Protein 2ZUX (pdb70)

Secondary structure (DSSP, 8-state):
-EE--------EEEEETTEEEEE--B-TTS-TT-EEEEEETTEE--SS-BSSSEEEETT--TT-EEEEEEEETTEEPPP---EEEESSSEEEEE--PPPPEE-TTS-EE-EEEEEEEEE-SSSSSSPEEEEEEEETT---TT--S--PPPEEEEE-TTS-EEEEEE--TTS--STTS---EEE-SSSSSS-EEEEEE-TT-B-TTSPBPSSTT---B-TTS-B-SS--EEEEEETTT--EEEEEE-SS----GGGGT-SSSSGGG-EEEEEE-TTSSS-EEEEEE--SSS-EEEEEEEETTEEEEEEEEETTSTT-GGGSS---S--EEE--SSSSS-EEEETTEEE-TTS-EEEE-S----S-EEEE---TTSSS-EEEEE---TTSS-SEEEEETTT--EEEEE--SS----EEEE---TTSSS-EEEETTEEE-TTS-B-SS---S--SEEE--SSSSS-EEEETTEEEEEETTTTEEEEEEE-TTEE-BSGGG-B-SEEE--SSSSSPEEEEEETTSSEEEEE------S---B-GGGSTTHHHHHHHTTSSS------SS--STTPPPPPPP-EE--/-EE--------EEEE-SSSEEEE--B-TT--TT-EEEEEETTEE--SS-B-SSEEEETT--TT-EEEEEEEETTEEPPPPPPEEEESSSEEEEE--PPP-EE-TT--EE-EEEEEEEEE-SSSSSSPEEEEEEEETT---TTS----PPPEEEEE-TTS-EEEEEE--TTS--STTS---EEE-SSSSS--EEEEEE-TT-B-TTSPBPSSTT---B-TTS-B-SS--EEEEEETTT--EEEEEE-SS----GGGGT-SSSSGGG-EEEEEE-TTSSS-EEEEEE--SSS-EEEEEEEETTEEEEEEEEETTSTT-GGGSS---SS-EEE--SSSSS-EEEETTEEE-TTS-EEEE-S----S-EEEE---TTSSS-EEEEE---TTSS-SEEEEETTT--EEEEE--SS-----EEE---TTSSS-EEEETTEEE-TTSPBPSS---S--SEEE--SSSSS-EEEETTEEEEEETTTTEEEEEEE-TTEE-BSGGG-B-SEEE--SSSSSPEEEEEETTSSEEEEE------S---B-GGGSHHHHHHHHHTTSSS------SS--STTPPPPPPP-EE--

Radius of gyration: 36.27 Å; Cα contacts (8 Å, |Δi|>4): 3424; chains: 2; bounding box: 68×103×77 Å

GO terms:
  GO:0102210 rhamnogalacturonan endolyase activity (F, EXP)
  GO:0005576 extracellular region (C, EXP)

Nearest PDB structures (foldseek):
  2z8r-assembly1_A  TM=1.000E+00  e=0.000E+00  Bacillus subtilis
  4cag-assembly1_A  TM=9.971E-01  e=3.880E-99  Bacillus licheniformis
  2zuy-assembly1_A  TM=9.937E-01  e=2.565E-96  Bacillus subtilis
  3pe9-assembly4_D  TM=5.987E-01  e=4.359E-01  Acetivibrio thermocellus
  3pe9-assembly3_C  TM=5.800E-01  e=3.541E+00  Acetivibrio thermocellus

Structure (mmCIF, N/CA/C/O backbone):
data_2ZUX
#
_entry.id   2ZUX
#
_cell.length_a   57.282
_cell.length_b   105.858
_cell.length_c   100.967
_cell.angle_alpha   90.00
_cell.angle_beta   94.82
_cell.angle_gamma   90.00
#
_symmetry.space_group_name_H-M   'P 1 21 1'
#
loop_
_entity.id
_entity.type
_entity.pdbx_description
1 polymer 'YesW protein'
2 non-polymer 'CALCIUM ION'
3 non-polymer alpha-L-rhamnopyranose
4 non-polymer (4S)-2-METHYL-2,4-PENTANEDIOL
5 water water
#
loop_
_atom_site.group_PDB
_atom_site.id
_atom_site.type_symbol
_atom_site.label_atom_id
_atom_site.label_alt_id
_atom_site.label_comp_id
_atom_site.label_asym_id
_atom_site.label_entity_id
_atom_site.label_seq_id
_atom_site.pdbx_PDB_ins_code
_atom_site.Cartn_x
_atom_site.Cartn_y
_atom_site.Cartn_z
_atom_site.occupancy
_atom_site.B_iso_or_equiv
_atom_site.auth_seq_id
_atom_site.auth_comp_id
_atom_site.auth_asym_id
_atom_site.auth_atom_id
_atom_site.pdbx_PDB_model_num
ATOM 1 N N . ALA A 1 2 ? 39.507 -17.133 98.560 1.00 17.36 39 ALA A N 1
ATOM 2 C CA . ALA A 1 2 ? 38.661 -17.232 97.334 1.00 16.26 39 ALA A CA 1
ATOM 3 C C . ALA A 1 2 ? 39.279 -18.189 96.322 1.00 15.97 39 ALA A C 1
ATOM 4 O O . ALA A 1 2 ? 40.500 -18.222 96.162 1.00 16.39 39 ALA A O 1
ATOM 6 N N . ARG A 1 3 ? 38.424 -18.961 95.649 1.00 15.07 40 ARG A N 1
ATOM 7 C CA . ARG A 1 3 ? 38.856 -19.937 94.645 1.00 14.45 40 ARG A CA 1
ATOM 8 C C . ARG A 1 3 ? 38.756 -19.396 93.234 1.00 13.29 40 ARG A C 1
ATOM 9 O O . ARG A 1 3 ? 37.798 -18.704 92.894 1.00 13.54 40 ARG A O 1
ATOM 17 N N . GLN A 1 4 ? 39.725 -19.763 92.401 1.00 12.72 41 GLN A N 1
ATOM 18 C CA . GLN A 1 4 ? 39.622 -19.532 90.973 1.00 12.40 41 GLN A CA 1
ATOM 19 C C . GLN A 1 4 ? 38.396 -20.262 90.418 1.00 11.96 41 GLN A C 1
ATOM 20 O O . GLN A 1 4 ? 38.252 -21.471 90.618 1.00 12.30 41 GLN A O 1
ATOM 26 N N . MET A 1 5 ? 37.506 -19.531 89.759 1.00 12.00 42 MET A N 1
ATOM 27 C CA . MET A 1 5 ? 36.376 -20.134 89.035 1.00 12.04 42 MET A CA 1
ATOM 28 C C . MET A 1 5 ? 36.235 -19.437 87.681 1.00 12.56 42 MET A C 1
ATOM 29 O O . MET A 1 5 ? 36.925 -18.452 87.414 1.00 12.88 42 MET A O 1
ATOM 34 N N . GLU A 1 6 ? 35.356 -19.941 86.823 1.00 11.69 43 GLU A N 1
ATOM 35 C CA . GLU A 1 6 ? 35.287 -19.468 85.442 1.00 12.24 43 GLU A CA 1
ATOM 36 C C . GLU A 1 6 ? 34.551 -18.152 85.314 1.00 12.29 43 GLU A C 1
ATOM 37 O O . GLU A 1 6 ? 33.516 -17.944 85.933 1.00 12.47 43 GLU A O 1
ATOM 43 N N . ALA A 1 7 ? 35.095 -17.269 84.485 1.00 12.36 44 ALA A N 1
ATOM 44 C CA . ALA A 1 7 ? 34.355 -16.089 84.050 1.00 13.14 44 ALA A CA 1
ATOM 45 C C . ALA A 1 7 ? 33.310 -16.541 83.039 1.00 13.53 44 ALA A C 1
ATOM 46 O O . ALA A 1 7 ? 33.646 -16.956 81.925 1.00 14.82 44 ALA A O 1
ATOM 48 N N . LEU A 1 8 ? 32.047 -16.503 83.447 1.00 13.29 45 LEU A N 1
ATOM 49 C CA . LEU A 1 8 ? 30.949 -16.980 82.619 1.00 12.96 45 LEU A CA 1
ATOM 50 C C . LEU A 1 8 ? 30.137 -15.818 82.090 1.00 13.19 45 LEU A C 1
ATOM 51 O O . LEU A 1 8 ? 29.990 -14.788 82.764 1.00 13.45 45 LEU A O 1
ATOM 56 N N . ASN A 1 9 ? 29.618 -15.975 80.876 1.00 12.76 46 ASN A N 1
ATOM 57 C CA . ASN A 1 9 ? 28.697 -14.982 80.339 1.00 13.02 46 ASN A CA 1
ATOM 58 C C . ASN A 1 9 ? 27.310 -15.187 80.962 1.00 12.74 46 ASN A C 1
ATOM 59 O O . ASN A 1 9 ? 27.157 -15.978 81.894 1.00 12.97 46 ASN A O 1
ATOM 64 N N . ARG A 1 10 ? 26.298 -14.488 80.469 1.00 12.43 47 ARG A N 1
ATOM 65 C CA . ARG A 1 10 ? 24.990 -14.529 81.109 1.00 12.74 47 ARG A CA 1
ATOM 66 C C . ARG A 1 10 ? 24.301 -15.890 80.961 1.00 12.51 47 ARG A C 1
ATOM 67 O O . ARG A 1 10 ? 23.369 -16.204 81.708 1.00 12.36 47 ARG A O 1
ATOM 75 N N . GLY A 1 11 ? 24.766 -16.700 80.012 1.00 12.45 48 GLY A N 1
ATOM 76 C CA . GLY A 1 11 ? 24.161 -18.006 79.752 1.00 12.82 48 GLY A CA 1
ATOM 77 C C . GLY A 1 11 ? 22.716 -17.891 79.301 1.00 12.73 48 GLY A C 1
ATOM 78 O O . GLY A 1 11 ? 21.918 -18.803 79.497 1.00 13.02 48 GLY A O 1
ATOM 79 N N . LEU A 1 12 ? 22.371 -16.757 78.694 1.00 12.47 49 LEU A N 1
ATOM 80 C CA . LEU A 1 12 ? 20.999 -16.493 78.282 1.00 12.67 49 LEU A CA 1
ATOM 81 C C . LEU A 1 12 ? 20.526 -17.511 77.244 1.00 12.81 49 LEU A C 1
ATOM 82 O O . LEU A 1 12 ? 21.238 -17.792 76.279 1.00 13.64 49 LEU A O 1
ATOM 87 N N . VAL A 1 13 ? 19.338 -18.064 77.467 1.00 12.89 50 VAL A N 1
ATOM 88 C CA . VAL A 1 13 ? 18.721 -19.014 76.545 1.00 13.52 50 VAL A CA 1
ATOM 89 C C . VAL A 1 13 ? 17.237 -18.671 76.394 1.00 13.67 50 VAL A C 1
ATOM 90 O O . VAL A 1 13 ? 16.602 -18.210 77.347 1.00 13.75 50 VAL A O 1
ATOM 94 N N . ALA A 1 14 ? 16.705 -18.863 75.188 1.00 13.74 51 ALA A N 1
ATOM 95 C CA . ALA A 1 14 ? 15.304 -18.601 74.889 1.00 14.00 51 ALA A CA 1
ATOM 96 C C . ALA A 1 14 ? 14.763 -19.769 74.091 1.00 13.71 51 ALA A C 1
ATOM 97 O O . ALA A 1 14 ? 15.373 -20.189 73.103 1.00 14.33 51 ALA A O 1
ATOM 99 N N . VAL A 1 15 ? 13.638 -20.310 74.542 1.00 13.81 52 VAL A N 1
ATOM 100 C CA . VAL A 1 15 ? 13.104 -21.542 73.982 1.00 14.31 52 VAL A CA 1
ATOM 101 C C . VAL A 1 15 ? 11.623 -21.366 73.694 1.00 15.24 52 VAL A C 1
ATOM 102 O O . VAL A 1 15 ? 10.859 -20.932 74.560 1.00 15.02 52 VAL A O 1
ATOM 106 N N . LYS A 1 16 ? 11.227 -21.698 72.471 1.00 16.94 53 LYS A N 1
ATOM 107 C CA . LYS A 1 16 ? 9.831 -21.635 72.071 1.00 18.70 53 LYS A CA 1
ATOM 108 C C . LYS A 1 16 ? 9.016 -22.710 72.788 1.00 18.92 53 LYS A C 1
ATOM 109 O O . LYS A 1 16 ? 9.417 -23.878 72.842 1.00 18.85 53 LYS A O 1
ATOM 115 N N . THR A 1 17 ? 7.884 -22.295 73.354 1.00 19.93 54 THR A N 1
ATOM 116 C CA . THR A 1 17 ? 6.907 -23.205 73.951 1.00 21.34 54 THR A CA 1
ATOM 117 C C . THR A 1 17 ? 5.522 -22.773 73.481 1.00 22.15 54 THR A C 1
ATOM 118 O O . THR A 1 17 ? 5.366 -21.682 72.929 1.00 22.34 54 THR A O 1
ATOM 122 N N . ASP A 1 18 ? 4.522 -23.616 73.720 1.00 23.44 55 ASP A N 1
ATOM 123 C CA . ASP A 1 18 ? 3.130 -23.291 73.396 1.00 24.58 55 ASP A CA 1
ATOM 124 C C . ASP A 1 18 ? 2.615 -22.044 74.120 1.00 24.71 55 ASP A C 1
ATOM 125 O O . ASP A 1 18 ? 1.731 -21.348 73.612 1.00 25.25 55 ASP A O 1
ATOM 130 N N . GLY A 1 19 ? 3.165 -21.768 75.301 1.00 24.57 56 GLY A N 1
ATOM 131 C CA . GLY A 1 19 ? 2.720 -20.638 76.121 1.00 24.19 56 GLY A CA 1
ATOM 132 C C . GLY A 1 19 ? 3.540 -19.372 75.949 1.00 23.72 56 GLY A C 1
ATOM 133 O O . GLY A 1 19 ? 3.391 -18.417 76.719 1.00 24.94 56 GLY A O 1
ATOM 134 N N . GLY A 1 20 ? 4.396 -19.356 74.934 1.00 22.96 57 GLY A N 1
ATOM 135 C CA . GLY A 1 20 ? 5.281 -18.227 74.680 1.00 21.71 57 GLY A CA 1
ATOM 136 C C . GLY A 1 20 ? 6.742 -18.632 74.731 1.00 20.58 57 GLY A C 1
ATOM 137 O O . GLY A 1 20 ? 7.071 -19.822 74.720 1.00 21.16 57 GLY A O 1
ATOM 138 N N . ILE A 1 21 ? 7.622 -17.641 74.774 1.00 19.21 58 ILE A N 1
ATOM 139 C CA . ILE A 1 21 ? 9.056 -17.897 74.776 1.00 18.03 58 ILE A CA 1
ATOM 140 C C . ILE A 1 21 ? 9.567 -17.989 76.211 1.00 17.03 58 ILE A C 1
ATOM 141 O O . ILE A 1 21 ? 9.465 -17.031 76.977 1.00 17.38 58 ILE A O 1
ATOM 146 N N . PHE A 1 22 ? 10.080 -19.160 76.578 1.00 15.59 59 PHE A N 1
ATOM 147 C CA . PHE A 1 22 ? 10.706 -19.339 77.882 1.00 14.47 59 PHE A CA 1
ATOM 148 C C . PHE A 1 22 ? 12.146 -18.855 77.830 1.00 14.21 59 PHE A C 1
ATOM 149 O O . PHE A 1 22 ? 12.930 -19.311 77.004 1.00 13.85 59 PHE A O 1
ATOM 157 N N . VAL A 1 23 ? 12.481 -17.934 78.729 1.00 13.73 60 VAL A N 1
ATOM 158 C CA . VAL A 1 23 ? 13.812 -17.336 78.788 1.00 13.46 60 VAL A CA 1
ATOM 159 C C . VAL A 1 23 ? 14.418 -17.630 80.161 1.00 13.41 60 VAL A C 1
ATOM 160 O O . VAL A 1 23 ? 13.758 -17.453 81.179 1.00 13.08 60 VAL A O 1
ATOM 164 N N . SER A 1 24 ? 15.661 -18.100 80.198 1.00 12.62 61 SER A N 1
ATOM 165 C CA . SER A 1 24 ? 16.359 -18.246 81.480 1.00 12.38 61 SER A CA 1
ATOM 166 C C . SER A 1 24 ? 17.827 -17.888 81.343 1.00 11.86 61 SER A C 1
ATOM 167 O O . SER A 1 24 ? 18.385 -17.855 80.240 1.00 12.00 61 SER A O 1
ATOM 170 N N . TRP A 1 25 ? 18.438 -17.561 82.477 1.00 11.45 62 TRP A N 1
ATOM 171 C CA . TRP A 1 25 ? 19.805 -17.063 82.485 1.00 11.47 62 TRP A CA 1
ATOM 172 C C . TRP A 1 25 ? 20.454 -17.297 83.845 1.00 10.97 62 TRP A C 1
ATOM 173 O O . TRP A 1 25 ? 19.787 -17.714 84.801 1.00 11.35 62 TRP A O 1
ATOM 184 N N . ARG A 1 26 ? 21.751 -17.037 83.913 1.00 11.12 63 ARG A N 1
ATOM 185 C CA . ARG A 1 26 ? 22.529 -17.301 85.117 1.00 11.49 63 ARG A CA 1
ATOM 186 C C . ARG A 1 26 ? 22.444 -16.188 86.133 1.00 11.77 63 ARG A C 1
ATOM 187 O O . ARG A 1 26 ? 22.424 -15.005 85.779 1.00 12.33 63 ARG A O 1
ATOM 195 N N . PHE A 1 27 ? 22.422 -16.594 87.398 1.00 11.65 64 PHE A N 1
ATOM 196 C CA . PHE A 1 27 ? 22.768 -15.732 88.518 1.00 12.12 64 PHE A CA 1
ATOM 197 C C . PHE A 1 27 ? 24.232 -16.068 88.798 1.00 12.33 64 PHE A C 1
ATOM 198 O O . PHE A 1 27 ? 24.549 -17.187 89.210 1.00 12.30 64 PHE A O 1
ATOM 206 N N . LEU A 1 28 ? 25.125 -15.123 88.519 1.00 12.45 65 LEU A N 1
ATOM 207 C CA . LEU A 1 28 ? 26.568 -15.377 88.559 1.00 12.96 65 LEU A CA 1
ATOM 208 C C . LEU A 1 28 ? 27.129 -15.257 89.964 1.00 13.70 65 LEU A C 1
ATOM 209 O O . LEU A 1 28 ? 26.665 -14.429 90.752 1.00 13.51 65 LEU A O 1
ATOM 214 N N . GLY A 1 29 ? 28.130 -16.082 90.272 1.00 13.97 66 GLY A N 1
ATOM 215 C CA . GLY A 1 29 ? 28.744 -16.134 91.604 1.00 15.27 66 GLY A CA 1
ATOM 216 C C . GLY A 1 29 ? 29.371 -14.831 92.055 1.00 16.45 66 GLY A C 1
ATOM 217 O O . GLY A 1 29 ? 29.674 -14.659 93.238 1.00 17.38 66 GLY A O 1
ATOM 218 N N . THR A 1 30 ? 29.576 -13.925 91.106 1.00 16.88 67 THR A N 1
ATOM 219 C CA . THR A 1 30 ? 30.143 -12.607 91.382 1.00 18.07 67 THR A CA 1
ATOM 220 C C . THR A 1 30 ? 29.062 -11.579 91.730 1.00 18.18 67 THR A C 1
ATOM 221 O O . THR A 1 30 ? 29.379 -10.424 92.050 1.00 19.00 67 THR A O 1
ATOM 225 N N . GLU A 1 31 ? 27.797 -11.995 91.688 1.00 17.69 68 GLU A N 1
ATOM 226 C CA . GLU A 1 31 ? 26.678 -11.080 91.910 1.00 17.69 68 GLU A CA 1
ATOM 227 C C . GLU A 1 31 ? 26.088 -11.217 93.307 1.00 17.99 68 GLU A C 1
ATOM 228 O O . GLU A 1 31 ? 26.007 -12.317 93.857 1.00 18.10 68 GLU A O 1
ATOM 234 N N . ASN A 1 32 ? 25.698 -10.077 93.874 1.00 18.29 69 ASN A N 1
ATOM 235 C CA . ASN A 1 32 ? 25.073 -10.007 95.195 1.00 18.85 69 ASN A CA 1
ATOM 236 C C . ASN A 1 32 ? 23.583 -10.333 95.147 1.00 18.05 69 ASN A C 1
ATOM 237 O O . ASN A 1 32 ? 22.964 -10.284 94.082 1.00 17.73 69 ASN A O 1
ATOM 242 N N . ALA A 1 33 ? 23.009 -10.639 96.311 1.00 17.98 70 ALA A N 1
ATOM 243 C CA . ALA A 1 33 ? 21.585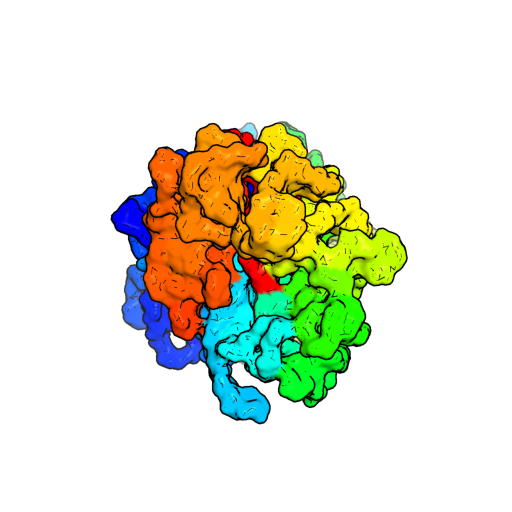 -10.936 96.433 1.00 17.74 70 ALA A CA 1
ATOM 244 C C . ALA A 1 33 ? 20.697 -9.776 95.987 1.00 17.68 70 ALA A C 1
ATOM 245 O O . ALA A 1 33 ? 19.545 -9.980 95.625 1.00 17.60 70 ALA A O 1
ATOM 247 N N . SER A 1 34 ? 21.238 -8.562 96.014 1.00 17.42 71 SER A N 1
ATOM 248 C CA . SER A 1 34 ? 20.468 -7.371 95.667 1.00 17.63 71 SER A CA 1
ATOM 249 C C . SER A 1 34 ? 20.352 -7.117 94.162 1.00 16.97 71 SER A C 1
ATOM 250 O O . SER A 1 34 ? 19.654 -6.194 93.739 1.00 17.08 71 SER A O 1
ATOM 253 N N . VAL A 1 35 ? 21.033 -7.927 93.353 1.00 16.62 72 VAL A N 1
ATOM 254 C CA . VAL A 1 35 ? 20.990 -7.760 91.898 1.00 16.65 72 VAL A CA 1
ATOM 255 C C . VAL A 1 35 ? 19.636 -8.201 91.344 1.00 16.65 72 VAL A C 1
ATOM 256 O O . VAL A 1 35 ? 19.100 -9.236 91.742 1.00 17.66 72 VAL A O 1
ATOM 260 N N . LEU A 1 36 ? 19.070 -7.382 90.464 1.00 16.20 73 LEU A N 1
ATOM 261 C CA . LEU A 1 36 ? 17.838 -7.709 89.764 1.00 16.29 73 LEU A CA 1
ATOM 262 C C . LEU A 1 36 ? 18.095 -7.647 88.266 1.00 15.72 73 LEU A C 1
ATOM 263 O O . LEU A 1 36 ? 19.203 -7.309 87.843 1.00 15.26 73 LEU A O 1
ATOM 268 N N . PHE A 1 37 ? 17.079 -7.978 87.470 1.00 16.04 74 PHE A N 1
ATOM 269 C CA . PHE A 1 37 ? 17.243 -8.065 86.019 1.00 16.08 74 PHE A CA 1
ATOM 270 C C . PHE A 1 37 ? 16.101 -7.451 85.223 1.00 16.68 74 PHE A C 1
ATOM 271 O O . PHE A 1 37 ? 14.932 -7.549 85.605 1.00 16.93 74 PHE A O 1
ATOM 279 N N . ASN A 1 38 ? 16.459 -6.835 84.100 1.00 17.39 75 ASN A N 1
ATOM 280 C CA . ASN A 1 38 ? 15.483 -6.448 83.090 1.00 18.20 75 ASN A CA 1
ATOM 281 C C . ASN A 1 38 ? 15.625 -7.322 81.850 1.00 18.51 75 ASN A C 1
ATOM 282 O O . ASN A 1 38 ? 16.742 -7.627 81.423 1.00 18.61 75 ASN A O 1
ATOM 287 N N . VAL A 1 39 ? 14.485 -7.724 81.293 1.00 18.89 76 VAL A N 1
ATOM 288 C CA . VAL A 1 39 ? 14.448 -8.590 80.116 1.00 19.77 76 VAL A CA 1
ATOM 289 C C . VAL A 1 39 ? 14.025 -7.781 78.886 1.00 20.42 76 VAL A C 1
ATOM 290 O O . VAL A 1 39 ? 13.008 -7.077 78.915 1.00 20.77 76 VAL A O 1
ATOM 294 N N . TYR A 1 40 ? 14.808 -7.892 77.816 1.00 21.23 77 TYR A N 1
ATOM 295 C CA . TYR A 1 40 ? 14.550 -7.156 76.577 1.00 22.05 77 TYR A CA 1
ATOM 296 C C . TYR A 1 40 ? 14.340 -8.087 75.397 1.00 22.78 77 TYR A C 1
ATOM 297 O O . TYR A 1 40 ? 15.139 -8.998 75.161 1.00 22.42 77 TYR A O 1
ATOM 306 N N . ARG A 1 41 ? 13.259 -7.853 74.659 1.00 23.50 78 ARG A N 1
ATOM 307 C CA . ARG A 1 41 ? 13.048 -8.519 73.379 1.00 24.59 78 ARG A CA 1
ATOM 308 C C . ARG A 1 41 ? 13.320 -7.526 72.252 1.00 25.08 78 ARG A C 1
ATOM 309 O O . ARG A 1 41 ? 12.564 -6.563 72.069 1.00 25.17 78 ARG A O 1
ATOM 317 N N . ASP A 1 42 ? 14.411 -7.764 71.523 1.00 25.91 79 ASP A N 1
ATOM 318 C CA . ASP A 1 42 ? 14.846 -6.915 70.409 1.00 26.64 79 ASP A CA 1
ATOM 319 C C . ASP A 1 42 ? 14.940 -5.434 70.794 1.00 27.27 79 ASP A C 1
ATOM 320 O O . ASP A 1 42 ? 14.485 -4.551 70.056 1.00 27.66 79 ASP A O 1
ATOM 325 N N . GLY A 1 43 ? 15.534 -5.181 71.959 1.00 27.69 80 GLY A N 1
ATOM 326 C CA . GLY A 1 43 ? 15.802 -3.822 72.429 1.00 28.21 80 GLY A CA 1
ATOM 327 C C . GLY A 1 43 ? 14.697 -3.191 73.256 1.00 28.53 80 GLY A C 1
ATOM 328 O O . GLY A 1 43 ? 14.869 -2.088 73.783 1.00 28.83 80 GLY A O 1
ATOM 329 N N . GLN A 1 44 ? 13.568 -3.884 73.376 1.00 28.63 81 GLN A N 1
ATOM 330 C CA . GLN A 1 44 ? 12.416 -3.364 74.105 1.00 29.05 81 GLN A CA 1
ATOM 331 C C . GLN A 1 44 ? 12.175 -4.123 75.407 1.00 28.42 81 GLN A C 1
ATOM 332 O O . GLN A 1 44 ? 12.078 -5.351 75.409 1.00 28.18 81 GLN A O 1
ATOM 338 N N . LYS A 1 45 ? 12.081 -3.379 76.508 1.00 27.92 82 LYS A N 1
ATOM 339 C CA . LYS A 1 45 ? 11.910 -3.963 77.841 1.00 27.60 82 LYS A CA 1
ATOM 340 C C . LYS A 1 45 ? 10.530 -4.593 78.014 1.00 27.21 82 LYS A C 1
ATOM 341 O O . LYS A 1 45 ? 9.514 -3.996 77.648 1.00 27.46 82 LYS A O 1
ATOM 347 N N . LEU A 1 46 ? 10.505 -5.797 78.582 1.00 26.55 83 LEU A N 1
ATOM 348 C CA . LEU A 1 46 ? 9.273 -6.569 78.737 1.00 25.90 83 LEU A CA 1
ATOM 349 C C . LEU A 1 46 ? 8.642 -6.425 80.115 1.00 25.73 83 LEU A C 1
ATOM 350 O O . LEU A 1 46 ? 7.417 -6.439 80.249 1.00 25.70 83 LEU A O 1
ATOM 355 N N . ASN A 1 47 ? 9.490 -6.312 81.136 1.00 25.16 84 ASN A N 1
ATOM 356 C CA . ASN A 1 47 ? 9.054 -6.245 82.524 1.00 24.91 84 ASN A CA 1
ATOM 357 C C . ASN A 1 47 ? 9.019 -4.801 83.022 1.00 25.13 84 ASN A C 1
ATOM 358 O O . ASN A 1 47 ? 9.985 -4.057 82.852 1.00 25.44 84 ASN A O 1
ATOM 363 N N . ALA A 1 48 ? 7.895 -4.419 83.627 1.00 25.51 85 ALA A N 1
ATOM 364 C CA . ALA A 1 48 ? 7.692 -3.062 84.152 1.00 25.60 85 ALA A CA 1
ATOM 365 C C . ALA A 1 48 ? 8.629 -2.733 85.318 1.00 25.45 85 ALA A C 1
ATOM 366 O O . ALA A 1 48 ? 9.107 -1.600 85.441 1.00 25.98 85 ALA A O 1
ATOM 368 N N . ALA A 1 49 ? 8.875 -3.729 86.167 1.00 24.98 86 ALA A N 1
ATOM 369 C CA . ALA A 1 49 ? 9.823 -3.621 87.274 1.00 24.36 86 ALA A CA 1
ATOM 370 C C . ALA A 1 49 ? 10.870 -4.733 87.165 1.00 23.92 86 ALA A C 1
ATOM 371 O O . ALA A 1 49 ? 10.542 -5.844 86.738 1.00 23.86 86 ALA A O 1
ATOM 373 N N . PRO A 1 50 ? 12.129 -4.443 87.552 1.00 23.26 87 PRO A N 1
ATOM 374 C CA . PRO A 1 50 ? 13.184 -5.460 87.524 1.00 22.78 87 PRO A CA 1
ATOM 375 C C . PRO A 1 50 ? 12.759 -6.746 88.226 1.00 22.19 87 PRO A C 1
ATOM 376 O O . PRO A 1 50 ? 12.133 -6.701 89.291 1.00 22.55 87 PRO A O 1
ATOM 380 N N . VAL A 1 51 ? 13.076 -7.885 87.615 1.00 21.41 88 VAL A N 1
ATOM 381 C CA . VAL A 1 51 ? 12.709 -9.176 88.179 1.00 20.94 88 VAL A CA 1
ATOM 382 C C . VAL A 1 51 ? 13.867 -9.752 88.981 1.00 20.73 88 VAL A C 1
ATOM 383 O O . VAL A 1 51 ? 15.028 -9.415 88.741 1.00 20.52 88 VAL A O 1
ATOM 387 N N . LYS A 1 52 ? 13.537 -10.609 89.936 1.00 20.54 89 LYS A N 1
ATOM 388 C CA . LYS A 1 52 ? 14.539 -11.253 90.764 1.00 21.25 89 LYS A CA 1
ATOM 389 C C . LYS A 1 52 ? 14.905 -12.613 90.179 1.00 20.69 89 LYS A C 1
ATOM 390 O O . LYS A 1 52 ? 16.077 -12.870 89.895 1.00 21.08 89 LYS A O 1
ATOM 396 N N . THR A 1 53 ? 13.909 -13.478 89.986 1.00 20.05 90 THR A N 1
ATOM 397 C CA . THR A 1 53 ? 14.165 -14.824 89.482 1.00 20.06 90 THR A CA 1
ATOM 398 C C . THR A 1 53 ? 14.736 -14.795 88.065 1.00 19.10 90 THR A C 1
ATOM 399 O O . THR A 1 53 ? 14.399 -13.909 87.264 1.00 19.77 90 THR A O 1
ATOM 403 N N . THR A 1 54 ? 15.597 -15.763 87.761 1.00 17.45 91 THR A N 1
ATOM 404 C CA . THR A 1 54 ? 16.301 -15.767 86.477 1.00 16.30 91 THR A CA 1
ATOM 405 C C . THR A 1 54 ? 15.631 -16.621 85.399 1.00 15.23 91 THR A C 1
ATOM 406 O O . THR A 1 54 ? 16.298 -17.262 84.582 1.00 14.31 91 THR A O 1
ATOM 410 N N . ASN A 1 55 ? 14.303 -16.633 85.414 1.00 14.83 92 ASN A N 1
ATOM 411 C CA . ASN A 1 55 ? 13.529 -17.131 84.284 1.00 15.39 92 ASN A CA 1
ATOM 412 C C . ASN A 1 55 ? 12.309 -16.242 84.045 1.00 15.97 92 ASN A C 1
ATOM 413 O O . ASN A 1 55 ? 11.820 -15.576 84.964 1.00 16.32 92 ASN A O 1
ATOM 418 N N . TYR A 1 56 ? 11.847 -16.217 82.803 1.00 16.82 93 TYR A N 1
ATOM 419 C CA . TYR A 1 56 ? 10.798 -15.301 82.386 1.00 17.83 93 TYR A CA 1
ATOM 420 C C . TYR A 1 56 ? 10.072 -15.906 81.201 1.00 18.44 93 TYR A C 1
ATOM 421 O O . TYR A 1 56 ? 10.706 -16.451 80.302 1.00 18.12 93 TYR A O 1
ATOM 430 N N . VAL A 1 57 ? 8.747 -15.817 81.199 1.00 19.38 94 VAL A N 1
ATOM 431 C CA . VAL A 1 57 ? 7.971 -16.287 80.052 1.00 20.76 94 VAL A CA 1
ATOM 432 C C . VAL A 1 57 ? 7.425 -15.086 79.278 1.00 21.41 94 VAL A C 1
ATOM 433 O O . VAL A 1 57 ? 6.637 -14.298 79.815 1.00 21.84 94 VAL A O 1
ATOM 437 N N . ASP A 1 58 ? 7.881 -14.937 78.037 1.00 22.31 95 ASP A N 1
ATOM 438 C CA . ASP A 1 58 ? 7.407 -13.879 77.142 1.00 23.23 95 ASP A CA 1
ATOM 439 C C . ASP A 1 58 ? 6.297 -14.425 76.249 1.00 24.26 95 ASP A C 1
ATOM 440 O O . ASP A 1 58 ? 6.553 -15.130 75.270 1.00 24.06 95 ASP A O 1
ATOM 445 N N . LYS A 1 59 ? 5.061 -14.083 76.599 1.00 25.58 96 LYS A N 1
ATOM 446 C CA . LYS A 1 59 ? 3.881 -14.544 75.869 1.00 26.94 96 LYS A CA 1
ATOM 447 C C . LYS A 1 59 ? 3.781 -13.960 74.459 1.00 27.38 96 LYS A C 1
ATOM 448 O O . LYS A 1 59 ? 3.130 -14.542 73.589 1.00 27.96 96 LYS A O 1
ATOM 454 N N . ASN A 1 60 ? 4.435 -12.822 74.236 1.00 27.99 97 ASN A N 1
ATOM 455 C CA . ASN A 1 60 ? 4.346 -12.105 72.963 1.00 28.43 97 ASN A CA 1
ATOM 456 C C . ASN A 1 60 ? 5.494 -12.377 71.989 1.00 28.28 97 ASN A C 1
ATOM 457 O O . ASN A 1 60 ? 5.477 -11.894 70.855 1.00 28.42 97 ASN A O 1
ATOM 462 N N . GLY A 1 61 ? 6.488 -13.147 72.431 1.00 27.95 98 GLY A N 1
ATOM 463 C CA . GLY A 1 61 ? 7.661 -13.428 71.609 1.00 27.45 98 GLY A CA 1
ATOM 464 C C . GLY A 1 61 ? 7.387 -14.393 70.471 1.00 27.21 98 GLY A C 1
ATOM 465 O O . GLY A 1 61 ? 6.415 -15.150 70.505 1.00 26.82 98 GLY A O 1
ATOM 466 N N . SER A 1 62 ? 8.252 -14.363 69.463 1.00 27.33 99 SER A N 1
ATOM 467 C CA . SER A 1 62 ? 8.132 -15.259 68.316 1.00 27.50 99 SER A CA 1
ATOM 468 C C . SER A 1 62 ? 9.443 -15.993 68.036 1.00 27.32 99 SER A C 1
ATOM 469 O O . SER A 1 62 ? 10.471 -15.711 68.656 1.00 27.30 99 SER A O 1
ATOM 472 N N . ALA A 1 63 ? 9.401 -16.925 67.085 1.00 27.23 100 ALA A N 1
ATOM 473 C CA . ALA A 1 63 ? 10.579 -17.702 66.692 1.00 26.86 100 ALA A CA 1
ATOM 474 C C . ALA A 1 63 ? 11.717 -16.838 66.139 1.00 26.47 100 ALA A C 1
ATOM 475 O O . ALA A 1 63 ? 12.883 -17.236 66.181 1.00 26.62 100 ALA A O 1
ATOM 477 N N . GLY A 1 64 ? 11.373 -15.657 65.624 1.00 25.98 101 GLY A N 1
ATOM 478 C CA . GLY A 1 64 ? 12.362 -14.725 65.084 1.00 25.33 101 GLY A CA 1
ATOM 479 C C . GLY A 1 64 ? 12.895 -13.708 66.083 1.00 24.91 101 GLY A C 1
ATOM 480 O O . GLY A 1 64 ? 13.775 -12.916 65.750 1.00 25.03 101 GLY A O 1
ATOM 481 N N . SER A 1 65 ? 12.371 -13.729 67.308 1.00 24.60 102 SER A N 1
ATOM 482 C CA . SER A 1 65 ? 12.782 -12.772 68.343 1.00 24.13 102 SER A CA 1
ATOM 483 C C . SER A 1 65 ? 14.203 -13.016 68.856 1.00 23.63 102 SER A C 1
ATOM 484 O O . SER A 1 65 ? 14.703 -14.142 68.816 1.00 23.25 102 SER A O 1
ATOM 487 N N . THR A 1 66 ? 14.859 -11.954 69.316 1.00 23.04 103 THR A N 1
ATOM 488 C CA . THR A 1 66 ? 16.135 -12.086 70.019 1.00 22.64 103 THR A CA 1
ATOM 489 C C . THR A 1 66 ? 16.028 -11.408 71.378 1.00 21.93 103 THR A C 1
ATOM 490 O O . THR A 1 66 ? 15.284 -10.433 71.546 1.00 22.23 103 THR A O 1
ATOM 494 N N . TYR A 1 67 ? 16.771 -11.933 72.345 1.00 20.59 104 TYR A N 1
ATOM 495 C CA . TYR A 1 67 ? 16.678 -11.467 73.722 1.00 19.70 104 TYR A CA 1
ATOM 496 C C . TYR A 1 67 ? 18.017 -11.042 74.287 1.00 19.19 104 TYR A C 1
ATOM 497 O O . TYR A 1 67 ? 19.064 -11.565 73.905 1.00 18.96 104 TYR A O 1
ATOM 506 N N . THR A 1 68 ? 17.963 -10.063 75.189 1.00 18.76 105 THR A N 1
ATOM 507 C CA . THR A 1 68 ? 19.087 -9.691 76.030 1.00 18.68 105 THR A CA 1
ATOM 508 C C . THR A 1 68 ? 18.545 -9.493 77.436 1.00 18.13 105 THR A C 1
ATOM 509 O O . THR A 1 68 ? 17.341 -9.305 77.630 1.00 17.72 105 THR A O 1
ATOM 513 N N . VAL A 1 69 ? 19.444 -9.566 78.408 1.00 18.08 106 VAL A N 1
ATOM 514 C CA . VAL A 1 69 ? 19.126 -9.247 79.787 1.00 18.30 106 VAL A CA 1
ATOM 515 C C . VAL A 1 69 ? 20.116 -8.197 80.280 1.00 18.27 106 VAL A C 1
ATOM 516 O O . VAL A 1 69 ? 21.275 -8.186 79.864 1.00 18.36 106 VAL A O 1
ATOM 520 N N . ARG A 1 70 ? 19.643 -7.297 81.138 1.00 18.28 107 ARG A N 1
ATOM 521 C CA . ARG A 1 70 ? 20.505 -6.310 81.772 1.00 18.75 107 ARG A CA 1
ATOM 522 C C . ARG A 1 70 ? 20.359 -6.439 83.278 1.00 17.92 107 ARG A C 1
ATOM 523 O O . ARG A 1 70 ? 19.239 -6.402 83.798 1.00 18.05 107 ARG A O 1
ATOM 531 N N . ALA A 1 71 ? 21.484 -6.611 83.968 1.00 17.76 108 ALA A N 1
ATOM 532 C CA . ALA A 1 71 ? 21.494 -6.606 85.426 1.00 17.65 108 ALA A CA 1
ATOM 533 C C . ALA A 1 71 ? 21.235 -5.193 85.937 1.00 17.78 108 ALA A C 1
ATOM 534 O O . ALA A 1 71 ? 21.594 -4.207 85.284 1.00 18.09 108 ALA A O 1
ATOM 536 N N . VAL A 1 72 ? 20.592 -5.105 87.096 1.00 18.16 109 VAL A N 1
ATOM 537 C CA . VAL A 1 72 ? 20.394 -3.832 87.782 1.00 18.70 109 VAL A CA 1
ATOM 538 C C . VAL A 1 72 ? 21.131 -3.921 89.106 1.00 19.77 109 VAL A C 1
ATOM 539 O O . VAL A 1 72 ? 20.766 -4.708 89.981 1.00 19.01 109 VAL A O 1
ATOM 543 N N . VAL A 1 73 ? 22.189 -3.122 89.224 1.00 21.37 110 VAL A N 1
ATOM 544 C CA . VAL A 1 73 ? 23.093 -3.169 90.368 1.00 23.59 110 VAL A CA 1
ATOM 545 C C . VAL A 1 73 ? 23.113 -1.795 91.028 1.00 24.68 110 VAL A C 1
ATOM 546 O O . VAL A 1 73 ? 23.354 -0.787 90.359 1.00 25.23 110 VAL A O 1
ATOM 550 N N . ASN A 1 74 ? 22.844 -1.765 92.335 1.00 26.24 111 ASN A N 1
ATOM 551 C CA . ASN A 1 74 ? 22.784 -0.517 93.114 1.00 27.28 111 ASN A CA 1
ATOM 552 C C . ASN A 1 74 ? 21.939 0.562 92.424 1.00 27.48 111 ASN A C 1
ATOM 553 O O . ASN A 1 74 ? 22.297 1.741 92.402 1.00 27.97 111 ASN A O 1
ATOM 558 N N . GLY A 1 75 ? 20.818 0.133 91.849 1.00 27.52 112 GLY A N 1
ATOM 559 C CA . GLY A 1 75 ? 19.891 1.024 91.160 1.00 27.35 112 GLY A CA 1
ATOM 560 C C . GLY A 1 75 ? 20.229 1.364 89.716 1.00 27.27 112 GLY A C 1
ATOM 561 O O . GLY A 1 75 ? 19.448 2.038 89.043 1.00 27.71 112 GLY A O 1
ATOM 562 N N . THR A 1 76 ? 21.379 0.889 89.241 1.00 26.87 113 THR A N 1
ATOM 563 C CA . THR A 1 76 ? 21.894 1.244 87.917 1.00 26.47 113 THR A CA 1
ATOM 564 C C . THR A 1 76 ? 21.916 0.049 86.967 1.00 25.72 113 THR A C 1
ATOM 565 O O . THR A 1 76 ? 22.490 -0.999 87.276 1.00 25.48 113 THR A O 1
ATOM 569 N N . GLU A 1 77 ? 21.300 0.229 85.803 1.00 24.87 114 GLU A N 1
ATOM 570 C CA . GLU A 1 77 ? 21.259 -0.810 84.782 1.00 24.46 114 GLU A CA 1
ATOM 571 C C . GLU A 1 77 ? 22.632 -1.008 84.135 1.00 24.18 114 GLU A C 1
ATOM 572 O O . GLU A 1 77 ? 23.302 -0.041 83.761 1.00 23.84 114 GLU A O 1
ATOM 578 N N . GLN A 1 78 ? 23.040 -2.269 84.015 1.00 23.59 115 GLN A N 1
ATOM 579 C CA . GLN A 1 78 ? 24.347 -2.631 83.471 1.00 23.59 115 GLN A CA 1
ATOM 580 C C . GLN A 1 78 ? 24.248 -2.908 81.968 1.00 23.04 115 GLN A C 1
ATOM 581 O O . GLN A 1 78 ? 23.139 -2.991 81.430 1.00 23.12 115 GLN A O 1
ATOM 587 N N . PRO A 1 79 ? 25.403 -3.031 81.279 1.00 23.08 116 PRO A N 1
ATOM 588 C CA . PRO A 1 79 ? 25.368 -3.343 79.847 1.00 22.84 116 PRO A CA 1
ATOM 589 C C . PRO A 1 79 ? 24.623 -4.639 79.542 1.00 22.47 116 PRO A C 1
ATOM 590 O O . PRO A 1 79 ? 24.601 -5.553 80.374 1.00 22.19 116 PRO A O 1
ATOM 594 N N . ALA A 1 80 ? 24.019 -4.707 78.359 1.00 22.16 117 ALA A N 1
ATOM 595 C CA . ALA A 1 80 ? 23.272 -5.884 77.930 1.00 21.70 117 ALA A CA 1
ATOM 596 C C . ALA A 1 80 ? 24.149 -7.128 77.844 1.00 21.32 117 ALA A C 1
ATOM 597 O O . ALA A 1 80 ? 25.336 -7.053 77.528 1.00 21.17 117 ALA A O 1
ATOM 599 N N . SER A 1 81 ? 23.541 -8.270 78.144 1.00 20.58 118 SER A N 1
ATOM 600 C CA . SER A 1 81 ? 24.159 -9.569 77.940 1.00 20.27 118 SER A CA 1
ATOM 601 C C . SER A 1 81 ? 24.402 -9.807 76.457 1.00 20.71 118 SER A C 1
ATOM 602 O O . SER A 1 81 ? 23.989 -9.010 75.611 1.00 20.88 118 SER A O 1
ATOM 605 N N . GLU A 1 82 ? 25.061 -10.921 76.152 1.00 20.98 119 GLU A N 1
ATOM 606 C CA . GLU A 1 82 ? 25.073 -11.454 74.802 1.00 21.20 119 GLU A CA 1
ATOM 607 C C . GLU A 1 82 ? 23.633 -11.658 74.315 1.00 21.33 119 GLU A C 1
ATOM 608 O O . GLU A 1 82 ? 22.720 -11.889 75.114 1.00 20.91 119 GLU A O 1
ATOM 614 N N . LYS A 1 83 ? 23.430 -11.551 73.007 1.00 21.63 120 LYS A N 1
ATOM 615 C CA . LYS A 1 83 ? 22.120 -11.779 72.403 1.00 21.80 120 LYS A CA 1
ATOM 616 C C . LYS A 1 83 ? 21.798 -13.266 72.311 1.00 21.49 120 LYS A C 1
ATOM 617 O O . LYS A 1 83 ? 22.668 -14.072 71.983 1.00 21.62 120 LYS A O 1
ATOM 623 N N . ALA A 1 84 ? 20.548 -13.615 72.603 1.00 20.82 121 ALA A N 1
ATOM 624 C CA . ALA A 1 84 ? 20.075 -14.989 72.459 1.00 20.38 121 ALA A CA 1
ATOM 625 C C . ALA A 1 84 ? 18.949 -15.084 71.442 1.00 20.42 121 ALA A C 1
ATOM 626 O O . ALA A 1 84 ? 17.974 -14.338 71.509 1.00 20.64 121 ALA A O 1
ATOM 628 N N . SER A 1 85 ? 19.084 -16.008 70.497 1.00 20.19 122 SER A N 1
ATOM 629 C CA . SER A 1 85 ? 17.993 -16.300 69.577 1.00 20.32 122 SER A CA 1
ATOM 630 C C . SER A 1 85 ? 17.113 -17.403 70.166 1.00 19.73 122 SER A C 1
ATOM 631 O O . SER A 1 85 ? 17.485 -18.036 71.159 1.00 20.14 122 SER A O 1
ATOM 634 N N . VAL A 1 86 ? 15.948 -17.622 69.566 1.00 18.58 123 VAL A N 1
ATOM 635 C CA . VAL A 1 86 ? 14.962 -18.565 70.095 1.00 17.76 123 VAL A CA 1
ATOM 636 C C . VAL A 1 86 ? 15.174 -19.967 69.536 1.00 17.06 123 VAL A C 1
ATOM 637 O O . VAL A 1 86 ? 15.223 -20.159 68.312 1.00 17.03 123 VAL A O 1
ATOM 641 N N . TRP A 1 87 ? 15.291 -20.947 70.430 1.00 16.08 124 TRP A N 1
ATOM 642 C CA . TRP A 1 87 ? 15.354 -22.346 70.023 1.00 15.52 124 TRP A CA 1
ATOM 643 C C . TRP A 1 87 ? 14.005 -22.777 69.479 1.00 15.92 124 TRP A C 1
ATOM 644 O O . TRP A 1 87 ? 12.996 -22.732 70.186 1.00 16.22 124 TRP A O 1
ATOM 655 N N . ALA A 1 88 ? 14.002 -23.232 68.233 1.00 16.25 125 ALA A N 1
ATOM 656 C CA . ALA A 1 88 ? 12.771 -23.664 67.588 1.00 16.28 125 ALA A CA 1
ATOM 657 C C . ALA A 1 88 ? 12.339 -25.070 68.008 1.00 16.11 125 ALA A C 1
ATOM 658 O O . ALA A 1 88 ? 11.216 -25.489 67.717 1.00 17.23 125 ALA A O 1
ATOM 660 N N . GLN A 1 89 ? 13.233 -25.786 68.691 1.00 14.94 126 GLN A N 1
ATOM 661 C CA . GLN A 1 89 ? 12.939 -27.101 69.264 1.00 14.37 126 GLN A CA 1
ATOM 662 C C . GLN A 1 89 ? 13.261 -27.060 70.766 1.00 13.59 126 GLN A C 1
ATOM 663 O O . GLN A 1 89 ? 13.980 -26.162 71.211 1.00 13.68 126 GLN A O 1
ATOM 669 N N . PRO A 1 90 ? 12.702 -28.001 71.562 1.00 13.84 127 PRO A N 1
ATOM 670 C CA . PRO A 1 90 ? 12.988 -28.016 73.016 1.00 13.50 127 PRO A CA 1
ATOM 671 C C . PRO A 1 90 ? 14.451 -28.333 73.373 1.00 13.13 127 PRO A C 1
ATOM 672 O O . PRO A 1 90 ? 14.852 -28.223 74.538 1.00 13.21 127 PRO A O 1
ATOM 676 N N . TYR A 1 91 ? 15.224 -28.726 72.372 1.00 12.73 128 TYR A N 1
ATOM 677 C CA . TYR A 1 91 ? 16.645 -28.991 72.518 1.00 12.60 128 TYR A CA 1
ATOM 678 C C . TYR A 1 91 ? 17.414 -28.237 71.448 1.00 12.47 128 TYR A C 1
ATOM 679 O O . TYR A 1 91 ? 16.859 -27.886 70.398 1.00 12.65 128 TYR A O 1
ATOM 688 N N . HIS A 1 92 ? 18.697 -28.021 71.704 1.00 12.40 129 HIS A N 1
ATOM 689 C CA . HIS A 1 92 ? 19.595 -27.445 70.731 1.00 12.76 129 HIS A CA 1
ATOM 690 C C . HIS A 1 92 ? 20.504 -28.550 70.200 1.00 12.85 129 HIS A C 1
ATOM 691 O O . HIS A 1 92 ? 21.124 -29.275 70.981 1.00 12.62 129 HIS A O 1
ATOM 698 N N . SER A 1 93 ? 20.596 -28.676 68.878 1.00 13.01 130 SER A N 1
ATOM 699 C CA . SER A 1 93 ? 21.428 -29.700 68.252 1.00 13.28 130 SER A CA 1
ATOM 700 C C . SER A 1 93 ? 22.816 -29.197 67.907 1.00 13.38 130 SER A C 1
ATOM 701 O O . SER A 1 93 ? 22.974 -28.150 67.284 1.00 13.61 130 SER A O 1
ATOM 704 N N . VAL A 1 94 ? 23.822 -29.959 68.327 1.00 12.81 131 VAL A N 1
ATOM 705 C CA . VAL A 1 94 ? 25.200 -29.726 67.930 1.00 13.17 131 VAL A CA 1
ATOM 706 C C . VAL A 1 94 ? 25.560 -30.833 66.945 1.00 13.00 131 VAL A C 1
ATOM 707 O O . VAL A 1 94 ? 25.722 -31.982 67.346 1.00 13.24 131 VAL A O 1
ATOM 711 N N . PRO A 1 95 ? 25.648 -30.506 65.637 1.00 13.32 132 PRO A N 1
ATOM 712 C CA . PRO A 1 95 ? 26.004 -31.545 64.672 1.00 13.24 132 PRO A CA 1
ATOM 713 C C . PRO A 1 95 ? 27.415 -32.058 64.938 1.00 13.00 132 PRO A C 1
ATOM 714 O O . PRO A 1 95 ? 28.298 -31.283 65.309 1.00 13.18 132 PRO A O 1
ATOM 718 N N . LEU A 1 96 ? 27.603 -33.358 64.740 1.00 12.94 133 LEU A N 1
ATOM 719 C CA . LEU A 1 96 ? 28.893 -33.999 64.985 1.00 13.32 133 LEU A CA 1
ATOM 720 C C . LEU A 1 96 ? 29.548 -34.434 63.687 1.00 14.12 133 LEU A C 1
ATOM 721 O O . LEU A 1 96 ? 28.871 -34.678 62.684 1.00 14.38 133 LEU A O 1
ATOM 726 N N . ASP A 1 97 ? 30.869 -34.527 63.717 1.00 14.07 134 ASP A N 1
ATOM 727 C CA . ASP A 1 97 ? 31.622 -35.141 62.628 1.00 15.15 134 ASP A CA 1
ATOM 728 C C . ASP A 1 97 ? 31.874 -36.587 63.033 1.00 14.99 134 ASP A C 1
ATOM 729 O O . ASP A 1 97 ? 32.860 -36.899 63.703 1.00 14.95 134 ASP A O 1
ATOM 734 N N . LYS A 1 98 ? 30.960 -37.467 62.656 1.00 15.10 135 LYS A N 1
ATOM 735 C CA . LYS A 1 98 ? 31.037 -38.852 63.086 1.00 15.59 135 LYS A CA 1
ATOM 736 C C . LYS A 1 98 ? 32.228 -39.533 62.420 1.00 15.45 135 LYS A C 1
ATOM 737 O O . LYS A 1 98 ? 32.343 -39.527 61.188 1.00 15.78 135 LYS A O 1
ATOM 743 N N . PRO A 1 99 ? 33.134 -40.107 63.231 1.00 15.33 136 PRO A N 1
ATOM 744 C CA . PRO A 1 99 ? 34.317 -40.753 62.671 1.00 15.74 136 PRO A CA 1
ATOM 745 C C . PRO A 1 99 ? 33.938 -42.011 61.928 1.00 15.90 136 PRO A C 1
ATOM 746 O O . PRO A 1 99 ? 33.014 -42.717 62.334 1.00 15.96 136 PRO A O 1
ATOM 750 N N . ALA A 1 100 ? 34.647 -42.274 60.834 1.00 16.35 137 ALA A N 1
ATOM 751 C CA . ALA A 1 100 ? 34.467 -43.496 60.063 1.00 16.62 137 ALA A CA 1
ATOM 752 C C . ALA A 1 100 ? 34.889 -44.707 60.879 1.00 16.62 137 ALA A C 1
ATOM 753 O O . ALA A 1 100 ? 35.811 -44.626 61.696 1.00 17.00 137 ALA A O 1
ATOM 755 N N . GLY A 1 101 ? 34.217 -45.827 60.632 1.00 17.05 138 GLY A N 1
ATOM 756 C CA . GLY A 1 101 ? 34.566 -47.097 61.254 1.00 17.51 138 GLY A CA 1
ATOM 757 C C . GLY A 1 101 ? 35.891 -47.634 60.753 1.00 17.68 138 GLY A C 1
ATOM 758 O O . GLY A 1 101 ? 36.503 -47.073 59.842 1.00 18.28 138 GLY A O 1
ATOM 759 N N . GLY A 1 102 ? 36.342 -48.720 61.367 1.00 17.72 139 GLY A N 1
ATOM 760 C CA . GLY A 1 102 ? 37.609 -49.325 61.002 1.00 18.07 139 GLY A CA 1
ATOM 761 C C . GLY A 1 102 ? 37.611 -50.815 61.221 1.00 17.95 139 GLY A C 1
ATOM 762 O O . GLY A 1 102 ? 36.569 -51.427 61.476 1.00 17.37 139 GLY A O 1
ATOM 763 N N . THR A 1 103 ? 38.803 -51.388 61.120 1.00 18.39 140 THR A N 1
ATOM 764 C CA . THR A 1 103 ? 39.007 -52.813 61.288 1.00 19.00 140 THR A CA 1
ATOM 765 C C . THR A 1 103 ? 40.227 -53.019 62.180 1.00 18.75 140 THR A C 1
ATOM 766 O O . THR A 1 103 ? 41.222 -52.309 62.049 1.00 19.09 140 THR A O 1
ATOM 770 N N . THR A 1 104 ? 40.137 -53.981 63.094 1.00 18.54 141 THR A N 1
ATOM 771 C CA . THR A 1 104 ? 41.251 -54.306 63.983 1.00 18.35 141 THR A CA 1
ATOM 772 C C . THR A 1 104 ? 42.237 -55.225 63.257 1.00 18.88 141 THR A C 1
ATOM 773 O O . THR A 1 104 ? 41.922 -55.721 62.170 1.00 18.84 141 THR A O 1
ATOM 777 N N . PRO A 1 105 ? 43.431 -55.460 63.845 1.00 19.20 142 PRO A N 1
ATOM 778 C CA . PRO A 1 105 ? 44.366 -56.423 63.244 1.00 19.73 142 PRO A CA 1
ATOM 779 C C . PRO A 1 105 ? 43.803 -57.840 63.083 1.00 20.12 142 PRO A C 1
ATOM 780 O O . PRO A 1 105 ? 44.359 -58.628 62.320 1.00 20.56 142 PRO A O 1
ATOM 784 N N . LYS A 1 106 ? 42.711 -58.150 63.779 1.00 20.47 143 LYS A N 1
ATOM 785 C CA . LYS A 1 106 ? 42.080 -59.468 63.696 1.00 21.14 143 LYS A CA 1
ATOM 786 C C . LYS A 1 106 ? 40.953 -59.524 62.664 1.00 20.84 143 LYS A C 1
ATOM 787 O O . LYS A 1 106 ? 40.301 -60.557 62.504 1.00 21.42 143 LYS A O 1
ATOM 793 N N . GLY A 1 107 ? 40.728 -58.413 61.969 1.00 20.29 144 GLY A N 1
ATOM 794 C CA . GLY A 1 107 ? 39.716 -58.357 60.919 1.00 19.71 144 GLY A CA 1
ATOM 795 C C . GLY A 1 107 ? 38.330 -57.989 61.418 1.00 19.15 144 GLY A C 1
ATOM 796 O O . GLY A 1 107 ? 37.354 -58.077 60.674 1.00 19.85 144 GLY A O 1
ATOM 797 N N . GLU A 1 108 ? 38.240 -57.567 62.679 1.00 18.70 145 GLU A N 1
ATOM 798 C CA . GLU A 1 108 ? 36.961 -57.181 63.261 1.00 18.11 145 GLU A CA 1
ATOM 799 C C . GLU A 1 108 ? 36.606 -55.742 62.900 1.00 17.68 145 GLU A C 1
ATOM 800 O O . GLU A 1 108 ? 37.389 -54.826 63.142 1.00 17.74 145 GLU A O 1
ATOM 806 N N . SER A 1 109 ? 35.424 -55.556 62.322 1.00 17.22 146 SER A N 1
ATOM 807 C CA . SER A 1 109 ? 34.915 -54.221 62.025 1.00 17.28 146 SER A CA 1
ATOM 808 C C . SER A 1 109 ? 34.352 -53.562 63.282 1.00 16.55 146 SER A C 1
ATOM 809 O O . SER A 1 109 ? 33.852 -54.234 64.184 1.00 16.67 146 SER A O 1
ATOM 812 N N . TYR A 1 110 ? 34.439 -52.239 63.324 1.00 15.98 147 TYR A N 1
ATOM 813 C CA . TYR A 1 110 ? 33.825 -51.469 64.399 1.00 15.31 147 TYR A CA 1
ATOM 814 C C . TYR A 1 110 ? 33.373 -50.119 63.879 1.00 15.05 147 TYR A C 1
ATOM 815 O O . TYR A 1 110 ? 33.915 -49.600 62.899 1.00 15.25 147 TYR A O 1
ATOM 824 N N . THR A 1 111 ? 32.397 -49.546 64.573 1.00 14.30 148 THR A N 1
ATOM 825 C CA . THR A 1 111 ? 31.894 -48.217 64.261 1.00 14.40 148 THR A CA 1
ATOM 826 C C . THR A 1 111 ? 31.945 -47.376 65.528 1.00 13.95 148 THR A C 1
ATOM 827 O O . THR A 1 111 ? 32.226 -47.896 66.617 1.00 14.04 148 THR A O 1
ATOM 831 N N . TYR A 1 112 ? 31.675 -46.086 65.386 1.00 13.23 149 TYR A N 1
ATOM 832 C CA . TYR A 1 112 ? 31.752 -45.163 66.521 1.00 12.56 149 TYR A CA 1
ATOM 833 C C . TYR A 1 112 ? 30.404 -44.643 66.974 1.00 12.93 149 TYR A C 1
ATOM 834 O O . TYR A 1 112 ? 29.506 -44.420 66.162 1.00 13.53 149 TYR A O 1
ATOM 843 N N . SER A 1 113 ? 30.280 -44.433 68.282 1.00 12.32 150 SER A N 1
ATOM 844 C CA . SER A 1 113 ? 29.140 -43.728 68.840 1.00 11.93 150 SER A CA 1
ATOM 845 C C . SER A 1 113 ? 29.640 -42.655 69.800 1.00 11.57 150 SER A C 1
ATOM 846 O O . SER A 1 113 ? 30.705 -42.800 70.437 1.00 11.20 150 SER A O 1
ATOM 849 N N . ALA A 1 114 ? 28.894 -41.559 69.868 1.00 11.17 151 ALA A N 1
ATOM 850 C CA . ALA A 1 114 ? 29.204 -40.471 70.786 1.00 10.77 151 ALA A CA 1
ATOM 851 C C . ALA A 1 114 ? 29.027 -40.997 72.209 1.00 10.32 151 ALA A C 1
ATOM 852 O O . ALA A 1 114 ? 28.070 -41.709 72.494 1.00 11.16 151 ALA A O 1
ATOM 854 N N . ASN A 1 115 ? 29.962 -40.677 73.098 1.00 9.43 152 ASN A N 1
ATOM 855 C CA . ASN A 1 115 ? 29.959 -41.268 74.431 1.00 9.36 152 ASN A CA 1
ATOM 856 C C . ASN A 1 115 ? 30.068 -40.144 75.475 1.00 9.28 152 ASN A C 1
ATOM 857 O O . ASN A 1 115 ? 29.404 -39.112 75.325 1.00 9.50 152 ASN A O 1
ATOM 862 N N . ASP A 1 116 ? 30.892 -40.316 76.511 1.00 8.57 153 ASP A N 1
ATOM 863 C CA . ASP A 1 116 ? 30.995 -39.349 77.606 1.00 8.63 153 ASP A CA 1
ATOM 864 C C . ASP A 1 116 ? 31.519 -38.014 77.120 1.00 8.36 153 ASP A C 1
ATOM 865 O O . ASP A 1 116 ? 32.418 -37.960 76.276 1.00 9.01 153 ASP A O 1
ATOM 870 N N . ALA A 1 117 ? 31.007 -36.943 77.714 1.00 8.89 154 ALA A N 1
ATOM 871 C CA . ALA A 1 117 ? 31.530 -35.610 77.458 1.00 8.52 154 ALA A CA 1
ATOM 872 C C . ALA A 1 117 ? 31.940 -34.895 78.738 1.00 8.88 154 ALA A C 1
ATOM 873 O O . ALA A 1 117 ? 31.616 -35.317 79.855 1.00 9.05 154 ALA A O 1
ATOM 875 N N . SER A 1 118 ? 32.661 -33.798 78.541 1.00 8.88 155 SER A N 1
ATOM 876 C CA . SER A 1 118 ? 32.903 -32.820 79.583 1.00 9.18 155 SER A CA 1
ATOM 877 C C . SER A 1 118 ? 32.722 -31.442 78.967 1.00 9.32 155 SER A C 1
ATOM 878 O O . SER A 1 118 ? 32.417 -31.330 77.769 1.00 9.51 155 SER A O 1
ATOM 881 N N . VAL A 1 119 ? 32.865 -30.402 79.784 1.00 9.37 156 VAL A N 1
ATOM 882 C CA . VAL A 1 119 ? 32.829 -29.028 79.280 1.00 10.47 156 VAL A CA 1
ATOM 883 C C . VAL A 1 119 ? 34.003 -28.211 79.785 1.00 10.33 156 VAL A C 1
ATOM 884 O O . VAL A 1 119 ? 34.534 -28.444 80.876 1.00 10.73 156 VAL A O 1
ATOM 888 N N . GLY A 1 120 ? 34.395 -27.240 78.970 1.00 10.35 157 GLY A N 1
ATOM 889 C CA . GLY A 1 120 ? 35.354 -26.218 79.361 1.00 10.53 157 GLY A CA 1
ATOM 890 C C . GLY A 1 120 ? 35.185 -25.076 78.392 1.00 10.73 157 GLY A C 1
ATOM 891 O O . GLY A 1 120 ? 34.683 -25.273 77.284 1.00 11.00 157 GLY A O 1
ATOM 892 N N . ASP A 1 121 ? 35.551 -23.881 78.831 1.00 10.88 158 ASP A N 1
ATOM 893 C CA . ASP A 1 121 ? 35.535 -22.714 77.973 1.00 10.77 158 ASP A CA 1
ATOM 894 C C . ASP A 1 121 ? 36.945 -22.572 77.415 1.00 11.11 158 ASP A C 1
ATOM 895 O O . ASP A 1 121 ? 37.838 -22.074 78.098 1.00 11.16 158 ASP A O 1
ATOM 900 N N . VAL A 1 122 ? 37.146 -23.064 76.196 1.00 12.06 159 VAL A N 1
ATOM 901 C CA . VAL A 1 122 ? 38.494 -23.146 75.637 1.00 12.74 159 VAL A CA 1
ATOM 902 C C . VAL A 1 122 ? 39.007 -21.826 75.063 1.00 13.27 159 VAL A C 1
ATOM 903 O O . VAL A 1 122 ? 40.218 -21.666 74.871 1.00 13.32 159 VAL A O 1
ATOM 907 N N . ASP A 1 123 ? 38.099 -20.894 74.791 1.00 13.63 160 ASP A N 1
ATOM 908 C CA . ASP A 1 123 ? 38.481 -19.614 74.185 1.00 14.53 160 ASP A CA 1
ATOM 909 C C . ASP A 1 123 ? 38.208 -18.409 75.083 1.00 15.08 160 ASP A C 1
ATOM 910 O O . ASP A 1 123 ? 38.547 -17.277 74.727 1.00 15.92 160 ASP A O 1
ATOM 915 N N . GLY A 1 124 ? 37.611 -18.649 76.247 1.00 15.10 161 GLY A N 1
ATOM 916 C CA . GLY A 1 124 ? 37.498 -17.623 77.283 1.00 15.74 161 GLY A CA 1
ATOM 917 C C . GLY A 1 124 ? 36.385 -16.603 77.116 1.00 15.91 161 GLY A C 1
ATOM 918 O O . GLY A 1 124 ? 36.455 -15.516 77.699 1.00 17.51 161 GLY A O 1
ATOM 919 N N . ASP A 1 125 ? 35.350 -16.947 76.354 1.00 15.19 162 ASP A N 1
ATOM 920 C CA . ASP A 1 125 ? 34.238 -16.014 76.135 1.00 14.78 162 ASP A CA 1
ATOM 921 C C . ASP A 1 125 ? 33.077 -16.217 77.113 1.00 14.66 162 ASP A C 1
ATOM 922 O O . ASP A 1 125 ? 32.059 -15.526 77.038 1.00 15.06 162 ASP A O 1
ATOM 927 N N . GLY A 1 126 ? 33.226 -17.171 78.026 1.00 13.50 163 GLY A N 1
ATOM 928 C CA . GLY A 1 126 ? 32.190 -17.416 79.017 1.00 13.32 163 GLY A CA 1
ATOM 929 C C . GLY A 1 126 ? 31.072 -18.356 78.593 1.00 12.60 163 GLY A C 1
ATOM 930 O O . GLY A 1 126 ? 30.095 -18.512 79.336 1.00 13.02 163 GLY A O 1
ATOM 931 N N . GLN A 1 127 ? 31.212 -18.980 77.419 1.00 12.68 164 GLN A N 1
ATOM 932 C CA . GLN A 1 127 ? 30.296 -20.029 76.955 1.00 12.65 164 GLN A CA 1
ATOM 933 C C . GLN A 1 127 ? 31.070 -21.338 76.843 1.00 11.88 164 GLN A C 1
ATOM 934 O O . GLN A 1 127 ? 32.156 -21.373 76.267 1.00 11.73 164 GLN A O 1
ATOM 940 N N . TYR A 1 128 ? 30.513 -22.414 77.384 1.00 11.14 165 TYR A N 1
ATOM 941 C CA . TYR A 1 128 ? 31.186 -23.707 77.348 1.00 10.99 165 TYR A CA 1
ATOM 942 C C . TYR A 1 128 ? 31.250 -24.327 75.964 1.00 10.67 165 TYR A C 1
ATOM 943 O O . TYR A 1 128 ? 30.299 -24.234 75.183 1.00 10.70 165 TYR A O 1
ATOM 952 N N . GLU A 1 129 ? 32.382 -24.973 75.696 1.00 10.42 166 GLU A N 1
ATOM 953 C CA . GLU A 1 129 ? 32.539 -25.921 74.608 1.00 10.60 166 GLU A CA 1
ATOM 954 C C . GLU A 1 129 ? 32.307 -27.327 75.163 1.00 10.19 166 GLU A C 1
ATOM 955 O O . GLU A 1 129 ? 32.490 -27.574 76.361 1.00 10.71 166 GLU A O 1
ATOM 961 N N . LEU A 1 130 ? 31.906 -28.240 74.286 1.00 9.81 167 LEU A N 1
ATOM 962 C CA . LEU A 1 130 ? 31.763 -29.649 74.626 1.00 9.87 167 LEU A CA 1
ATOM 963 C C . LEU A 1 130 ? 32.995 -30.424 74.183 1.00 10.03 167 LEU A C 1
ATOM 964 O O . LEU A 1 130 ? 33.421 -30.313 73.032 1.00 10.84 167 LEU A O 1
ATOM 969 N N . ILE A 1 131 ? 33.563 -31.196 75.109 1.00 9.78 168 ILE A N 1
ATOM 970 C CA . ILE A 1 131 ? 34.675 -32.090 74.810 1.00 10.06 168 ILE A CA 1
ATOM 971 C C . ILE A 1 131 ? 34.091 -33.500 74.834 1.00 10.09 168 ILE A C 1
ATOM 972 O O . ILE A 1 131 ? 33.638 -33.967 75.889 1.00 10.20 168 ILE A O 1
ATOM 977 N N . LEU A 1 132 ? 34.082 -34.160 73.677 1.00 9.57 169 LEU A N 1
ATOM 978 C CA . LEU A 1 132 ? 33.384 -35.422 73.497 1.00 9.84 169 LEU A CA 1
ATOM 979 C C . LEU A 1 132 ? 34.306 -36.595 73.236 1.00 9.43 169 LEU A C 1
ATOM 980 O O . LEU A 1 132 ? 35.196 -36.516 72.383 1.00 9.55 169 LEU A O 1
ATOM 985 N N . LYS A 1 133 ? 34.073 -37.686 73.963 1.00 9.34 170 LYS A N 1
ATOM 986 C CA . LYS A 1 133 ? 34.778 -38.938 73.716 1.00 9.66 170 LYS A CA 1
ATOM 987 C C . LYS A 1 133 ? 33.925 -39.808 72.806 1.00 9.71 170 LYS A C 1
ATOM 988 O O . LYS A 1 133 ? 32.738 -40.016 73.071 1.00 9.58 170 LYS A O 1
ATOM 994 N N . TRP A 1 134 ? 34.543 -40.304 71.733 1.00 10.01 171 TRP A N 1
ATOM 995 C CA . TRP A 1 134 ? 33.921 -41.290 70.854 1.00 10.00 171 TRP A CA 1
ATOM 996 C C . TRP A 1 134 ? 34.300 -42.692 71.322 1.00 9.97 171 TRP A C 1
ATOM 997 O O . TRP A 1 134 ? 35.439 -42.929 71.764 1.00 9.92 171 TRP A O 1
ATOM 1008 N N . ASP A 1 135 ? 33.363 -43.631 71.219 1.00 10.29 172 ASP A N 1
ATOM 1009 C CA . ASP A 1 135 ? 33.617 -45.004 71.646 1.00 10.59 172 ASP A CA 1
ATOM 1010 C C . 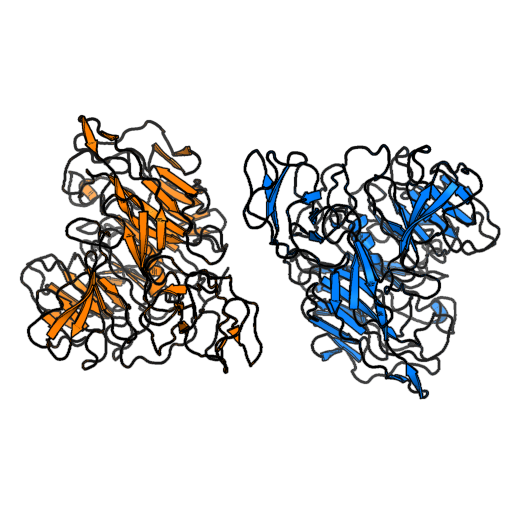ASP A 1 135 ? 33.464 -45.951 70.469 1.00 10.75 172 ASP A C 1
ATOM 1011 O O . ASP A 1 135 ? 32.415 -45.965 69.813 1.00 10.85 172 ASP A O 1
ATOM 1016 N N . PRO A 1 136 ? 34.499 -46.764 70.200 1.00 10.62 173 PRO A N 1
ATOM 1017 C CA . PRO A 1 136 ? 34.349 -47.777 69.158 1.00 10.96 173 PRO A CA 1
ATOM 1018 C C . PRO A 1 136 ? 33.462 -48.902 69.679 1.00 11.96 173 PRO A C 1
ATOM 1019 O O . PRO A 1 136 ? 33.442 -49.184 70.888 1.00 11.44 173 PRO A O 1
ATOM 1023 N N . SER A 1 137 ? 32.739 -49.550 68.769 1.00 12.05 174 SER A N 1
ATOM 1024 C CA . SER A 1 137 ? 31.754 -50.563 69.146 1.00 13.03 174 SER A CA 1
ATOM 1025 C C . SER A 1 137 ? 32.365 -51.838 69.727 1.00 13.26 174 SER A C 1
ATOM 1026 O O . SER A 1 137 ? 31.639 -52.709 70.208 1.00 14.71 174 SER A O 1
ATOM 1029 N N . ASN A 1 138 ? 33.689 -51.943 69.681 1.00 12.59 175 ASN A N 1
ATOM 1030 C CA . ASN A 1 138 ? 34.399 -53.059 70.302 1.00 12.14 175 ASN A CA 1
ATOM 1031 C C . ASN A 1 138 ? 35.179 -52.663 71.556 1.00 12.03 175 ASN A C 1
ATOM 1032 O O . ASN A 1 138 ? 36.098 -53.362 71.956 1.00 11.91 175 ASN A O 1
ATOM 1037 N N . SER A 1 139 ? 34.815 -51.543 72.175 1.00 11.14 176 SER A N 1
ATOM 1038 C CA . SER A 1 139 ? 35.459 -51.144 73.431 1.00 11.34 176 SER A CA 1
ATOM 1039 C C . SER A 1 139 ? 35.273 -52.241 74.480 1.00 11.48 176 SER A C 1
ATOM 1040 O O . SER A 1 139 ? 34.325 -53.032 74.411 1.00 11.93 176 SER A O 1
ATOM 1043 N N . LYS A 1 140 ? 36.189 -52.293 75.443 1.00 11.23 177 LYS A N 1
ATOM 1044 C CA . LYS A 1 140 ? 36.310 -53.457 76.318 1.00 11.37 177 LYS A CA 1
ATOM 1045 C C . LYS A 1 140 ? 36.327 -53.111 77.793 1.00 11.37 177 LYS A C 1
ATOM 1046 O O . LYS A 1 140 ? 36.976 -52.138 78.208 1.00 11.31 177 LYS A O 1
ATOM 1052 N N . ASP A 1 141 ? 35.633 -53.928 78.583 1.00 11.10 178 ASP A N 1
ATOM 1053 C CA . ASP A 1 141 ? 35.875 -53.963 80.013 1.00 11.28 178 ASP A CA 1
ATOM 1054 C C . ASP A 1 141 ? 37.249 -54.580 80.270 1.00 11.03 178 ASP A C 1
ATOM 1055 O O . ASP A 1 141 ? 37.747 -55.367 79.465 1.00 10.97 178 ASP A O 1
ATOM 1060 N N . ASN A 1 142 ? 37.854 -54.229 81.399 1.00 11.27 179 ASN A N 1
ATOM 1061 C CA . ASN A 1 142 ? 39.167 -54.759 81.769 1.00 11.30 179 ASN A CA 1
ATOM 1062 C C . ASN A 1 142 ? 39.199 -56.281 81.902 1.00 11.70 179 ASN A C 1
ATOM 1063 O O . ASN A 1 142 ? 40.267 -56.890 81.787 1.00 12.38 179 ASN A O 1
ATOM 1068 N N . SER A 1 143 ? 38.037 -56.885 82.158 1.00 11.77 180 SER A N 1
ATOM 1069 C CA . SER A 1 143 ? 37.955 -58.342 82.268 1.00 12.14 180 SER A CA 1
ATOM 1070 C C . SER A 1 143 ? 37.974 -59.056 80.920 1.00 12.37 180 SER A C 1
ATOM 1071 O O . SER A 1 143 ? 38.122 -60.278 80.882 1.00 12.91 180 SER A O 1
ATOM 1074 N N . GLN A 1 144 ? 37.815 -58.308 79.829 1.00 12.49 181 GLN A N 1
ATOM 1075 C CA . GLN A 1 144 ? 37.674 -58.895 78.492 1.00 12.72 181 GLN A CA 1
ATOM 1076 C C . GLN A 1 144 ? 38.928 -58.749 77.651 1.00 13.32 181 GLN A C 1
ATOM 1077 O O . GLN A 1 144 ? 39.532 -57.680 77.611 1.00 13.74 181 GLN A O 1
ATOM 1083 N N . ASP A 1 145 ? 39.302 -59.822 76.960 1.00 13.45 182 ASP A N 1
ATOM 1084 C CA . ASP A 1 145 ? 40.391 -59.766 75.989 1.00 13.83 182 ASP A CA 1
ATOM 1085 C C . ASP A 1 145 ? 39.842 -59.342 74.624 1.00 13.84 182 ASP A C 1
ATOM 1086 O O . ASP A 1 145 ? 38.664 -59.567 74.308 1.00 15.26 182 ASP A O 1
ATOM 1091 N N . GLY A 1 146 ? 40.699 -58.708 73.830 1.00 13.35 183 GLY A N 1
ATOM 1092 C CA . GLY A 1 146 ? 40.354 -58.349 72.457 1.00 13.35 183 GLY A CA 1
ATOM 1093 C C . GLY A 1 146 ? 40.841 -56.964 72.086 1.00 13.33 183 GLY A C 1
ATOM 1094 O O . GLY A 1 146 ? 40.963 -56.085 72.940 1.00 13.02 183 GLY A O 1
ATOM 1095 N N . TYR A 1 147 ? 41.113 -56.773 70.800 1.00 12.88 184 TYR A N 1
ATOM 1096 C CA . TYR A 1 147 ? 41.568 -55.497 70.266 1.00 13.36 184 TYR A CA 1
ATOM 1097 C C . TYR A 1 147 ? 40.447 -54.472 70.229 1.00 13.10 184 TYR A C 1
ATOM 1098 O O . TYR A 1 147 ? 39.281 -54.827 70.051 1.00 13.43 184 TYR A O 1
ATOM 1107 N N . THR A 1 148 ? 40.804 -53.197 70.379 1.00 12.26 185 THR A N 1
ATOM 1108 C CA . THR A 1 148 ? 39.814 -52.119 70.323 1.00 12.56 185 THR A CA 1
ATOM 1109 C C . THR A 1 148 ? 40.179 -51.088 69.265 1.00 12.10 185 THR A C 1
ATOM 1110 O O . THR A 1 148 ? 41.353 -50.910 68.945 1.00 12.84 185 THR A O 1
ATOM 1114 N N . GLY A 1 149 ? 39.174 -50.413 68.715 1.00 12.05 186 GLY A N 1
ATOM 1115 C CA . GLY A 1 149 ? 39.423 -49.267 67.854 1.00 11.79 186 GLY A CA 1
ATOM 1116 C C . GLY A 1 149 ? 39.990 -48.082 68.623 1.00 11.73 186 GLY A C 1
ATOM 1117 O O . GLY A 1 149 ? 39.929 -48.043 69.864 1.00 11.59 186 GLY A O 1
ATOM 1118 N N . ASP A 1 150 ? 40.537 -47.115 67.890 1.00 11.66 187 ASP A N 1
ATOM 1119 C CA . ASP A 1 150 ? 41.089 -45.895 68.474 1.00 11.53 187 ASP A CA 1
ATOM 1120 C C . ASP A 1 150 ? 40.043 -45.126 69.267 1.00 11.42 187 ASP A C 1
ATOM 1121 O O . ASP A 1 150 ? 38.877 -45.067 68.876 1.00 11.34 187 ASP A O 1
ATOM 1126 N N . VAL A 1 151 ? 40.489 -44.518 70.361 1.00 11.14 188 VAL A N 1
ATOM 1127 C CA . VAL A 1 151 ? 39.666 -43.580 71.119 1.00 11.36 188 VAL A CA 1
ATOM 1128 C C . VAL A 1 151 ? 39.911 -42.186 70.551 1.00 11.17 188 VAL A C 1
ATOM 1129 O O . VAL A 1 151 ? 41.060 -41.764 70.389 1.00 11.13 188 VAL A O 1
ATOM 1133 N N . LEU A 1 152 ? 38.829 -41.495 70.211 1.00 11.00 189 LEU A N 1
ATOM 1134 C CA . LEU A 1 152 ? 38.908 -40.151 69.650 1.00 11.39 189 LEU A CA 1
ATOM 1135 C C . LEU A 1 152 ? 38.249 -39.177 70.604 1.00 11.25 189 LEU A C 1
ATOM 1136 O O . LEU A 1 152 ? 37.212 -39.494 71.188 1.00 11.35 189 LEU A O 1
ATOM 1141 N N . ILE A 1 153 ? 38.857 -38.003 70.754 1.00 11.01 190 ILE A N 1
ATOM 1142 C CA . ILE A 1 153 ? 38.328 -36.933 71.598 1.00 11.32 190 ILE A CA 1
ATOM 1143 C C . ILE A 1 153 ? 38.202 -35.702 70.721 1.00 10.78 190 ILE A C 1
ATOM 1144 O O . ILE A 1 153 ? 39.186 -35.275 70.103 1.00 10.89 190 ILE A O 1
ATOM 1149 N N . ASP A 1 154 ? 36.995 -35.137 70.669 1.00 10.64 191 ASP A N 1
ATOM 1150 C CA . ASP A 1 154 ? 36.733 -33.933 69.872 1.00 10.49 191 ASP A CA 1
ATOM 1151 C C . ASP A 1 154 ? 36.362 -32.756 70.757 1.00 10.47 191 ASP A C 1
ATOM 1152 O O . ASP A 1 154 ? 35.852 -32.940 71.860 1.00 10.67 191 ASP A O 1
ATOM 1157 N N . ALA A 1 155 ? 36.562 -31.546 70.239 1.00 10.56 192 ALA A N 1
ATOM 1158 C CA . ALA A 1 155 ? 35.987 -30.343 70.844 1.00 10.74 192 ALA A CA 1
ATOM 1159 C C . ALA A 1 155 ? 35.019 -29.695 69.876 1.00 10.91 192 ALA A C 1
ATOM 1160 O O . ALA A 1 155 ? 35.363 -29.486 68.708 1.00 11.07 192 ALA A O 1
ATOM 1162 N N . TYR A 1 156 ? 33.828 -29.366 70.375 1.00 10.49 193 TYR A N 1
ATOM 1163 C CA . TYR A 1 156 ? 32.812 -28.646 69.595 1.00 11.02 193 TYR A CA 1
ATOM 1164 C C . TYR A 1 156 ? 32.371 -27.375 70.298 1.00 11.51 193 TYR A C 1
ATOM 1165 O O . TYR A 1 156 ? 32.154 -27.362 71.514 1.00 11.44 193 TYR A O 1
ATOM 1174 N N . LYS A 1 157 ? 32.222 -26.305 69.524 1.00 12.05 194 LYS A N 1
ATOM 1175 C CA . LYS A 1 157 ? 31.464 -25.155 69.985 1.00 12.33 194 LYS A CA 1
ATOM 1176 C C . LYS A 1 157 ? 29.986 -25.497 69.892 1.00 12.77 194 LYS A C 1
ATOM 1177 O O . LYS A 1 157 ? 29.596 -26.384 69.129 1.00 12.70 194 LYS A O 1
ATOM 1183 N N . LEU A 1 158 ? 29.156 -24.794 70.657 1.00 13.49 195 LEU A N 1
ATOM 1184 C CA . LEU A 1 158 ? 27.720 -25.067 70.639 1.00 14.60 195 LEU A CA 1
ATOM 1185 C C . LEU A 1 158 ? 27.093 -24.789 69.268 1.00 15.33 195 LEU A C 1
ATOM 1186 O O . LEU A 1 158 ? 26.057 -25.362 68.932 1.00 15.75 195 LEU A O 1
ATOM 1191 N N . ASP A 1 159 ? 27.756 -23.969 68.450 1.00 16.39 196 ASP A N 1
ATOM 1192 C CA 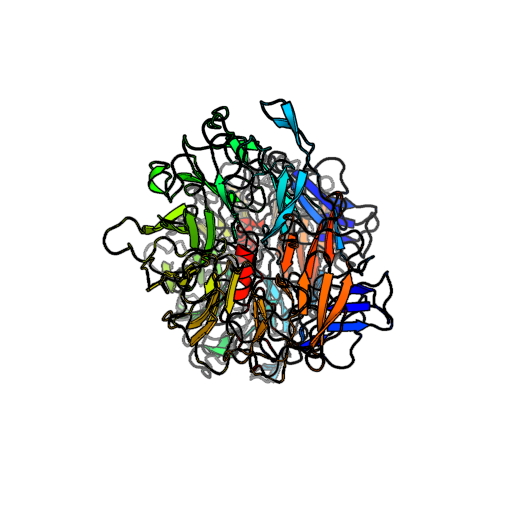. ASP A 1 159 ? 27.248 -23.684 67.103 1.00 17.49 196 ASP A CA 1
ATOM 1193 C C . ASP A 1 159 ? 27.570 -24.798 66.098 1.00 17.76 196 ASP A C 1
ATOM 1194 O O . ASP A 1 159 ? 27.208 -24.709 64.920 1.00 18.85 196 ASP A O 1
ATOM 1199 N N . GLY A 1 160 ? 28.239 -25.847 66.569 1.00 17.37 197 GLY A N 1
ATOM 1200 C CA . GLY A 1 160 ? 28.575 -26.990 65.729 1.00 17.19 197 GLY A CA 1
ATOM 1201 C C . GLY A 1 160 ? 29.980 -26.980 65.157 1.00 16.77 197 GLY A C 1
ATOM 1202 O O . GLY A 1 160 ? 30.383 -27.949 64.521 1.00 17.57 197 GLY A O 1
ATOM 1203 N N . THR A 1 161 ? 30.728 -25.905 65.386 1.00 16.18 198 THR A N 1
ATOM 1204 C CA . THR A 1 161 ? 32.106 -25.820 64.904 1.00 16.01 198 THR A CA 1
ATOM 1205 C C . THR A 1 161 ? 32.950 -26.886 65.594 1.00 15.65 198 THR A C 1
ATOM 1206 O O . THR A 1 161 ? 33.053 -26.906 66.827 1.00 15.27 198 THR A O 1
ATOM 1210 N N . LYS A 1 162 ? 33.537 -27.776 64.799 1.00 15.06 199 LYS A N 1
ATOM 1211 C CA . LYS A 1 162 ? 34.488 -28.754 65.317 1.00 15.25 199 LYS A CA 1
ATOM 1212 C C . LYS A 1 162 ? 35.869 -28.111 65.401 1.00 15.09 199 LYS A C 1
ATOM 1213 O O . LYS A 1 162 ? 36.468 -27.754 64.380 1.00 15.98 199 LYS A O 1
ATOM 1219 N N . LEU A 1 163 ? 36.374 -27.953 66.618 1.00 14.05 200 LEU A N 1
ATOM 1220 C CA . LEU A 1 163 ? 37.657 -27.286 66.815 1.00 13.90 200 LEU A CA 1
ATOM 1221 C C . LEU A 1 163 ? 38.847 -28.183 66.534 1.00 13.43 200 LEU A C 1
ATOM 1222 O O . LEU A 1 163 ? 39.852 -27.720 65.994 1.00 14.06 200 LEU A O 1
ATOM 1227 N N . TRP A 1 164 ? 38.732 -29.456 66.913 1.00 12.74 201 TRP A N 1
ATOM 1228 C CA . TRP A 1 164 ? 39.802 -30.427 66.734 1.00 11.86 201 TRP A CA 1
ATOM 1229 C C . TRP A 1 164 ? 39.368 -31.827 67.099 1.00 11.71 201 TRP A C 1
ATOM 1230 O O . TRP A 1 164 ? 38.316 -32.025 67.717 1.00 11.39 201 TRP A O 1
ATOM 1241 N N . ARG A 1 165 ? 40.205 -32.777 66.696 1.00 11.34 202 ARG A N 1
ATOM 1242 C CA . ARG A 1 165 ? 40.122 -34.167 67.113 1.00 11.53 202 ARG A CA 1
ATOM 1243 C C . ARG A 1 165 ? 41.503 -34.633 67.540 1.00 11.56 202 ARG A C 1
ATOM 1244 O O . ARG A 1 165 ? 42.491 -34.415 66.825 1.00 11.76 202 ARG A O 1
ATOM 1252 N N . ILE A 1 166 ? 41.556 -35.275 68.704 1.00 11.25 203 ILE A N 1
ATOM 1253 C CA . ILE A 1 166 ? 42.737 -35.993 69.170 1.00 11.26 203 ILE A CA 1
ATOM 1254 C C . ILE A 1 166 ? 42.466 -37.480 68.987 1.00 11.12 203 ILE A C 1
ATOM 1255 O O . ILE A 1 166 ? 41.394 -37.969 69.354 1.00 11.66 203 ILE A O 1
ATOM 1260 N N . ASN A 1 167 ? 43.425 -38.191 68.402 1.00 10.70 204 ASN A N 1
ATOM 1261 C CA . ASN A 1 167 ? 43.327 -39.633 68.268 1.00 10.98 204 ASN A CA 1
ATOM 1262 C C . ASN A 1 167 ? 44.326 -40.270 69.226 1.00 10.73 204 ASN A C 1
ATOM 1263 O O . ASN A 1 167 ? 45.536 -40.139 69.039 1.00 10.87 204 ASN A O 1
ATOM 1268 N N . LEU A 1 168 ? 43.833 -40.947 70.261 1.00 10.43 205 LEU A N 1
ATOM 1269 C CA . LEU A 1 168 ? 44.745 -41.459 71.286 1.00 10.46 205 LEU A CA 1
ATOM 1270 C C . LEU A 1 168 ? 45.633 -42.596 70.776 1.00 10.30 205 LEU A C 1
ATOM 1271 O O . LEU A 1 168 ? 46.694 -42.851 71.343 1.00 10.65 205 LEU A O 1
ATOM 1276 N N . GLY A 1 169 ? 45.200 -43.252 69.703 1.00 10.70 206 GLY A N 1
ATOM 1277 C CA . GLY A 1 169 ? 46.045 -44.179 68.957 1.00 10.69 206 GLY A CA 1
ATOM 1278 C C . GLY A 1 169 ? 46.038 -45.593 69.505 1.00 11.22 206 GLY A C 1
ATOM 1279 O O . GLY A 1 169 ? 45.370 -45.905 70.498 1.00 10.82 206 GLY A O 1
ATOM 1280 N N . LYS A 1 170 ? 46.799 -46.463 68.845 1.00 10.99 207 LYS A N 1
ATOM 1281 C CA . LYS A 1 170 ? 46.755 -47.901 69.110 1.00 11.57 207 LYS A CA 1
ATOM 1282 C C . LYS A 1 170 ? 47.236 -48.310 70.500 1.00 11.09 207 LYS A C 1
ATOM 1283 O O . LYS A 1 170 ? 46.942 -49.424 70.942 1.00 11.28 207 LYS A O 1
ATOM 1289 N N . ASN A 1 171 ? 47.976 -47.436 71.180 1.00 10.82 208 ASN A N 1
ATOM 1290 C CA . ASN A 1 171 ? 48.532 -47.784 72.486 1.00 10.73 208 ASN A CA 1
ATOM 1291 C C . ASN A 1 171 ? 47.679 -47.327 73.667 1.00 10.42 208 ASN A C 1
ATOM 1292 O O . ASN A 1 171 ? 48.106 -47.431 74.812 1.00 10.72 208 ASN A O 1
ATOM 1297 N N . ILE A 1 172 ? 46.466 -46.865 73.377 1.00 9.94 209 ILE A N 1
ATOM 1298 C CA . ILE A 1 172 ? 45.491 -46.556 74.413 1.00 10.30 209 ILE A CA 1
ATOM 1299 C C . ILE A 1 172 ? 44.242 -47.382 74.129 1.00 10.14 209 ILE A C 1
ATOM 1300 O O . ILE A 1 172 ? 43.513 -47.115 73.162 1.00 10.91 209 ILE A O 1
ATOM 1305 N N . ARG A 1 173 ? 43.996 -48.385 74.969 1.00 10.24 210 ARG A N 1
ATOM 1306 C CA . ARG A 1 173 ? 42.845 -49.265 74.784 1.00 10.12 210 ARG A CA 1
ATOM 1307 C C . ARG A 1 173 ? 41.533 -48.522 75.055 1.00 9.98 210 ARG A C 1
ATOM 1308 O O . ARG A 1 173 ? 41.481 -47.643 75.913 1.00 10.24 210 ARG A O 1
ATOM 1316 N N . ALA A 1 174 ? 40.487 -48.854 74.299 1.00 10.12 211 ALA A N 1
ATOM 1317 C CA . ALA A 1 174 ? 39.154 -48.283 74.510 1.00 10.02 211 ALA A CA 1
ATOM 1318 C C . ALA A 1 174 ? 38.346 -49.055 75.539 1.00 10.06 211 ALA A C 1
ATOM 1319 O O . ALA A 1 174 ? 38.295 -50.286 75.504 1.00 10.01 211 ALA A O 1
ATOM 1321 N N . GLY A 1 175 ? 37.683 -48.329 76.434 1.00 9.50 212 GLY A N 1
ATOM 1322 C CA . GLY A 1 175 ? 36.801 -48.934 77.432 1.00 9.38 212 GLY A CA 1
ATOM 1323 C C . GLY A 1 175 ? 36.601 -47.952 78.572 1.00 9.52 212 GLY A C 1
ATOM 1324 O O . GLY A 1 175 ? 37.358 -46.987 78.710 1.00 9.32 212 GLY A O 1
ATOM 1325 N N . ALA A 1 176 ? 35.587 -48.196 79.389 1.00 9.17 213 ALA A N 1
ATOM 1326 C CA . ALA A 1 176 ? 35.189 -47.252 80.437 1.00 9.09 213 ALA A CA 1
ATOM 1327 C C . ALA A 1 176 ? 36.316 -46.892 81.400 1.00 8.92 213 ALA A C 1
ATOM 1328 O O . ALA A 1 176 ? 36.371 -45.762 81.899 1.00 8.84 213 ALA A O 1
ATOM 1330 N N . HIS A 1 177 ? 37.196 -47.850 81.678 1.00 8.91 214 HIS A N 1
ATOM 1331 C CA . HIS A 1 177 ? 38.159 -47.700 82.762 1.00 8.85 214 HIS A CA 1
ATOM 1332 C C . HIS A 1 177 ? 39.518 -47.229 82.311 1.00 9.06 214 HIS A C 1
ATOM 1333 O O . HIS A 1 177 ? 40.412 -47.065 83.145 1.00 8.78 214 HIS A O 1
ATOM 1340 N N . TYR A 1 178 ? 39.658 -46.981 81.008 1.00 8.42 215 TYR A N 1
ATOM 1341 C CA . TYR A 1 178 ? 40.941 -46.569 80.442 1.00 8.99 215 TYR A CA 1
ATOM 1342 C C . TYR A 1 178 ? 41.077 -45.032 80.430 1.00 9.18 215 TYR A C 1
ATOM 1343 O O . TYR A 1 178 ? 41.452 -44.455 81.444 1.00 9.47 215 TYR A O 1
ATOM 1352 N N . THR A 1 179 ? 40.735 -44.361 79.330 1.00 9.63 216 THR A N 1
ATOM 1353 C CA . THR A 1 179 ? 40.891 -42.904 79.251 1.00 9.77 216 THR A CA 1
ATOM 1354 C C . THR A 1 179 ? 39.923 -42.194 80.184 1.00 9.11 216 THR A C 1
ATOM 1355 O O . THR A 1 179 ? 38.706 -42.411 80.120 1.00 9.31 216 THR A O 1
ATOM 1359 N N . GLN A 1 180 ? 40.495 -41.336 81.033 1.00 9.07 217 GLN A N 1
ATOM 1360 C CA . GLN A 1 180 ? 39.766 -40.473 81.960 1.00 8.93 217 GLN A CA 1
ATOM 1361 C C . GLN A 1 180 ? 40.236 -39.052 81.667 1.00 9.16 217 GLN A C 1
ATOM 1362 O O . GLN A 1 180 ? 41.387 -38.716 81.932 1.00 9.89 217 GLN A O 1
ATOM 1368 N N . PHE A 1 181 ? 39.371 -38.233 81.078 1.00 9.07 218 PHE A N 1
ATOM 1369 C CA . PHE A 1 181 ? 39.815 -36.938 80.556 1.00 9.23 218 PHE A CA 1
ATOM 1370 C C . PHE A 1 181 ? 39.337 -35.757 81.377 1.00 9.47 218 PHE A C 1
ATOM 1371 O O . PHE A 1 181 ? 38.156 -35.630 81.693 1.00 9.48 218 PHE A O 1
ATOM 1379 N N . MET A 1 182 ? 40.291 -34.905 81.742 1.00 9.10 219 MET A N 1
ATOM 1380 C CA . MET A 1 182 ? 40.026 -33.741 82.571 1.00 9.34 219 MET A CA 1
ATOM 1381 C C . MET A 1 182 ? 40.046 -32.487 81.729 1.00 9.55 219 MET A C 1
ATOM 1382 O O . MET A 1 182 ? 41.004 -32.232 80.998 1.00 10.73 219 MET A O 1
ATOM 1387 N N . VAL A 1 183 ? 38.981 -31.709 81.845 1.00 9.59 220 VAL A N 1
ATOM 1388 C CA . VAL A 1 183 ? 38.874 -30.446 81.123 1.00 9.38 220 VAL A CA 1
ATOM 1389 C C . VAL A 1 183 ? 38.765 -29.339 82.154 1.00 9.69 220 VAL A C 1
ATOM 1390 O O . VAL A 1 183 ? 37.832 -29.322 82.957 1.00 9.60 220 VAL A O 1
ATOM 1394 N N . TYR A 1 184 ? 39.723 -28.418 82.150 1.00 9.66 221 TYR A N 1
ATOM 1395 C CA . TYR A 1 184 ? 39.752 -27.402 83.193 1.00 9.64 221 TYR A CA 1
ATOM 1396 C C . TYR A 1 184 ? 40.786 -26.360 82.855 1.00 9.81 221 TYR A C 1
ATOM 1397 O O . TYR A 1 184 ? 41.768 -26.650 82.176 1.00 10.00 221 TYR A O 1
ATOM 1406 N N . ASP A 1 185 ? 40.559 -25.143 83.345 1.00 9.86 222 ASP A N 1
ATOM 1407 C CA . ASP A 1 185 ? 41.577 -24.101 83.269 1.00 10.71 222 ASP A CA 1
ATOM 1408 C C . ASP A 1 185 ? 42.573 -24.329 84.406 1.00 10.84 222 ASP A C 1
ATOM 1409 O O . ASP A 1 185 ? 42.444 -23.748 85.485 1.00 11.39 222 ASP A O 1
ATOM 1414 N N . LEU A 1 186 ? 43.559 -25.189 84.157 1.00 11.40 223 LEU A N 1
ATOM 1415 C CA . LEU A 1 186 ? 44.536 -25.570 85.170 1.00 12.04 223 LEU A CA 1
ATOM 1416 C C . LEU A 1 186 ? 45.492 -24.448 85.538 1.00 12.60 223 LEU A C 1
ATOM 1417 O O . LEU A 1 186 ? 45.907 -24.357 86.693 1.00 12.11 223 LEU A O 1
ATOM 1422 N N . ASP A 1 187 ? 45.859 -23.614 84.566 1.00 13.24 224 ASP A N 1
ATOM 1423 C CA . ASP A 1 187 ? 46.880 -22.579 84.813 1.00 14.23 224 ASP A CA 1
ATOM 1424 C C . ASP A 1 187 ? 46.315 -21.193 85.147 1.00 14.68 224 ASP A C 1
ATOM 1425 O O . ASP A 1 187 ? 47.073 -20.300 85.549 1.00 15.15 224 ASP A O 1
ATOM 1430 N N . GLY A 1 188 ? 45.002 -21.023 85.005 1.00 14.45 225 GLY A N 1
ATOM 1431 C CA . GLY A 1 188 ? 44.329 -19.796 85.431 1.00 14.89 225 GLY A CA 1
ATOM 1432 C C . GLY A 1 188 ? 44.427 -18.615 84.489 1.00 15.46 225 GLY A C 1
ATOM 1433 O O . GLY A 1 188 ? 44.378 -17.466 84.937 1.00 15.96 225 GLY A O 1
ATOM 1434 N N . ASP A 1 189 ? 44.527 -18.879 83.190 1.00 14.90 226 ASP A N 1
ATOM 1435 C CA . ASP A 1 189 ? 44.559 -17.800 82.199 1.00 15.27 226 ASP A CA 1
ATOM 1436 C C . ASP A 1 189 ? 43.180 -17.496 81.605 1.00 15.15 226 ASP A C 1
ATOM 1437 O O . ASP A 1 189 ? 43.048 -16.604 80.761 1.00 16.35 226 ASP A O 1
ATOM 1442 N N . GLY A 1 190 ? 42.158 -18.236 82.043 1.00 14.40 227 GLY A N 1
ATOM 1443 C CA . GLY A 1 190 ? 40.783 -18.045 81.575 1.00 13.74 227 GLY A CA 1
ATOM 1444 C C . GLY A 1 190 ? 40.327 -19.002 80.487 1.00 13.07 227 GLY A C 1
ATOM 1445 O O . GLY A 1 190 ? 39.175 -18.945 80.050 1.00 13.43 227 GLY A O 1
ATOM 1446 N N . LYS A 1 191 ? 41.229 -19.881 80.047 1.00 12.84 228 LYS A N 1
ATOM 1447 C CA . LYS A 1 191 ? 40.925 -20.842 78.989 1.00 12.79 228 LYS A CA 1
ATOM 1448 C C . LYS A 1 191 ? 41.192 -22.267 79.458 1.00 12.25 228 LYS A C 1
ATOM 1449 O O . LYS A 1 191 ? 42.227 -22.541 80.049 1.00 12.33 228 LYS A O 1
ATOM 1455 N N . ALA A 1 192 ? 40.256 -23.166 79.178 1.00 11.54 229 ALA A N 1
ATOM 1456 C CA . ALA A 1 192 ? 40.398 -24.571 79.560 1.00 11.58 229 ALA A CA 1
ATOM 1457 C C . ALA A 1 192 ? 41.432 -25.299 78.723 1.00 11.45 229 ALA A C 1
ATOM 1458 O O . ALA A 1 192 ? 41.592 -25.029 77.525 1.00 11.88 229 ALA A O 1
ATOM 1460 N N . GLU A 1 193 ? 42.148 -26.209 79.379 1.00 11.35 230 GLU A N 1
ATOM 1461 C CA . GLU A 1 193 ? 42.935 -27.211 78.672 1.00 11.40 230 GLU A CA 1
ATOM 1462 C C . GLU A 1 193 ? 42.352 -28.600 78.922 1.00 10.99 230 GLU A C 1
ATOM 1463 O O . GLU A 1 193 ? 41.393 -28.764 79.693 1.00 10.81 230 GLU A O 1
ATOM 1469 N N . VAL A 1 194 ? 42.907 -29.588 78.231 1.00 10.60 231 VAL A N 1
ATOM 1470 C CA . VAL A 1 194 ? 42.428 -30.963 78.320 1.00 10.85 231 VAL A CA 1
ATOM 1471 C C . VAL A 1 194 ? 43.611 -31.856 78.670 1.00 10.96 231 VAL A C 1
ATOM 1472 O O . VAL A 1 194 ? 44.630 -31.825 77.981 1.00 11.30 231 VAL A O 1
ATOM 1476 N N . ALA A 1 195 ? 43.486 -32.635 79.742 1.00 10.53 232 ALA A N 1
ATOM 1477 C CA . ALA A 1 195 ? 44.584 -33.487 80.190 1.00 10.30 232 ALA A CA 1
ATOM 1478 C C . ALA A 1 195 ? 44.132 -34.927 80.282 1.00 10.07 232 ALA A C 1
ATOM 1479 O O . ALA A 1 195 ? 43.030 -35.209 80.761 1.00 10.21 232 ALA A O 1
ATOM 1481 N N . MET A 1 196 ? 44.993 -35.843 79.850 1.00 9.50 233 MET A N 1
ATOM 1482 C CA . MET A 1 196 ? 44.677 -37.269 79.922 1.00 10.49 233 MET A CA 1
ATOM 1483 C C . MET A 1 196 ? 45.934 -38.082 79.693 1.00 10.11 233 MET A C 1
ATOM 1484 O O . MET A 1 196 ? 46.956 -37.562 79.242 1.00 10.53 233 MET A O 1
ATOM 1489 N N . LYS A 1 197 ? 45.832 -39.372 79.991 1.00 9.69 234 LYS A N 1
ATOM 1490 C CA . LYS A 1 197 ? 46.893 -40.329 79.723 1.00 10.08 234 LYS A CA 1
ATOM 1491 C C . LYS A 1 197 ? 46.991 -40.583 78.221 1.00 9.71 234 LYS A C 1
ATOM 1492 O O . LYS A 1 197 ? 45.984 -40.756 77.541 1.00 9.99 234 LYS A O 1
ATOM 1498 N N . THR A 1 198 ? 48.220 -40.559 77.715 1.00 10.09 235 THR A N 1
ATOM 1499 C CA . THR A 1 198 ? 48.503 -40.710 76.287 1.00 10.12 235 THR A CA 1
ATOM 1500 C C . THR A 1 198 ? 49.628 -41.726 76.129 1.00 10.34 235 THR A C 1
ATOM 1501 O O . THR A 1 198 ? 50.151 -42.251 77.114 1.00 9.91 235 THR A O 1
ATOM 1505 N N . ALA A 1 199 ? 50.007 -42.000 74.888 1.00 10.48 236 ALA A N 1
ATOM 1506 C CA . ALA A 1 199 ? 51.029 -42.993 74.618 1.00 10.85 236 ALA A CA 1
ATOM 1507 C C . ALA A 1 199 ? 51.759 -42.656 73.332 1.00 10.98 236 ALA A C 1
ATOM 1508 O O . ALA A 1 199 ? 51.382 -41.731 72.606 1.00 10.72 236 ALA A O 1
ATOM 1510 N N . ASP A 1 200 ? 52.804 -43.420 73.037 1.00 11.12 237 ASP A N 1
ATOM 1511 C CA . ASP A 1 200 ? 53.419 -43.350 71.717 1.00 11.24 237 ASP A CA 1
ATOM 1512 C C . ASP A 1 200 ? 52.311 -43.540 70.696 1.00 11.23 237 ASP A C 1
ATOM 1513 O O . ASP A 1 200 ? 51.472 -44.436 70.825 1.00 11.45 237 ASP A O 1
ATOM 1518 N N . GLY A 1 201 ? 52.279 -42.681 69.689 1.00 11.16 238 GLY A N 1
ATOM 1519 C CA . GLY A 1 201 ? 51.273 -42.816 68.656 1.00 11.22 238 GLY A CA 1
ATOM 1520 C C . GLY A 1 201 ? 50.031 -41.974 68.862 1.00 11.31 238 GLY A C 1
ATOM 1521 O O . GLY A 1 201 ? 49.221 -41.864 67.958 1.00 11.16 238 GLY A O 1
ATOM 1522 N N . THR A 1 202 ? 49.850 -41.401 70.049 1.00 11.13 239 THR A N 1
ATOM 1523 C CA . THR A 1 202 ? 48.769 -40.442 70.250 1.00 11.10 239 THR A CA 1
ATOM 1524 C C . THR A 1 202 ? 49.010 -39.263 69.308 1.00 11.19 239 THR A C 1
ATOM 1525 O O . THR A 1 202 ? 50.132 -38.765 69.221 1.00 11.85 239 THR A O 1
ATOM 1529 N N . LYS A 1 203 ? 47.962 -38.842 68.602 1.00 11.16 240 LYS A N 1
ATOM 1530 C CA . LYS A 1 203 ? 48.061 -37.746 67.644 1.00 11.98 240 LYS A CA 1
ATOM 1531 C C . LYS A 1 203 ? 47.256 -36.556 68.158 1.00 11.38 240 LYS A C 1
ATOM 1532 O O . LYS A 1 203 ? 46.051 -36.678 68.427 1.00 11.32 240 LYS A O 1
ATOM 1538 N N . ASP A 1 204 ? 47.917 -35.411 68.297 1.00 10.83 241 ASP A N 1
ATOM 1539 C CA . ASP A 1 204 ? 47.255 -34.233 68.835 1.00 10.78 241 ASP A CA 1
ATOM 1540 C C . ASP A 1 204 ? 46.336 -33.590 67.796 1.00 10.66 241 ASP A C 1
ATOM 1541 O O . ASP A 1 204 ? 46.236 -34.072 66.654 1.00 10.62 241 ASP A O 1
ATOM 1546 N N . GLY A 1 205 ? 45.647 -32.525 68.202 1.00 10.44 242 GLY A N 1
ATOM 1547 C CA . GLY A 1 205 ? 44.653 -31.898 67.345 1.00 10.90 242 GLY A CA 1
ATOM 1548 C C . GLY A 1 205 ? 45.222 -31.227 66.109 1.00 11.19 242 GLY A C 1
ATOM 1549 O O . GLY A 1 205 ? 44.470 -30.890 65.195 1.00 11.93 242 GLY A O 1
ATOM 1550 N N . THR A 1 206 ? 46.539 -31.036 66.083 1.00 11.05 243 THR A N 1
ATOM 1551 C CA . THR A 1 206 ? 47.218 -30.463 64.909 1.00 11.97 243 THR A CA 1
ATOM 1552 C C . THR A 1 206 ? 47.837 -31.541 64.026 1.00 11.96 243 THR A C 1
ATOM 1553 O O . THR A 1 206 ? 48.517 -31.230 63.050 1.00 13.02 243 THR A O 1
ATOM 1557 N N . GLY A 1 207 ? 47.618 -32.802 64.375 1.00 11.57 244 GLY A N 1
ATOM 1558 C CA . GLY A 1 207 ? 48.159 -33.910 63.602 1.00 11.10 244 GLY A CA 1
ATOM 1559 C C . GLY A 1 207 ? 49.578 -34.321 63.941 1.00 10.92 244 GLY A C 1
ATOM 1560 O O . GLY A 1 207 ? 50.203 -35.072 63.181 1.00 11.05 244 GLY A O 1
ATOM 1561 N N . LYS A 1 208 ? 50.090 -33.837 65.068 1.00 10.61 245 LYS A N 1
ATOM 1562 C CA . LYS A 1 208 ? 51.436 -34.186 65.517 1.00 11.46 245 LYS A CA 1
ATOM 1563 C C . LYS A 1 208 ? 51.371 -35.402 66.419 1.00 11.35 245 LYS A C 1
ATOM 1564 O O . LYS A 1 208 ? 50.594 -35.438 67.379 1.00 11.32 245 LYS A O 1
ATOM 1570 N N . VAL A 1 209 ? 52.178 -36.403 66.103 1.00 11.84 246 VAL A N 1
ATOM 1571 C CA . VAL A 1 209 ? 52.190 -37.647 66.858 1.00 12.35 246 VAL A CA 1
ATOM 1572 C C . VAL A 1 209 ? 53.183 -37.547 68.023 1.00 12.90 246 VAL A C 1
ATOM 1573 O O . VAL A 1 209 ? 54.310 -37.062 67.864 1.00 13.84 246 VAL A O 1
ATOM 1577 N N . ILE A 1 210 ? 52.729 -37.978 69.200 1.00 12.79 247 ILE A N 1
ATOM 1578 C CA . ILE A 1 210 ? 53.522 -37.966 70.426 1.00 13.52 247 ILE A CA 1
ATOM 1579 C C . ILE A 1 210 ? 54.437 -39.190 70.497 1.00 13.18 247 ILE A C 1
ATOM 1580 O O . ILE A 1 210 ? 54.031 -40.300 70.163 1.00 12.81 247 ILE A O 1
ATOM 1585 N N . GLY A 1 211 ? 55.677 -38.967 70.932 1.00 13.32 248 GLY A N 1
ATOM 1586 C CA . GLY A 1 211 ? 56.630 -40.047 71.199 1.00 14.21 248 GLY A CA 1
ATOM 1587 C C . GLY A 1 211 ? 57.118 -40.795 69.974 1.00 15.12 248 GLY A C 1
ATOM 1588 O O . GLY A 1 211 ? 57.366 -40.203 68.920 1.00 15.57 248 GLY A O 1
ATOM 1589 N N . ASN A 1 212 ? 57.236 -42.108 70.136 1.00 15.65 249 ASN A N 1
ATOM 1590 C CA . ASN A 1 212 ? 57.688 -43.041 69.116 1.00 17.01 249 ASN A CA 1
ATOM 1591 C C . ASN A 1 212 ? 56.505 -43.366 68.208 1.00 16.76 249 ASN A C 1
ATOM 1592 O O . ASN A 1 212 ? 55.693 -44.231 68.526 1.00 17.13 249 ASN A O 1
ATOM 1597 N N . ALA A 1 213 ? 56.400 -42.650 67.093 1.00 16.55 250 ALA A N 1
ATOM 1598 C CA . ALA A 1 213 ? 55.181 -42.620 66.287 1.00 16.39 250 ALA A CA 1
ATOM 1599 C C . ALA A 1 213 ? 54.608 -43.991 65.938 1.00 16.30 250 ALA A C 1
ATOM 1600 O O . ALA A 1 213 ? 53.391 -44.188 66.007 1.00 17.23 250 ALA A O 1
ATOM 1602 N N . ASN A 1 214 ? 55.486 -44.934 65.603 1.00 15.69 251 ASN A N 1
ATOM 1603 C CA . ASN A 1 214 ? 55.073 -46.219 65.050 1.00 15.83 251 ASN A CA 1
ATOM 1604 C C . ASN A 1 214 ? 55.120 -47.385 66.032 1.00 15.37 251 ASN A C 1
ATOM 1605 O O . ASN A 1 214 ? 54.794 -48.518 65.668 1.00 15.85 251 ASN A O 1
ATOM 1610 N N . ALA A 1 215 ? 55.533 -47.114 67.267 1.00 15.19 252 ALA A N 1
ATOM 1611 C CA . ALA A 1 215 ? 55.623 -48.158 68.291 1.00 14.90 252 ALA A CA 1
ATOM 1612 C C . ALA A 1 215 ? 54.262 -48.801 68.522 1.00 14.55 252 ALA A C 1
ATOM 1613 O O . ALA A 1 215 ? 53.245 -48.113 68.587 1.00 15.01 252 ALA A O 1
ATOM 1615 N N . ASP A 1 216 ? 54.246 -50.127 68.610 1.00 14.24 253 ASP A N 1
ATOM 1616 C CA . ASP A 1 216 ? 53.012 -50.871 68.812 1.00 13.92 253 ASP A CA 1
ATOM 1617 C C . ASP A 1 216 ? 53.188 -51.793 70.009 1.00 13.66 253 ASP A C 1
ATOM 1618 O O . ASP A 1 216 ? 53.861 -52.825 69.920 1.00 14.48 253 ASP A O 1
ATOM 1623 N N . TYR A 1 217 ? 52.594 -51.409 71.132 1.00 13.31 254 TYR A N 1
ATOM 1624 C CA . TYR A 1 217 ? 52.714 -52.177 72.366 1.00 12.95 254 TYR A CA 1
ATOM 1625 C C . TYR A 1 217 ? 51.469 -52.989 72.675 1.00 12.94 254 TYR A C 1
ATOM 1626 O O . TYR A 1 217 ? 51.316 -53.478 73.793 1.00 13.10 254 TYR A O 1
ATOM 1635 N N . ARG A 1 218 ? 50.585 -53.157 71.694 1.00 12.66 255 ARG A N 1
ATOM 1636 C CA . ARG A 1 218 ? 49.433 -54.040 71.876 1.00 12.98 255 ARG A CA 1
ATOM 1637 C C . ARG A 1 218 ? 49.910 -55.482 71.924 1.00 13.38 255 ARG A C 1
ATOM 1638 O O . ARG A 1 218 ? 50.638 -55.937 71.028 1.00 14.10 255 ARG A O 1
ATOM 1646 N N . ASN A 1 219 ? 49.522 -56.202 72.971 1.00 13.59 256 ASN A N 1
ATOM 1647 C CA . ASN A 1 219 ? 49.809 -57.630 73.017 1.00 13.89 256 ASN A CA 1
ATOM 1648 C C . ASN A 1 219 ? 48.698 -58.403 72.318 1.00 14.18 256 ASN A C 1
ATOM 1649 O O . ASN A 1 219 ? 47.763 -57.810 71.777 1.00 14.44 256 ASN A O 1
ATOM 1654 N N . GLU A 1 220 ? 48.803 -59.727 72.298 1.00 14.56 257 GLU A N 1
ATOM 1655 C CA . GLU A 1 220 ? 47.838 -60.529 71.558 1.00 14.92 257 GLU A CA 1
ATOM 1656 C C . GLU A 1 220 ? 46.451 -60.540 72.212 1.00 15.13 257 GLU A C 1
ATOM 1657 O O . GLU A 1 220 ? 45.487 -60.988 71.598 1.00 15.61 257 GLU A O 1
ATOM 1663 N N . GLN A 1 221 ? 46.360 -60.053 73.455 1.00 14.91 258 GLN A N 1
ATOM 1664 C CA . GLN A 1 221 ? 45.074 -59.868 74.136 1.00 14.66 258 GLN A CA 1
ATOM 1665 C C . GLN A 1 221 ? 44.411 -58.545 73.730 1.00 13.83 258 GLN A C 1
ATOM 1666 O O . GLN A 1 221 ? 43.328 -58.232 74.218 1.00 13.36 258 GLN A O 1
ATOM 1672 N N . GLY A 1 222 ? 45.064 -57.757 72.878 1.00 13.31 259 GLY A N 1
ATOM 1673 C CA . GLY A 1 222 ? 44.579 -56.410 72.552 1.00 13.21 259 GLY A CA 1
ATOM 1674 C C . GLY A 1 222 ? 44.708 -55.438 73.712 1.00 12.54 259 GLY A C 1
ATOM 1675 O O . GLY A 1 222 ? 44.014 -54.415 73.754 1.00 12.62 259 GLY A O 1
ATOM 1676 N N . ARG A 1 223 ? 45.588 -55.758 74.659 1.00 11.99 260 ARG A N 1
ATOM 1677 C CA . ARG A 1 223 ? 45.846 -54.899 75.807 1.00 12.00 260 ARG A CA 1
ATOM 1678 C C . ARG A 1 223 ? 47.210 -54.268 75.628 1.00 12.39 260 ARG A C 1
ATOM 1679 O O . ARG A 1 223 ? 48.055 -54.793 74.898 1.00 13.19 260 ARG A O 1
ATOM 1687 N N . VAL A 1 224 ? 47.432 -53.138 76.284 1.00 11.98 261 VAL A N 1
ATOM 1688 C CA . VAL A 1 224 ? 48.706 -52.449 76.190 1.00 12.40 261 VAL A CA 1
ATOM 1689 C C . VAL A 1 224 ? 49.339 -52.475 77.567 1.00 12.27 261 VAL A C 1
ATOM 1690 O O . VAL A 1 224 ? 49.045 -51.628 78.413 1.00 11.92 261 VAL A O 1
ATOM 1694 N N . LEU A 1 225 ? 50.186 -53.480 77.777 1.00 12.05 262 LEU A N 1
ATOM 1695 C CA . LEU A 1 225 ? 50.713 -53.815 79.092 1.00 12.46 262 LEU A CA 1
ATOM 1696 C C . LEU A 1 225 ? 52.220 -53.614 79.191 1.00 12.87 262 LEU A C 1
ATOM 1697 O O . LEU A 1 225 ? 52.855 -54.067 80.146 1.00 13.52 262 LEU A O 1
ATOM 1702 N N . SER A 1 226 ? 52.785 -52.921 78.205 1.00 13.33 263 SER A N 1
ATOM 1703 C CA . SER A 1 226 ? 54.217 -52.634 78.176 1.00 13.78 263 SER A CA 1
ATOM 1704 C C . SER A 1 226 ? 54.440 -51.332 77.415 1.00 13.32 263 SER A C 1
ATOM 1705 O O . SER A 1 226 ? 53.519 -50.802 76.780 1.00 13.28 263 SER A O 1
ATOM 1708 N N . GLY A 1 227 ? 55.667 -50.825 77.476 1.00 13.25 264 GLY A N 1
ATOM 1709 C CA . GLY A 1 227 ? 56.022 -49.590 76.789 1.00 13.18 264 GLY A CA 1
ATOM 1710 C C . GLY A 1 227 ? 55.808 -48.360 77.648 1.00 12.95 264 GLY A C 1
ATOM 1711 O O . GLY A 1 227 ? 55.193 -48.439 78.719 1.00 13.14 264 GLY A O 1
ATOM 1712 N N . PRO A 1 228 ? 56.330 -47.212 77.193 1.00 12.88 265 PRO A N 1
ATOM 1713 C CA . PRO A 1 228 ? 56.141 -45.951 77.898 1.00 12.60 265 PRO A CA 1
ATOM 1714 C C . PRO A 1 228 ? 54.668 -45.582 78.057 1.00 11.81 265 PRO A C 1
ATOM 1715 O O . PRO A 1 228 ? 53.823 -45.978 77.249 1.00 11.37 265 PRO A O 1
ATOM 1719 N N . GLU A 1 229 ? 54.382 -44.801 79.088 1.00 11.25 266 GLU A N 1
ATOM 1720 C CA . GLU A 1 229 ? 53.060 -44.230 79.291 1.00 10.78 266 GLU A CA 1
ATOM 1721 C C . GLU A 1 229 ? 53.249 -42.758 79.585 1.00 10.57 266 GLU A C 1
ATOM 1722 O O . GLU A 1 229 ? 54.165 -42.396 80.325 1.00 10.85 266 GLU A O 1
ATOM 1728 N N . TYR A 1 230 ? 52.386 -41.915 79.026 1.00 10.45 267 TYR A N 1
ATOM 1729 C CA . TYR A 1 230 ? 52.558 -40.472 79.165 1.00 10.55 267 TYR A CA 1
ATOM 1730 C C . TYR A 1 230 ? 51.331 -39.792 79.755 1.00 10.43 267 TYR A C 1
ATOM 1731 O O . TYR A 1 230 ? 50.222 -40.332 79.725 1.00 10.77 267 TYR A O 1
ATOM 1740 N N . LEU A 1 231 ? 51.563 -38.596 80.285 1.00 10.73 268 LEU A N 1
ATOM 1741 C CA . LEU A 1 231 ? 50.504 -37.678 80.690 1.00 10.83 268 LEU A CA 1
ATOM 1742 C C . LEU A 1 231 ? 50.677 -36.424 79.851 1.00 10.56 268 LEU A C 1
ATOM 1743 O O . LEU A 1 231 ? 51.765 -35.843 79.845 1.00 11.00 268 LEU A O 1
ATOM 1748 N N . THR A 1 232 ? 49.625 -36.023 79.133 1.00 10.16 269 THR A N 1
ATOM 1749 C CA . THR A 1 232 ? 49.688 -34.837 78.275 1.00 10.37 269 THR A CA 1
ATOM 1750 C C . THR A 1 232 ? 48.635 -33.818 78.665 1.00 10.31 269 THR A C 1
ATOM 1751 O O . THR A 1 232 ? 47.486 -34.165 78.969 1.00 10.74 269 THR A O 1
ATOM 1755 N N . VAL A 1 233 ? 49.051 -32.555 78.654 1.00 10.53 270 VAL A N 1
ATOM 1756 C CA . VAL A 1 233 ? 48.128 -31.431 78.713 1.00 11.12 270 VAL A CA 1
ATOM 1757 C C . VAL A 1 233 ? 48.045 -30.858 77.299 1.00 10.89 270 VAL A C 1
ATOM 1758 O O . VAL A 1 233 ? 49.073 -30.497 76.707 1.00 11.33 270 VAL A O 1
ATOM 1762 N N . PHE A 1 234 ? 46.829 -30.793 76.758 1.00 10.95 271 PHE A N 1
ATOM 1763 C CA . PHE A 1 234 ? 46.562 -30.272 75.423 1.00 11.13 271 PHE A CA 1
ATOM 1764 C C . PHE A 1 234 ? 45.897 -28.906 75.533 1.00 11.23 271 PHE A C 1
ATOM 1765 O O . PHE A 1 234 ? 45.062 -28.675 76.416 1.00 11.70 271 PHE A O 1
ATOM 1773 N N . GLN A 1 235 ? 46.233 -28.015 74.606 1.00 11.66 272 GLN A N 1
ATOM 1774 C CA . GLN A 1 235 ? 45.604 -26.707 74.516 1.00 11.98 272 GLN A CA 1
ATOM 1775 C C . GLN A 1 235 ? 44.129 -26.882 74.168 1.00 11.63 272 GLN A C 1
ATOM 1776 O O . GLN A 1 235 ? 43.792 -27.604 73.235 1.00 12.02 272 GLN A O 1
ATOM 1782 N N . GLY A 1 236 ? 43.249 -26.236 74.929 1.00 11.66 273 GLY A N 1
ATOM 1783 C CA . GLY A 1 236 ? 41.817 -26.422 74.734 1.00 11.75 273 GLY A CA 1
ATOM 1784 C C . GLY A 1 236 ? 41.281 -25.967 73.391 1.00 11.92 273 GLY A C 1
ATOM 1785 O O . GLY A 1 236 ? 40.366 -26.577 72.848 1.00 12.18 273 GLY A O 1
ATOM 1786 N N . SER A 1 237 ? 41.837 -24.876 72.863 1.00 12.20 274 SER A N 1
ATOM 1787 C CA . SER A 1 237 ? 41.311 -24.274 71.636 1.00 12.78 274 SER A CA 1
ATOM 1788 C C . SER A 1 237 ? 41.713 -25.024 70.367 1.00 12.76 274 SER A C 1
ATOM 1789 O O . SER A 1 237 ? 41.012 -24.948 69.365 1.00 12.74 274 SER A O 1
ATOM 1792 N N . THR A 1 238 ? 42.832 -25.745 70.423 1.00 12.88 275 THR A N 1
ATOM 1793 C CA . THR A 1 238 ? 43.461 -26.333 69.235 1.00 12.89 275 THR A CA 1
ATOM 1794 C C . THR A 1 238 ? 43.726 -27.830 69.355 1.00 12.85 275 THR A C 1
ATOM 1795 O O . THR A 1 238 ? 43.970 -28.496 68.348 1.00 12.68 275 THR A O 1
ATOM 1799 N N . GLY A 1 239 ? 43.734 -28.353 70.583 1.00 12.07 276 GLY A N 1
ATOM 1800 C CA . GLY A 1 239 ? 44.089 -29.752 70.803 1.00 12.10 276 GLY A CA 1
ATOM 1801 C C . GLY A 1 239 ? 45.582 -29.996 70.652 1.00 11.92 276 GLY A C 1
ATOM 1802 O O . GLY A 1 239 ? 46.018 -31.141 70.583 1.00 11.45 276 GLY A O 1
ATOM 1803 N N . LYS A 1 240 ? 46.367 -28.924 70.583 1.00 12.26 277 LYS A N 1
ATOM 1804 C CA . LYS A 1 240 ? 47.816 -29.042 70.422 1.00 12.98 277 LYS A CA 1
ATOM 1805 C C . LYS A 1 240 ? 48.457 -29.504 71.728 1.00 12.20 277 LYS A C 1
ATOM 1806 O O . LYS A 1 240 ? 48.086 -29.041 72.805 1.00 11.77 277 LYS A O 1
ATOM 1812 N N . GLU A 1 241 ? 49.425 -30.410 71.621 1.00 11.96 278 GLU A N 1
ATOM 1813 C CA . GLU A 1 241 ? 50.211 -30.832 72.776 1.00 12.70 278 GLU A CA 1
ATOM 1814 C C . GLU A 1 241 ? 50.927 -29.622 73.386 1.00 13.14 278 GLU A C 1
ATOM 1815 O O . GLU A 1 241 ? 51.648 -28.904 72.680 1.00 13.31 278 GLU A O 1
ATOM 1821 N N . LEU A 1 242 ? 50.725 -29.383 74.679 1.00 13.25 279 LEU A N 1
ATOM 1822 C CA . LEU A 1 242 ? 51.464 -28.333 75.387 1.00 13.51 279 LEU A CA 1
ATOM 1823 C C . LEU A 1 242 ? 52.666 -28.897 76.132 1.00 13.73 279 LEU A C 1
ATOM 1824 O O . LEU A 1 242 ? 53.781 -28.390 76.007 1.00 15.19 279 LEU A O 1
ATOM 1829 N N . VAL A 1 243 ? 52.435 -29.957 76.900 1.00 13.27 280 VAL A N 1
ATOM 1830 C CA . VAL A 1 243 ? 53.496 -30.639 77.643 1.00 13.79 280 VAL A CA 1
ATOM 1831 C C . VAL A 1 243 ? 53.116 -32.103 77.800 1.00 13.42 280 VAL A C 1
ATOM 1832 O O . VAL A 1 243 ? 51.939 -32.427 78.016 1.00 12.99 280 VAL A O 1
ATOM 1836 N N . THR A 1 244 ? 54.112 -32.971 77.677 1.00 12.94 281 THR A N 1
ATOM 1837 C CA . THR A 1 244 ? 53.962 -34.402 77.915 1.00 12.97 281 THR A CA 1
ATOM 1838 C C . THR A 1 244 ? 55.064 -34.866 78.854 1.00 13.46 281 THR A C 1
ATOM 1839 O O . THR A 1 244 ? 56.235 -34.537 78.654 1.00 14.45 281 THR A O 1
ATOM 1843 N N . ALA A 1 245 ? 54.675 -35.606 79.891 1.00 13.10 282 ALA A N 1
ATOM 1844 C CA . ALA A 1 245 ? 55.619 -36.187 80.853 1.00 13.22 282 ALA A CA 1
ATOM 1845 C C . ALA A 1 245 ? 55.356 -37.684 80.935 1.00 12.93 282 ALA A C 1
ATOM 1846 O O . ALA A 1 245 ? 54.338 -38.150 80.437 1.00 12.71 282 ALA A O 1
ATOM 1848 N N . ASN A 1 246 ? 56.268 -38.440 81.538 1.00 12.98 283 ASN A N 1
ATOM 1849 C CA . ASN A 1 246 ? 55.979 -39.836 81.848 1.00 12.97 283 ASN A CA 1
ATOM 1850 C C . ASN A 1 246 ? 54.804 -39.895 82.819 1.00 12.71 283 ASN A C 1
ATOM 1851 O O . ASN A 1 246 ? 54.718 -39.089 83.751 1.00 13.55 283 ASN A O 1
ATOM 1856 N N . PHE A 1 247 ? 53.887 -40.824 82.568 1.00 12.29 284 PHE A N 1
ATOM 1857 C CA . PHE A 1 247 ? 52.690 -40.963 83.384 1.00 11.86 284 PHE A CA 1
ATOM 1858 C C . PHE A 1 247 ? 53.009 -41.582 84.738 1.00 12.14 284 PHE A C 1
ATOM 1859 O O . PHE A 1 247 ? 53.693 -42.598 84.825 1.00 12.49 284 PHE A O 1
ATOM 1867 N N . GLU A 1 248 ? 52.494 -40.957 85.789 1.00 11.90 285 GLU A N 1
ATOM 1868 C CA . GLU A 1 248 ? 52.451 -41.585 87.100 1.00 12.64 285 GLU A CA 1
ATOM 1869 C C . GLU A 1 248 ? 51.015 -41.516 87.608 1.00 11.84 285 GLU A C 1
ATOM 1870 O O . GLU A 1 248 ? 50.334 -40.505 87.407 1.00 11.91 285 GLU A O 1
ATOM 1876 N N . PRO A 1 249 ? 50.545 -42.581 88.273 1.00 11.74 286 PRO A N 1
ATOM 1877 C CA . PRO A 1 249 ? 51.270 -43.805 88.671 1.00 11.58 286 PRO A CA 1
ATOM 1878 C C . PRO A 1 249 ? 51.793 -44.674 87.528 1.00 11.50 286 PRO A C 1
ATOM 1879 O O . PRO A 1 249 ? 51.035 -45.068 86.636 1.00 10.70 286 PRO A O 1
ATOM 1883 N N . ALA A 1 250 ? 53.090 -44.972 87.575 1.00 11.96 287 ALA A N 1
ATOM 1884 C CA . ALA A 1 250 ? 53.732 -45.802 86.570 1.00 12.66 287 ALA A CA 1
ATOM 1885 C C . ALA A 1 250 ? 53.258 -47.244 86.690 1.00 12.98 287 ALA A C 1
ATOM 1886 O O . ALA A 1 250 ? 52.825 -47.692 87.753 1.00 13.55 287 ALA A O 1
ATOM 1888 N N . ARG A 1 251 ? 53.340 -47.976 85.587 1.00 12.75 288 ARG A N 1
ATOM 1889 C CA . ARG A 1 251 ? 52.847 -49.352 85.550 1.00 12.78 288 ARG A CA 1
ATOM 1890 C C . ARG A 1 251 ? 53.615 -50.297 86.483 1.00 12.97 288 ARG A C 1
ATOM 1891 O O . ARG A 1 251 ? 53.015 -51.099 87.189 1.00 12.68 288 ARG A O 1
ATOM 1899 N N . GLY A 1 252 ? 54.941 -50.209 86.470 1.00 13.39 289 GLY A N 1
ATOM 1900 C CA . GLY A 1 252 ? 55.761 -51.240 87.102 1.00 14.14 289 GLY A CA 1
ATOM 1901 C C . GLY A 1 252 ? 55.428 -52.585 86.477 1.00 14.30 289 GLY A C 1
ATOM 1902 O O . GLY A 1 252 ? 55.289 -52.694 85.255 1.00 15.26 289 GLY A O 1
ATOM 1903 N N . ASN A 1 253 ? 55.286 -53.613 87.313 1.00 14.59 290 ASN A N 1
ATOM 1904 C CA . ASN A 1 253 ? 54.874 -54.931 86.842 1.00 15.25 290 ASN A CA 1
ATOM 1905 C C . ASN A 1 253 ? 53.361 -55.042 86.878 1.00 14.50 290 ASN A C 1
ATOM 1906 O O . ASN A 1 253 ? 52.735 -54.666 87.865 1.00 14.47 290 ASN A O 1
ATOM 1911 N N . VAL A 1 254 ? 52.776 -55.584 85.819 1.00 13.90 291 VAL A N 1
ATOM 1912 C CA . VAL A 1 254 ? 51.336 -55.817 85.779 1.00 13.65 291 VAL A CA 1
ATOM 1913 C C . VAL A 1 254 ? 50.876 -56.534 87.057 1.00 13.65 291 VAL A C 1
ATOM 1914 O O . VAL A 1 254 ? 49.875 -56.151 87.670 1.00 13.07 291 VAL A O 1
ATOM 1918 N N . SER A 1 255 ? 51.626 -57.558 87.471 1.00 13.54 292 SER A N 1
ATOM 1919 C CA . SER A 1 255 ? 51.256 -58.363 88.633 1.00 14.27 292 SER A CA 1
ATOM 1920 C C . SER A 1 255 ? 51.276 -57.611 89.965 1.00 13.82 292 SER A C 1
ATOM 1921 O O . SER A 1 255 ? 50.664 -58.071 90.926 1.00 14.23 292 SER A O 1
ATOM 1924 N N . ASP A 1 256 ? 51.944 -56.455 90.011 1.00 13.84 293 ASP A N 1
ATOM 1925 C CA . ASP A 1 256 ? 51.963 -55.604 91.215 1.00 13.93 293 ASP A CA 1
ATOM 1926 C C . ASP A 1 256 ? 50.546 -55.226 91.640 1.00 13.06 293 ASP A C 1
ATOM 1927 O O . ASP A 1 256 ? 50.292 -54.934 92.812 1.00 13.16 293 ASP A O 1
ATOM 1932 N N . TRP A 1 257 ? 49.633 -55.203 90.674 1.00 11.99 294 TRP A N 1
ATOM 1933 C CA . TRP A 1 257 ? 48.303 -54.646 90.881 1.00 11.68 294 TRP A CA 1
ATOM 1934 C C . TRP A 1 257 ? 47.258 -55.673 91.288 1.00 11.23 294 TRP A C 1
ATOM 1935 O O . TRP A 1 257 ? 46.138 -55.313 91.632 1.00 11.32 294 TRP A O 1
ATOM 1946 N N . GLY A 1 258 ? 47.623 -56.955 91.241 1.00 11.47 295 GLY A N 1
ATOM 1947 C CA . GLY A 1 258 ? 46.743 -57.999 91.767 1.00 12.00 295 GLY A CA 1
ATOM 1948 C C . GLY A 1 258 ? 46.295 -59.072 90.793 1.00 12.26 295 GLY A C 1
ATOM 1949 O O . GLY A 1 258 ? 45.608 -60.004 91.194 1.00 12.88 295 GLY A O 1
ATOM 1950 N N . ASP A 1 259 ? 46.661 -58.938 89.521 1.00 11.73 296 ASP A N 1
ATOM 1951 C CA . ASP A 1 259 ? 46.483 -60.030 88.548 1.00 12.00 296 ASP A CA 1
ATOM 1952 C C . ASP A 1 259 ? 47.556 -59.922 87.480 1.00 12.54 296 ASP A C 1
ATOM 1953 O O . ASP A 1 259 ? 48.239 -58.909 87.387 1.00 12.35 296 ASP A O 1
ATOM 1958 N N . SER A 1 260 ? 47.707 -60.975 86.676 1.00 13.32 297 SER A N 1
ATOM 1959 C CA . SER A 1 260 ? 48.730 -60.983 85.627 1.00 14.74 297 SER A CA 1
ATOM 1960 C C . SER A 1 260 ? 48.150 -60.876 84.217 1.00 14.75 297 SER A C 1
ATOM 1961 O O . SER A 1 260 ? 48.903 -60.767 83.245 1.00 15.68 297 SER A O 1
ATOM 1964 N N . TYR A 1 261 ? 46.825 -60.896 84.104 1.00 14.44 298 TYR A N 1
ATOM 1965 C CA . TYR A 1 261 ? 46.184 -60.845 82.790 1.00 14.42 298 TYR A CA 1
ATOM 1966 C C . TYR A 1 261 ? 45.869 -59.425 82.306 1.00 14.29 298 TYR A C 1
ATOM 1967 O O . TYR A 1 261 ? 45.470 -59.242 81.149 1.00 14.90 298 TYR A O 1
ATOM 1976 N N . GLY A 1 262 ? 46.053 -58.434 83.183 1.00 13.60 299 GLY A N 1
ATOM 1977 C CA . GLY A 1 262 ? 45.974 -57.021 82.790 1.00 13.17 299 GLY A CA 1
ATOM 1978 C C . GLY A 1 262 ? 44.692 -56.293 83.153 1.00 12.82 299 GLY A C 1
ATOM 1979 O O . GLY A 1 262 ? 44.329 -55.318 82.497 1.00 13.57 299 GLY A O 1
ATOM 1980 N N . ASN A 1 263 ? 44.007 -56.728 84.202 1.00 12.36 300 ASN A N 1
ATOM 1981 C CA . ASN A 1 263 ? 42.750 -56.095 84.602 1.00 11.83 300 ASN A CA 1
ATOM 1982 C C . ASN A 1 263 ? 43.006 -54.953 85.588 1.00 11.30 300 ASN A C 1
ATOM 1983 O O . ASN A 1 263 ? 42.819 -53.767 85.265 1.00 11.01 300 ASN A O 1
ATOM 1988 N N . ARG A 1 264 ? 43.506 -55.308 86.763 1.00 10.56 301 ARG A N 1
ATOM 1989 C CA . ARG A 1 264 ? 43.635 -54.368 87.877 1.00 10.78 301 ARG A CA 1
ATOM 1990 C C . ARG A 1 264 ? 44.606 -53.228 87.597 1.00 10.55 301 ARG A C 1
ATOM 1991 O O . ARG A 1 264 ? 44.381 -52.092 88.047 1.00 10.51 301 ARG A O 1
ATOM 1999 N N . VAL A 1 265 ? 45.662 -53.521 86.843 1.00 10.70 302 VAL A N 1
ATOM 2000 C CA . VAL A 1 265 ? 46.681 -52.541 86.490 1.00 10.89 302 VAL A CA 1
ATOM 2001 C C . VAL A 1 265 ? 46.098 -51.334 85.753 1.00 10.48 302 VAL A C 1
ATOM 2002 O O . VAL A 1 265 ? 46.619 -50.221 85.877 1.00 10.71 302 VAL A O 1
ATOM 2006 N N . ASP A 1 266 ? 45.016 -51.542 85.004 1.00 10.01 303 ASP A N 1
ATOM 2007 C CA . ASP A 1 266 ? 44.505 -50.516 84.109 1.00 10.01 303 ASP A CA 1
ATOM 2008 C C . ASP A 1 266 ? 43.176 -49.943 84.587 1.00 9.67 303 ASP A C 1
ATOM 2009 O O . ASP A 1 266 ? 42.306 -49.593 83.786 1.00 10.02 303 ASP A O 1
ATOM 2014 N N . ARG A 1 267 ? 43.042 -49.816 85.905 1.00 9.37 304 ARG A N 1
ATOM 2015 C CA . ARG A 1 267 ? 41.849 -49.232 86.509 1.00 9.35 304 ARG A CA 1
ATOM 2016 C C . ARG A 1 267 ? 42.139 -47.789 86.869 1.00 9.08 304 ARG A C 1
ATOM 2017 O O . ARG A 1 267 ? 42.733 -47.503 87.910 1.00 9.66 304 ARG A O 1
ATOM 2025 N N . PHE A 1 268 ? 41.737 -46.876 85.995 1.00 9.15 305 PHE A N 1
ATOM 2026 C CA . PHE A 1 268 ? 42.091 -45.464 86.145 1.00 8.82 305 PHE A CA 1
ATOM 2027 C C . PHE A 1 268 ? 40.920 -44.617 86.600 1.00 8.98 305 PHE A C 1
ATOM 2028 O O . PHE A 1 268 ? 39.769 -44.870 86.221 1.00 9.34 305 PHE A O 1
ATOM 2036 N N . LEU A 1 269 ? 41.241 -43.590 87.387 1.00 8.70 306 LEU A N 1
ATOM 2037 C CA . LEU A 1 269 ? 40.327 -42.483 87.682 1.00 9.21 306 LEU A CA 1
ATOM 2038 C C . LEU A 1 269 ? 41.123 -41.189 87.573 1.00 8.89 306 LEU A C 1
ATOM 2039 O O . LEU A 1 269 ? 42.348 -41.212 87.418 1.00 8.97 306 LEU A O 1
ATOM 2044 N N . ALA A 1 270 ? 40.431 -40.059 87.610 1.00 8.91 307 ALA A N 1
ATOM 2045 C CA . ALA A 1 270 ? 41.098 -38.768 87.534 1.00 9.55 307 ALA A CA 1
ATOM 2046 C C . ALA A 1 270 ? 40.176 -37.722 88.098 1.00 9.26 307 ALA A C 1
ATOM 2047 O O . ALA A 1 270 ? 38.964 -37.936 88.212 1.00 9.76 307 ALA A O 1
ATOM 2049 N N . GLY A 1 271 ? 40.743 -36.574 88.450 1.00 9.46 308 GLY A N 1
ATOM 2050 C CA . GLY A 1 271 ? 39.953 -35.487 88.978 1.00 9.70 308 GLY A CA 1
ATOM 2051 C C . GLY A 1 271 ? 40.666 -34.157 88.939 1.00 9.81 308 GLY A C 1
ATOM 2052 O O . GLY A 1 271 ? 41.872 -34.089 88.688 1.00 10.55 308 GLY A O 1
ATOM 2053 N N . ILE A 1 272 ? 39.890 -33.104 89.171 1.00 9.66 309 ILE A N 1
ATOM 2054 C CA . ILE A 1 272 ? 40.419 -31.774 89.472 1.00 9.89 309 ILE A CA 1
ATOM 2055 C C . ILE A 1 272 ? 40.130 -31.487 90.942 1.00 9.70 309 ILE A C 1
ATOM 2056 O O . ILE A 1 272 ? 39.010 -31.681 91.405 1.00 9.54 309 ILE A O 1
ATOM 2061 N N . ALA A 1 273 ? 41.153 -31.039 91.673 1.00 9.89 310 ALA A N 1
ATOM 2062 C CA . ALA A 1 273 ? 41.039 -30.759 93.106 1.00 10.22 310 ALA A CA 1
ATOM 2063 C C . ALA A 1 273 ? 41.823 -29.498 93.452 1.00 10.10 310 ALA A C 1
ATOM 2064 O O . ALA A 1 273 ? 42.951 -29.336 92.996 1.00 10.82 310 ALA A O 1
ATOM 2066 N N . TYR A 1 274 ? 41.236 -28.629 94.271 1.00 10.32 311 TYR A N 1
ATOM 2067 C CA . TYR A 1 274 ? 41.928 -27.416 94.723 1.00 10.36 311 TYR A CA 1
ATOM 2068 C C . TYR A 1 274 ? 42.715 -27.749 95.990 1.00 10.96 311 TYR A C 1
ATOM 2069 O O . TYR A 1 274 ? 42.316 -27.394 97.108 1.00 10.75 311 TYR A O 1
ATOM 2078 N N . LEU A 1 275 ? 43.837 -28.437 95.795 1.00 11.17 312 LEU A N 1
ATOM 2079 C CA . LEU A 1 275 ? 44.665 -28.919 96.905 1.00 11.93 312 LEU A CA 1
ATOM 2080 C C . LEU A 1 275 ? 45.273 -27.796 97.734 1.00 12.24 312 LEU A C 1
ATOM 2081 O O . LEU A 1 275 ? 45.502 -27.967 98.938 1.00 12.72 312 LEU A O 1
ATOM 2086 N N . ASP A 1 276 ? 45.510 -26.656 97.092 1.00 12.79 313 ASP A N 1
ATOM 2087 C CA . ASP A 1 276 ? 46.056 -25.491 97.793 1.00 13.09 313 ASP A CA 1
ATOM 2088 C C . ASP A 1 276 ? 44.974 -24.511 98.259 1.00 13.89 313 ASP A C 1
ATOM 2089 O O . ASP A 1 276 ? 45.283 -23.478 98.853 1.00 14.15 313 ASP A O 1
ATOM 2094 N N . GLY A 1 277 ? 43.708 -24.842 98.001 1.00 13.54 314 GLY A N 1
ATOM 2095 C CA . GLY A 1 277 ? 42.574 -24.038 98.450 1.00 14.22 314 GLY A CA 1
ATOM 2096 C C . GLY A 1 277 ? 42.248 -22.833 97.588 1.00 14.12 314 GLY A C 1
ATOM 2097 O O . GLY A 1 277 ? 41.298 -22.104 97.878 1.00 15.59 314 GLY A O 1
ATOM 2098 N N . GLN A 1 278 ? 43.024 -22.616 96.530 1.00 14.06 315 GLN A N 1
ATOM 2099 C CA . GLN A 1 278 ? 42.826 -21.432 95.695 1.00 14.68 315 GLN A CA 1
ATOM 2100 C C . GLN A 1 278 ? 42.760 -21.762 94.207 1.00 13.27 315 GLN A C 1
ATOM 2101 O O . GLN A 1 278 ? 41.947 -21.203 93.470 1.00 12.69 315 GLN A O 1
ATOM 2107 N N . ARG A 1 279 ? 43.637 -22.662 93.771 1.00 12.40 316 ARG A N 1
ATOM 2108 C CA . ARG A 1 279 ? 43.793 -22.980 92.356 1.00 12.09 316 ARG A CA 1
ATOM 2109 C C . ARG A 1 279 ? 43.700 -24.479 92.112 1.00 11.54 316 ARG A C 1
ATOM 2110 O O . ARG A 1 279 ? 43.982 -25.263 93.013 1.00 11.71 316 ARG A O 1
ATOM 2118 N N . PRO A 1 280 ? 43.278 -24.874 90.895 1.00 11.04 317 PRO A N 1
ATOM 2119 C CA . PRO A 1 280 ? 43.097 -26.298 90.601 1.00 11.07 317 PRO A CA 1
ATOM 2120 C C . PRO A 1 280 ? 44.403 -27.066 90.455 1.00 11.28 317 PRO A C 1
ATOM 2121 O O . PRO A 1 280 ? 45.406 -26.514 89.980 1.00 11.51 317 PRO A O 1
ATOM 2125 N N . SER A 1 281 ? 44.349 -28.338 90.846 1.00 11.05 318 SER A N 1
ATOM 2126 C CA . SER A 1 281 ? 45.383 -29.327 90.572 1.00 10.81 318 SER A CA 1
ATOM 2127 C C . SER A 1 281 ? 44.737 -30.515 89.875 1.00 10.90 318 SER A C 1
ATOM 2128 O O . SER A 1 281 ? 43.515 -30.689 89.930 1.00 10.72 318 SER A O 1
ATOM 2131 N N . LEU A 1 282 ? 45.569 -31.327 89.237 1.00 10.62 319 LEU A N 1
ATOM 2132 C CA . LEU A 1 282 ? 45.123 -32.492 88.483 1.00 10.69 319 LEU A CA 1
ATOM 2133 C C . LEU A 1 282 ? 45.461 -33.757 89.260 1.00 10.45 319 LEU A C 1
ATOM 2134 O O . LEU A 1 282 ? 46.596 -33.922 89.700 1.00 10.96 319 LEU A O 1
ATOM 2139 N N . ILE A 1 283 ? 44.486 -34.653 89.415 1.00 10.33 320 ILE A N 1
ATOM 2140 C CA . ILE A 1 283 ? 44.696 -35.929 90.097 1.00 10.88 320 ILE A CA 1
ATOM 2141 C C . ILE A 1 283 ? 44.599 -37.062 89.078 1.00 10.40 320 ILE A C 1
ATOM 2142 O O . ILE A 1 283 ? 43.625 -37.134 88.333 1.00 11.01 320 ILE A O 1
ATOM 2147 N N . MET A 1 284 ? 45.612 -37.929 89.034 1.00 10.14 321 MET A N 1
ATOM 2148 C CA . MET A 1 284 ? 45.562 -39.162 88.243 1.00 10.20 321 MET A CA 1
ATOM 2149 C C . MET A 1 284 ? 45.706 -40.321 89.215 1.00 9.40 321 MET A C 1
ATOM 2150 O O . MET A 1 284 ? 46.618 -40.320 90.056 1.00 10.32 321 MET A O 1
ATOM 2155 N N . THR A 1 285 ? 44.816 -41.306 89.107 1.00 9.31 322 THR A N 1
ATOM 2156 C CA . THR A 1 285 ? 44.879 -42.478 89.973 1.00 9.03 322 THR A CA 1
ATOM 2157 C C . THR A 1 285 ? 44.981 -43.770 89.177 1.00 9.24 322 THR A C 1
ATOM 2158 O O . THR A 1 285 ? 44.620 -43.832 87.986 1.00 9.41 322 THR A O 1
ATOM 2162 N N . ARG A 1 286 ? 45.459 -44.814 89.837 1.00 9.11 323 ARG A N 1
ATOM 2163 C CA . ARG A 1 286 ? 45.624 -46.110 89.192 1.00 9.07 323 ARG A CA 1
ATOM 2164 C C . ARG A 1 286 ? 45.417 -47.173 90.237 1.00 9.49 323 ARG A C 1
ATOM 2165 O O . ARG A 1 286 ? 46.006 -47.105 91.320 1.00 9.58 323 ARG A O 1
ATOM 2173 N N . GLY A 1 287 ? 44.585 -48.151 89.911 1.00 9.44 324 GLY A N 1
ATOM 2174 C CA . GLY A 1 287 ? 44.267 -49.236 90.824 1.00 9.64 324 GLY A CA 1
ATOM 2175 C C . GLY A 1 287 ? 43.145 -48.910 91.788 1.00 9.67 324 GLY A C 1
ATOM 2176 O O . GLY A 1 287 ? 42.936 -47.753 92.168 1.00 10.19 324 GLY A O 1
ATOM 2177 N N . TYR A 1 288 ? 42.430 -49.950 92.197 1.00 10.14 325 TYR A N 1
ATOM 2178 C CA . TYR A 1 288 ? 41.565 -49.856 93.364 1.00 10.69 325 TYR A CA 1
ATOM 2179 C C . TYR A 1 288 ? 41.211 -51.176 94.013 1.00 10.98 325 TYR A C 1
ATOM 2180 O O . TYR A 1 288 ? 40.963 -51.206 95.211 1.00 11.96 325 TYR A O 1
ATOM 2189 N N . TYR A 1 289 ? 41.215 -52.274 93.259 1.00 10.65 326 TYR A N 1
ATOM 2190 C CA . TYR A 1 289 ? 40.877 -53.566 93.863 1.00 10.89 326 TYR A CA 1
ATOM 2191 C C . TYR A 1 289 ? 41.915 -54.039 94.871 1.00 10.98 326 TYR A C 1
ATOM 2192 O O . TYR A 1 289 ? 41.564 -54.703 95.855 1.00 11.51 326 TYR A O 1
ATOM 2201 N N . ALA A 1 290 ? 43.185 -53.760 94.592 1.00 10.73 327 ALA A N 1
ATOM 2202 C CA . ALA A 1 290 ? 44.266 -54.094 95.503 1.00 10.96 327 ALA A CA 1
ATOM 2203 C C . ALA A 1 290 ? 45.188 -52.875 95.536 1.00 10.79 327 ALA A C 1
ATOM 2204 O O . ALA A 1 290 ? 44.751 -51.805 95.969 1.00 10.91 327 ALA A O 1
ATOM 2206 N N . LYS A 1 291 ? 46.426 -53.000 95.066 1.00 10.72 328 LYS A N 1
ATOM 2207 C CA . LYS A 1 291 ? 47.330 -51.849 95.039 1.00 10.85 328 LYS A CA 1
ATOM 2208 C C . LYS A 1 291 ? 46.657 -50.622 94.427 1.00 10.57 328 LYS A C 1
ATOM 2209 O O . LYS A 1 291 ? 46.004 -50.718 93.376 1.00 10.40 328 LYS A O 1
ATOM 2215 N N . THR A 1 292 ? 46.822 -49.485 95.096 1.00 10.29 329 THR A N 1
ATOM 2216 C CA . THR A 1 292 ? 46.170 -48.240 94.733 1.00 10.09 329 THR A CA 1
ATOM 2217 C C . THR A 1 292 ? 47.180 -47.110 94.818 1.00 9.90 329 THR A C 1
ATOM 2218 O O . THR A 1 292 ? 47.915 -46.997 95.804 1.00 10.01 329 THR A O 1
ATOM 2222 N N . MET A 1 293 ? 47.229 -46.280 93.776 1.00 9.94 330 MET A N 1
ATOM 2223 C CA . MET A 1 293 ? 48.097 -45.105 93.780 1.00 10.55 330 MET A CA 1
ATOM 2224 C C . MET A 1 293 ? 47.344 -43.881 93.295 1.00 10.36 330 MET A C 1
ATOM 2225 O O . MET A 1 293 ? 46.479 -43.975 92.420 1.00 10.50 330 MET A O 1
ATOM 2230 N N . LEU A 1 294 ? 47.677 -42.733 93.878 1.00 10.58 331 LEU A N 1
ATOM 2231 C CA . LEU A 1 294 ? 47.152 -41.437 93.450 1.00 10.40 331 LEU A CA 1
ATOM 2232 C C . LEU A 1 294 ? 48.310 -40.475 93.330 1.00 10.56 331 LEU A C 1
ATOM 2233 O O . LEU A 1 294 ? 49.168 -40.436 94.209 1.00 10.80 331 LEU A O 1
ATOM 2238 N N . VAL A 1 295 ? 48.345 -39.712 92.244 1.00 10.51 332 VAL A N 1
ATOM 2239 C CA . VAL A 1 295 ? 49.374 -38.694 92.050 1.00 10.64 332 VAL A CA 1
ATOM 2240 C C . VAL A 1 295 ? 48.705 -37.374 91.708 1.00 10.60 332 VAL A C 1
ATOM 2241 O O . VAL A 1 295 ? 47.735 -37.342 90.945 1.00 10.77 332 VAL A O 1
ATOM 2245 N N . ALA A 1 296 ? 49.220 -36.296 92.294 1.00 10.65 333 ALA A N 1
ATOM 2246 C CA . ALA A 1 296 ? 48.743 -34.947 92.054 1.00 10.86 333 ALA A CA 1
ATOM 2247 C C . ALA A 1 296 ? 49.762 -34.147 91.258 1.00 11.05 333 ALA A C 1
ATOM 2248 O O . ALA A 1 296 ? 50.976 -34.278 91.473 1.00 11.19 333 ALA A O 1
ATOM 2250 N N . TYR A 1 297 ? 49.250 -33.331 90.342 1.00 11.21 334 TYR A N 1
ATOM 2251 C CA . TYR A 1 297 ? 50.060 -32.468 89.490 1.00 11.25 334 TYR A CA 1
ATOM 2252 C C . TYR A 1 297 ? 49.499 -31.057 89.450 1.00 11.65 334 TYR A C 1
ATOM 2253 O O . TYR A 1 297 ? 48.296 -30.854 89.612 1.00 11.53 334 TYR A O 1
ATOM 2262 N N . ASN A 1 298 ? 50.378 -30.090 89.192 1.00 11.90 335 ASN A N 1
ATOM 2263 C CA . ASN A 1 298 ? 49.956 -28.768 88.759 1.00 12.22 335 ASN A CA 1
ATOM 2264 C C . ASN A 1 298 ? 50.368 -28.529 87.317 1.00 12.32 335 ASN A C 1
ATOM 2265 O O . ASN A 1 298 ? 51.379 -29.065 86.854 1.00 12.30 335 ASN A O 1
ATOM 2270 N N . PHE A 1 299 ? 49.561 -27.754 86.600 1.00 12.63 336 PHE A N 1
ATOM 2271 C CA . PHE A 1 299 ? 49.976 -27.199 85.322 1.00 13.52 336 PHE A CA 1
ATOM 2272 C C . PHE A 1 299 ? 49.831 -25.692 85.425 1.00 14.12 336 PHE A C 1
ATOM 2273 O O . PHE A 1 299 ? 48.726 -25.156 85.400 1.00 13.61 336 PHE A O 1
ATOM 2281 N N . ARG A 1 300 ? 50.966 -25.021 85.596 1.00 15.11 337 ARG A N 1
ATOM 2282 C CA . ARG A 1 300 ? 51.005 -23.592 85.863 1.00 16.10 337 ARG A CA 1
ATOM 2283 C C . ARG A 1 300 ? 52.287 -23.043 85.273 1.00 17.26 337 ARG A C 1
ATOM 2284 O O . ARG A 1 300 ? 53.299 -23.740 85.237 1.00 17.41 337 ARG A O 1
ATOM 2292 N N . ASP A 1 301 ? 52.235 -21.802 84.796 1.00 18.50 338 ASP A N 1
ATOM 2293 C CA . ASP A 1 301 ? 53.425 -21.122 84.253 1.00 20.29 338 ASP A CA 1
ATOM 2294 C C . ASP A 1 301 ? 54.087 -21.946 83.146 1.00 20.61 338 ASP A C 1
ATOM 2295 O O . ASP A 1 301 ? 55.319 -21.981 83.031 1.00 21.15 338 ASP A O 1
ATOM 2300 N N . GLY A 1 302 ? 53.262 -22.625 82.352 1.00 20.88 339 GLY A N 1
ATOM 2301 C CA . GLY A 1 302 ? 53.733 -23.440 81.241 1.00 21.07 339 GLY A CA 1
ATOM 2302 C C . GLY A 1 302 ? 54.404 -24.750 81.609 1.00 21.24 339 GLY A C 1
ATOM 2303 O O . GLY A 1 302 ? 54.926 -25.440 80.733 1.00 21.69 339 GLY A O 1
ATOM 2304 N N . LYS A 1 303 ? 54.390 -25.113 82.893 1.00 20.86 340 LYS A N 1
ATOM 2305 C CA . LYS A 1 303 ? 55.046 -26.350 83.319 1.00 20.74 340 LYS A CA 1
ATOM 2306 C C . LYS A 1 303 ? 54.128 -27.320 84.062 1.00 19.55 340 LYS A C 1
ATOM 2307 O O . LYS A 1 303 ? 53.245 -26.912 84.818 1.00 18.50 340 LYS A O 1
ATOM 2313 N N . LEU A 1 304 ? 54.350 -28.606 83.820 1.00 18.73 341 LEU A N 1
ATOM 2314 C CA . LEU A 1 304 ? 53.697 -29.668 84.562 1.00 18.42 341 LEU A CA 1
ATOM 2315 C C . LEU A 1 304 ? 54.619 -30.081 85.705 1.00 18.24 341 LEU A C 1
ATOM 2316 O O . LEU A 1 304 ? 55.792 -30.393 85.479 1.00 18.90 341 LEU A O 1
ATOM 2321 N N . SER A 1 305 ? 54.096 -30.060 86.928 1.00 17.25 342 SER A N 1
ATOM 2322 C CA . SER A 1 305 ? 54.873 -30.451 88.100 1.00 16.98 342 SER A CA 1
ATOM 2323 C C . SER A 1 305 ? 54.123 -31.472 88.946 1.00 16.25 342 SER A C 1
ATOM 2324 O O . SER A 1 305 ? 52.899 -31.402 89.074 1.00 15.58 342 SER A O 1
ATOM 2327 N N . LYS A 1 306 ? 54.858 -32.428 89.503 1.00 15.65 343 LYS A N 1
ATOM 2328 C CA . LYS A 1 306 ? 54.275 -33.424 90.397 1.00 15.89 343 LYS A CA 1
ATOM 2329 C C . LYS A 1 306 ? 54.303 -32.914 91.837 1.00 15.73 343 LYS A C 1
ATOM 2330 O O . LYS A 1 306 ? 55.331 -32.411 92.302 1.00 16.94 343 LYS A O 1
ATOM 2336 N N . LEU A 1 307 ? 53.182 -33.046 92.543 1.00 15.12 344 LEU A N 1
ATOM 2337 C CA . LEU A 1 307 ? 53.033 -32.496 93.889 1.00 14.82 344 LEU A CA 1
ATOM 2338 C C . LEU A 1 307 ? 53.198 -33.542 94.981 1.00 14.61 344 LEU A C 1
ATOM 2339 O O . LEU A 1 307 ? 53.858 -33.294 95.993 1.00 15.36 344 LEU A O 1
ATOM 2344 N N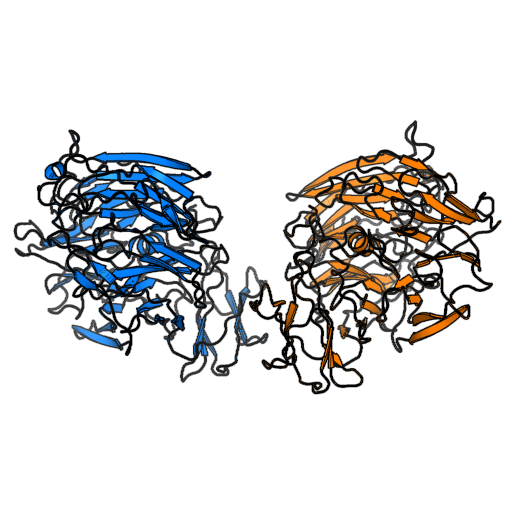 . TRP A 1 308 ? 52.572 -34.702 94.793 1.00 13.65 345 TRP A N 1
ATOM 2345 C CA . TRP A 1 308 ? 52.657 -35.794 95.757 1.00 13.23 345 TRP A CA 1
ATOM 2346 C C . TRP A 1 308 ? 52.192 -37.102 95.163 1.00 12.72 345 TRP A C 1
ATOM 2347 O O . TRP A 1 308 ? 51.576 -37.118 94.095 1.00 12.69 345 TRP A O 1
ATOM 2358 N N . THR A 1 309 ? 52.497 -38.182 95.876 1.00 12.88 346 THR A N 1
ATOM 2359 C CA . THR A 1 309 ? 52.084 -39.537 95.544 1.00 13.22 346 THR A CA 1
ATOM 2360 C C . THR A 1 309 ? 51.559 -40.215 96.806 1.00 12.95 346 THR A C 1
ATOM 2361 O O . THR A 1 309 ? 52.170 -40.097 97.867 1.00 13.35 346 THR A O 1
ATOM 2365 N N . LEU A 1 310 ? 50.417 -40.893 96.701 1.00 12.20 347 LEU A N 1
ATOM 2366 C CA . LEU A 1 310 ? 49.990 -41.858 97.712 1.00 12.27 347 LEU A CA 1
ATOM 2367 C C . LEU A 1 310 ? 50.083 -43.239 97.081 1.00 12.41 347 LEU A C 1
ATOM 2368 O O . LEU A 1 310 ? 49.529 -43.472 96.007 1.00 11.85 347 LEU A O 1
ATOM 2373 N N . ASP A 1 311 ? 50.789 -44.147 97.744 1.00 12.51 348 ASP A N 1
ATOM 2374 C CA . ASP A 1 311 ? 51.031 -45.479 97.222 1.00 12.56 348 ASP A CA 1
ATOM 2375 C C . ASP A 1 311 ? 50.716 -46.489 98.321 1.00 12.97 348 ASP A C 1
ATOM 2376 O O . ASP A 1 311 ? 51.408 -46.529 99.340 1.00 12.93 348 ASP A O 1
ATOM 2381 N N . SER A 1 312 ? 49.666 -47.287 98.138 1.00 12.96 349 SER A N 1
ATOM 2382 C CA . SER A 1 312 ? 49.252 -48.238 99.168 1.00 14.01 349 SER A CA 1
ATOM 2383 C C . SER A 1 312 ? 50.302 -49.314 99.453 1.00 15.09 349 SER A C 1
ATOM 2384 O O . SER A 1 312 ? 50.262 -49.949 100.508 1.00 15.37 349 SER A O 1
ATOM 2387 N N . SER A 1 313 ? 51.233 -49.515 98.518 1.00 15.83 350 SER A N 1
ATOM 2388 C CA . SER A 1 313 ? 52.254 -50.559 98.651 1.00 17.81 350 SER A CA 1
ATOM 2389 C C . SER A 1 313 ? 53.420 -50.129 99.538 1.00 19.07 350 SER A C 1
ATOM 2390 O O . SER A 1 313 ? 54.264 -50.953 99.889 1.00 19.76 350 SER A O 1
ATOM 2393 N N . LYS A 1 314 ? 53.461 -48.847 99.893 1.00 20.14 351 LYS A N 1
ATOM 2394 C CA . LYS A 1 314 ? 54.434 -48.314 100.846 1.00 21.95 351 LYS A CA 1
ATOM 2395 C C . LYS A 1 314 ? 54.035 -48.673 102.269 1.00 22.47 351 LYS A C 1
ATOM 2396 O O . LYS A 1 314 ? 52.854 -48.612 102.626 1.00 22.67 351 LYS A O 1
ATOM 2402 N N . SER A 1 315 ? 55.027 -49.032 103.081 1.00 23.43 352 SER A N 1
ATOM 2403 C CA . SER A 1 315 ? 54.796 -49.356 104.488 1.00 23.78 352 SER A CA 1
ATOM 2404 C C . SER A 1 315 ? 54.036 -48.246 105.207 1.00 23.23 352 SER A C 1
ATOM 2405 O O . SER A 1 315 ? 54.412 -47.074 105.142 1.00 23.56 352 SER A O 1
ATOM 2408 N N . GLY A 1 316 ? 52.948 -48.629 105.872 1.00 22.64 353 GLY A N 1
ATOM 2409 C CA . GLY A 1 316 ? 52.093 -47.683 106.572 1.00 21.68 353 GLY A CA 1
ATOM 2410 C C . GLY A 1 316 ? 50.818 -47.348 105.815 1.00 20.68 353 GLY A C 1
ATOM 2411 O O . GLY A 1 316 ? 49.875 -46.815 106.395 1.00 21.15 353 GLY A O 1
ATOM 2412 N N . ASN A 1 317 ? 50.789 -47.664 104.518 1.00 19.69 354 ASN A N 1
ATOM 2413 C CA . ASN A 1 317 ? 49.656 -47.298 103.660 1.00 18.25 354 ASN A CA 1
ATOM 2414 C C . ASN A 1 317 ? 48.763 -48.472 103.255 1.00 17.66 354 ASN A C 1
ATOM 2415 O O . ASN A 1 317 ? 47.884 -48.316 102.403 1.00 16.28 354 ASN A O 1
ATOM 2420 N N . GLU A 1 318 ? 48.973 -49.631 103.876 1.00 17.41 355 GLU A N 1
ATOM 2421 C CA . GLU A 1 318 ? 48.269 -50.868 103.528 1.00 17.77 355 GLU A CA 1
ATOM 2422 C C . GLU A 1 318 ? 46.740 -50.750 103.564 1.00 16.83 355 GLU A C 1
ATOM 2423 O O . GLU A 1 318 ? 46.047 -51.414 102.789 1.00 16.65 355 GLU A O 1
ATOM 2429 N N . ALA A 1 319 ? 46.219 -49.909 104.458 1.00 16.03 356 ALA A N 1
ATOM 2430 C CA . ALA A 1 319 ? 44.772 -49.742 104.610 1.00 15.79 356 ALA A CA 1
ATOM 2431 C C . ALA A 1 319 ? 44.127 -49.066 103.404 1.00 15.00 356 ALA A C 1
ATOM 2432 O O . ALA A 1 319 ? 42.903 -49.102 103.253 1.00 15.24 356 ALA A O 1
ATOM 2434 N N . PHE A 1 320 ? 44.953 -48.442 102.565 1.00 14.27 357 PHE A N 1
ATOM 2435 C CA . PHE A 1 320 ? 44.462 -47.665 101.422 1.00 14.08 357 PHE A CA 1
ATOM 2436 C C . PHE A 1 320 ? 44.448 -48.471 100.122 1.00 13.74 357 PHE A C 1
ATOM 2437 O O . PHE A 1 320 ? 44.276 -47.919 99.034 1.00 14.03 357 PHE A O 1
ATOM 2445 N N . ALA A 1 321 ? 44.601 -49.783 100.254 1.00 13.41 358 ALA A N 1
ATOM 2446 C CA . ALA A 1 321 ? 44.423 -50.712 99.143 1.00 12.58 358 ALA A CA 1
ATOM 2447 C C . ALA A 1 321 ? 43.016 -51.294 99.203 1.00 12.04 358 ALA A C 1
ATOM 2448 O O . ALA A 1 321 ? 42.459 -51.454 100.283 1.00 12.11 358 ALA A O 1
ATOM 2450 N N . GLY A 1 322 ? 42.442 -51.618 98.044 1.00 11.37 359 GLY A N 1
ATOM 2451 C CA . GLY A 1 322 ? 41.189 -52.373 97.997 1.00 11.45 359 GLY A CA 1
ATOM 2452 C C . GLY A 1 322 ? 39.919 -51.600 98.313 1.00 11.17 359 GLY A C 1
ATOM 2453 O O . GLY A 1 322 ? 38.866 -52.207 98.522 1.00 11.84 359 GLY A O 1
ATOM 2454 N N . GLN A 1 323 ? 39.995 -50.267 98.321 1.00 10.42 360 GLN A N 1
ATOM 2455 C CA . GLN A 1 323 ? 38.884 -49.441 98.805 1.00 10.37 360 GLN A CA 1
ATOM 2456 C C . GLN A 1 323 ? 38.175 -48.620 97.737 1.00 10.17 360 GLN A C 1
ATOM 2457 O O . GLN A 1 323 ? 37.065 -48.160 97.971 1.00 10.27 360 GLN A O 1
ATOM 2463 N N . GLY A 1 324 ? 38.820 -48.408 96.594 1.00 9.71 361 GLY A N 1
ATOM 2464 C CA . GLY A 1 324 ? 38.279 -47.488 95.599 1.00 9.66 361 GLY A CA 1
ATOM 2465 C C . GLY A 1 324 ? 37.082 -48.001 94.822 1.00 9.60 361 GLY A C 1
ATOM 2466 O O . GLY A 1 324 ? 36.871 -49.214 94.677 1.00 9.54 361 GLY A O 1
ATOM 2467 N N . ASN A 1 325 ? 36.297 -47.056 94.325 1.00 9.31 362 ASN A N 1
ATOM 2468 C CA . ASN A 1 325 ? 35.151 -47.311 93.470 1.00 9.08 362 ASN A CA 1
ATOM 2469 C C . ASN A 1 325 ? 35.543 -47.123 92.004 1.00 8.52 362 ASN A C 1
ATOM 2470 O O . ASN A 1 325 ? 36.641 -46.673 91.690 1.00 8.99 362 ASN A O 1
ATOM 2475 N N . HIS A 1 326 ? 34.618 -47.438 91.096 1.00 8.77 363 HIS A N 1
ATOM 2476 C CA . HIS A 1 326 ? 34.741 -46.995 89.694 1.00 8.60 363 HIS A CA 1
ATOM 2477 C C . HIS A 1 326 ? 34.377 -45.513 89.537 1.00 8.58 363 HIS A C 1
ATOM 2478 O O . HIS A 1 326 ? 33.814 -45.110 88.518 1.00 8.69 363 HIS A O 1
ATOM 2485 N N . ASN A 1 327 ? 34.671 -44.721 90.561 1.00 8.64 364 ASN A N 1
ATOM 2486 C CA . ASN A 1 327 ? 34.333 -43.301 90.602 1.00 8.88 364 ASN A CA 1
ATOM 2487 C C . ASN A 1 327 ? 34.956 -42.716 91.860 1.00 8.84 364 ASN A C 1
ATOM 2488 O O . ASN A 1 327 ? 35.432 -43.446 92.724 1.00 9.11 364 ASN A O 1
ATOM 2493 N N . LEU A 1 328 ? 34.982 -41.395 91.939 1.00 9.13 365 LEU A N 1
ATOM 2494 C CA . LEU A 1 328 ? 35.486 -40.690 93.114 1.00 9.72 365 LEU A CA 1
ATOM 2495 C C . LEU A 1 328 ? 34.723 -39.377 93.262 1.00 9.67 365 LEU A C 1
ATOM 2496 O O . LEU A 1 328 ? 33.964 -38.991 92.370 1.00 9.49 365 LEU A O 1
ATOM 2501 N N . SER A 1 329 ? 34.902 -38.710 94.395 1.00 9.97 366 SER A N 1
ATOM 2502 C CA . SER A 1 329 ? 34.390 -37.359 94.587 1.00 10.16 366 SER A CA 1
ATOM 2503 C C . SER A 1 329 ? 35.512 -36.480 95.110 1.00 10.12 366 SER A C 1
ATOM 2504 O O . SER A 1 329 ? 36.520 -36.979 95.618 1.00 9.91 366 SER A O 1
ATOM 2507 N N . ILE A 1 330 ? 35.328 -35.168 94.978 1.00 9.92 367 ILE A N 1
ATOM 2508 C CA . ILE A 1 330 ? 36.309 -34.187 95.443 1.00 10.56 367 ILE A CA 1
ATOM 2509 C C . ILE A 1 330 ? 35.561 -33.096 96.181 1.00 9.85 367 ILE A C 1
ATOM 2510 O O . ILE A 1 330 ? 34.621 -32.514 95.640 1.00 10.62 367 ILE A O 1
ATOM 2515 N N . ALA A 1 331 ? 35.984 -32.805 97.406 1.00 10.34 368 ALA A N 1
ATOM 2516 C CA . ALA A 1 331 ? 35.309 -31.797 98.214 1.00 10.24 368 ALA A CA 1
ATOM 2517 C C . ALA A 1 331 ? 36.188 -31.389 99.372 1.00 10.69 368 ALA A C 1
ATOM 2518 O O . ALA A 1 331 ? 37.003 -32.179 99.856 1.00 10.83 368 ALA A O 1
ATOM 2520 N N . ASP A 1 332 ? 35.987 -30.166 99.849 1.00 11.23 369 ASP A N 1
ATOM 2521 C CA . ASP A 1 332 ? 36.602 -29.750 101.101 1.00 12.20 369 ASP A CA 1
ATOM 2522 C C . ASP A 1 332 ? 35.734 -30.307 102.221 1.00 12.68 369 ASP A C 1
ATOM 2523 O O . ASP A 1 332 ? 34.664 -29.771 102.518 1.00 14.02 369 ASP A O 1
ATOM 2528 N N . VAL A 1 333 ? 36.186 -31.401 102.822 1.00 12.95 370 VAL A N 1
ATOM 2529 C CA . VAL A 1 333 ? 35.396 -32.100 103.833 1.00 13.81 370 VAL A CA 1
ATOM 2530 C C . VAL A 1 333 ? 35.759 -31.680 105.253 1.00 14.55 370 VAL A C 1
ATOM 2531 O O . VAL A 1 333 ? 34.959 -31.845 106.162 1.00 14.12 370 VAL A O 1
ATOM 2535 N N . ASP A 1 334 ? 36.965 -31.148 105.436 1.00 16.23 371 ASP A N 1
ATOM 2536 C CA . ASP A 1 334 ? 37.468 -30.848 106.784 1.00 17.30 371 ASP A CA 1
ATOM 2537 C C . ASP A 1 334 ? 37.465 -29.357 107.124 1.00 17.96 371 ASP A C 1
ATOM 2538 O O . ASP A 1 334 ? 37.885 -28.967 108.217 1.00 18.79 371 ASP A O 1
ATOM 2543 N N . GLY A 1 335 ? 37.006 -28.531 106.186 1.00 18.16 372 GLY A N 1
ATOM 2544 C CA . GLY A 1 335 ? 36.797 -27.105 106.425 1.00 18.60 372 GLY A CA 1
ATOM 2545 C C . GLY A 1 335 ? 38.012 -26.195 106.314 1.00 18.55 372 GLY A C 1
ATOM 2546 O O . GLY A 1 335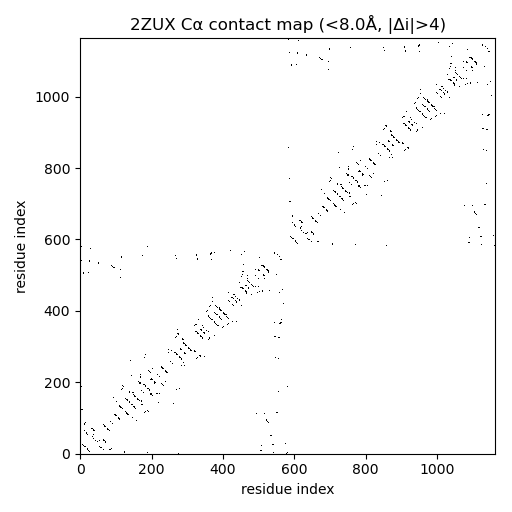 ? 37.933 -25.020 106.693 1.00 19.43 372 GLY A O 1
ATOM 2547 N N . ASP A 1 336 ? 39.126 -26.713 105.795 1.00 17.97 373 ASP A N 1
ATOM 2548 C CA . ASP A 1 336 ? 40.355 -25.912 105.666 1.00 17.38 373 ASP A CA 1
ATOM 2549 C C . ASP A 1 336 ? 40.452 -25.136 104.336 1.00 17.03 373 ASP A C 1
ATOM 2550 O O . ASP A 1 336 ? 41.468 -24.484 104.067 1.00 17.72 373 ASP A O 1
ATOM 2555 N N . GLY A 1 337 ? 39.406 -25.216 103.509 1.00 16.00 374 GLY A N 1
ATOM 2556 C CA . GLY A 1 337 ? 39.367 -24.536 102.207 1.00 15.34 374 GLY A CA 1
ATOM 2557 C C . GLY A 1 337 ? 39.984 -25.337 101.068 1.00 14.32 374 GLY A C 1
ATOM 2558 O O . GLY A 1 337 ? 39.801 -25.016 99.892 1.00 14.84 374 GLY A O 1
ATOM 2559 N N . LYS A 1 338 ? 40.714 -26.385 101.436 1.00 13.40 375 LYS A N 1
ATOM 2560 C CA . LYS A 1 338 ? 41.448 -27.222 100.497 1.00 12.98 375 LYS A CA 1
ATOM 2561 C C . LYS A 1 338 ? 40.669 -28.505 100.229 1.00 12.95 375 LYS A C 1
ATOM 2562 O O . LYS A 1 338 ? 40.019 -29.044 101.124 1.00 13.27 375 LYS A O 1
ATOM 2568 N N . ASP A 1 339 ? 40.727 -28.991 98.994 1.00 11.45 376 ASP A N 1
ATOM 2569 C CA . ASP A 1 339 ? 39.979 -30.193 98.619 1.00 11.32 376 ASP A CA 1
ATOM 2570 C C . ASP A 1 339 ? 40.649 -31.485 99.043 1.00 11.24 376 ASP A C 1
ATOM 2571 O O . ASP A 1 339 ? 41.858 -31.654 98.917 1.00 10.94 376 ASP A O 1
ATOM 2576 N N . GLU A 1 340 ? 39.814 -32.385 99.544 1.00 11.10 377 GLU A N 1
ATOM 2577 C CA . GLU A 1 340 ? 40.178 -33.758 99.793 1.00 11.30 377 GLU A CA 1
ATOM 2578 C C . GLU A 1 340 ? 39.545 -34.640 98.717 1.00 10.54 377 GLU A C 1
ATOM 2579 O O . GLU A 1 340 ? 38.676 -34.194 97.946 1.00 10.42 377 GLU A O 1
ATOM 2585 N N . ILE A 1 341 ? 39.985 -35.890 98.666 1.00 10.31 378 ILE A N 1
ATOM 2586 C CA . ILE A 1 341 ? 39.541 -36.842 97.653 1.00 10.56 378 ILE A CA 1
ATOM 2587 C C . ILE A 1 341 ? 38.793 -37.980 98.344 1.00 9.93 378 ILE A C 1
ATOM 2588 O O . ILE A 1 341 ? 39.346 -38.639 99.228 1.00 10.58 378 ILE A O 1
ATOM 2593 N N . ILE A 1 342 ? 37.538 -38.190 97.946 1.00 9.23 379 ILE A N 1
ATOM 2594 C CA . ILE A 1 342 ? 36.746 -39.311 98.435 1.00 10.14 379 ILE A CA 1
ATOM 2595 C C . ILE A 1 342 ? 36.921 -40.438 97.423 1.00 9.75 379 ILE A C 1
ATOM 2596 O O . ILE A 1 342 ? 36.376 -40.390 96.312 1.00 10.04 379 ILE A O 1
ATOM 2601 N N . PHE A 1 343 ? 37.725 -41.425 97.793 1.00 9.60 380 PHE A N 1
ATOM 2602 C CA . PHE A 1 343 ? 38.131 -42.490 96.889 1.00 9.38 380 PHE A CA 1
ATOM 2603 C C . PHE A 1 343 ? 37.420 -43.771 97.329 1.00 9.39 380 PHE A C 1
ATOM 2604 O O . PHE A 1 343 ? 38.009 -44.654 97.957 1.00 9.20 380 PHE A O 1
ATOM 2612 N N . GLY A 1 344 ? 36.127 -43.861 97.021 1.00 9.24 381 GLY A N 1
ATOM 2613 C CA . GLY A 1 344 ? 35.328 -45.001 97.454 1.00 9.31 381 GLY A CA 1
ATOM 2614 C C . GLY A 1 344 ? 35.239 -45.043 98.967 1.00 9.28 381 GLY A C 1
ATOM 2615 O O . GLY A 1 344 ? 34.711 -44.116 99.585 1.00 9.45 381 GLY A O 1
ATOM 2616 N N . SER A 1 345 ? 35.757 -46.120 99.557 1.00 9.75 382 SER A N 1
ATOM 2617 C CA . SER A 1 345 ? 35.682 -46.334 101.002 1.00 9.83 382 SER A CA 1
ATOM 2618 C C . SER A 1 345 ? 36.812 -45.664 101.773 1.00 10.52 382 SER A C 1
ATOM 2619 O O . SER A 1 345 ? 36.875 -45.760 103.002 1.00 10.77 382 SER A O 1
ATOM 2622 N N . MET A 1 346 ? 37.711 -44.996 101.062 1.00 10.24 383 MET A N 1
ATOM 2623 C CA . MET A 1 346 ? 38.797 -44.280 101.728 1.00 11.00 383 MET A CA 1
ATOM 2624 C C . MET A 1 346 ? 38.807 -42.806 101.331 1.00 10.70 383 MET A C 1
ATOM 2625 O O . MET A 1 346 ? 38.087 -42.391 100.413 1.00 10.96 383 MET A O 1
ATOM 2630 N N . ALA A 1 347 ? 39.614 -42.018 102.029 1.00 11.06 384 ALA A N 1
ATOM 2631 C CA . ALA A 1 347 ? 39.751 -40.607 101.705 1.00 10.78 384 ALA A CA 1
ATOM 2632 C C . ALA A 1 347 ? 41.209 -40.225 101.802 1.00 10.48 384 ALA A C 1
ATOM 2633 O O . ALA A 1 347 ? 41.955 -40.783 102.629 1.00 10.32 384 ALA A O 1
ATOM 2635 N N . VAL A 1 348 ? 41.606 -39.282 100.949 1.00 10.14 385 VAL A N 1
ATOM 2636 C CA . VAL A 1 348 ? 42.979 -38.811 100.849 1.00 11.00 385 VAL A CA 1
ATOM 2637 C C . VAL A 1 348 ? 42.968 -37.307 101.065 1.00 10.98 385 VAL A C 1
ATOM 2638 O O . VAL A 1 348 ? 42.149 -36.596 100.483 1.00 11.27 385 VAL A O 1
ATOM 2642 N N . ASP A 1 349 ? 43.889 -36.836 101.906 1.00 11.14 386 ASP A N 1
ATOM 2643 C CA . ASP A 1 349 ? 43.982 -35.422 102.258 1.00 11.51 386 ASP A CA 1
ATOM 2644 C C . ASP A 1 349 ? 44.584 -34.602 101.124 1.00 11.66 386 ASP A C 1
ATOM 2645 O O . ASP A 1 349 ? 45.135 -35.152 100.166 1.00 11.82 386 ASP A O 1
ATOM 2650 N N . HIS A 1 350 ? 44.499 -33.278 101.260 1.00 11.48 387 HIS A N 1
ATOM 2651 C CA . HIS A 1 350 ? 44.950 -32.360 100.221 1.00 12.09 387 HIS A CA 1
ATOM 2652 C C . HIS A 1 350 ? 46.454 -32.458 99.948 1.00 12.28 387 HIS A C 1
ATOM 2653 O O . HIS A 1 350 ? 46.925 -32.016 98.904 1.00 12.41 387 HIS A O 1
ATOM 2660 N N . ASP A 1 351 ? 47.196 -33.024 100.902 1.00 12.48 388 ASP A N 1
ATOM 2661 C CA . ASP A 1 351 ? 48.639 -33.200 100.788 1.00 13.28 388 ASP A CA 1
ATOM 2662 C C . ASP A 1 351 ? 49.041 -34.631 100.413 1.00 13.39 388 ASP A C 1
ATOM 2663 O O . ASP A 1 351 ? 50.222 -34.986 100.459 1.00 13.55 388 ASP A O 1
ATOM 2668 N N . GLY A 1 352 ? 48.053 -35.450 100.051 1.00 12.96 389 GLY A N 1
ATOM 2669 C CA . GLY A 1 352 ? 48.314 -36.814 99.610 1.00 13.22 389 GLY A CA 1
ATOM 2670 C C . GLY A 1 352 ? 48.368 -37.858 100.697 1.00 13.11 389 GLY A C 1
ATOM 2671 O O . GLY A 1 352 ? 48.604 -39.031 100.416 1.00 13.34 389 GLY A O 1
ATOM 2672 N N . LYS A 1 353 ? 48.152 -37.445 101.945 1.00 12.98 390 LYS A N 1
ATOM 2673 C CA . LYS A 1 353 ? 48.169 -38.395 103.048 1.00 13.39 390 LYS A CA 1
ATOM 2674 C C . LYS A 1 353 ? 46.833 -39.114 103.159 1.00 12.92 390 LYS A C 1
ATOM 2675 O O . LYS A 1 353 ? 45.777 -38.491 103.067 1.00 12.55 390 LYS A O 1
ATOM 2681 N N . GLY A 1 354 ? 46.877 -40.428 103.361 1.00 12.70 391 GLY A N 1
ATOM 2682 C CA . GLY A 1 354 ? 45.654 -41.177 103.606 1.00 13.17 391 GLY A CA 1
ATOM 2683 C C . GLY A 1 354 ? 44.997 -40.683 104.880 1.00 13.45 391 GLY A C 1
ATOM 2684 O O . GLY A 1 354 ? 45.673 -40.529 105.902 1.00 13.84 391 GLY A O 1
ATOM 2685 N N . MET A 1 355 ? 43.689 -40.434 104.829 1.00 13.19 392 MET A N 1
ATOM 2686 C CA . MET A 1 355 ? 42.938 -39.943 105.994 1.00 13.60 392 MET A CA 1
ATOM 2687 C C . MET A 1 355 ? 42.282 -41.065 106.795 1.00 13.56 392 MET A C 1
ATOM 2688 O O . MET A 1 355 ? 42.439 -41.144 108.018 1.00 14.27 392 MET A O 1
ATOM 2693 N N . TYR A 1 356 ? 41.524 -41.913 106.106 1.00 12.91 393 TYR A N 1
ATOM 2694 C CA . TYR A 1 356 ? 40.829 -43.022 106.734 1.00 12.28 393 TYR A CA 1
ATOM 2695 C C . TYR A 1 356 ? 40.449 -44.032 105.673 1.00 12.06 393 TYR A C 1
ATOM 2696 O O . TYR A 1 356 ? 40.431 -43.717 104.477 1.00 11.86 393 TYR A O 1
ATOM 2705 N N . SER A 1 357 ? 40.122 -45.236 106.123 1.00 11.98 394 SER A N 1
ATOM 2706 C CA . SER A 1 357 ? 39.451 -46.235 105.302 1.00 12.43 394 SER A CA 1
ATOM 2707 C C . SER A 1 357 ? 38.335 -46.844 106.132 1.00 12.52 394 SER A C 1
ATOM 2708 O O . SER A 1 357 ? 38.561 -47.199 107.296 1.00 13.20 394 SER A O 1
ATOM 2711 N N . THR A 1 358 ? 37.140 -46.971 105.562 1.00 12.05 395 THR A N 1
ATOM 2712 C CA . THR A 1 358 ? 36.055 -47.641 106.283 1.00 11.78 395 THR A CA 1
ATOM 2713 C C . THR A 1 358 ? 36.242 -49.156 106.251 1.00 11.93 395 THR A C 1
ATOM 2714 O O . THR A 1 358 ? 35.576 -49.873 106.985 1.00 12.30 395 THR A O 1
ATOM 2718 N N . GLY A 1 359 ? 37.139 -49.631 105.390 1.00 11.43 396 GLY A N 1
ATOM 2719 C CA . GLY A 1 359 ? 37.377 -51.064 105.242 1.00 11.77 396 GLY A CA 1
ATOM 2720 C C . GLY A 1 359 ? 36.290 -51.806 104.491 1.00 11.83 396 GLY A C 1
ATOM 2721 O O . GLY A 1 359 ? 36.363 -53.027 104.361 1.00 12.60 396 GLY A O 1
ATOM 2722 N N . LEU A 1 360 ? 35.289 -51.086 103.981 1.00 11.47 397 LEU A N 1
ATOM 2723 C CA . LEU A 1 360 ? 34.132 -51.723 103.343 1.00 11.51 397 LEU A CA 1
ATOM 2724 C C . LEU A 1 360 ? 34.394 -52.117 101.897 1.00 11.14 397 LEU A C 1
ATOM 2725 O O . LEU A 1 360 ? 33.589 -52.826 101.282 1.00 11.78 397 LEU A O 1
ATOM 2730 N N . GLY A 1 361 ? 35.516 -51.655 101.351 1.00 10.70 398 GLY A N 1
ATOM 2731 C CA . GLY A 1 361 ? 35.957 -52.105 100.044 1.00 11.10 398 GLY A CA 1
ATOM 2732 C C . GLY A 1 361 ? 35.249 -51.455 98.871 1.00 10.64 398 GLY A C 1
ATOM 2733 O O . GLY A 1 361 ? 34.451 -50.515 99.021 1.00 11.21 398 GLY A O 1
ATOM 2734 N N . HIS A 1 362 ? 35.544 -52.001 97.697 1.00 10.96 399 HIS A N 1
ATOM 2735 C CA . HIS A 1 362 ? 35.128 -51.468 96.408 1.00 10.32 399 HIS A CA 1
ATOM 2736 C C . HIS A 1 362 ? 33.618 -51.418 96.219 1.00 10.66 399 HIS A C 1
ATOM 2737 O O . HIS A 1 362 ? 32.901 -52.333 96.622 1.00 10.72 399 HIS A O 1
ATOM 2744 N N . GLY A 1 363 ? 33.149 -50.361 95.559 1.00 10.11 400 GLY A N 1
ATOM 2745 C CA . GLY A 1 363 ? 31.770 -50.295 95.104 1.00 10.49 400 GLY A CA 1
ATOM 2746 C C . GLY A 1 363 ? 31.601 -49.540 93.799 1.00 9.54 400 GLY A C 1
ATOM 2747 O O . GLY A 1 363 ? 32.572 -49.052 93.212 1.00 9.36 400 GLY A O 1
ATOM 2748 N N . ASP A 1 364 ? 30.353 -49.427 93.361 1.00 9.37 401 ASP A N 1
ATOM 2749 C CA . ASP A 1 364 ? 30.053 -48.959 92.009 1.00 9.60 401 ASP A CA 1
ATOM 2750 C C . ASP A 1 364 ? 29.380 -47.601 91.929 1.00 9.33 401 ASP A C 1
ATOM 2751 O O . ASP A 1 364 ? 29.276 -47.039 90.840 1.00 9.32 401 ASP A O 1
ATOM 2756 N N . ALA A 1 365 ? 28.911 -47.082 93.060 1.00 9.24 402 ALA A N 1
ATOM 2757 C CA . ALA A 1 365 ? 28.265 -45.769 93.077 1.00 9.45 402 ALA A CA 1
ATOM 2758 C C . ALA A 1 365 ? 28.656 -45.039 94.350 1.00 8.97 402 ALA A C 1
ATOM 2759 O O . ALA A 1 365 ? 28.968 -45.677 95.368 1.00 9.18 402 ALA A O 1
ATOM 2761 N N . LEU A 1 366 ? 28.611 -43.706 94.299 1.00 9.15 403 LEU A N 1
ATOM 2762 C CA . LEU A 1 366 ? 29.190 -42.863 95.338 1.00 9.86 403 LEU A CA 1
ATOM 2763 C C . LEU A 1 366 ? 28.565 -41.485 95.263 1.00 9.97 403 LEU A C 1
ATOM 2764 O O . LEU A 1 366 ? 28.439 -40.922 94.171 1.00 10.32 403 LEU A O 1
ATOM 2769 N N . HIS A 1 367 ? 28.187 -40.940 96.418 1.00 9.17 404 HIS A N 1
ATOM 2770 C CA . HIS A 1 367 ? 27.570 -39.616 96.509 1.00 9.40 404 HIS A CA 1
ATOM 2771 C C . HIS A 1 367 ? 28.150 -38.835 97.677 1.00 9.40 404 HIS A C 1
ATOM 2772 O O . HIS A 1 367 ? 28.003 -39.246 98.825 1.00 9.70 404 HIS A O 1
ATOM 2779 N N . THR A 1 368 ? 28.812 -37.722 97.371 1.00 9.28 405 THR A N 1
ATOM 2780 C CA . THR A 1 368 ? 29.404 -36.848 98.382 1.00 9.73 405 THR A CA 1
ATOM 2781 C C . THR A 1 368 ? 28.755 -35.474 98.283 1.00 9.98 405 THR A C 1
ATOM 2782 O O . THR A 1 368 ? 28.860 -34.806 97.252 1.00 9.99 405 THR A O 1
ATOM 2786 N N . GLY A 1 369 ? 28.077 -35.059 99.346 1.00 10.12 406 GLY A N 1
ATOM 2787 C CA . GLY A 1 369 ? 27.428 -33.752 99.365 1.00 10.71 406 GLY A CA 1
ATOM 2788 C C . GLY A 1 369 ? 26.927 -33.466 100.756 1.00 10.63 406 GLY A C 1
ATOM 2789 O O . GLY A 1 369 ? 27.310 -34.146 101.710 1.00 10.74 406 GLY A O 1
ATOM 2790 N N . ASP A 1 370 ? 26.084 -32.447 100.888 1.00 10.77 407 ASP A N 1
ATOM 2791 C CA . ASP A 1 370 ? 25.456 -32.213 102.175 1.00 10.79 407 ASP A CA 1
ATOM 2792 C C . ASP A 1 370 ? 24.160 -32.990 102.172 1.00 10.88 407 ASP A C 1
ATOM 2793 O O . ASP A 1 370 ? 23.112 -32.485 101.755 1.00 11.50 407 ASP A O 1
ATOM 2798 N N . LEU A 1 371 ? 24.265 -34.249 102.588 1.00 10.64 408 LEU A N 1
ATOM 2799 C CA . LEU A 1 371 ? 23.152 -35.185 102.527 1.00 11.31 408 LEU A CA 1
ATOM 2800 C C . LEU A 1 371 ? 22.261 -35.032 103.751 1.00 11.21 408 LEU A C 1
ATOM 2801 O O . LEU A 1 371 ? 21.032 -35.122 103.659 1.00 11.27 408 LEU A O 1
ATOM 2806 N N . ASP A 1 372 ? 22.904 -34.800 104.896 1.00 11.80 409 ASP A N 1
ATOM 2807 C CA . ASP A 1 372 ? 22.198 -34.529 106.140 1.00 12.12 409 ASP A CA 1
ATOM 2808 C C . ASP A 1 372 ? 22.510 -33.098 106.573 1.00 12.50 409 ASP A C 1
ATOM 2809 O O . ASP A 1 372 ? 23.549 -32.856 107.204 1.00 11.96 409 ASP A O 1
ATOM 2814 N N . PRO A 1 373 ? 21.629 -32.143 106.230 1.00 13.13 410 PRO A N 1
ATOM 2815 C CA . PRO A 1 373 ? 21.895 -30.740 106.542 1.00 13.81 410 PRO A CA 1
ATOM 2816 C C . PRO A 1 373 ? 21.789 -30.419 108.045 1.00 14.61 410 PRO A C 1
ATOM 2817 O O . PRO A 1 373 ? 22.206 -29.341 108.467 1.00 16.14 410 PRO A O 1
ATOM 2821 N N . GLY A 1 374 ? 21.262 -31.349 108.840 1.00 15.33 411 GLY A N 1
ATOM 2822 C CA . GLY A 1 374 ? 21.209 -31.178 110.300 1.00 16.07 411 GLY A CA 1
ATOM 2823 C C . GLY A 1 374 ? 22.487 -31.591 111.008 1.00 16.56 411 GLY A C 1
ATOM 2824 O O . GLY A 1 374 ? 22.658 -31.333 112.202 1.00 18.20 411 GLY A O 1
ATOM 2825 N N . ARG A 1 375 ? 23.391 -32.230 110.273 1.00 16.02 412 ARG A N 1
ATOM 2826 C CA . ARG A 1 375 ? 24.654 -32.690 110.827 1.00 15.98 412 ARG A CA 1
ATOM 2827 C C . ARG A 1 375 ? 25.781 -31.896 110.173 1.00 15.88 412 ARG A C 1
ATOM 2828 O O . ARG A 1 375 ? 25.964 -31.981 108.958 1.00 15.35 412 ARG A O 1
ATOM 2836 N N . PRO A 1 376 ? 26.539 -31.106 110.960 1.00 15.82 413 PRO A N 1
ATOM 2837 C CA . PRO A 1 376 ? 27.626 -30.327 110.364 1.00 15.91 413 PRO A CA 1
ATOM 2838 C C . PRO A 1 376 ? 28.621 -31.177 109.580 1.00 15.71 413 PRO A C 1
ATOM 2839 O O . PRO A 1 376 ? 29.017 -32.252 110.037 1.00 16.02 413 PRO A O 1
ATOM 2843 N N . GLY A 1 377 ? 29.012 -30.674 108.415 1.00 15.16 414 GLY A N 1
ATOM 2844 C CA . GLY A 1 377 ? 29.948 -31.372 107.535 1.00 14.28 414 GLY A CA 1
ATOM 2845 C C . GLY A 1 377 ? 29.252 -32.002 106.341 1.00 13.53 414 GLY A C 1
ATOM 2846 O O . GLY A 1 377 ? 28.030 -31.922 106.204 1.00 13.53 414 GLY A O 1
ATOM 2847 N N . LEU A 1 378 ? 30.039 -32.622 105.472 1.00 13.00 415 LEU A N 1
ATOM 2848 C CA . LEU A 1 378 ? 29.492 -33.370 104.351 1.00 11.88 415 LEU A CA 1
ATOM 2849 C C . LEU A 1 378 ? 29.360 -34.831 104.723 1.00 11.56 415 LEU A C 1
ATOM 2850 O O . LEU A 1 378 ? 29.924 -35.292 105.718 1.00 11.65 415 LEU A O 1
ATOM 2855 N N . GLU A 1 379 ? 28.572 -35.539 103.928 1.00 10.82 416 GLU A N 1
ATOM 2856 C CA . GLU A 1 379 ? 28.323 -36.956 104.140 1.00 10.43 416 GLU A CA 1
ATOM 2857 C C . GLU A 1 379 ? 28.578 -37.690 102.830 1.00 10.03 416 GLU A C 1
ATOM 2858 O O . GLU A 1 379 ? 28.479 -37.105 101.744 1.00 10.53 416 GLU A O 1
ATOM 2864 N N . VAL A 1 380 ? 28.928 -38.966 102.944 1.00 9.99 417 VAL A N 1
ATOM 2865 C CA . VAL A 1 380 ? 29.168 -39.812 101.776 1.00 9.75 417 VAL A CA 1
ATOM 2866 C C . VAL A 1 380 ? 28.261 -41.027 101.852 1.00 9.62 417 VAL A C 1
ATOM 2867 O O . VAL A 1 380 ? 28.292 -41.768 102.841 1.00 9.74 417 VAL A O 1
ATOM 2871 N N . PHE A 1 381 ? 27.438 -41.201 100.821 1.00 9.82 418 PHE A N 1
ATOM 2872 C CA . PHE A 1 381 ? 26.648 -42.407 100.669 1.00 10.05 418 PHE A CA 1
ATOM 2873 C C . PHE A 1 381 ? 27.294 -43.265 99.602 1.00 9.59 418 PHE A C 1
ATOM 2874 O O . PHE A 1 381 ? 27.613 -42.783 98.513 1.00 10.11 418 PHE A O 1
ATOM 2882 N N . GLN A 1 382 ? 27.474 -44.542 99.920 1.00 9.07 419 GLN A N 1
ATOM 2883 C CA . GLN A 1 382 ? 28.223 -45.450 99.064 1.00 9.18 419 GLN A CA 1
ATOM 2884 C C . GLN A 1 382 ? 27.595 -46.824 99.113 1.00 9.47 419 GLN A C 1
ATOM 2885 O O . GLN A 1 382 ? 27.029 -47.213 100.132 1.00 9.59 419 GLN A O 1
ATOM 2891 N N . VAL A 1 383 ? 27.682 -47.539 97.995 1.00 9.07 420 VAL A N 1
ATOM 2892 C CA . VAL A 1 383 ? 27.301 -48.947 97.946 1.00 9.49 420 VAL A CA 1
ATOM 2893 C C . VAL A 1 383 ? 28.536 -49.812 97.737 1.00 9.26 420 VAL A C 1
ATOM 2894 O O . VAL A 1 383 ? 29.601 -49.319 97.334 1.00 9.68 420 VAL A O 1
ATOM 2898 N N . HIS A 1 384 ? 28.385 -51.103 98.026 1.00 9.93 421 HIS A N 1
ATOM 2899 C CA . HIS A 1 384 ? 29.528 -52.002 98.135 1.00 9.99 421 HIS A CA 1
ATOM 2900 C C . HIS A 1 384 ? 29.278 -53.304 97.396 1.00 10.44 421 HIS A C 1
ATOM 2901 O O . HIS A 1 384 ? 28.160 -53.826 97.402 1.00 10.62 421 HIS A O 1
ATOM 2908 N N . GLU A 1 385 ? 30.329 -53.803 96.751 1.00 10.89 422 GLU A N 1
ATOM 2909 C CA . GLU A 1 385 ? 30.251 -54.939 95.838 1.00 11.45 422 GLU A CA 1
ATOM 2910 C C . GLU A 1 385 ? 30.488 -56.277 96.530 1.00 12.38 422 GLU A C 1
ATOM 2911 O O . GLU A 1 385 ? 29.983 -57.301 96.075 1.00 12.80 422 GLU A O 1
ATOM 2917 N N . ASP A 1 386 ? 31.287 -56.271 97.594 1.00 13.14 423 ASP A N 1
ATOM 2918 C CA . ASP A 1 386 ? 31.626 -57.496 98.321 1.00 15.06 423 ASP A CA 1
ATOM 2919 C C . ASP A 1 386 ? 30.388 -58.002 99.059 1.00 15.57 423 ASP A C 1
ATOM 2920 O O . ASP A 1 386 ? 29.870 -57.325 99.946 1.00 15.25 423 ASP A O 1
ATOM 2925 N N . LYS A 1 387 ? 29.920 -59.196 98.688 1.00 17.01 424 LYS A N 1
ATOM 2926 C CA . LYS A 1 387 ? 28.746 -59.807 99.326 1.00 18.79 424 LYS A CA 1
ATOM 2927 C C . LYS A 1 387 ? 28.948 -60.087 100.820 1.00 18.93 424 LYS A C 1
ATOM 2928 O O . LYS A 1 387 ? 27.977 -60.253 101.559 1.00 19.06 424 LYS A O 1
ATOM 2934 N N . ASN A 1 388 ? 30.206 -60.125 101.253 1.00 19.15 425 ASN A N 1
ATOM 2935 C CA . ASN A 1 388 ? 30.540 -60.359 102.657 1.00 20.06 425 ASN A CA 1
ATOM 2936 C C . ASN A 1 388 ? 30.869 -59.089 103.435 1.00 19.55 425 ASN A C 1
ATOM 2937 O O . ASN A 1 388 ? 31.247 -59.147 104.606 1.00 20.63 425 ASN A O 1
ATOM 2942 N N . ALA A 1 389 ? 30.717 -57.937 102.786 1.00 18.49 426 ALA A N 1
ATOM 2943 C CA . ALA A 1 389 ? 30.910 -56.665 103.466 1.00 17.44 426 ALA A CA 1
ATOM 2944 C C . ALA A 1 389 ? 29.906 -56.505 104.604 1.00 16.97 426 ALA A C 1
ATOM 2945 O O . ALA A 1 389 ? 28.754 -56.925 104.495 1.00 16.35 426 ALA A O 1
ATOM 2947 N N . LYS A 1 390 ? 30.367 -55.902 105.695 1.00 16.71 427 LYS A N 1
ATOM 2948 C CA . LYS A 1 390 ? 29.541 -55.572 106.852 1.00 17.04 427 LYS A CA 1
ATOM 2949 C C . LYS A 1 390 ? 28.289 -54.784 106.448 1.00 15.54 427 LYS A C 1
ATOM 2950 O O . LYS A 1 390 ? 27.200 -54.982 106.995 1.00 14.73 427 LYS A O 1
ATOM 2956 N N . TYR A 1 391 ? 28.464 -53.884 105.481 1.00 14.47 428 TYR A N 1
ATOM 2957 C CA . TYR A 1 391 ? 27.357 -53.121 104.913 1.00 13.63 428 TYR A CA 1
ATOM 2958 C C . TYR A 1 391 ? 27.385 -53.179 103.393 1.00 12.96 428 TYR A C 1
ATOM 2959 O O . TYR A 1 391 ? 28.459 -53.103 102.792 1.00 13.04 428 TYR A O 1
ATOM 2968 N N . GLY A 1 392 ? 26.211 -53.317 102.779 1.00 12.11 429 GLY A N 1
ATOM 2969 C CA . GLY A 1 392 ? 26.069 -53.151 101.329 1.00 11.76 429 GLY A CA 1
ATOM 2970 C C . GLY A 1 392 ? 25.851 -51.699 100.945 1.00 11.60 429 GLY A C 1
ATOM 2971 O O . GLY A 1 392 ? 26.027 -51.319 99.791 1.00 11.51 429 GLY A O 1
ATOM 2972 N N . LEU A 1 393 ? 25.429 -50.897 101.914 1.00 11.17 430 LEU A N 1
ATOM 2973 C CA . LEU A 1 393 ? 25.284 -49.460 101.721 1.00 12.19 430 LEU A CA 1
ATOM 2974 C C . LEU A 1 393 ? 25.719 -48.790 103.005 1.00 11.59 430 LEU A C 1
ATOM 2975 O O . LEU A 1 393 ? 25.371 -49.237 104.102 1.00 11.67 430 LEU A O 1
ATOM 2980 N N . SER A 1 394 ? 26.514 -47.737 102.863 1.00 10.72 431 SER A N 1
ATOM 2981 C CA . SER A 1 394 ? 27.080 -47.062 104.017 1.00 10.33 431 SER A CA 1
ATOM 2982 C C . SER A 1 394 ? 26.877 -45.565 103.877 1.00 10.16 431 SER A C 1
ATOM 2983 O O . SER A 1 394 ? 26.945 -45.009 102.780 1.00 10.46 431 SER A O 1
ATOM 2986 N N . PHE A 1 395 ? 26.608 -44.917 105.005 1.00 10.03 432 PHE A N 1
ATOM 2987 C CA . PHE A 1 395 ? 26.357 -43.486 105.057 1.00 9.96 432 PHE A CA 1
ATOM 2988 C C . PHE A 1 395 ? 27.274 -42.944 106.149 1.00 10.28 432 PHE A C 1
ATOM 2989 O O . PHE A 1 395 ? 27.139 -43.318 107.324 1.00 10.66 432 PHE A O 1
ATOM 2997 N N . ARG A 1 396 ? 28.240 -42.115 105.762 1.00 9.97 433 ARG A N 1
ATOM 2998 C CA . ARG A 1 396 ? 29.325 -41.770 106.672 1.00 10.19 433 ARG A CA 1
ATOM 2999 C C . ARG A 1 396 ? 29.635 -40.285 106.730 1.00 10.61 433 ARG A C 1
ATOM 3000 O O . ARG A 1 396 ? 29.281 -39.516 105.830 1.00 10.59 433 ARG A O 1
ATOM 3008 N N . ASP A 1 397 ? 30.328 -39.913 107.805 1.00 11.13 434 ASP A N 1
ATOM 3009 C CA . ASP A 1 397 ? 30.930 -38.603 107.947 1.00 11.17 434 ASP A CA 1
ATOM 3010 C C . ASP A 1 397 ? 32.048 -38.503 106.904 1.00 10.88 434 ASP A C 1
ATOM 3011 O O . ASP A 1 397 ? 32.975 -39.302 106.911 1.00 11.36 434 ASP A O 1
ATOM 3016 N N . ALA A 1 398 ? 31.955 -37.523 106.003 1.00 10.90 435 ALA A N 1
ATOM 3017 C CA . ALA A 1 398 ? 32.921 -37.421 104.904 1.00 11.42 435 ALA A CA 1
ATOM 3018 C C . ALA A 1 398 ? 34.358 -37.184 105.377 1.00 11.43 435 ALA A C 1
ATOM 3019 O O . ALA A 1 398 ? 35.313 -37.648 104.750 1.00 11.77 435 ALA A O 1
ATOM 3021 N N . ALA A 1 399 ? 34.493 -36.429 106.465 1.00 11.84 436 ALA A N 1
ATOM 3022 C CA . ALA A 1 399 ? 35.803 -36.024 106.977 1.00 12.22 436 ALA A CA 1
ATOM 3023 C C . ALA A 1 399 ? 36.487 -37.075 107.843 1.00 12.63 436 ALA A C 1
ATOM 3024 O O . ALA A 1 399 ? 37.693 -37.263 107.744 1.00 13.06 436 ALA A O 1
ATOM 3026 N N . THR A 1 400 ? 35.720 -37.749 108.696 1.00 13.19 437 THR A N 1
ATOM 3027 C CA . THR A 1 400 ? 36.308 -38.675 109.662 1.00 13.96 437 THR A CA 1
ATOM 3028 C C . THR A 1 400 ? 36.174 -40.127 109.226 1.00 13.80 437 THR A C 1
ATOM 3029 O O . THR A 1 400 ? 36.908 -40.993 109.708 1.00 14.68 437 THR A O 1
ATOM 3033 N N . GLY A 1 401 ? 35.220 -40.394 108.334 1.00 13.27 438 GLY A N 1
ATOM 3034 C CA . GLY A 1 401 ? 34.948 -41.754 107.892 1.00 13.07 438 GLY A CA 1
ATOM 3035 C C . GLY A 1 401 ? 34.045 -42.546 108.820 1.00 13.77 438 GLY A C 1
ATOM 3036 O O . GLY A 1 401 ? 33.718 -43.691 108.530 1.00 14.22 438 GLY A O 1
ATOM 3037 N N . LYS A 1 402 ? 33.647 -41.941 109.938 1.00 13.63 439 LYS A N 1
ATOM 3038 C CA . LYS A 1 402 ? 32.777 -42.610 110.900 1.00 15.04 439 LYS A CA 1
ATOM 3039 C C . LYS A 1 402 ? 31.482 -43.005 110.209 1.00 14.11 439 LYS A C 1
ATOM 3040 O O . LYS A 1 402 ? 30.820 -42.175 109.585 1.00 13.51 439 LYS A O 1
ATOM 3046 N N . ILE A 1 403 ? 31.109 -44.274 110.334 1.00 13.97 440 ILE A N 1
ATOM 3047 C CA . ILE A 1 403 ? 29.837 -44.735 109.798 1.00 14.20 440 ILE A CA 1
ATOM 3048 C C . ILE A 1 403 ? 28.702 -44.190 110.666 1.00 14.08 440 ILE A C 1
ATOM 3049 O O . ILE A 1 403 ? 28.647 -44.450 111.870 1.00 15.35 440 ILE A O 1
ATOM 3054 N N . LEU A 1 404 ? 27.817 -43.406 110.059 1.00 13.01 441 LEU A N 1
ATOM 3055 C CA . LEU A 1 404 ? 26.652 -42.878 110.764 1.00 13.51 441 LEU A CA 1
ATOM 3056 C C . LEU A 1 404 ? 25.563 -43.935 110.798 1.00 13.23 441 LEU A C 1
ATOM 3057 O O . LEU A 1 404 ? 24.918 -44.148 111.829 1.00 13.93 441 LEU A O 1
ATOM 3062 N N . TRP A 1 405 ? 25.374 -44.614 109.673 1.00 13.05 442 TRP A N 1
ATOM 3063 C CA . TRP A 1 405 ? 24.521 -45.792 109.606 1.00 12.96 442 TRP A CA 1
ATOM 3064 C C . TRP A 1 405 ? 24.875 -46.595 108.366 1.00 12.68 442 TRP A C 1
ATOM 3065 O O . TRP A 1 405 ? 25.475 -46.070 107.423 1.00 12.27 442 TRP A O 1
ATOM 3076 N N . GLY A 1 406 ? 24.544 -47.878 108.394 1.00 12.70 443 GLY A N 1
ATOM 3077 C CA . GLY A 1 406 ? 24.760 -48.756 107.260 1.00 12.99 443 GLY A CA 1
ATOM 3078 C C . GLY A 1 406 ? 23.785 -49.907 107.328 1.00 13.28 443 GLY A C 1
ATOM 3079 O O . GLY A 1 406 ? 23.196 -50.173 108.388 1.00 14.01 443 GLY A O 1
ATOM 3080 N N . VAL A 1 407 ? 23.609 -50.593 106.205 1.00 12.82 444 VAL A N 1
ATOM 3081 C CA . VAL A 1 407 ? 22.718 -51.747 106.135 1.00 13.11 444 VAL A CA 1
ATOM 3082 C C . VAL A 1 407 ? 23.438 -52.909 105.450 1.00 12.98 444 VAL A C 1
ATOM 3083 O O . VAL A 1 407 ? 23.976 -52.758 104.349 1.00 13.02 444 VAL A O 1
ATOM 3087 N N . TYR A 1 408 ? 23.461 -54.059 106.115 1.00 12.75 445 TYR A N 1
ATOM 3088 C CA . TYR A 1 408 ? 23.998 -55.282 105.543 1.00 13.23 445 TYR A CA 1
ATOM 3089 C C . TYR A 1 408 ? 23.104 -55.773 104.411 1.00 13.09 445 TYR A C 1
ATOM 3090 O O . TYR A 1 408 ? 21.877 -55.811 104.553 1.00 13.82 445 TYR A O 1
ATOM 3099 N N . ALA A 1 409 ? 23.720 -56.153 103.295 1.00 13.13 446 ALA A N 1
ATOM 3100 C CA . ALA A 1 409 ? 22.978 -56.681 102.155 1.00 13.39 446 ALA A CA 1
ATOM 3101 C C . ALA A 1 409 ? 23.214 -58.166 101.919 1.00 14.03 446 ALA A C 1
ATOM 3102 O O . ALA A 1 409 ? 22.306 -58.875 101.488 1.00 14.93 446 ALA A O 1
ATOM 3104 N N . GLY A 1 410 ? 24.440 -58.623 102.163 1.00 14.06 447 GLY A N 1
ATOM 3105 C CA . GLY A 1 410 ? 24.799 -60.014 101.889 1.00 14.75 447 GLY A CA 1
ATOM 3106 C C . GLY A 1 410 ? 24.859 -60.330 100.408 1.00 15.25 447 GLY A C 1
ATOM 3107 O O . GLY A 1 410 ? 24.794 -61.496 100.000 1.00 15.80 447 GLY A O 1
ATOM 3108 N N . LYS A 1 411 ? 24.981 -59.282 99.600 1.00 15.31 448 LYS A N 1
ATOM 3109 C CA . LYS A 1 411 ? 25.089 -59.410 98.150 1.00 15.93 448 LYS A CA 1
ATOM 3110 C C . LYS A 1 411 ? 25.730 -58.148 97.585 1.00 15.07 448 LYS A C 1
ATOM 3111 O O . LYS A 1 411 ? 25.818 -57.125 98.271 1.00 14.48 448 LYS A O 1
ATOM 3117 N N . ASP A 1 412 ? 26.169 -58.243 96.336 1.00 14.30 449 ASP A N 1
ATOM 3118 C CA . ASP A 1 412 ? 26.643 -57.105 95.559 1.00 14.25 449 ASP A CA 1
ATOM 3119 C C . ASP A 1 412 ? 25.507 -56.082 95.441 1.00 13.75 449 ASP A C 1
ATOM 3120 O O . ASP A 1 412 ? 24.425 -56.400 94.952 1.00 14.86 449 ASP A O 1
ATOM 3125 N N . VAL A 1 413 ? 25.741 -54.867 95.934 1.00 12.49 450 VAL A N 1
ATOM 3126 C CA . VAL A 1 413 ? 24.791 -53.768 95.742 1.00 12.04 450 VAL A CA 1
ATOM 3127 C C . VAL A 1 413 ? 25.407 -52.838 94.711 1.00 11.78 450 VAL A C 1
ATOM 3128 O O . VAL A 1 413 ? 26.304 -52.054 95.028 1.00 11.97 450 VAL A O 1
ATOM 3132 N N . GLY A 1 414 ? 24.935 -52.933 93.471 1.00 10.94 451 GLY A N 1
ATOM 3133 C CA . GLY A 1 414 ? 25.611 -52.282 92.350 1.00 10.73 451 GLY A CA 1
ATOM 3134 C C . GLY A 1 414 ? 25.242 -50.833 92.092 1.00 10.45 451 GLY A C 1
ATOM 3135 O O . GLY A 1 414 ? 25.937 -50.156 91.337 1.00 11.16 451 GLY A O 1
ATOM 3136 N N . ARG A 1 415 ? 24.147 -50.367 92.689 1.00 9.49 452 ARG A N 1
ATOM 3137 C CA . ARG A 1 415 ? 23.660 -49.014 92.464 1.00 9.72 452 ARG A CA 1
ATOM 3138 C C . ARG A 1 415 ? 23.212 -48.398 93.775 1.00 9.29 452 ARG A C 1
ATOM 3139 O O . ARG A 1 415 ? 22.687 -49.085 94.648 1.00 10.26 452 ARG A O 1
ATOM 3147 N N . GLY A 1 416 ? 23.407 -47.089 93.897 1.00 9.06 453 GLY A N 1
ATOM 3148 C CA . GLY A 1 416 ? 22.860 -46.323 95.009 1.00 9.55 453 GLY A CA 1
ATOM 3149 C C . GLY A 1 416 ? 22.693 -44.888 94.588 1.00 9.21 453 GLY A C 1
ATOM 3150 O O . GLY A 1 416 ? 23.492 -44.395 93.789 1.00 9.55 453 GLY A O 1
ATOM 3151 N N . MET A 1 417 ? 21.662 -44.231 95.120 1.00 9.72 454 MET A N 1
ATOM 3152 C CA . MET A 1 417 ? 21.380 -42.838 94.789 1.00 9.46 454 MET A CA 1
ATOM 3153 C C . MET A 1 417 ? 21.200 -41.986 96.032 1.00 10.21 454 MET A C 1
ATOM 3154 O O . MET A 1 417 ? 20.842 -42.492 97.092 1.00 9.94 454 MET A O 1
ATOM 3159 N N . ALA A 1 418 ? 21.448 -40.692 95.879 1.00 9.90 455 ALA A N 1
ATOM 3160 C CA . ALA A 1 418 ? 21.194 -39.721 96.926 1.00 10.24 455 ALA A CA 1
ATOM 3161 C C . ALA A 1 418 ? 20.543 -38.511 96.281 1.00 10.27 455 ALA A C 1
ATOM 3162 O O . ALA A 1 418 ? 21.079 -37.956 95.314 1.00 10.85 455 ALA A O 1
ATOM 3164 N N . ALA A 1 419 ? 19.390 -38.113 96.813 1.00 10.28 456 ALA A N 1
ATOM 3165 C CA . ALA A 1 419 ? 18.640 -36.951 96.320 1.00 10.51 456 ALA A CA 1
ATOM 3166 C C . ALA A 1 419 ? 17.513 -36.618 97.276 1.00 10.30 456 ALA A C 1
ATOM 3167 O O . ALA A 1 419 ? 16.903 -37.513 97.860 1.00 10.27 456 ALA A O 1
ATOM 3169 N N . ASP A 1 420 ? 17.232 -35.325 97.430 1.00 10.38 457 ASP A N 1
ATOM 3170 C CA . ASP A 1 420 ? 16.062 -34.910 98.192 1.00 10.03 457 ASP A CA 1
ATOM 3171 C C . ASP A 1 420 ? 14.832 -35.134 97.325 1.00 10.32 457 ASP A C 1
ATOM 3172 O O . ASP A 1 420 ? 14.537 -34.327 96.430 1.00 11.05 457 ASP A O 1
ATOM 3177 N N . ILE A 1 421 ? 14.132 -36.238 97.586 1.00 10.64 458 ILE A N 1
ATOM 3178 C CA . ILE A 1 421 ? 12.933 -36.592 96.828 1.00 10.90 458 ILE A CA 1
ATOM 3179 C C . ILE A 1 421 ? 11.667 -36.581 97.684 1.00 11.39 458 ILE A C 1
ATOM 3180 O O . ILE A 1 421 ? 10.561 -36.667 97.150 1.00 11.98 458 ILE A O 1
ATOM 3185 N N . ASP A 1 422 ? 11.832 -36.467 98.999 1.00 11.54 459 ASP A N 1
ATOM 3186 C CA . ASP A 1 422 ? 10.714 -36.556 99.928 1.00 11.95 459 ASP A CA 1
ATOM 3187 C C . ASP A 1 422 ? 10.851 -35.421 100.933 1.00 11.80 459 ASP A C 1
ATOM 3188 O O . ASP A 1 422 ? 11.770 -35.425 101.742 1.00 11.91 459 ASP A O 1
ATOM 3193 N N . PRO A 1 423 ? 9.948 -34.428 100.884 1.00 12.09 460 PRO A N 1
ATOM 3194 C CA . PRO A 1 423 ? 10.094 -33.273 101.770 1.00 12.32 460 PRO A CA 1
ATOM 3195 C C . PRO A 1 423 ? 9.665 -33.553 103.215 1.00 12.56 460 PRO A C 1
ATOM 3196 O O . PRO A 1 423 ? 9.843 -32.694 104.085 1.00 13.17 460 PRO A O 1
ATOM 3200 N N . ARG A 1 424 ? 9.121 -34.739 103.468 1.00 12.26 461 ARG A N 1
ATOM 3201 C CA . ARG A 1 424 ? 8.683 -35.092 104.820 1.00 12.43 461 ARG A CA 1
ATOM 3202 C C . ARG A 1 424 ? 9.866 -35.488 105.696 1.00 12.29 461 ARG A C 1
ATOM 3203 O O . ARG A 1 424 ? 9.751 -35.538 106.920 1.00 12.50 461 ARG A O 1
ATOM 3211 N N . TYR A 1 425 ? 11.006 -35.774 105.068 1.00 12.27 462 TYR A N 1
ATOM 3212 C CA . TYR A 1 425 ? 12.223 -36.089 105.802 1.00 12.21 462 TYR A CA 1
ATOM 3213 C C . TYR A 1 425 ? 13.278 -35.062 105.426 1.00 12.43 462 TYR A C 1
ATOM 3214 O O . TYR A 1 425 ? 13.652 -34.960 104.252 1.00 12.05 462 TYR A O 1
ATOM 3223 N N . PRO A 1 426 ? 13.748 -34.269 106.403 1.00 12.11 463 PRO A N 1
ATOM 3224 C CA . PRO A 1 426 ? 14.749 -33.255 106.070 1.00 12.43 463 PRO A CA 1
ATOM 3225 C C . PRO A 1 426 ? 15.978 -33.880 105.424 1.00 12.53 463 PRO A C 1
ATOM 3226 O O . PRO A 1 426 ? 16.376 -34.999 105.767 1.00 13.47 463 PRO A O 1
ATOM 3230 N N . GLY A 1 427 ? 16.547 -33.167 104.464 1.00 11.72 464 GLY A N 1
ATOM 3231 C CA . GLY A 1 427 ? 17.772 -33.610 103.825 1.00 11.59 464 GLY A CA 1
ATOM 3232 C C . GLY A 1 427 ? 17.544 -34.517 102.633 1.00 10.97 464 GLY A C 1
ATOM 3233 O O . GLY A 1 427 ? 16.418 -34.674 102.138 1.00 11.21 464 GLY A O 1
ATOM 3234 N N . GLN A 1 428 ? 18.639 -35.082 102.145 1.00 10.93 465 GLN A N 1
ATOM 3235 C CA . GLN A 1 428 ? 18.594 -35.960 100.993 1.00 10.67 465 GLN A CA 1
ATOM 3236 C C . GLN A 1 428 ? 18.283 -37.376 101.415 1.00 10.40 465 GLN A C 1
ATOM 3237 O O . GLN A 1 428 ? 18.905 -37.908 102.329 1.00 11.69 465 GLN A O 1
ATOM 3243 N N . GLU A 1 429 ? 17.313 -37.974 100.739 1.00 10.24 466 GLU A N 1
ATOM 3244 C CA . GLU A 1 429 ? 17.060 -39.399 100.863 1.00 10.04 466 GLU A CA 1
ATOM 3245 C C . GLU A 1 429 ? 18.133 -40.174 100.108 1.00 10.36 466 GLU A C 1
ATOM 3246 O O . GLU A 1 429 ? 18.829 -39.627 99.237 1.00 10.72 466 GLU A O 1
ATOM 3252 N N . VAL A 1 430 ? 18.285 -41.444 100.456 1.00 10.27 467 VAL A N 1
ATOM 3253 C CA . VAL A 1 430 ? 19.207 -42.316 99.746 1.00 10.40 467 VAL A CA 1
ATOM 3254 C C . VAL A 1 430 ? 18.500 -43.631 99.480 1.00 10.19 467 VAL A C 1
ATOM 3255 O O . VAL A 1 430 ? 17.605 -44.030 100.233 1.00 10.62 467 VAL A O 1
ATOM 3259 N N . TRP A 1 431 ? 18.860 -44.286 98.388 1.00 9.86 468 TRP A N 1
ATOM 3260 C CA . TRP A 1 431 ? 18.282 -45.590 98.102 1.00 9.92 468 TRP A CA 1
ATOM 3261 C C . TRP A 1 431 ? 19.244 -46.535 97.434 1.00 10.21 468 TRP A C 1
ATOM 3262 O O . TRP A 1 431 ? 20.118 -46.124 96.676 1.00 10.28 468 TRP A O 1
ATOM 3273 N N . ALA A 1 432 ? 19.069 -47.816 97.743 1.00 10.89 469 ALA A N 1
ATOM 3274 C CA . ALA A 1 432 ? 19.897 -48.887 97.212 1.00 11.40 469 ALA A CA 1
ATOM 3275 C C . ALA A 1 432 ? 19.304 -50.209 97.648 1.00 12.54 469 ALA A C 1
ATOM 3276 O O . ALA A 1 432 ? 18.639 -50.290 98.691 1.00 12.65 469 ALA A O 1
ATOM 3278 N N . ASN A 1 433 ? 19.559 -51.247 96.855 1.00 13.29 470 ASN A N 1
ATOM 3279 C CA . ASN A 1 433 ? 19.129 -52.617 97.178 1.00 14.33 470 ASN A CA 1
ATOM 3280 C C . ASN A 1 433 ? 17.630 -52.703 97.484 1.00 15.08 470 ASN A C 1
ATOM 3281 O O . ASN A 1 433 ? 17.211 -53.489 98.331 1.00 15.28 470 ASN A O 1
ATOM 3286 N N . GLY A 1 434 ? 16.836 -51.886 96.789 1.00 15.52 471 GLY A N 1
ATOM 3287 C CA . GLY A 1 434 ? 15.381 -51.991 96.859 1.00 16.01 471 GLY A CA 1
ATOM 3288 C C . GLY A 1 434 ? 14.699 -51.283 98.018 1.00 15.75 471 GLY A C 1
ATOM 3289 O O . GLY A 1 434 ? 13.488 -51.422 98.194 1.00 16.56 471 GLY A O 1
ATOM 3290 N N . SER A 1 435 ? 15.464 -50.524 98.805 1.00 14.89 472 SER A N 1
ATOM 3291 C CA . SER A 1 435 ? 14.900 -49.730 99.903 1.00 14.30 472 SER A CA 1
ATOM 3292 C C . SER A 1 435 ? 15.306 -48.262 99.828 1.00 13.20 472 SER A C 1
ATOM 3293 O O . SER A 1 435 ? 16.420 -47.935 99.404 1.00 12.15 472 SER A O 1
ATOM 3296 N N . LEU A 1 436 ? 14.383 -47.407 100.261 1.00 12.09 473 LEU A N 1
ATOM 3297 C CA . LEU A 1 436 ? 14.558 -45.964 100.335 1.00 11.95 473 LEU A CA 1
ATOM 3298 C C . LEU A 1 436 ? 14.712 -45.564 101.800 1.00 11.84 473 LEU A C 1
ATOM 3299 O O . LEU A 1 436 ? 13.961 -46.044 102.653 1.00 11.60 473 LEU A O 1
ATOM 3304 N N . TYR A 1 437 ? 15.660 -44.678 102.089 1.00 11.67 474 TYR A N 1
ATOM 3305 C CA . TYR A 1 437 ? 15.944 -44.264 103.458 1.00 11.43 474 TYR A CA 1
ATOM 3306 C C . TYR A 1 437 ? 16.053 -42.758 103.586 1.00 11.29 474 TYR A C 1
ATOM 3307 O O . TYR A 1 437 ? 16.465 -42.065 102.647 1.00 11.21 474 TYR A O 1
ATOM 3316 N N . SER A 1 438 ? 15.744 -42.250 104.772 1.00 11.32 475 SER A N 1
ATOM 3317 C CA . SER A 1 438 ? 16.052 -40.873 105.089 1.00 11.18 475 SER A CA 1
ATOM 3318 C C . SER A 1 438 ? 17.561 -40.743 105.298 1.00 11.14 475 SER A C 1
ATOM 3319 O O . SER A 1 438 ? 18.273 -41.741 105.398 1.00 11.46 475 SER A O 1
ATOM 3322 N N . ALA A 1 439 ? 18.033 -39.504 105.379 1.00 11.22 476 ALA A N 1
ATOM 3323 C CA . ALA A 1 439 ? 19.439 -39.229 105.671 1.00 11.45 476 ALA A CA 1
ATOM 3324 C C . ALA A 1 439 ? 19.891 -39.806 107.019 1.00 11.73 476 ALA A C 1
ATOM 3325 O O . ALA A 1 439 ? 21.089 -39.962 107.268 1.00 11.82 476 ALA A O 1
ATOM 3327 N N . LYS A 1 440 ? 18.920 -40.094 107.886 1.00 12.13 477 LYS A N 1
ATOM 3328 C CA . LYS A 1 440 ? 19.192 -40.682 109.202 1.00 13.21 477 LYS A CA 1
ATOM 3329 C C . LYS A 1 440 ? 19.146 -42.208 109.181 1.00 13.31 477 LYS A C 1
ATOM 3330 O O . LYS A 1 440 ? 19.353 -42.854 110.215 1.00 14.13 477 LYS A O 1
ATOM 3336 N N . GLY A 1 441 ? 18.859 -42.795 108.022 1.00 12.99 478 GLY A N 1
ATOM 3337 C CA . GLY A 1 441 ? 18.808 -44.251 107.902 1.00 13.32 478 GLY A CA 1
ATOM 3338 C C . GLY A 1 441 ? 17.475 -44.893 108.229 1.00 13.26 478 GLY A C 1
ATOM 3339 O O . GLY A 1 441 ? 17.401 -46.111 108.407 1.00 14.12 478 GLY A O 1
ATOM 3340 N N . VAL A 1 442 ? 16.421 -44.085 108.302 1.00 12.86 479 VAL A N 1
ATOM 3341 C CA . VAL A 1 442 ? 15.069 -44.591 108.540 1.00 12.95 479 VAL A CA 1
ATOM 3342 C C . VAL A 1 442 ? 14.435 -45.017 107.216 1.00 13.17 479 VAL A C 1
ATOM 3343 O O . VAL A 1 442 ? 14.336 -44.211 106.292 1.00 12.57 479 VAL A O 1
ATOM 3347 N N . LYS A 1 443 ? 14.020 -46.281 107.115 1.00 13.20 480 LYS A N 1
ATOM 3348 C CA . LYS A 1 443 ? 13.413 -46.771 105.885 1.00 13.90 480 LYS A CA 1
ATOM 3349 C C . LYS A 1 443 ? 12.072 -46.084 105.658 1.00 14.14 480 LYS A C 1
ATOM 3350 O O . LYS A 1 443 ? 11.247 -45.994 106.575 1.00 14.29 480 LYS A O 1
ATOM 3356 N N . ILE A 1 444 ? 11.875 -45.583 104.445 1.00 14.10 481 ILE A N 1
ATOM 3357 C CA . ILE A 1 444 ? 10.667 -44.862 104.068 1.00 14.87 481 ILE A CA 1
ATOM 3358 C C . ILE A 1 444 ? 9.807 -45.748 103.173 1.00 15.80 481 ILE A C 1
ATOM 3359 O O . ILE A 1 444 ? 10.219 -46.112 102.066 1.00 16.26 481 ILE A O 1
ATOM 3364 N N . GLY A 1 445 ? 8.620 -46.106 103.660 1.00 17.11 482 GLY A N 1
ATOM 3365 C CA . GLY A 1 445 ? 7.693 -46.946 102.896 1.00 18.35 482 GLY A CA 1
ATOM 3366 C C . GLY A 1 445 ? 8.304 -48.273 102.490 1.00 19.03 482 GLY A C 1
ATOM 3367 O O . GLY A 1 445 ? 9.139 -48.827 103.208 1.00 19.10 482 GLY A O 1
ATOM 3368 N N . SER A 1 446 ? 7.897 -48.778 101.327 1.00 19.97 483 SER A N 1
ATOM 3369 C CA . SER A 1 446 ? 8.363 -50.085 100.861 1.00 21.31 483 SER A CA 1
ATOM 3370 C C . SER A 1 446 ? 8.948 -50.064 99.448 1.00 21.58 483 SER A C 1
ATOM 3371 O O . SER A 1 446 ? 9.592 -51.024 99.029 1.00 22.96 483 SER A O 1
ATOM 3374 N N . GLY A 1 447 ? 8.729 -48.977 98.719 1.00 21.33 484 GLY A N 1
ATOM 3375 C CA . GLY A 1 447 ? 9.255 -48.870 97.356 1.00 20.12 484 GLY A CA 1
ATOM 3376 C C . GLY A 1 447 ? 10.574 -48.124 97.239 1.00 19.00 484 GLY A C 1
ATOM 3377 O O . GLY A 1 447 ? 11.116 -47.626 98.230 1.00 19.04 484 GLY A O 1
ATOM 3378 N N . VAL A 1 448 ? 11.103 -48.088 96.017 1.00 17.54 485 VAL A N 1
ATOM 3379 C CA . VAL A 1 448 ? 12.181 -47.174 95.638 1.00 16.26 485 VAL A CA 1
ATOM 3380 C C . VAL A 1 448 ? 11.811 -46.541 94.309 1.00 14.72 485 VAL A C 1
ATOM 3381 O O . VAL A 1 448 ? 10.990 -47.083 93.554 1.00 14.30 485 VAL A O 1
ATOM 3385 N N . PRO A 1 449 ? 12.422 -45.390 93.999 1.00 13.65 486 PRO A N 1
ATOM 3386 C CA . PRO A 1 449 ? 12.299 -44.835 92.653 1.00 13.40 486 PRO A CA 1
ATOM 3387 C C . PRO A 1 449 ? 12.667 -45.856 91.571 1.00 13.44 486 PRO A C 1
ATOM 3388 O O . PRO A 1 449 ? 13.457 -46.775 91.815 1.00 12.81 486 PRO A O 1
ATOM 3392 N N . SER A 1 450 ? 12.094 -45.688 90.386 1.00 13.01 487 SER A N 1
ATOM 3393 C CA . SER A 1 450 ? 12.263 -46.650 89.300 1.00 13.27 487 SER A CA 1
ATOM 3394 C C . SER A 1 450 ? 13.647 -46.643 88.653 1.00 13.07 487 SER A C 1
ATOM 3395 O O . SER A 1 450 ? 13.925 -47.462 87.776 1.00 13.89 487 SER A O 1
ATOM 3398 N N . SER A 1 451 ? 14.504 -45.706 89.059 1.00 12.02 488 SER A N 1
ATOM 3399 C CA . SER A 1 451 ? 15.894 -45.683 88.616 1.00 11.40 488 SER A CA 1
ATOM 3400 C C . SER A 1 451 ? 16.799 -45.453 89.810 1.00 10.75 488 SER A C 1
ATOM 3401 O O . SER A 1 451 ? 16.373 -44.889 90.823 1.00 10.64 488 SER A O 1
ATOM 3404 N N . THR A 1 452 ? 18.042 -45.900 89.675 1.00 10.16 489 THR A N 1
ATOM 3405 C CA . THR A 1 452 ? 19.083 -45.671 90.666 1.00 9.85 489 THR A CA 1
ATOM 3406 C C . THR A 1 452 ? 20.358 -45.317 89.907 1.00 9.75 489 THR A C 1
ATOM 3407 O O . THR A 1 452 ? 21.330 -46.082 89.874 1.00 10.11 489 THR A O 1
ATOM 3411 N N . ASN A 1 453 ? 20.325 -44.145 89.278 1.00 9.52 490 ASN A N 1
ATOM 3412 C CA . ASN A 1 453 ? 21.372 -43.739 88.352 1.00 8.92 490 ASN A CA 1
ATOM 3413 C C . ASN A 1 453 ? 21.784 -42.292 88.630 1.00 8.65 490 ASN A C 1
ATOM 3414 O O . ASN A 1 453 ? 22.703 -42.066 89.405 1.00 9.01 490 ASN A O 1
ATOM 3419 N N . PHE A 1 454 ? 21.095 -41.322 88.029 1.00 8.62 491 PHE A N 1
ATOM 3420 C CA . PHE A 1 454 ? 21.390 -39.907 88.251 1.00 8.95 491 PHE A CA 1
ATOM 3421 C C . PHE A 1 454 ? 20.225 -39.236 88.974 1.00 9.21 491 PHE A C 1
ATOM 3422 O O . PHE A 1 454 ? 19.069 -39.661 88.871 1.00 9.64 491 PHE A O 1
ATOM 3430 N N . GLY A 1 455 ? 20.549 -38.167 89.694 1.00 8.94 492 GLY A N 1
ATOM 3431 C CA . GLY A 1 455 ? 19.570 -37.189 90.143 1.00 9.16 492 GLY A CA 1
ATOM 3432 C C . GLY A 1 455 ? 19.814 -35.927 89.343 1.00 9.03 492 GLY A C 1
ATOM 3433 O O . GLY A 1 455 ? 20.964 -35.617 89.013 1.00 9.04 492 GLY A O 1
ATOM 3434 N N . ILE A 1 456 ? 18.724 -35.235 89.002 1.00 8.99 493 ILE A N 1
ATOM 3435 C CA . ILE A 1 456 ? 18.790 -34.011 88.209 1.00 9.27 493 ILE A CA 1
ATOM 3436 C C . ILE A 1 456 ? 17.786 -32.970 88.707 1.00 9.15 493 ILE A C 1
ATOM 3437 O O . ILE A 1 456 ? 16.629 -33.309 89.013 1.00 9.29 493 ILE A O 1
ATOM 3442 N N . TRP A 1 457 ? 18.213 -31.708 88.789 1.00 9.27 494 TRP A N 1
ATOM 3443 C CA . TRP A 1 457 ? 17.273 -30.613 89.053 1.00 9.36 494 TRP A CA 1
ATOM 3444 C C . TRP A 1 457 ? 16.677 -30.174 87.726 1.00 9.23 494 TRP A C 1
ATOM 3445 O O . TRP A 1 457 ? 17.364 -29.546 86.916 1.00 9.72 494 TRP A O 1
ATOM 3456 N N . TRP A 1 458 ? 15.411 -30.526 87.507 1.00 9.78 495 TRP A N 1
ATOM 3457 C CA . TRP A 1 458 ? 14.762 -30.311 86.211 1.00 10.52 495 TRP A CA 1
ATOM 3458 C C . TRP A 1 458 ? 13.511 -29.446 86.259 1.00 10.70 495 TRP A C 1
ATOM 3459 O O . TRP A 1 458 ? 13.335 -28.568 85.408 1.00 10.86 495 TRP A O 1
ATOM 3470 N N . ASP A 1 459 ? 12.623 -29.707 87.215 1.00 10.99 496 ASP A N 1
ATOM 3471 C CA . ASP A 1 459 ? 11.411 -28.913 87.322 1.00 11.61 496 ASP A CA 1
ATOM 3472 C C . ASP A 1 459 ? 11.636 -27.682 88.193 1.00 11.56 496 ASP A C 1
ATOM 3473 O O . ASP A 1 459 ? 12.781 -27.294 88.455 1.00 11.26 496 ASP A O 1
ATOM 3478 N N . GLY A 1 460 ? 10.550 -27.048 88.623 1.00 11.81 497 GLY A N 1
ATOM 3479 C CA . GLY A 1 460 ? 10.668 -25.791 89.341 1.00 12.35 497 GLY A CA 1
ATOM 3480 C C . GLY A 1 460 ? 10.853 -25.889 90.841 1.00 12.31 497 GLY A C 1
ATOM 3481 O O . GLY A 1 460 ? 11.149 -24.883 91.480 1.00 13.17 497 GLY A O 1
ATOM 3482 N N . ASP A 1 461 ? 10.682 -27.078 91.413 1.00 12.23 498 ASP A N 1
ATOM 3483 C CA . ASP A 1 461 ? 10.795 -27.207 92.863 1.00 12.05 498 ASP A CA 1
ATOM 3484 C C . ASP A 1 461 ? 12.208 -27.589 93.301 1.00 11.71 498 ASP A C 1
ATOM 3485 O O . ASP A 1 461 ? 13.040 -27.997 92.482 1.00 11.42 498 ASP A O 1
ATOM 3490 N N . LEU A 1 462 ? 12.478 -27.432 94.592 1.00 11.49 499 LEU A N 1
ATOM 3491 C CA . LEU A 1 462 ? 13.806 -27.660 95.144 1.00 11.49 499 LEU A CA 1
ATOM 3492 C C . LEU A 1 462 ? 14.124 -29.136 95.380 1.00 11.20 499 LEU A C 1
ATOM 3493 O O . LEU A 1 462 ? 15.270 -29.467 95.681 1.00 11.36 499 LEU A O 1
ATOM 3498 N N . LEU A 1 463 ? 13.136 -30.012 95.220 1.00 11.05 500 LEU A N 1
ATOM 3499 C CA . LEU A 1 463 ? 13.399 -31.454 95.238 1.00 10.97 500 LEU A CA 1
ATOM 3500 C C . LEU A 1 463 ? 14.182 -31.815 93.981 1.00 10.43 500 LEU A C 1
ATOM 3501 O O . LEU A 1 463 ? 14.151 -31.072 92.989 1.00 10.63 500 LEU A O 1
ATOM 3506 N N . ARG A 1 464 ? 14.887 -32.940 94.013 1.00 10.28 501 ARG A N 1
ATOM 3507 C CA . ARG A 1 464 ? 15.641 -33.372 92.852 1.00 10.35 501 ARG A CA 1
ATOM 3508 C C . ARG A 1 464 ? 14.905 -34.483 92.132 1.00 10.19 501 ARG A C 1
ATOM 3509 O O . ARG A 1 464 ? 14.362 -35.404 92.761 1.00 10.53 501 ARG A O 1
ATOM 3517 N N . GLU A 1 465 ? 14.885 -34.382 90.806 1.00 10.20 502 GLU A N 1
ATOM 3518 C CA . GLU A 1 465 ? 14.258 -35.379 89.952 1.00 10.64 502 GLU A CA 1
ATOM 3519 C C . GLU A 1 465 ? 15.276 -36.485 89.630 1.00 10.41 502 GLU A C 1
ATOM 3520 O O . GLU A 1 465 ? 16.414 -36.441 90.104 1.00 10.20 502 GLU A O 1
ATOM 3526 N N . GLN A 1 466 ? 14.860 -37.487 88.866 1.00 10.45 503 GLN A N 1
ATOM 3527 C CA . GLN A 1 466 ? 15.726 -38.624 88.555 1.00 10.72 503 GLN A CA 1
ATOM 3528 C C . GLN A 1 466 ? 15.972 -38.696 87.060 1.00 10.08 503 GLN A C 1
ATOM 3529 O O . GLN A 1 466 ? 15.090 -38.365 86.263 1.00 10.49 503 GLN A O 1
ATOM 3535 N N . LEU A 1 467 ? 17.167 -39.122 86.668 1.00 9.86 504 LEU A N 1
ATOM 3536 C CA . LEU A 1 467 ? 17.480 -39.316 85.255 1.00 10.23 504 LEU A CA 1
ATOM 3537 C C . LEU A 1 467 ? 18.059 -40.706 85.044 1.00 9.97 504 LEU A C 1
ATOM 3538 O O . LEU A 1 467 ? 18.882 -41.184 85.827 1.00 9.81 504 LEU A O 1
ATOM 3543 N N . ASP A 1 468 ? 17.610 -41.361 83.980 1.00 10.53 505 ASP A N 1
ATOM 3544 C CA . ASP A 1 468 ? 18.111 -42.680 83.598 1.00 10.81 505 ASP A CA 1
ATOM 3545 C C . ASP A 1 468 ? 17.783 -42.856 82.125 1.00 10.76 505 ASP A C 1
ATOM 3546 O O . ASP A 1 468 ? 16.712 -42.422 81.670 1.00 10.93 505 ASP A O 1
ATOM 3551 N N . SER A 1 469 ? 18.699 -43.464 81.371 1.00 11.64 506 SER A N 1
ATOM 3552 C CA . SER A 1 469 ? 18.475 -43.651 79.941 1.00 12.13 506 SER A CA 1
ATOM 3553 C C . SER A 1 469 ? 18.118 -42.295 79.310 1.00 12.28 506 SER A C 1
ATOM 3554 O O . SER A 1 469 ? 18.778 -41.296 79.603 1.00 12.30 506 SER A O 1
ATOM 3557 N N . ASN A 1 470 ? 17.085 -42.246 78.466 1.00 12.21 507 ASN A N 1
ATOM 3558 C CA . ASN A 1 470 ? 16.649 -40.983 77.869 1.00 12.57 507 ASN A CA 1
ATOM 3559 C C . ASN A 1 470 ? 15.429 -40.405 78.584 1.00 12.55 507 ASN A C 1
ATOM 3560 O O . ASN A 1 470 ? 14.575 -39.769 77.961 1.00 13.00 507 ASN A O 1
ATOM 3565 N N . ARG A 1 471 ? 15.365 -40.613 79.898 1.00 12.51 508 ARG A N 1
ATOM 3566 C CA . ARG A 1 471 ? 14.191 -40.229 80.679 1.00 12.89 508 ARG A CA 1
ATOM 3567 C C . ARG A 1 471 ? 14.535 -39.361 81.884 1.00 12.03 508 ARG A C 1
ATOM 3568 O O . ARG A 1 471 ? 15.570 -39.571 82.542 1.00 12.23 508 ARG A O 1
ATOM 3576 N N . ILE A 1 472 ? 13.659 -38.403 82.176 1.00 11.72 509 ILE A N 1
ATOM 3577 C CA . ILE A 1 472 ? 13.655 -37.708 83.459 1.00 11.77 509 ILE A CA 1
ATOM 3578 C C . ILE A 1 472 ? 12.338 -38.060 84.148 1.00 12.00 509 ILE A C 1
ATOM 3579 O O . ILE A 1 472 ? 11.262 -37.906 83.554 1.00 12.38 509 ILE A O 1
ATOM 3584 N N . ASP A 1 473 ? 12.434 -38.565 85.376 1.00 12.03 510 ASP A N 1
ATOM 3585 C CA . ASP A 1 473 ? 11.277 -38.961 86.171 1.00 12.17 510 ASP A CA 1
ATOM 3586 C C . ASP A 1 473 ? 11.179 -38.124 87.440 1.00 12.48 510 ASP A C 1
ATOM 3587 O O . ASP A 1 473 ? 12.162 -37.526 87.885 1.00 12.55 510 ASP A O 1
ATOM 3592 N N . LYS A 1 474 ? 9.994 -38.103 88.034 1.00 13.19 511 LYS A N 1
ATOM 3593 C CA . LYS A 1 474 ? 9.807 -37.482 89.334 1.00 13.81 511 LYS A CA 1
ATOM 3594 C C . LYS A 1 474 ? 9.163 -38.472 90.290 1.00 13.89 511 LYS A C 1
ATOM 3595 O O . LYS A 1 474 ? 8.246 -39.214 89.922 1.00 14.28 511 LYS A O 1
ATOM 3601 N N . TRP A 1 475 ? 9.669 -38.486 91.515 1.00 13.73 512 TRP A N 1
ATOM 3602 C CA . TRP A 1 475 ? 9.153 -39.348 92.567 1.00 13.74 512 TRP A CA 1
ATOM 3603 C C . TRP A 1 475 ? 7.919 -38.741 93.215 1.00 14.19 512 TRP A C 1
ATOM 3604 O O . TRP A 1 475 ? 7.960 -37.631 93.745 1.00 13.88 512 TRP A O 1
ATOM 3615 N N . ASP A 1 476 ? 6.817 -39.484 93.157 1.00 15.19 513 ASP A N 1
ATOM 3616 C CA . ASP A 1 476 ? 5.594 -39.118 93.858 1.00 16.58 513 ASP A CA 1
ATOM 3617 C C . ASP A 1 476 ? 5.755 -39.688 95.262 1.00 17.00 513 ASP A C 1
ATOM 3618 O O . ASP A 1 476 ? 5.541 -40.883 95.482 1.00 16.90 513 ASP A O 1
ATOM 3623 N N . TYR A 1 477 ? 6.172 -38.839 96.201 1.00 17.58 514 TYR A N 1
ATOM 3624 C CA . TYR A 1 477 ? 6.554 -39.306 97.538 1.00 18.90 514 TYR A CA 1
ATOM 3625 C C . TYR A 1 477 ? 5.362 -39.741 98.388 1.00 19.80 514 TYR A C 1
ATOM 3626 O O . TYR A 1 477 ? 5.501 -40.608 99.248 1.00 20.38 514 TYR A O 1
ATOM 3635 N N . GLN A 1 478 ? 4.201 -39.142 98.141 1.00 20.76 515 GLN A N 1
ATOM 3636 C CA . GLN A 1 478 ? 2.992 -39.492 98.890 1.00 21.80 515 GLN A CA 1
ATOM 3637 C C . GLN A 1 478 ? 2.513 -40.892 98.526 1.00 21.68 515 GLN A C 1
ATOM 3638 O O . GLN A 1 478 ? 2.116 -41.666 99.400 1.00 22.53 515 GLN A O 1
ATOM 3644 N N . ASN A 1 479 ? 2.584 -41.218 97.239 1.00 21.19 516 ASN A N 1
ATOM 3645 C CA . ASN A 1 479 ? 2.090 -42.493 96.731 1.00 20.86 516 ASN A CA 1
ATOM 3646 C C . ASN A 1 479 ? 3.189 -43.538 96.496 1.00 20.09 516 ASN A C 1
ATOM 3647 O O . ASN A 1 479 ? 2.900 -44.700 96.213 1.00 20.16 516 ASN A O 1
ATOM 3652 N N . GLY A 1 480 ? 4.447 -43.115 96.618 1.00 19.16 517 GLY A N 1
ATOM 3653 C CA . GLY A 1 480 ? 5.586 -44.031 96.559 1.00 18.34 517 GLY A CA 1
ATOM 3654 C C . GLY A 1 480 ? 5.815 -44.649 95.195 1.00 17.62 517 GLY A C 1
ATOM 3655 O O . GLY A 1 480 ? 6.107 -45.841 95.087 1.00 17.45 517 GLY A O 1
ATOM 3656 N N . VAL A 1 481 ? 5.685 -43.837 94.150 1.00 17.19 518 VAL A N 1
ATOM 3657 C CA . VAL A 1 481 ? 5.888 -44.301 92.782 1.00 17.16 518 VAL A CA 1
ATOM 3658 C C . VAL A 1 481 ? 6.548 -43.218 91.930 1.00 16.14 518 VAL A C 1
ATOM 3659 O O . VAL A 1 481 ? 6.332 -42.022 92.145 1.00 15.44 518 VAL A O 1
ATOM 3663 N N . SER A 1 482 ? 7.347 -43.653 90.961 1.00 15.70 519 SER A N 1
ATOM 3664 C CA . SER A 1 482 ? 7.970 -42.747 89.996 1.00 15.53 519 SER A CA 1
ATOM 3665 C C . SER A 1 482 ? 7.035 -42.490 88.831 1.00 15.93 519 SER A C 1
ATOM 3666 O O . SER A 1 482 ? 6.294 -43.386 88.410 1.00 16.46 519 SER A O 1
ATOM 3669 N N . LYS A 1 483 ? 7.081 -41.270 88.311 1.00 15.76 520 LYS A N 1
ATOM 3670 C CA . LYS A 1 483 ? 6.280 -40.881 87.153 1.00 16.51 520 LYS A CA 1
ATOM 3671 C C . LYS A 1 483 ? 7.174 -40.153 86.161 1.00 16.22 520 LYS A C 1
ATOM 3672 O O . LYS A 1 483 ? 8.027 -39.358 86.557 1.00 16.17 520 LYS A O 1
ATOM 3678 N N . ASN A 1 484 ? 6.983 -40.421 84.873 1.00 15.75 521 ASN A N 1
ATOM 3679 C CA . ASN A 1 484 ? 7.823 -39.808 83.854 1.00 15.94 521 ASN A CA 1
ATOM 3680 C C . ASN A 1 484 ? 7.490 -38.338 83.616 1.00 16.39 521 ASN A C 1
ATOM 3681 O O . ASN A 1 484 ? 6.312 -37.970 83.546 1.00 16.97 521 ASN A O 1
ATOM 3686 N N . MET A 1 485 ? 8.532 -37.512 83.489 1.00 16.05 522 MET A N 1
ATOM 3687 C CA . MET A 1 485 ? 8.398 -36.081 83.195 1.00 17.60 522 MET A CA 1
ATOM 3688 C C . MET A 1 485 ? 8.831 -35.766 81.770 1.00 16.85 522 MET A C 1
ATOM 3689 O O . MET A 1 485 ? 8.256 -34.901 81.111 1.00 17.72 522 MET A O 1
ATOM 3694 N N . LEU A 1 486 ? 9.879 -36.446 81.317 1.00 15.98 523 LEU A N 1
ATOM 3695 C CA . LEU A 1 486 ? 10.409 -36.255 79.976 1.00 15.84 523 LEU A CA 1
ATOM 3696 C C . LEU A 1 486 ? 10.893 -37.580 79.429 1.00 15.37 523 LEU A C 1
ATOM 3697 O O . LEU A 1 486 ? 11.590 -38.318 80.113 1.00 14.39 523 LEU A O 1
ATOM 3702 N N . THR A 1 487 ? 10.506 -37.882 78.194 1.00 15.83 524 THR A N 1
ATOM 3703 C CA . THR A 1 487 ? 11.138 -38.944 77.433 1.00 16.45 524 THR A CA 1
ATOM 3704 C C . THR A 1 487 ? 11.689 -38.294 76.170 1.00 16.45 524 THR A C 1
ATOM 3705 O O . THR A 1 487 ? 10.936 -37.735 75.365 1.00 17.16 524 THR A O 1
ATOM 3709 N N . ALA A 1 488 ? 13.009 -38.319 76.025 1.00 16.13 525 ALA A N 1
ATOM 3710 C CA . ALA A 1 488 ? 13.654 -37.635 74.911 1.00 16.41 525 ALA A CA 1
ATOM 3711 C C . ALA A 1 488 ? 13.692 -38.543 73.684 1.00 16.39 525 ALA A C 1
ATOM 3712 O O . ALA A 1 488 ? 14.684 -39.210 73.406 1.00 15.92 525 ALA A O 1
ATOM 3714 N N . SER A 1 489 ? 12.582 -38.559 72.953 1.00 17.03 526 SER A N 1
ATOM 3715 C CA . SER A 1 489 ? 12.461 -39.416 71.778 1.00 17.51 526 SER A CA 1
ATOM 3716 C C . SER A 1 489 ? 13.490 -39.045 70.708 1.00 16.93 526 SER A C 1
ATOM 3717 O O . SER A 1 489 ? 13.672 -37.871 70.387 1.00 16.75 526 SER A O 1
ATOM 3720 N N . GLY A 1 490 ? 14.177 -40.055 70.188 1.00 16.67 527 GLY A N 1
ATOM 3721 C CA . GLY A 1 490 ? 15.239 -39.833 69.212 1.00 17.01 527 GLY A CA 1
ATOM 3722 C C . GLY A 1 490 ? 16.609 -39.641 69.842 1.00 17.13 527 GLY A C 1
ATOM 3723 O O . GLY A 1 490 ? 17.617 -39.604 69.130 1.00 17.74 527 GLY A O 1
ATOM 3724 N N . ALA A 1 491 ? 16.636 -39.514 71.172 1.00 16.82 528 ALA A N 1
ATOM 3725 C CA . ALA A 1 491 ? 17.880 -39.377 71.930 1.00 16.60 528 ALA A CA 1
ATOM 3726 C C . ALA A 1 491 ? 18.195 -40.704 72.603 1.00 15.86 528 ALA A C 1
ATOM 3727 O O . ALA A 1 491 ? 17.286 -41.466 72.952 1.00 16.42 528 ALA A O 1
ATOM 3729 N N . ALA A 1 492 ? 19.484 -40.977 72.782 1.00 14.99 529 ALA A N 1
ATOM 3730 C CA . ALA A 1 492 ? 19.919 -42.223 73.384 1.00 14.25 529 ALA A CA 1
ATOM 3731 C C . ALA A 1 492 ? 20.944 -41.954 74.462 1.00 13.71 529 ALA A C 1
ATOM 3732 O O . ALA A 1 492 ? 21.731 -41.019 74.371 1.00 13.84 529 ALA A O 1
ATOM 3734 N N . ALA A 1 493 ? 20.911 -42.794 75.485 1.00 12.95 530 ALA A N 1
ATOM 3735 C CA . ALA A 1 493 ? 21.925 -42.808 76.517 1.00 12.04 530 ALA A CA 1
ATOM 3736 C C . ALA A 1 493 ? 23.074 -43.720 76.103 1.00 12.30 530 ALA A C 1
ATOM 3737 O O . ALA A 1 493 ? 23.016 -44.387 75.063 1.00 12.74 530 ALA A O 1
ATOM 3739 N N . ASN A 1 494 ? 24.113 -43.754 76.932 1.00 11.52 531 ASN A N 1
ATOM 3740 C CA . ASN A 1 494 ? 25.364 -44.439 76.603 1.00 11.14 531 ASN A CA 1
ATOM 3741 C C . ASN A 1 494 ? 25.718 -45.509 77.629 1.00 10.81 531 ASN A C 1
ATOM 3742 O O . ASN A 1 494 ? 25.113 -45.600 78.701 1.00 10.81 531 ASN A O 1
ATOM 3747 N N . ASN A 1 495 ? 26.736 -46.291 77.300 1.00 10.38 532 ASN A N 1
ATOM 3748 C CA . ASN A 1 495 ? 27.394 -47.188 78.250 1.00 10.65 532 ASN A CA 1
ATOM 3749 C C . ASN A 1 495 ? 26.533 -48.356 78.696 1.00 11.21 532 ASN A C 1
ATOM 3750 O O . ASN A 1 495 ? 26.560 -48.764 79.855 1.00 11.17 532 ASN A O 1
ATOM 3755 N N . GLY A 1 496 ? 25.776 -48.907 77.750 1.00 11.64 533 GLY A N 1
ATOM 3756 C CA . GLY A 1 496 ? 25.059 -50.154 77.987 1.00 12.26 533 GLY A CA 1
ATOM 3757 C C . GLY A 1 496 ? 24.120 -50.033 79.167 1.00 12.23 533 GLY A C 1
ATOM 3758 O O . GLY A 1 496 ? 23.309 -49.116 79.236 1.00 12.84 533 GLY A O 1
ATOM 3759 N N . THR A 1 497 ? 24.247 -50.953 80.113 1.00 12.35 534 THR A N 1
ATOM 3760 C CA . THR A 1 497 ? 23.339 -50.973 81.253 1.00 12.76 534 THR A CA 1
ATOM 3761 C C . THR A 1 497 ? 23.488 -49.741 82.151 1.00 12.12 534 THR A C 1
ATOM 3762 O O . THR A 1 497 ? 22.582 -49.421 82.915 1.00 12.07 534 THR A O 1
ATOM 3766 N N . LYS A 1 498 ? 24.622 -49.045 82.064 1.00 11.03 535 LYS A N 1
ATOM 3767 C CA . LYS A 1 498 ? 24.788 -47.818 82.846 1.00 11.21 535 LYS A CA 1
ATOM 3768 C C . LYS A 1 498 ? 23.841 -46.711 82.390 1.00 10.80 535 LYS A C 1
ATOM 3769 O O . LYS A 1 498 ? 23.414 -45.888 83.206 1.00 10.81 535 LYS A O 1
ATOM 3775 N N . ALA A 1 499 ? 23.505 -46.695 81.095 1.00 10.72 536 ALA A N 1
ATOM 3776 C CA . ALA A 1 499 ? 22.474 -45.799 80.545 1.00 10.41 536 ALA A CA 1
ATOM 3777 C C . ALA A 1 499 ? 22.659 -44.340 80.985 1.00 10.20 536 ALA A C 1
ATOM 3778 O O . ALA A 1 499 ? 21.745 -43.710 81.527 1.00 10.77 536 ALA A O 1
ATOM 3780 N N . THR A 1 500 ? 23.854 -43.815 80.722 1.00 10.23 537 THR A N 1
ATOM 3781 C CA . THR A 1 500 ? 24.219 -42.471 81.138 1.00 10.47 537 THR A CA 1
ATOM 3782 C C . THR A 1 500 ? 24.067 -41.458 80.004 1.00 10.46 537 THR A C 1
ATOM 3783 O O . THR A 1 500 ? 24.278 -41.795 78.836 1.00 10.83 537 THR A O 1
ATOM 3787 N N . PRO A 1 501 ? 23.742 -40.202 80.345 1.00 10.17 538 PRO A N 1
ATOM 3788 C CA . PRO A 1 501 ? 23.711 -39.184 79.312 1.00 9.98 538 PRO A CA 1
ATOM 3789 C C . PRO A 1 501 ? 25.140 -38.830 78.909 1.00 9.85 538 PRO A C 1
ATOM 3790 O O . PRO A 1 501 ? 26.074 -39.031 79.696 1.00 9.23 538 PRO A O 1
ATOM 3794 N N . THR A 1 502 ? 25.317 -38.295 77.712 1.00 9.89 539 THR A N 1
ATOM 3795 C CA . THR A 1 502 ? 26.618 -37.769 77.333 1.00 9.89 539 THR A CA 1
ATOM 3796 C C . THR A 1 502 ? 27.111 -36.762 78.381 1.00 9.73 539 THR A C 1
ATOM 3797 O O . THR A 1 502 ? 28.285 -36.795 78.751 1.00 9.33 539 THR A O 1
ATOM 3801 N N . LEU A 1 503 ? 26.218 -35.920 78.901 1.00 9.55 540 LEU A N 1
ATOM 3802 C CA . LEU A 1 503 ? 26.572 -35.035 80.010 1.00 9.52 540 LEU A CA 1
ATOM 3803 C C . LEU A 1 503 ? 25.316 -34.503 80.656 1.00 9.73 540 LEU A C 1
ATOM 3804 O O . LEU A 1 503 ? 24.340 -34.225 79.960 1.00 10.53 540 LEU A O 1
ATOM 3809 N N . GLN A 1 504 ? 25.333 -34.383 81.980 1.00 9.13 541 GLN A N 1
ATOM 3810 C CA . GLN A 1 504 ? 24.324 -33.613 82.705 1.00 8.70 541 GLN A CA 1
ATOM 3811 C C . GLN A 1 504 ? 25.042 -32.496 83.447 1.00 8.51 541 GLN A C 1
ATOM 3812 O O . GLN A 1 504 ? 25.969 -32.762 84.212 1.00 8.94 541 GLN A O 1
ATOM 3818 N N . ALA A 1 505 ? 24.643 -31.244 83.217 1.00 8.88 542 ALA A N 1
ATOM 3819 C CA . ALA A 1 505 ? 25.295 -30.105 83.866 1.00 9.35 542 ALA A CA 1
ATOM 3820 C C . ALA A 1 505 ? 24.453 -28.868 83.675 1.00 9.43 542 ALA A C 1
ATOM 3821 O O . ALA A 1 505 ? 23.811 -28.701 82.629 1.00 9.37 542 ALA A O 1
ATOM 3823 N N . ASP A 1 506 ? 24.485 -27.978 84.661 1.00 9.77 543 ASP A N 1
ATOM 3824 C CA . ASP A 1 506 ? 23.945 -26.629 84.453 1.00 9.64 543 ASP A CA 1
ATOM 3825 C C . ASP A 1 506 ? 24.911 -25.842 83.575 1.00 10.59 543 ASP A C 1
ATOM 3826 O O . ASP A 1 506 ? 25.824 -25.174 84.077 1.00 11.16 543 ASP A O 1
ATOM 3831 N N . LEU A 1 507 ? 24.715 -25.935 82.263 1.00 10.76 544 LEU A N 1
ATOM 3832 C CA . LEU A 1 507 ? 25.652 -25.308 81.336 1.00 12.50 544 LEU A CA 1
ATOM 3833 C C . LEU A 1 507 ? 25.127 -24.047 80.655 1.00 12.02 544 LEU A C 1
ATOM 3834 O O . LEU A 1 507 ? 25.896 -23.339 80.025 1.00 11.74 544 LEU A O 1
ATOM 3839 N N . LEU A 1 508 ? 23.830 -23.783 80.776 1.00 11.97 545 LEU A N 1
ATOM 3840 C CA . LEU A 1 508 ? 23.245 -22.526 80.291 1.00 12.42 545 LEU A CA 1
ATOM 3841 C C . LEU A 1 508 ? 21.963 -22.249 81.061 1.00 11.84 545 LEU A C 1
ATOM 3842 O O . LEU A 1 508 ? 21.476 -23.107 81.789 1.00 11.37 545 LEU A O 1
ATOM 3847 N N . GLY A 1 509 ? 21.431 -21.041 80.926 1.00 11.47 546 GLY A N 1
ATOM 3848 C CA . GLY A 1 509 ? 20.177 -20.700 81.580 1.00 11.06 546 GLY A CA 1
ATOM 3849 C C . GLY A 1 509 ? 20.306 -20.632 83.089 1.00 10.55 546 GLY A C 1
ATOM 3850 O O . GLY A 1 509 ? 21.405 -20.431 83.618 1.00 10.44 546 GLY A O 1
ATOM 3851 N N . ASP A 1 510 ? 19.174 -20.810 83.767 1.00 10.73 547 ASP A N 1
ATOM 3852 C CA . ASP A 1 510 ? 19.138 -20.746 85.226 1.00 10.86 547 ASP A CA 1
ATOM 3853 C C . ASP A 1 510 ? 19.636 -22.034 85.871 1.00 11.09 547 ASP A C 1
ATOM 3854 O O . ASP A 1 510 ? 20.181 -22.909 85.196 1.00 10.70 547 ASP A O 1
ATOM 3859 N N . TRP A 1 511 ? 19.442 -22.145 87.177 1.00 10.90 548 TRP A N 1
ATOM 3860 C CA . TRP A 1 511 ? 20.100 -23.170 87.981 1.00 10.42 548 TRP A CA 1
ATOM 3861 C C . TRP A 1 511 ? 19.737 -24.615 87.655 1.00 10.20 548 TRP A C 1
ATOM 3862 O O . TRP A 1 511 ? 20.456 -25.524 88.078 1.00 10.29 548 TRP A O 1
ATOM 3873 N N . ARG A 1 512 ? 18.651 -24.853 86.921 1.00 9.39 549 ARG A N 1
ATOM 3874 C CA . ARG A 1 512 ? 18.330 -26.234 86.578 1.00 9.69 549 ARG A CA 1
ATOM 3875 C C . ARG A 1 512 ? 19.399 -26.814 85.653 1.00 9.10 549 ARG A C 1
ATOM 3876 O O . ARG A 1 512 ? 20.100 -26.082 84.952 1.00 9.63 549 ARG A O 1
ATOM 3884 N N . GLU A 1 513 ? 19.537 -28.135 85.675 1.00 9.34 550 GLU A N 1
ATOM 3885 C CA . GLU A 1 513 ? 20.571 -28.799 84.906 1.00 9.37 550 GLU A CA 1
ATOM 3886 C C . GLU A 1 513 ? 20.104 -29.139 83.495 1.00 9.69 550 GLU A C 1
ATOM 3887 O O . GLU A 1 513 ? 18.989 -29.590 83.303 1.00 10.06 550 GLU A O 1
ATOM 3893 N N . GLU A 1 514 ? 20.980 -28.906 82.523 1.00 9.19 551 GLU A N 1
ATOM 3894 C CA . GLU A 1 514 ? 20.747 -29.333 81.144 1.00 9.63 551 GLU A CA 1
ATOM 3895 C C . GLU A 1 514 ? 21.175 -30.782 80.989 1.00 9.92 551 GLU A C 1
ATOM 3896 O O . GLU A 1 514 ? 21.973 -31.305 81.786 1.00 10.00 551 GLU A O 1
ATOM 3902 N N . VAL A 1 515 ? 20.631 -31.436 79.968 1.00 9.93 552 VAL A N 1
ATOM 3903 C CA . VAL A 1 515 ? 21.061 -32.783 79.612 1.00 10.44 552 VAL A CA 1
ATOM 3904 C C . VAL A 1 515 ? 21.542 -32.776 78.177 1.00 10.28 552 VAL A C 1
ATOM 3905 O O . VAL A 1 515 ? 20.883 -32.224 77.292 1.00 10.66 552 VAL A O 1
ATOM 3909 N N . VAL A 1 516 ? 22.699 -33.391 77.955 1.00 10.15 553 VAL A N 1
ATOM 3910 C CA . VAL A 1 516 ? 23.222 -33.598 76.620 1.00 10.42 553 VAL A CA 1
ATOM 3911 C C . VAL A 1 516 ? 23.104 -35.089 76.322 1.00 10.45 553 VAL A C 1
ATOM 3912 O O . VAL A 1 516 ? 23.757 -35.904 76.984 1.00 10.78 553 VAL A O 1
ATOM 3916 N N . TRP A 1 517 ? 22.248 -35.447 75.358 1.00 10.47 554 TRP A N 1
ATOM 3917 C CA . TRP A 1 517 ? 22.149 -36.826 74.866 1.00 11.03 554 TRP A CA 1
ATOM 3918 C C . TRP A 1 517 ? 22.530 -36.847 73.396 1.00 11.49 554 TRP A C 1
ATOM 3919 O O . TRP A 1 517 ? 22.199 -35.928 72.650 1.00 11.90 554 TRP A O 1
ATOM 3930 N N . ARG A 1 518 ? 23.196 -37.906 72.965 1.00 11.79 555 ARG A N 1
ATOM 3931 C CA . ARG A 1 518 ? 23.413 -38.122 71.538 1.00 12.25 555 ARG A CA 1
ATOM 3932 C C . ARG A 1 518 ? 22.112 -38.554 70.867 1.00 12.25 555 ARG A C 1
ATOM 3933 O O . ARG A 1 518 ? 21.209 -39.087 71.520 1.00 12.74 555 ARG A O 1
ATOM 3941 N N . THR A 1 519 ? 22.014 -38.327 69.559 1.00 12.57 556 THR A N 1
ATOM 3942 C CA . THR A 1 519 ? 20.987 -38.987 68.761 1.00 13.34 556 THR A CA 1
ATOM 3943 C C . THR A 1 519 ? 21.373 -40.456 68.607 1.00 13.86 556 THR A C 1
ATOM 3944 O O . THR A 1 519 ? 22.528 -40.830 68.828 1.00 12.98 556 THR A O 1
ATOM 3948 N N . GLU A 1 520 ? 20.414 -41.287 68.216 1.00 14.64 557 GLU A N 1
ATOM 3949 C CA . GLU A 1 520 ? 20.658 -42.726 68.083 1.00 16.05 557 GLU A CA 1
ATOM 3950 C C . GLU A 1 520 ? 21.825 -43.039 67.141 1.00 15.52 557 GLU A C 1
ATOM 3951 O O . GLU A 1 520 ? 22.628 -43.939 67.413 1.00 15.47 557 GLU A O 1
ATOM 3957 N N . ASP A 1 521 ? 21.934 -42.269 66.059 1.00 15.15 558 ASP A N 1
ATOM 3958 C CA . ASP A 1 521 ? 22.988 -42.484 65.067 1.00 14.95 558 ASP A CA 1
ATOM 3959 C C . ASP A 1 521 ? 24.263 -41.663 65.294 1.00 14.51 558 ASP A C 1
ATOM 3960 O O . ASP A 1 521 ? 25.174 -41.694 64.471 1.00 14.44 558 ASP A O 1
ATOM 3965 N N . SER A 1 522 ? 24.309 -40.928 66.407 1.00 14.42 559 SER A N 1
ATOM 3966 C CA . SER A 1 522 ? 25.463 -40.083 66.769 1.00 14.40 559 SER A CA 1
ATOM 3967 C C . SER A 1 522 ? 25.809 -39.020 65.724 1.00 14.04 559 SER A C 1
ATOM 3968 O O . SER A 1 522 ? 26.956 -38.582 65.626 1.00 13.95 559 SER A O 1
ATOM 3971 N N . SER A 1 523 ? 24.809 -38.594 64.951 1.00 14.05 560 SER A N 1
ATOM 3972 C CA . SER A 1 523 ? 25.002 -37.487 64.016 1.00 14.14 560 SER A CA 1
ATOM 3973 C C . SER A 1 523 ? 24.988 -36.129 64.717 1.00 13.62 560 SER A C 1
ATOM 3974 O O . SER A 1 523 ? 25.434 -35.130 64.155 1.00 13.71 560 SER A O 1
ATOM 3977 N N . ALA A 1 524 ? 24.465 -36.103 65.943 1.00 13.43 561 ALA A N 1
ATOM 3978 C 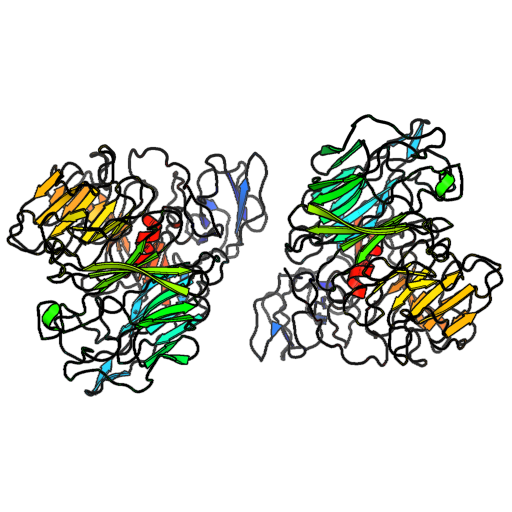CA . ALA A 1 524 ? 24.347 -34.865 66.705 1.00 12.85 561 ALA A CA 1
ATOM 3979 C C . ALA A 1 524 ? 24.301 -35.147 68.198 1.00 12.16 561 ALA A C 1
ATOM 3980 O O . ALA A 1 524 ? 23.960 -36.253 68.622 1.00 11.62 561 ALA A O 1
ATOM 3982 N N . LEU A 1 525 ? 24.656 -34.132 68.976 1.00 12.12 562 LEU A N 1
ATOM 3983 C CA . LEU A 1 525 ? 24.299 -34.077 70.394 1.00 12.13 562 LEU A CA 1
ATOM 3984 C C . LEU A 1 525 ? 23.121 -33.128 70.548 1.00 12.09 562 LEU A C 1
ATOM 3985 O O . LEU A 1 525 ? 23.064 -32.102 69.867 1.00 13.41 562 LEU A O 1
ATOM 3990 N N . ARG A 1 526 ? 22.188 -33.469 71.428 1.00 11.58 563 ARG A N 1
ATOM 3991 C CA . ARG A 1 526 ? 21.061 -32.602 71.728 1.00 11.58 563 ARG A CA 1
ATOM 3992 C C . ARG A 1 526 ? 21.188 -32.087 73.145 1.00 11.04 563 ARG A C 1
ATOM 3993 O O . ARG A 1 526 ? 21.367 -32.876 74.074 1.00 11.57 563 ARG A O 1
ATOM 4001 N N . ILE A 1 527 ? 21.098 -30.768 73.303 1.00 10.98 564 ILE A N 1
ATOM 4002 C CA . ILE A 1 527 ? 21.136 -30.158 74.624 1.00 11.26 564 ILE A CA 1
ATOM 4003 C C . ILE A 1 527 ? 19.715 -29.769 75.011 1.00 11.04 564 ILE A C 1
ATOM 4004 O O . ILE A 1 527 ? 19.125 -28.888 74.383 1.00 11.39 564 ILE A O 1
ATOM 4009 N N . TYR A 1 528 ? 19.168 -30.437 76.023 1.00 11.01 565 TYR A N 1
ATOM 4010 C CA . TYR A 1 528 ? 17.840 -30.131 76.546 1.00 10.90 565 TYR A CA 1
ATOM 4011 C C . TYR A 1 528 ? 17.983 -29.192 77.735 1.00 11.07 565 TYR A C 1
ATOM 4012 O O . TYR A 1 528 ? 18.791 -29.438 78.628 1.00 10.89 565 TYR A O 1
ATOM 4021 N N . THR A 1 529 ? 17.213 -28.109 77.733 1.00 11.21 566 THR A N 1
ATOM 4022 C CA . THR A 1 529 ? 17.136 -27.189 78.861 1.00 11.26 566 THR A CA 1
ATOM 4023 C C . THR A 1 529 ? 15.681 -27.116 79.290 1.00 11.48 566 THR A C 1
ATOM 4024 O O . THR A 1 529 ? 14.781 -27.165 78.453 1.00 11.79 566 THR A O 1
ATOM 4028 N N . THR A 1 530 ? 15.434 -27.023 80.587 1.00 11.47 567 THR A N 1
ATOM 4029 C CA . THR A 1 530 ? 14.064 -27.008 81.068 1.00 11.41 567 THR A CA 1
ATOM 4030 C C . THR A 1 530 ? 13.319 -25.726 80.682 1.00 11.71 567 THR A C 1
ATOM 4031 O O . THR A 1 530 ? 13.910 -24.643 80.609 1.00 11.63 567 THR A O 1
ATOM 4035 N N . THR A 1 531 ? 12.021 -25.878 80.429 1.00 12.40 568 THR A N 1
ATOM 4036 C CA . THR A 1 531 ? 11.134 -24.722 80.262 1.00 13.09 568 THR A CA 1
ATOM 4037 C C . THR A 1 531 ? 10.043 -24.700 81.327 1.00 13.53 568 THR A C 1
ATOM 4038 O O . THR A 1 531 ? 9.029 -24.002 81.184 1.00 14.14 568 THR A O 1
ATOM 4042 N N . ILE A 1 532 ? 10.256 -25.448 82.407 1.00 13.01 569 ILE A N 1
ATOM 4043 C CA . ILE A 1 532 ? 9.345 -25.416 83.549 1.00 13.20 569 ILE A CA 1
ATOM 4044 C C . ILE A 1 532 ? 9.705 -24.200 84.404 1.00 13.85 569 ILE A C 1
ATOM 4045 O O . ILE A 1 532 ? 10.840 -24.089 84.878 1.00 13.56 569 ILE A O 1
ATOM 4050 N N . PRO A 1 533 ? 8.754 -23.264 84.591 1.00 14.09 570 PRO A N 1
ATOM 4051 C CA . PRO A 1 533 ? 9.055 -22.087 85.403 1.00 14.34 570 PRO A CA 1
ATOM 4052 C C . PRO A 1 533 ? 9.395 -22.421 86.850 1.00 14.03 570 PRO A C 1
ATOM 4053 O O . PRO A 1 533 ? 8.895 -23.398 87.407 1.00 14.07 570 PRO A O 1
ATOM 4057 N N . THR A 1 534 ? 10.250 -21.597 87.439 1.00 14.05 571 THR A N 1
ATOM 4058 C CA . THR A 1 534 ? 10.597 -21.723 88.848 1.00 14.14 571 THR A CA 1
ATOM 4059 C C . THR A 1 534 ? 10.465 -20.385 89.565 1.00 14.53 571 THR A C 1
ATOM 4060 O O . THR A 1 534 ? 10.681 -19.328 88.970 1.00 14.82 571 THR A O 1
ATOM 4064 N N . GLU A 1 535 ? 10.100 -20.438 90.842 1.00 15.00 572 GLU A N 1
ATOM 4065 C CA . GLU A 1 535 ? 10.105 -19.249 91.688 1.00 16.63 572 GLU A CA 1
ATOM 4066 C C . GLU A 1 535 ? 11.471 -19.029 92.340 1.00 16.01 572 GLU A C 1
ATOM 4067 O O . GLU A 1 535 ? 11.676 -18.033 93.034 1.00 17.00 572 GLU A O 1
ATOM 4073 N N . HIS A 1 536 ? 12.397 -19.963 92.125 1.00 15.08 573 HIS A N 1
ATOM 4074 C CA . HIS A 1 536 ? 13.682 -19.950 92.821 1.00 14.56 573 HIS A CA 1
ATOM 4075 C C . HIS A 1 536 ? 14.831 -19.484 91.957 1.00 14.13 573 HIS A C 1
ATOM 4076 O O . HIS A 1 536 ? 14.964 -19.882 90.795 1.00 13.62 573 HIS A O 1
ATOM 4083 N N . ARG A 1 537 ? 15.667 -18.654 92.564 1.00 13.93 574 ARG A N 1
ATOM 4084 C CA . ARG A 1 537 ? 16.919 -18.230 91.986 1.00 14.19 574 ARG A CA 1
ATOM 4085 C C . ARG A 1 537 ? 18.068 -18.822 92.796 1.00 13.82 574 ARG A C 1
ATOM 4086 O O . ARG A 1 537 ? 18.105 -18.687 94.022 1.00 13.70 574 ARG A O 1
ATOM 4094 N N . LEU A 1 538 ? 19.004 -19.474 92.117 1.00 12.50 575 LEU A N 1
ATOM 4095 C CA . LEU A 1 538 ? 20.219 -19.944 92.781 1.00 12.24 575 LEU A CA 1
ATOM 4096 C C . LEU A 1 538 ? 21.402 -19.618 91.904 1.00 12.12 575 LEU A C 1
ATOM 4097 O O . LEU A 1 538 ? 21.258 -19.525 90.687 1.00 12.38 575 LEU A O 1
ATOM 4102 N N . TYR A 1 539 ? 22.567 -19.430 92.511 1.00 11.54 576 TYR A N 1
ATOM 4103 C CA . TYR A 1 539 ? 23.787 -19.210 91.745 1.00 11.52 576 TYR A CA 1
ATOM 4104 C C . TYR A 1 539 ? 24.001 -20.344 90.761 1.00 11.15 576 TYR A C 1
ATOM 4105 O O . TYR A 1 539 ? 23.726 -21.506 91.070 1.00 11.73 576 TYR A O 1
ATOM 4114 N N . THR A 1 540 ? 24.496 -20.011 89.572 1.00 10.66 577 THR A N 1
ATOM 4115 C CA . THR A 1 540 ? 24.792 -21.048 88.595 1.00 11.18 577 THR A CA 1
ATOM 4116 C C . THR A 1 540 ? 25.614 -22.150 89.265 1.00 10.54 577 THR A C 1
ATOM 4117 O O . THR A 1 540 ? 26.545 -21.884 90.032 1.00 10.18 577 THR A O 1
ATOM 4121 N N . LEU A 1 541 ? 25.241 -23.395 88.999 1.00 10.23 578 LEU A N 1
ATOM 4122 C CA . LEU A 1 541 ? 25.849 -24.509 89.723 1.00 10.34 578 LEU A CA 1
ATOM 4123 C C . LEU A 1 541 ? 27.330 -24.675 89.393 1.00 9.89 578 LEU A C 1
ATOM 4124 O O . LEU A 1 541 ? 28.091 -25.213 90.192 1.00 9.71 578 LEU A O 1
ATOM 4129 N N . MET A 1 542 ? 27.741 -24.165 88.233 1.00 9.82 579 MET A N 1
ATOM 4130 C CA . MET A 1 542 ? 29.137 -24.212 87.827 1.00 10.28 579 MET A CA 1
ATOM 4131 C C . MET A 1 542 ? 30.010 -23.264 88.648 1.00 10.21 579 MET A C 1
ATOM 4132 O O . MET A 1 542 ? 31.237 -23.292 88.524 1.00 10.08 579 MET A O 1
ATOM 4137 N N . HIS A 1 543 ? 29.384 -22.420 89.475 1.00 10.30 580 HIS A N 1
ATOM 4138 C CA . HIS A 1 543 ? 30.123 -21.587 90.428 1.00 10.78 580 HIS A CA 1
ATOM 4139 C C . HIS A 1 543 ? 30.114 -22.163 91.849 1.00 11.58 580 HIS A C 1
ATOM 4140 O O . HIS A 1 543 ? 30.593 -21.522 92.790 1.00 12.47 580 HIS A O 1
ATOM 4147 N N . ASP A 1 544 ? 29.563 -23.365 92.010 1.00 11.33 581 ASP A N 1
ATOM 4148 C CA . ASP A 1 544 ? 29.687 -24.074 93.275 1.00 11.57 581 ASP A CA 1
ATOM 4149 C C . ASP A 1 544 ? 30.956 -24.924 93.259 1.00 12.10 581 ASP A C 1
ATOM 4150 O O . ASP A 1 544 ? 31.189 -25.640 92.296 1.00 11.67 581 ASP A O 1
ATOM 4155 N N . PRO A 1 545 ? 31.780 -24.857 94.328 1.00 12.47 582 PRO A N 1
ATOM 4156 C CA . PRO A 1 545 ? 33.069 -25.558 94.344 1.00 13.38 582 PRO A CA 1
ATOM 4157 C C . PRO A 1 545 ? 33.047 -27.084 94.295 1.00 13.48 582 PRO A C 1
ATOM 4158 O O . PRO A 1 545 ? 34.071 -27.656 93.959 1.00 16.11 582 PRO A O 1
ATOM 4162 N N . VAL A 1 546 ? 31.940 -27.736 94.658 1.00 11.71 583 VAL A N 1
ATOM 4163 C CA . VAL A 1 546 ? 31.836 -29.202 94.570 1.00 10.97 583 VAL A CA 1
ATOM 4164 C C . VAL A 1 546 ? 31.122 -29.622 93.278 1.00 10.36 583 VAL A C 1
ATOM 4165 O O . VAL A 1 546 ? 31.522 -30.603 92.623 1.00 10.41 583 VAL A O 1
ATOM 4169 N N . TYR A 1 547 ? 30.074 -28.893 92.904 1.00 9.39 584 TYR A N 1
ATOM 4170 C CA . TYR A 1 547 ? 29.357 -29.201 91.675 1.00 9.38 584 TYR A CA 1
ATOM 4171 C C . TYR A 1 547 ? 30.275 -29.075 90.462 1.00 9.46 584 TYR A C 1
ATOM 4172 O O . TYR A 1 547 ? 30.298 -29.954 89.597 1.00 9.38 584 TYR A O 1
ATOM 4181 N N . ARG A 1 548 ? 31.021 -27.976 90.378 1.00 9.33 585 ARG A N 1
ATOM 4182 C CA . ARG A 1 548 ? 31.885 -27.754 89.214 1.00 9.21 585 ARG A CA 1
ATOM 4183 C C . ARG A 1 548 ? 32.888 -28.887 89.064 1.00 9.41 585 ARG A C 1
ATOM 4184 O O . ARG A 1 548 ? 33.193 -29.339 87.953 1.00 9.36 585 ARG A O 1
ATOM 4192 N N . LEU A 1 549 ? 33.426 -29.333 90.192 1.00 8.89 586 LEU A N 1
ATOM 4193 C CA . LEU A 1 549 ? 34.376 -30.439 90.178 1.00 9.49 586 LEU A CA 1
ATOM 4194 C C . LEU A 1 549 ? 33.702 -31.750 89.786 1.00 8.87 586 LEU A C 1
ATOM 4195 O O . LEU A 1 549 ? 34.319 -32.570 89.113 1.00 8.73 586 LEU A O 1
ATOM 4200 N N . GLY A 1 550 ? 32.448 -31.932 90.196 1.00 8.78 587 GLY A N 1
ATOM 4201 C CA . GLY A 1 550 ? 31.650 -33.085 89.762 1.00 8.88 587 GLY A CA 1
ATOM 4202 C C . GLY A 1 550 ? 31.456 -33.154 88.255 1.00 8.66 587 GLY A C 1
ATOM 4203 O O . GLY A 1 550 ? 31.497 -34.242 87.662 1.00 8.37 587 GLY A O 1
ATOM 4204 N N . ILE A 1 551 ? 31.287 -31.999 87.621 1.00 8.25 588 ILE A N 1
ATOM 4205 C CA . ILE A 1 551 ? 31.156 -31.985 86.165 1.00 8.68 588 ILE A CA 1
ATOM 4206 C C . ILE A 1 551 ? 32.481 -32.422 85.537 1.00 8.44 588 ILE A C 1
ATOM 4207 O O . ILE A 1 551 ? 32.489 -33.202 84.583 1.00 9.06 588 ILE A O 1
ATOM 4212 N N . ALA A 1 552 ? 33.601 -31.978 86.104 1.00 8.93 589 ALA A N 1
ATOM 4213 C CA . ALA A 1 552 ? 34.895 -32.405 85.582 1.00 8.48 589 ALA A CA 1
ATOM 4214 C C . ALA A 1 552 ? 35.101 -33.920 85.672 1.00 8.62 589 ALA A C 1
ATOM 4215 O O . ALA A 1 552 ? 35.664 -34.500 84.751 1.00 8.75 589 ALA A O 1
ATOM 4217 N N . TRP A 1 553 ? 34.651 -34.561 86.758 1.00 8.41 590 TRP A N 1
ATOM 4218 C CA . TRP A 1 553 ? 34.819 -36.015 86.858 1.00 8.26 590 TRP A CA 1
ATOM 4219 C C . TRP A 1 553 ? 33.622 -36.833 86.380 1.00 8.41 590 TRP A C 1
ATOM 4220 O O . TRP A 1 553 ? 33.662 -38.062 86.453 1.00 8.53 590 TRP A O 1
ATOM 4231 N N . GLN A 1 554 ? 32.579 -36.183 85.861 1.00 8.02 591 GLN A N 1
ATOM 4232 C CA . GLN A 1 554 ? 31.391 -36.947 85.471 1.00 8.47 591 GLN A CA 1
ATOM 4233 C C . GLN A 1 554 ? 31.715 -38.083 84.498 1.00 8.43 591 GLN A C 1
ATOM 4234 O O . GLN A 1 554 ? 31.177 -39.192 84.623 1.00 8.81 591 GLN A O 1
ATOM 4240 N N . ASN A 1 555 ? 32.608 -37.831 83.550 1.00 8.04 592 ASN A N 1
ATOM 4241 C CA . ASN A 1 555 ? 32.932 -38.855 82.556 1.00 8.28 592 ASN A CA 1
ATOM 4242 C C . ASN A 1 555 ? 33.616 -40.076 83.131 1.00 8.76 592 ASN A C 1
ATOM 4243 O O . ASN A 1 555 ? 33.562 -41.140 82.533 1.00 9.05 592 ASN A O 1
ATOM 4248 N N . ILE A 1 556 ? 34.315 -39.922 84.251 1.00 8.84 593 ILE A N 1
ATOM 4249 C CA . ILE A 1 556 ? 35.257 -40.967 84.612 1.00 9.36 593 ILE A CA 1
ATOM 4250 C C . ILE A 1 556 ? 34.580 -42.288 84.937 1.00 8.63 593 ILE A C 1
ATOM 4251 O O . ILE A 1 556 ? 33.541 -42.339 85.625 1.00 8.52 593 ILE A O 1
ATOM 4256 N N . ALA A 1 557 ? 35.183 -43.345 84.397 1.00 8.34 594 ALA A N 1
ATOM 4257 C CA . ALA A 1 557 ? 34.757 -44.721 84.638 1.00 8.05 594 ALA A CA 1
ATOM 4258 C C . ALA A 1 557 ? 33.228 -44.809 84.687 1.00 8.43 594 ALA A C 1
ATOM 4259 O O . ALA A 1 557 ? 32.572 -44.479 83.687 1.00 8.42 594 ALA A O 1
ATOM 4261 N N . TYR A 1 558 ? 32.638 -45.263 85.790 1.00 8.15 595 TYR A N 1
ATOM 4262 C CA . TYR A 1 558 ? 31.182 -45.324 85.867 1.00 8.57 595 TYR A CA 1
ATOM 4263 C C . TYR A 1 558 ? 30.592 -44.004 86.335 1.00 8.80 595 TYR A C 1
ATOM 4264 O O . TYR A 1 558 ? 30.472 -43.735 87.534 1.00 8.85 595 TYR A O 1
ATOM 4273 N N . ASN A 1 559 ? 30.215 -43.197 85.341 1.00 8.28 596 ASN A N 1
ATOM 4274 C CA . ASN A 1 559 ? 29.752 -41.820 85.532 1.00 8.04 596 ASN A CA 1
ATOM 4275 C C . ASN A 1 559 ? 28.764 -41.726 86.683 1.00 8.47 596 ASN A C 1
ATOM 4276 O O . ASN A 1 559 ? 27.783 -42.476 86.709 1.00 8.37 596 ASN A O 1
ATOM 4281 N N . GLN A 1 560 ? 29.007 -40.779 87.594 1.00 8.17 597 GLN A N 1
ATOM 4282 C CA . GLN A 1 560 ? 28.111 -40.487 88.715 1.00 8.21 597 GLN A CA 1
ATOM 4283 C C . GLN A 1 560 ? 27.573 -39.070 88.588 1.00 8.19 597 GLN A C 1
ATOM 4284 O O . GLN A 1 560 ? 28.236 -38.215 88.001 1.00 8.53 597 GLN A O 1
ATOM 4290 N N . PRO A 1 561 ? 26.369 -38.823 89.139 1.00 8.41 598 PRO A N 1
ATOM 4291 C CA . PRO A 1 561 ? 25.777 -37.494 89.065 1.00 8.85 598 PRO A CA 1
ATOM 4292 C C . PRO A 1 561 ? 26.472 -36.486 89.975 1.00 8.64 598 PRO A C 1
ATOM 4293 O O . PRO A 1 561 ? 27.094 -36.872 90.970 1.00 8.71 598 PRO A O 1
ATOM 4297 N N . PRO A 1 562 ? 26.373 -35.197 89.639 1.00 8.26 599 PRO A N 1
ATOM 4298 C CA . PRO A 1 562 ? 27.025 -34.167 90.441 1.00 8.58 599 PRO A CA 1
ATOM 4299 C C . PRO A 1 562 ? 26.203 -33.736 91.648 1.00 8.68 599 PRO A C 1
ATOM 4300 O O . PRO A 1 562 ? 24.975 -33.889 91.672 1.00 8.89 599 PRO A O 1
ATOM 4304 N N . HIS A 1 563 ? 26.903 -33.192 92.641 1.00 8.69 600 HIS A N 1
ATOM 4305 C CA . HIS A 1 563 ? 26.303 -32.673 93.864 1.00 9.51 600 HIS A CA 1
ATOM 4306 C C . HIS A 1 563 ? 26.820 -31.282 94.179 1.00 9.81 600 HIS A C 1
ATOM 4307 O O . HIS A 1 563 ? 27.899 -30.897 93.739 1.00 9.61 600 HIS A O 1
ATOM 4314 N N . THR A 1 564 ? 26.043 -30.532 94.950 1.00 10.00 601 THR A N 1
ATOM 4315 C CA . THR A 1 564 ? 26.464 -29.211 95.412 1.00 10.07 601 THR A CA 1
ATOM 4316 C C . THR A 1 564 ? 27.169 -29.307 96.774 1.00 10.26 601 THR A C 1
ATOM 4317 O O . THR A 1 564 ? 26.980 -30.270 97.532 1.00 10.57 601 THR A O 1
ATOM 4321 N N . SER A 1 565 ? 27.977 -28.295 97.082 1.00 10.60 602 SER A N 1
ATOM 4322 C CA . SER A 1 565 ? 28.686 -28.239 98.361 1.00 11.76 602 SER A CA 1
ATOM 4323 C C . SER A 1 565 ? 27.760 -27.932 99.533 1.00 11.66 602 SER A C 1
ATOM 4324 O O . SER A 1 565 ? 28.132 -28.172 100.694 1.00 13.14 602 SER A O 1
ATOM 4327 N N . PHE A 1 566 ? 26.589 -27.378 99.218 1.00 11.48 603 PHE A N 1
ATOM 4328 C CA . PHE A 1 566 ? 25.584 -26.995 100.198 1.00 11.60 603 PHE A CA 1
ATOM 4329 C C . PHE A 1 566 ? 24.344 -27.858 99.976 1.00 11.41 603 PHE A C 1
ATOM 4330 O O . PHE A 1 566 ? 24.189 -28.487 98.918 1.00 11.53 603 PHE A O 1
ATOM 4338 N N . PHE A 1 567 ? 23.459 -27.896 100.968 1.00 11.20 604 PHE A N 1
ATOM 4339 C CA . PHE A 1 567 ? 22.206 -28.605 100.820 1.00 11.40 604 PHE A CA 1
ATOM 4340 C C . PHE A 1 567 ? 21.260 -27.784 99.953 1.00 11.32 604 PHE A C 1
ATOM 4341 O O . PHE A 1 567 ? 20.816 -26.700 100.346 1.00 11.84 604 PHE A O 1
ATOM 4349 N N . LEU A 1 568 ? 20.987 -28.296 98.758 1.00 11.27 605 LEU A N 1
ATOM 4350 C CA . LEU A 1 568 ? 20.012 -27.718 97.850 1.00 11.32 605 LEU A CA 1
ATOM 4351 C C . LEU A 1 568 ? 18.807 -28.637 97.911 1.00 11.35 605 LEU A C 1
ATOM 4352 O O . LEU A 1 568 ? 18.858 -29.776 97.461 1.00 11.14 605 LEU A O 1
ATOM 4357 N N . GLY A 1 569 ? 17.727 -28.156 98.502 1.00 11.27 606 GLY A N 1
ATOM 4358 C CA . GLY A 1 569 ? 16.548 -28.992 98.638 1.00 11.64 606 GLY A CA 1
ATOM 4359 C C . GLY A 1 569 ? 15.471 -28.317 99.439 1.00 11.94 606 GLY A C 1
ATOM 4360 O O . GLY A 1 569 ? 15.597 -27.142 99.800 1.00 11.77 606 GLY A O 1
ATOM 4361 N N . ASP A 1 570 ? 14.408 -29.061 99.717 1.00 12.45 607 ASP A N 1
ATOM 4362 C CA . ASP A 1 570 ? 13.284 -28.514 100.457 1.00 13.59 607 ASP A CA 1
ATOM 4363 C C . ASP A 1 570 ? 13.720 -28.108 101.854 1.00 13.99 607 ASP A C 1
ATOM 4364 O O . ASP A 1 570 ? 14.387 -28.871 102.547 1.00 14.99 607 ASP A O 1
ATOM 4369 N N . GLY A 1 571 ? 13.335 -26.897 102.254 1.00 14.98 608 GLY A N 1
ATOM 4370 C CA . GLY A 1 571 ? 13.682 -26.373 103.569 1.00 16.10 608 GLY A CA 1
ATOM 4371 C C . GLY A 1 571 ? 15.097 -25.844 103.684 1.00 16.56 608 GLY A C 1
ATOM 4372 O O . GLY A 1 571 ? 15.551 -25.534 104.784 1.00 17.44 608 GLY A O 1
ATOM 4373 N N . MET A 1 572 ? 15.800 -25.729 102.558 1.00 16.42 609 MET A N 1
ATOM 4374 C CA . MET A 1 572 ? 17.179 -25.240 102.576 1.00 16.51 609 MET A CA 1
ATOM 4375 C C . MET A 1 572 ? 17.282 -23.814 103.097 1.00 18.21 609 MET A C 1
ATOM 4376 O O . MET A 1 572 ? 16.365 -23.014 102.940 1.00 17.76 609 MET A O 1
ATOM 4381 N N . ALA A 1 573 ? 18.421 -23.515 103.710 1.00 19.89 610 ALA A N 1
ATOM 4382 C CA . ALA A 1 573 ? 18.769 -22.147 104.070 1.00 21.84 610 ALA A CA 1
ATOM 4383 C C . ALA A 1 573 ? 19.185 -21.385 102.815 1.00 22.96 610 ALA A C 1
ATOM 4384 O O . ALA A 1 573 ? 19.570 -21.995 101.809 1.00 23.01 610 ALA A O 1
ATOM 4386 N N . GLU A 1 574 ? 19.104 -20.058 102.869 1.00 24.32 611 GLU A N 1
ATOM 4387 C CA . GLU A 1 574 ? 19.564 -19.217 101.764 1.00 25.92 611 GLU A CA 1
ATOM 4388 C C . GLU A 1 574 ? 21.075 -19.355 101.591 1.00 26.24 611 GLU A C 1
ATOM 4389 O O . GLU A 1 574 ? 21.839 -19.148 102.538 1.00 26.56 611 GLU A O 1
ATOM 4395 N N . GLN A 1 575 ? 21.492 -19.736 100.385 1.00 26.83 612 GLN A N 1
ATOM 4396 C CA . GLN A 1 575 ? 22.905 -19.971 100.087 1.00 27.28 612 GLN A CA 1
ATOM 4397 C C . GLN A 1 575 ? 23.714 -18.672 100.077 1.00 27.48 612 GLN A C 1
ATOM 4398 O O . GLN A 1 575 ? 23.266 -17.658 99.527 1.00 27.72 612 GLN A O 1
ATOM 4404 N N . PRO A 1 576 ? 24.905 -18.696 100.705 1.00 28.00 613 PRO A N 1
ATOM 4405 C CA . PRO A 1 576 ? 25.817 -17.566 100.623 1.00 27.78 613 PRO A CA 1
ATOM 4406 C C . PRO A 1 576 ? 26.438 -17.457 99.232 1.00 27.38 613 PRO A C 1
ATOM 4407 O O . PRO A 1 576 ? 26.481 -18.443 98.483 1.00 27.51 613 PRO A O 1
ATOM 4411 N N . LYS A 1 577 ? 26.890 -16.253 98.902 1.00 26.83 614 LYS A N 1
ATOM 4412 C CA . LYS A 1 577 ? 27.612 -15.983 97.670 1.00 26.20 614 LYS A CA 1
ATOM 4413 C C . LYS A 1 577 ? 28.889 -16.826 97.628 1.00 25.13 614 LYS A C 1
ATOM 4414 O O . LYS A 1 577 ? 29.599 -16.925 98.633 1.00 25.50 614 LYS A O 1
ATOM 4420 N N . PRO A 1 578 ? 29.170 -17.465 96.475 1.00 24.00 615 PRO A N 1
ATOM 4421 C CA . PRO A 1 578 ? 30.427 -18.192 96.303 1.00 23.09 615 PRO A CA 1
ATOM 4422 C C . PRO A 1 578 ? 31.641 -17.306 96.595 1.00 21.99 615 PRO A C 1
ATOM 4423 O O . PRO A 1 578 ? 31.665 -16.133 96.202 1.00 21.62 615 PRO A O 1
ATOM 4427 N N . ASN A 1 579 ? 32.620 -17.865 97.302 1.00 20.99 616 ASN A N 1
ATOM 4428 C CA . ASN A 1 579 ? 33.875 -17.179 97.572 1.00 20.21 616 ASN A CA 1
ATOM 4429 C C . ASN A 1 579 ? 34.836 -17.478 96.430 1.00 19.29 616 ASN A C 1
ATOM 4430 O O . ASN A 1 579 ? 35.565 -18.470 96.456 1.00 18.95 616 ASN A O 1
ATOM 4435 N N . MET A 1 580 ? 34.815 -16.619 95.419 1.00 18.10 617 MET A N 1
ATOM 4436 C CA . MET A 1 580 ? 35.519 -16.902 94.172 1.00 17.64 617 MET A CA 1
ATOM 4437 C C . MET A 1 580 ? 36.118 -15.662 93.530 1.00 17.28 617 MET A C 1
ATOM 4438 O O . MET A 1 580 ? 35.713 -14.536 93.821 1.00 17.51 617 MET A O 1
ATOM 4443 N N . TYR A 1 581 ? 37.095 -15.884 92.662 1.00 16.68 618 TYR A N 1
ATOM 4444 C CA . TYR A 1 581 ? 37.550 -14.872 91.723 1.00 16.26 618 TYR A CA 1
ATOM 4445 C C . TYR A 1 581 ? 37.643 -15.530 90.354 1.00 16.78 618 TYR A C 1
ATOM 4446 O O . TYR A 1 581 ? 37.682 -16.765 90.254 1.00 16.64 618 TYR A O 1
ATOM 4455 N N . THR A 1 582 ? 37.669 -14.721 89.304 1.00 17.00 619 THR A N 1
ATOM 4456 C CA . THR A 1 582 ? 37.890 -15.255 87.963 1.00 18.13 619 THR A CA 1
ATOM 4457 C C . THR A 1 582 ? 39.229 -14.752 87.418 1.00 18.91 619 THR A C 1
ATOM 4458 O O . THR A 1 582 ? 39.721 -13.710 87.860 1.00 19.28 619 THR A O 1
ATOM 4462 N N . PRO A 1 583 ? 39.846 -15.503 86.485 1.00 19.60 620 PRO A N 1
ATOM 4463 C CA . PRO A 1 583 ? 41.031 -14.984 85.799 1.00 20.31 620 PRO A CA 1
ATOM 4464 C C . PRO A 1 583 ? 40.753 -13.658 85.086 1.00 21.07 620 PRO A C 1
ATOM 4465 O O . PRO A 1 583 ? 41.649 -12.822 84.981 1.00 22.94 620 PRO A O 1
ATOM 4469 N N . ALA B 1 2 ? 54.758 -3.037 66.461 1.00 18.18 39 ALA B N 1
ATOM 4470 C CA . ALA B 1 2 ? 53.305 -2.815 66.190 1.00 17.36 39 ALA B CA 1
ATOM 4471 C C . ALA B 1 2 ? 52.717 -1.817 67.182 1.00 17.05 39 ALA B C 1
ATOM 4472 O O . ALA B 1 2 ? 53.064 -1.828 68.366 1.00 17.46 39 ALA B O 1
ATOM 4474 N N . ARG B 1 3 ? 51.816 -0.972 66.683 1.00 16.03 40 ARG B N 1
ATOM 4475 C CA . ARG B 1 3 ? 51.158 0.054 67.489 1.00 15.51 40 ARG B CA 1
ATOM 4476 C C . ARG B 1 3 ? 49.783 -0.388 67.952 1.00 14.63 40 ARG B C 1
ATOM 4477 O O . ARG B 1 3 ? 49.041 -1.009 67.200 1.00 15.01 40 ARG B O 1
ATOM 4485 N N . GLN B 1 4 ? 49.435 -0.020 69.182 1.00 14.37 41 GLN B N 1
ATOM 4486 C CA . GLN B 1 4 ? 48.071 -0.157 69.663 1.00 14.21 41 GLN B CA 1
ATOM 4487 C C . GLN B 1 4 ? 47.141 0.685 68.794 1.00 14.00 41 GLN B C 1
ATOM 4488 O O . GLN B 1 4 ? 47.363 1.892 68.622 1.00 14.83 41 GLN B O 1
ATOM 4494 N N . MET B 1 5 ? 46.113 0.058 68.235 1.00 14.04 42 MET B N 1
ATOM 4495 C CA . MET B 1 5 ? 45.069 0.777 67.510 1.00 13.76 42 MET B CA 1
ATOM 4496 C C . MET B 1 5 ? 43.710 0.192 67.898 1.00 14.19 42 MET B C 1
ATOM 4497 O O . MET B 1 5 ? 43.646 -0.808 68.609 1.00 14.60 42 MET B O 1
ATOM 4502 N N . GLU B 1 6 ? 42.625 0.818 67.460 1.00 13.89 43 GLU B N 1
ATOM 4503 C CA . GLU B 1 6 ? 41.296 0.429 67.920 1.00 14.09 43 GLU B CA 1
ATOM 4504 C C . GLU B 1 6 ? 40.749 -0.796 67.206 1.00 14.38 43 GLU B C 1
ATOM 4505 O O . GLU B 1 6 ? 40.861 -0.921 65.992 1.00 14.47 43 GLU B O 1
ATOM 4511 N N . ALA B 1 7 ? 40.153 -1.698 67.982 1.00 14.62 44 ALA B N 1
ATOM 4512 C CA . ALA B 1 7 ? 39.340 -2.771 67.419 1.00 15.12 44 ALA B CA 1
ATOM 4513 C C . ALA B 1 7 ? 38.063 -2.136 66.886 1.00 15.12 44 ALA B C 1
ATOM 4514 O O . ALA B 1 7 ? 37.282 -1.561 67.650 1.00 16.21 44 ALA B O 1
ATOM 4516 N N . LEU B 1 8 ? 37.861 -2.215 65.578 1.00 15.23 45 LEU B N 1
ATOM 4517 C CA . LEU B 1 8 ? 36.705 -1.604 64.944 1.00 15.28 45 LEU B CA 1
ATOM 4518 C C . LEU B 1 8 ? 35.792 -2.661 64.335 1.00 15.52 45 LEU B C 1
ATOM 4519 O O . LEU B 1 8 ? 36.264 -3.696 63.847 1.00 15.85 45 LEU B O 1
ATOM 4524 N N . ASN B 1 9 ? 34.486 -2.405 64.355 1.00 15.29 46 ASN B N 1
ATOM 4525 C CA . ASN B 1 9 ? 33.558 -3.301 63.673 1.00 15.60 46 ASN B CA 1
ATOM 4526 C C . ASN B 1 9 ? 33.597 -3.054 62.162 1.00 15.51 46 ASN B C 1
ATOM 4527 O O . ASN B 1 9 ? 34.402 -2.256 61.682 1.00 15.43 46 ASN B O 1
ATOM 4532 N N . ARG B 1 10 ? 32.750 -3.741 61.409 1.00 15.37 47 ARG B N 1
ATOM 4533 C CA . ARG B 1 10 ? 32.771 -3.645 59.951 1.00 15.85 47 ARG B CA 1
ATOM 4534 C C . ARG B 1 10 ? 32.427 -2.244 59.417 1.00 15.53 47 ARG B C 1
ATOM 4535 O O . ARG B 1 10 ? 32.769 -1.906 58.281 1.00 15.53 47 ARG B O 1
ATOM 4543 N N . GLY B 1 11 ? 31.750 -1.438 60.238 1.00 15.49 48 GLY B N 1
ATOM 4544 C CA . GLY B 1 11 ? 31.383 -0.074 59.862 1.00 15.25 48 GLY B CA 1
ATOM 4545 C C . GLY B 1 11 ? 30.429 -0.006 58.682 1.00 15.33 48 GLY B C 1
ATOM 4546 O O . GLY B 1 11 ? 30.414 0.973 57.939 1.00 15.53 48 GLY B O 1
ATOM 4547 N N . LEU B 1 12 ? 29.620 -1.051 58.514 1.00 15.42 49 LEU B N 1
ATOM 4548 C CA . LEU B 1 12 ? 28.699 -1.141 57.390 1.00 16.07 49 LEU B CA 1
ATOM 4549 C C . LEU B 1 12 ? 27.644 -0.048 57.430 1.00 16.12 49 LEU B C 1
ATOM 4550 O O . LEU B 1 12 ? 27.025 0.194 58.475 1.00 16.46 49 LEU B O 1
ATOM 4555 N N A VAL B 1 13 ? 27.450 0.620 56.294 0.50 16.21 50 VAL B N 1
ATOM 4556 N N B VAL B 1 13 ? 27.438 0.585 56.281 0.50 16.18 50 VAL B N 1
ATOM 4557 C CA A VAL B 1 13 ? 26.400 1.628 56.140 0.50 16.35 50 VAL B CA 1
ATOM 4558 C CA B VAL B 1 13 ? 26.432 1.620 56.117 0.50 16.30 50 VAL B CA 1
ATOM 4559 C C A VAL B 1 13 ? 25.664 1.459 54.812 0.50 16.37 50 VAL B C 1
ATOM 4560 C C B VAL B 1 13 ? 25.637 1.345 54.837 0.50 16.33 50 VAL B C 1
ATOM 4561 O O A VAL B 1 13 ? 26.262 1.085 53.798 0.50 16.21 50 VAL B O 1
ATOM 4562 O O B VAL B 1 13 ? 26.169 0.763 53.887 0.50 16.15 50 VAL B O 1
ATOM 4569 N N . ALA B 1 14 ? 24.364 1.740 54.834 1.00 16.39 51 ALA B N 1
ATOM 4570 C CA . ALA B 1 14 ? 23.506 1.616 53.657 1.00 17.05 51 ALA B CA 1
ATOM 4571 C C . ALA B 1 14 ? 22.682 2.884 53.506 1.00 17.46 51 ALA B C 1
ATOM 4572 O O . ALA B 1 14 ? 21.994 3.303 54.438 1.00 17.19 51 ALA B O 1
ATOM 4574 N N . VAL B 1 15 ? 22.769 3.497 52.328 1.00 17.78 52 VAL B N 1
ATOM 4575 C CA . VAL B 1 15 ? 22.200 4.819 52.076 1.00 18.86 52 VAL B CA 1
ATOM 4576 C C . VAL B 1 15 ? 21.477 4.811 50.732 1.00 20.18 52 VAL B C 1
ATOM 4577 O O . VAL B 1 15 ? 21.957 4.199 49.774 1.00 20.25 52 VAL B O 1
ATOM 4581 N N . LYS B 1 16 ? 20.326 5.477 50.665 1.00 21.76 53 LYS B N 1
ATOM 4582 C CA . LYS B 1 16 ? 19.609 5.643 49.396 1.00 23.95 53 LYS B CA 1
ATOM 4583 C C . LYS B 1 16 ? 20.491 6.359 48.376 1.00 24.88 53 LYS B C 1
ATOM 4584 O O . LYS B 1 16 ? 21.287 7.229 48.731 1.00 25.00 53 LYS B O 1
ATOM 4590 N N . THR B 1 17 ? 20.363 5.971 47.111 1.00 26.03 54 THR B N 1
ATOM 4591 C CA . THR B 1 17 ? 21.143 6.584 46.033 1.00 27.20 54 THR B CA 1
ATOM 4592 C C . THR B 1 17 ? 20.327 6.546 44.744 1.00 27.97 54 THR B C 1
ATOM 4593 O O . THR B 1 17 ? 19.218 6.005 44.735 1.00 28.16 54 THR B O 1
ATOM 4597 N N . ASP B 1 18 ? 20.844 7.144 43.671 1.00 28.83 55 ASP B N 1
ATOM 4598 C CA . ASP B 1 18 ? 20.246 6.923 42.358 1.00 29.55 55 ASP B CA 1
ATOM 4599 C C . ASP B 1 18 ? 20.674 5.548 41.894 1.00 29.71 55 ASP B C 1
ATOM 4600 O O . ASP B 1 18 ? 21.870 5.241 41.812 1.00 30.19 55 ASP B O 1
ATOM 4605 N N . GLY B 1 19 ? 19.678 4.745 41.558 1.00 29.48 56 GLY B N 1
ATOM 4606 C CA . GLY B 1 19 ? 19.802 3.307 41.608 1.00 29.15 56 GLY B CA 1
ATOM 4607 C C . GLY B 1 19 ? 19.134 2.967 42.922 1.00 28.81 56 GLY B C 1
ATOM 4608 O O . GLY B 1 19 ? 18.395 3.784 43.477 1.00 29.45 56 GLY B O 1
ATOM 4609 N N . GLY B 1 20 ? 19.389 1.776 43.436 1.00 27.95 57 GLY B N 1
ATOM 4610 C CA . GLY B 1 20 ? 18.788 1.385 44.694 1.00 25.95 57 GLY B CA 1
ATOM 4611 C C . GLY B 1 20 ? 19.546 1.967 45.869 1.00 24.49 57 GLY B C 1
ATOM 4612 O O . GLY B 1 20 ? 19.367 3.135 46.237 1.00 24.82 57 GLY B O 1
ATOM 4613 N N . ILE B 1 21 ? 20.406 1.139 46.444 1.00 22.78 58 ILE B N 1
ATOM 4614 C CA . ILE B 1 21 ? 21.009 1.427 47.733 1.00 21.10 58 ILE B CA 1
ATOM 4615 C C . ILE B 1 21 ? 22.521 1.365 47.614 1.00 20.34 58 ILE B C 1
ATOM 4616 O O . ILE B 1 21 ? 23.072 0.392 47.093 1.00 20.12 58 ILE B O 1
ATOM 4621 N N . PHE B 1 22 ? 23.180 2.419 48.089 1.00 19.29 59 PHE B N 1
ATOM 4622 C CA . PHE B 1 22 ? 24.632 2.432 48.211 1.00 18.66 59 PHE B CA 1
ATOM 4623 C C . PHE B 1 22 ? 25.068 1.839 49.547 1.00 18.10 59 PHE B C 1
ATOM 4624 O O . PHE B 1 22 ? 24.583 2.241 50.609 1.00 17.63 59 PHE B O 1
ATOM 4632 N N . VAL B 1 23 ? 25.986 0.884 49.482 1.00 17.66 60 VAL B N 1
ATOM 4633 C CA . VAL B 1 23 ? 26.496 0.206 50.660 1.00 17.60 60 VAL B CA 1
ATOM 4634 C C . VAL B 1 23 ? 28.014 0.359 50.698 1.00 17.06 60 VAL B C 1
ATOM 4635 O O . VAL B 1 23 ? 28.672 0.165 49.686 1.00 16.75 60 VAL B O 1
ATOM 4639 N N . SER B 1 24 ? 28.571 0.733 51.848 1.00 16.24 61 SER B N 1
ATOM 4640 C CA . SER B 1 24 ? 30.030 0.716 52.003 1.00 15.91 61 SER B CA 1
ATOM 4641 C C . SER B 1 24 ? 30.436 0.263 53.394 1.00 15.54 61 SER B C 1
ATOM 4642 O O . SER B 1 24 ? 29.641 0.309 54.337 1.00 15.56 61 SER B O 1
ATOM 4645 N N . TRP B 1 25 ? 31.667 -0.220 53.503 1.00 15.08 62 TRP B N 1
ATOM 4646 C CA . TRP B 1 25 ? 32.165 -0.808 54.740 1.00 14.80 62 TRP B CA 1
ATOM 4647 C C . TRP B 1 25 ? 33.682 -0.702 54.812 1.00 14.70 62 TRP B C 1
ATOM 4648 O O . TRP B 1 25 ? 34.326 -0.301 53.842 1.00 14.13 62 TRP B O 1
ATOM 4659 N N . ARG B 1 26 ? 34.233 -1.053 55.971 1.00 14.79 63 ARG B N 1
ATOM 4660 C CA . ARG B 1 26 ? 35.666 -0.931 56.236 1.00 15.08 63 ARG B CA 1
ATOM 4661 C C . ARG B 1 26 ? 36.492 -2.094 55.708 1.00 15.35 63 ARG B C 1
ATOM 4662 O O . ARG B 1 26 ? 36.071 -3.257 55.759 1.00 15.76 63 ARG B O 1
ATOM 4670 N N . PHE B 1 27 ? 37.677 -1.760 55.212 1.00 15.31 64 PHE B N 1
ATOM 4671 C CA . PHE B 1 27 ? 38.769 -2.710 55.059 1.00 15.94 64 PHE B CA 1
ATOM 4672 C C . PHE B 1 27 ? 39.612 -2.490 56.315 1.00 15.86 64 PHE B C 1
ATOM 4673 O O . PHE B 1 27 ? 40.200 -1.417 56.499 1.00 15.93 64 PHE B O 1
ATOM 4681 N N . LEU B 1 28 ? 39.620 -3.477 57.209 1.00 16.07 65 LEU B N 1
ATOM 4682 C CA . LEU B 1 28 ? 40.247 -3.325 58.522 1.00 16.38 65 LEU B CA 1
ATOM 4683 C C . LEU B 1 28 ? 41.751 -3.570 58.482 1.00 16.96 65 LEU B C 1
ATOM 4684 O O . LEU B 1 28 ? 42.227 -4.408 57.718 1.00 16.98 65 LEU B O 1
ATOM 4689 N N . GLY B 1 29 ? 42.490 -2.838 59.316 1.00 17.32 66 GLY B N 1
ATOM 4690 C CA . GLY B 1 29 ? 43.952 -2.939 59.381 1.00 18.54 66 GLY B CA 1
ATOM 4691 C C . GLY B 1 29 ? 44.481 -4.304 59.786 1.00 19.61 66 GLY B C 1
ATOM 4692 O O . GLY B 1 29 ? 45.667 -4.583 59.630 1.00 19.53 66 GLY B O 1
ATOM 4693 N N . THR B 1 30 ? 43.594 -5.152 60.300 1.00 20.60 67 THR B N 1
ATOM 4694 C CA . THR B 1 30 ? 43.940 -6.520 60.696 1.00 22.13 67 THR B CA 1
ATOM 4695 C C . THR B 1 30 ? 43.825 -7.501 59.527 1.00 22.42 67 THR B C 1
ATOM 4696 O O . THR B 1 30 ? 44.203 -8.675 59.650 1.00 23.07 67 THR B O 1
ATOM 4700 N N . GLU B 1 31 ? 43.323 -7.012 58.393 1.00 22.42 68 GLU B N 1
ATOM 4701 C CA . GLU B 1 31 ? 43.035 -7.849 57.223 1.00 22.73 68 GLU B CA 1
ATOM 4702 C C . GLU B 1 31 ? 44.089 -7.673 56.128 1.00 23.21 68 GLU B C 1
ATOM 4703 O O . GLU B 1 31 ? 44.545 -6.558 55.864 1.00 23.02 68 GLU B O 1
ATOM 4709 N N . ASN B 1 32 ? 44.491 -8.771 55.492 1.00 23.72 69 ASN B N 1
ATOM 4710 C CA . ASN B 1 32 ? 45.470 -8.668 54.410 1.00 24.23 69 ASN B CA 1
ATOM 4711 C C . ASN B 1 32 ? 44.801 -8.547 53.040 1.00 23.82 69 ASN B C 1
ATOM 4712 O O . ASN B 1 32 ? 43.571 -8.630 52.930 1.00 23.39 69 ASN B O 1
ATOM 4717 N N . ALA B 1 33 ? 45.616 -8.367 52.004 1.00 23.50 70 ALA B N 1
ATOM 4718 C CA . ALA B 1 33 ? 45.127 -8.083 50.659 1.00 23.15 70 ALA B CA 1
ATOM 4719 C C . ALA B 1 33 ? 44.256 -9.179 50.045 1.00 22.82 70 ALA B C 1
ATOM 4720 O O . ALA B 1 33 ? 43.526 -8.920 49.092 1.00 22.85 70 ALA B O 1
ATOM 4722 N N . SER B 1 34 ? 44.335 -10.394 50.591 1.00 22.57 71 SER B N 1
ATOM 4723 C CA . SER B 1 34 ? 43.591 -11.544 50.061 1.00 22.38 71 SER B CA 1
ATOM 4724 C C . SER B 1 34 ? 42.099 -11.558 50.417 1.00 21.98 71 SER B C 1
ATOM 4725 O O . SER B 1 34 ? 41.340 -12.366 49.878 1.00 22.30 71 SER B O 1
ATOM 4728 N N . VAL B 1 35 ? 41.677 -10.668 51.314 1.00 21.24 72 VAL B N 1
ATOM 4729 C CA . VAL B 1 35 ? 40.287 -10.659 51.782 1.00 20.79 72 VAL B CA 1
ATOM 4730 C C . VAL B 1 35 ? 39.333 -10.155 50.698 1.00 20.55 72 VAL B C 1
ATOM 4731 O O . VAL B 1 35 ? 39.617 -9.178 50.003 1.00 20.59 72 VAL B O 1
ATOM 4735 N N . LEU B 1 36 ? 38.215 -10.861 50.553 1.00 20.26 73 LEU B N 1
ATOM 4736 C CA . LEU B 1 36 ? 37.138 -10.490 49.650 1.00 20.26 73 LEU B CA 1
ATOM 4737 C C . LEU B 1 36 ? 35.840 -10.460 50.453 1.00 19.79 73 LEU B C 1
ATOM 4738 O O . LEU B 1 36 ? 35.843 -10.800 51.633 1.00 19.53 73 LEU B O 1
ATOM 4743 N N . PHE B 1 37 ? 34.743 -10.053 49.819 1.00 19.91 74 PHE B N 1
ATOM 4744 C CA . PHE B 1 37 ? 33.474 -9.867 50.523 1.00 20.10 74 PHE B CA 1
ATOM 4745 C C . PHE B 1 37 ? 32.261 -10.330 49.725 1.00 20.47 74 PHE B C 1
ATOM 4746 O O . PHE B 1 37 ? 32.224 -10.217 48.496 1.00 20.68 74 PHE B O 1
ATOM 4754 N N . ASN B 1 38 ? 31.270 -10.840 50.448 1.00 20.95 75 ASN B N 1
ATOM 4755 C CA . ASN B 1 38 ? 29.942 -11.076 49.898 1.00 21.27 75 ASN B CA 1
ATOM 4756 C C . ASN B 1 38 ? 28.939 -10.130 50.542 1.00 21.25 75 ASN B C 1
ATOM 4757 O O . ASN B 1 38 ? 28.997 -9.881 51.751 1.00 21.50 75 ASN B O 1
ATOM 4762 N N . VAL B 1 39 ? 28.041 -9.597 49.721 1.00 21.67 76 VAL B N 1
ATOM 4763 C CA . VAL B 1 39 ? 27.049 -8.627 50.167 1.00 22.08 76 VAL B CA 1
ATOM 4764 C C . VAL B 1 39 ? 25.676 -9.288 50.182 1.00 22.58 76 VAL B C 1
ATOM 4765 O O . VAL B 1 39 ? 25.272 -9.925 49.203 1.00 22.42 76 VAL B O 1
ATOM 4769 N N . TYR B 1 40 ? 24.970 -9.134 51.298 1.00 23.02 77 TYR B N 1
ATOM 4770 C CA . TYR B 1 40 ? 23.668 -9.759 51.484 1.00 23.65 77 TYR B CA 1
ATOM 4771 C C . TYR B 1 40 ? 22.586 -8.725 51.749 1.00 24.04 77 TYR B C 1
ATOM 4772 O O . TYR B 1 40 ? 22.754 -7.850 52.601 1.00 23.59 77 TYR B O 1
ATOM 4781 N N . ARG B 1 41 ? 21.483 -8.818 51.007 1.00 24.50 78 ARG B N 1
ATOM 4782 C CA . ARG B 1 41 ? 20.291 -8.040 51.312 1.00 25.48 78 ARG B CA 1
ATOM 4783 C C . ARG B 1 41 ? 19.256 -8.972 51.928 1.00 25.92 78 ARG B C 1
ATOM 4784 O O . ARG B 1 41 ? 18.734 -9.864 51.251 1.00 25.85 78 ARG B O 1
ATOM 4792 N N . ASP B 1 42 ? 18.989 -8.770 53.216 1.00 26.28 79 ASP B N 1
ATOM 4793 C CA . ASP B 1 42 ? 18.019 -9.573 53.967 1.00 26.94 79 ASP B CA 1
ATOM 4794 C C . ASP B 1 42 ? 18.232 -11.080 53.780 1.00 27.37 79 ASP B C 1
ATOM 4795 O O . ASP B 1 42 ? 17.293 -11.832 53.491 1.00 27.63 79 ASP B O 1
ATOM 4800 N N . GLY B 1 43 ? 19.482 -11.507 53.942 1.00 27.63 80 GLY B N 1
ATOM 4801 C CA . GLY B 1 43 ? 19.839 -12.924 53.878 1.00 28.00 80 GLY B CA 1
ATOM 4802 C C . GLY B 1 43 ? 20.186 -13.460 52.499 1.00 28.28 80 GLY B C 1
ATOM 4803 O O . GLY B 1 43 ? 20.712 -14.568 52.381 1.00 28.36 80 GLY B O 1
ATOM 4804 N N . GLN B 1 44 ? 19.892 -12.680 51.460 1.00 28.47 81 GLN B N 1
ATOM 4805 C CA . GLN B 1 44 ? 20.149 -13.088 50.078 1.00 28.76 81 GLN B CA 1
ATOM 4806 C C . GLN B 1 44 ? 21.397 -12.432 49.490 1.00 28.40 81 GLN B C 1
ATOM 4807 O O . GLN B 1 44 ? 21.527 -11.204 49.501 1.00 28.15 81 GLN B O 1
ATOM 4813 N N . LYS B 1 45 ? 22.297 -13.260 48.961 1.00 28.02 82 LYS B N 1
ATOM 4814 C CA . LYS B 1 45 ? 23.545 -12.782 48.368 1.00 27.92 82 LYS B CA 1
ATOM 4815 C C . LYS B 1 45 ? 23.289 -12.045 47.054 1.00 27.86 82 LYS B C 1
ATOM 4816 O O . LYS B 1 45 ? 22.506 -12.501 46.211 1.00 27.94 82 LYS B O 1
ATOM 4822 N N . LEU B 1 46 ? 23.957 -10.907 46.888 1.00 27.39 83 LEU B N 1
ATOM 4823 C CA . LEU B 1 46 ? 23.755 -10.045 45.726 1.00 27.35 83 LEU B CA 1
ATOM 4824 C C . LEU B 1 46 ? 24.795 -10.266 44.629 1.00 27.35 83 LEU B C 1
ATOM 4825 O O . LEU B 1 46 ? 24.487 -10.143 43.440 1.00 27.65 83 LEU B O 1
ATOM 4830 N N . ASN B 1 47 ? 26.021 -10.587 45.035 1.00 27.15 84 ASN B N 1
ATOM 4831 C CA . ASN B 1 47 ? 27.136 -10.751 44.106 1.00 27.04 84 ASN B CA 1
ATOM 4832 C C . ASN B 1 47 ? 27.437 -12.221 43.831 1.00 27.14 84 ASN B C 1
ATOM 4833 O O . ASN B 1 47 ? 27.600 -13.015 44.763 1.00 26.95 84 ASN B O 1
ATOM 4838 N N . ALA B 1 48 ? 27.512 -12.576 42.548 1.00 27.51 85 ALA B N 1
ATOM 4839 C CA . ALA B 1 48 ? 27.781 -13.956 42.130 1.00 27.75 85 ALA B CA 1
ATOM 4840 C C . ALA B 1 48 ? 29.183 -14.415 42.524 1.00 27.70 85 ALA B C 1
ATOM 4841 O O . ALA B 1 48 ? 29.381 -15.570 42.908 1.00 27.85 85 ALA B O 1
ATOM 4843 N N . ALA B 1 49 ? 30.148 -13.504 42.429 1.00 27.68 86 ALA B N 1
ATOM 4844 C CA . ALA B 1 49 ? 31.519 -13.771 42.857 1.00 27.40 86 ALA B CA 1
ATOM 4845 C C . ALA B 1 49 ? 31.911 -12.796 43.965 1.00 27.23 86 ALA B C 1
ATOM 4846 O O . ALA B 1 49 ? 31.486 -11.638 43.935 1.00 27.21 86 ALA B O 1
ATOM 4848 N N . PRO B 1 50 ? 32.708 -13.259 44.952 1.00 26.95 87 PRO B N 1
ATOM 4849 C CA . PRO B 1 50 ? 33.172 -12.365 46.019 1.00 26.68 87 PRO B CA 1
ATOM 4850 C C . PRO B 1 50 ? 33.856 -11.122 45.463 1.00 26.41 87 PRO B C 1
ATOM 4851 O O . PRO B 1 50 ? 34.657 -11.217 44.525 1.00 26.48 87 PRO B O 1
ATOM 4855 N N . VAL B 1 51 ? 33.524 -9.966 46.033 1.00 25.79 88 VAL B N 1
ATOM 4856 C CA . VAL B 1 51 ? 34.053 -8.688 45.557 1.00 25.29 88 VAL B CA 1
ATOM 4857 C C . VAL B 1 51 ? 35.266 -8.243 46.373 1.00 24.88 88 VAL B C 1
ATOM 4858 O O . VAL B 1 51 ? 35.427 -8.633 47.530 1.00 24.62 88 VAL B O 1
ATOM 4862 N N . LYS B 1 52 ? 36.115 -7.429 45.756 1.00 24.40 89 LYS B N 1
ATOM 4863 C CA . LYS B 1 52 ? 37.298 -6.900 46.427 1.00 24.33 89 LYS B CA 1
ATOM 4864 C C . LYS B 1 52 ? 36.985 -5.554 47.070 1.00 23.99 89 LYS B C 1
ATOM 4865 O O . LYS B 1 52 ? 37.285 -5.338 48.247 1.00 24.03 89 LYS B O 1
ATOM 4871 N N . THR B 1 53 ? 36.372 -4.668 46.289 1.00 23.46 90 THR B N 1
ATOM 4872 C CA . THR B 1 53 ? 36.124 -3.288 46.700 1.00 23.20 90 THR B CA 1
ATOM 4873 C C . THR B 1 53 ? 35.094 -3.208 47.834 1.00 22.42 90 THR B C 1
ATOM 4874 O O . THR B 1 53 ? 34.211 -4.061 47.952 1.00 22.68 90 THR B O 1
ATOM 4878 N N . THR B 1 54 ? 35.226 -2.174 48.661 1.00 21.12 91 THR B N 1
ATOM 4879 C CA . THR B 1 54 ? 34.466 -2.041 49.905 1.00 20.22 91 THR B CA 1
ATOM 4880 C C . THR B 1 54 ? 33.238 -1.137 49.761 1.00 19.53 91 THR B C 1
ATOM 4881 O O . THR B 1 54 ? 32.788 -0.513 50.730 1.00 18.65 91 THR B O 1
ATOM 4885 N N . ASN B 1 55 ? 32.702 -1.060 48.548 1.00 18.96 92 ASN B N 1
ATOM 4886 C CA . ASN B 1 55 ? 31.419 -0.413 48.306 1.00 19.37 92 ASN B CA 1
ATOM 4887 C C . ASN B 1 55 ? 30.649 -1.145 47.212 1.00 19.54 92 ASN B C 1
ATOM 4888 O O . ASN B 1 55 ? 31.247 -1.824 46.375 1.00 19.11 92 ASN B O 1
ATOM 4893 N N . TYR B 1 56 ? 29.326 -1.015 47.239 1.00 19.60 93 TYR B N 1
ATOM 4894 C CA . TYR B 1 56 ? 28.455 -1.789 46.365 1.00 20.40 93 TYR B CA 1
ATOM 4895 C C . TYR B 1 56 ? 27.141 -1.054 46.184 1.00 20.78 93 TYR B C 1
ATOM 4896 O O . TYR B 1 56 ? 26.565 -0.558 47.153 1.00 20.56 93 TYR B O 1
ATOM 4905 N N . VAL B 1 57 ? 26.666 -0.983 44.945 1.00 21.33 94 VAL B N 1
ATOM 4906 C CA . VAL B 1 57 ? 25.359 -0.400 44.670 1.00 22.21 94 VAL B CA 1
ATOM 4907 C C . VAL B 1 57 ? 24.358 -1.506 44.348 1.00 22.59 94 VAL B C 1
ATOM 4908 O O . VAL B 1 57 ? 24.530 -2.256 43.379 1.00 22.66 94 VAL B O 1
ATOM 4912 N N . ASP B 1 58 ? 23.330 -1.606 45.186 1.00 23.17 95 ASP B N 1
ATOM 4913 C CA . ASP B 1 58 ? 22.251 -2.568 44.993 1.00 23.91 95 ASP B CA 1
ATOM 4914 C C . ASP B 1 58 ? 21.099 -1.900 44.254 1.00 24.61 95 ASP B C 1
ATOM 4915 O O . ASP B 1 58 ? 20.327 -1.138 44.838 1.00 24.11 95 ASP B O 1
ATOM 4920 N N . LYS B 1 59 ? 20.990 -2.205 42.962 1.00 25.52 96 LYS B N 1
ATOM 4921 C CA . LYS B 1 59 ? 19.991 -1.598 42.086 1.00 26.68 96 LYS B CA 1
ATOM 4922 C C . LYS B 1 59 ? 18.558 -1.955 42.486 1.00 26.64 96 LYS B C 1
ATOM 4923 O O . LYS B 1 59 ? 17.618 -1.231 42.147 1.00 27.12 96 LYS B O 1
ATOM 4929 N N . ASN B 1 60 ? 18.407 -3.058 43.219 1.00 26.71 97 ASN B N 1
ATOM 4930 C CA . ASN B 1 60 ? 17.096 -3.592 43.590 1.00 26.96 97 ASN B CA 1
ATOM 4931 C C . ASN B 1 60 ? 16.718 -3.436 45.066 1.00 26.94 97 ASN B C 1
ATOM 4932 O O . ASN B 1 60 ? 15.693 -3.958 45.511 1.00 27.00 97 ASN B O 1
ATOM 4937 N N . GLY B 1 61 ? 17.543 -2.713 45.820 1.00 26.71 98 GLY B N 1
ATOM 4938 C CA . GLY B 1 61 ? 17.254 -2.446 47.225 1.00 26.46 98 GLY B CA 1
ATOM 4939 C C . GLY B 1 61 ? 16.212 -1.358 47.391 1.00 26.35 98 GLY B C 1
ATOM 4940 O O . GLY B 1 61 ? 15.986 -0.556 46.480 1.00 26.57 98 GLY B O 1
ATOM 4941 N N . SER B 1 62 ? 15.570 -1.340 48.556 1.00 26.19 99 SER B N 1
ATOM 4942 C CA . SER B 1 62 ? 14.576 -0.323 48.879 1.00 26.23 99 SER B CA 1
ATOM 4943 C C . SER B 1 62 ? 14.778 0.206 50.299 1.00 25.88 99 SER B C 1
ATOM 4944 O O . SER B 1 62 ? 15.659 -0.265 51.028 1.00 25.65 99 SER B O 1
ATOM 4947 N N . ALA B 1 63 ? 13.952 1.177 50.680 1.00 25.59 100 ALA B N 1
ATOM 4948 C CA . ALA B 1 63 ? 14.044 1.835 51.984 1.00 25.19 100 ALA B CA 1
ATOM 4949 C C . ALA B 1 63 ? 13.919 0.876 53.170 1.00 24.91 100 ALA B C 1
ATOM 4950 O O . ALA B 1 63 ? 14.456 1.143 54.246 1.00 24.50 100 ALA B O 1
ATOM 4952 N N . GLY B 1 64 ? 13.212 -0.234 52.969 1.00 24.71 101 GLY B N 1
ATOM 4953 C CA . GLY B 1 64 ? 12.994 -1.213 54.031 1.00 24.29 101 GLY B CA 1
ATOM 4954 C C . GLY B 1 64 ? 13.998 -2.351 54.086 1.00 23.98 101 GLY B C 1
ATOM 4955 O O . GLY B 1 64 ? 13.911 -3.211 54.967 1.00 24.11 101 GLY B O 1
ATOM 4956 N N . SER B 1 65 ? 14.951 -2.360 53.153 1.00 23.45 102 SER B N 1
ATOM 4957 C CA . SER B 1 65 ? 15.964 -3.417 53.073 1.00 23.05 102 SER B CA 1
ATOM 4958 C C . SER B 1 65 ? 16.974 -3.332 54.215 1.00 22.72 102 SER B C 1
ATOM 4959 O O . SER B 1 65 ? 17.221 -2.253 54.748 1.00 22.73 102 SER B O 1
ATOM 4962 N N . THR B 1 66 ? 17.545 -4.472 54.595 1.00 22.40 103 THR B N 1
ATOM 4963 C CA . THR B 1 66 ? 18.672 -4.486 55.538 1.00 22.16 103 THR B CA 1
ATOM 4964 C C . THR B 1 66 ? 19.838 -5.274 54.951 1.00 21.59 103 THR B C 1
ATOM 4965 O O . THR B 1 66 ? 19.637 -6.219 54.183 1.00 21.90 103 THR B O 1
ATOM 4969 N N . TYR B 1 67 ? 21.053 -4.889 55.328 1.00 20.69 104 TYR B N 1
ATOM 4970 C CA . TYR B 1 67 ? 22.253 -5.438 54.708 1.00 19.96 104 TYR B CA 1
ATOM 4971 C C . TYR B 1 67 ? 23.216 -6.012 55.720 1.00 19.71 104 TYR B C 1
ATOM 4972 O O . TYR B 1 67 ? 23.303 -5.539 56.853 1.00 19.48 104 TYR B O 1
ATOM 4981 N N . THR B 1 68 ? 23.919 -7.058 55.297 1.00 19.82 105 THR B N 1
ATOM 4982 C CA . THR B 1 68 ? 25.070 -7.569 56.019 1.00 20.06 105 THR B CA 1
ATOM 4983 C C . THR B 1 68 ? 26.187 -7.822 55.013 1.00 20.23 105 THR B C 1
ATOM 4984 O O . THR B 1 68 ? 25.944 -7.941 53.807 1.00 19.88 105 THR B O 1
ATOM 4988 N N . VAL B 1 69 ? 27.413 -7.885 55.514 1.00 20.47 106 VAL B N 1
ATOM 4989 C CA . VAL B 1 69 ? 28.548 -8.262 54.689 1.00 21.08 106 VAL B CA 1
ATOM 4990 C C . VAL B 1 69 ? 29.262 -9.419 55.379 1.00 21.17 106 VAL B C 1
ATOM 4991 O O . VAL B 1 69 ? 29.345 -9.469 56.610 1.00 20.96 106 VAL B O 1
ATOM 4995 N N A ARG B 1 70 ? 29.749 -10.362 54.578 0.50 21.47 107 ARG B N 1
ATOM 4996 N N B ARG B 1 70 ? 29.747 -10.365 54.579 0.50 21.37 107 ARG B N 1
ATOM 4997 C CA A ARG B 1 70 ? 30.560 -11.461 55.083 0.50 21.96 107 ARG B CA 1
ATOM 4998 C CA B ARG B 1 70 ? 30.560 -11.461 55.085 0.50 21.73 107 ARG B CA 1
ATOM 4999 C C A ARG B 1 70 ? 31.908 -11.459 54.372 0.50 21.95 107 ARG B C 1
ATOM 5000 C C B ARG B 1 70 ? 31.908 -11.456 54.373 0.50 21.84 107 ARG B C 1
ATOM 5001 O O A ARG B 1 70 ? 31.968 -11.466 53.139 0.50 21.90 107 ARG B O 1
ATOM 5002 O O B ARG B 1 70 ? 31.966 -11.459 53.140 0.50 21.79 107 ARG B O 1
ATOM 5017 N N . ALA B 1 71 ? 32.983 -11.424 55.156 1.00 21.97 108 ALA B N 1
ATOM 5018 C CA . ALA B 1 71 ? 34.337 -11.512 54.617 1.00 22.54 108 ALA B CA 1
ATOM 5019 C C . ALA B 1 71 ? 34.556 -12.927 54.093 1.00 23.21 108 ALA B C 1
ATOM 5020 O O . ALA B 1 71 ? 34.087 -13.898 54.695 1.00 23.26 108 ALA B O 1
ATOM 5022 N N . VAL B 1 72 ? 35.243 -13.022 52.960 1.00 23.77 109 VAL B N 1
ATOM 5023 C CA . VAL B 1 72 ? 35.613 -14.299 52.359 1.00 24.64 109 VAL B CA 1
ATOM 5024 C C . VAL B 1 72 ? 37.132 -14.414 52.446 1.00 25.21 109 VAL B C 1
ATOM 5025 O O . VAL B 1 72 ? 37.861 -13.685 51.762 1.00 25.29 109 VAL B O 1
ATOM 5029 N N . VAL B 1 73 ? 37.592 -15.317 53.311 1.00 26.07 110 VAL B N 1
ATOM 5030 C CA . VAL B 1 73 ? 39.016 -15.518 53.572 1.00 27.04 110 VAL B CA 1
ATOM 5031 C C . VAL B 1 73 ? 39.442 -16.888 53.045 1.00 27.70 110 VAL B C 1
ATOM 5032 O O . VAL B 1 73 ? 38.980 -17.915 53.543 1.00 27.57 110 VAL B O 1
ATOM 5036 N N . ASN B 1 74 ? 40.323 -16.885 52.042 1.00 28.69 111 ASN B N 1
ATOM 5037 C CA . ASN B 1 74 ? 40.718 -18.100 51.309 1.00 29.66 111 ASN B CA 1
ATOM 5038 C C . ASN B 1 74 ? 39.522 -18.943 50.842 1.00 30.02 111 ASN B C 1
ATOM 5039 O O . ASN B 1 74 ? 39.517 -20.171 50.975 1.00 30.43 111 ASN B O 1
ATOM 5044 N N . GLY B 1 75 ? 38.508 -18.272 50.303 1.00 30.25 112 GLY B N 1
ATOM 5045 C CA . GLY B 1 75 ? 37.289 -18.941 49.846 1.00 30.46 112 GLY B CA 1
ATOM 5046 C C . GLY B 1 75 ? 36.256 -19.258 50.920 1.00 30.64 112 GLY B C 1
ATOM 5047 O O . GLY B 1 75 ? 35.140 -19.679 50.597 1.00 30.88 112 GLY B O 1
ATOM 5048 N N . THR B 1 76 ? 36.611 -19.057 52.190 1.00 30.73 113 THR B N 1
ATOM 5049 C CA . THR B 1 76 ? 35.709 -19.386 53.302 1.00 30.68 113 THR B CA 1
ATOM 5050 C C . THR B 1 76 ? 35.034 -18.164 53.922 1.00 30.46 113 THR B C 1
ATOM 5051 O O . THR B 1 76 ? 35.690 -17.177 54.269 1.00 30.43 113 THR B O 1
ATOM 5055 N N . GLU B 1 77 ? 33.716 -18.256 54.070 1.00 30.10 114 GLU B N 1
ATOM 5056 C CA . GLU B 1 77 ? 32.899 -17.144 54.539 1.00 29.77 114 GLU B CA 1
ATOM 5057 C C . GLU B 1 77 ? 32.962 -16.991 56.055 1.00 29.30 114 GLU B C 1
ATOM 5058 O O . GLU B 1 77 ? 32.789 -17.961 56.798 1.00 29.58 114 GLU B O 1
ATOM 5064 N N . GLN B 1 78 ? 33.216 -15.764 56.503 1.00 28.60 115 GLN B N 1
ATOM 5065 C CA . GLN B 1 78 ? 33.295 -15.443 57.926 1.00 27.93 115 GLN B CA 1
ATOM 5066 C C . GLN B 1 78 ? 31.922 -15.006 58.451 1.00 27.22 115 GLN B C 1
ATOM 5067 O O . GLN B 1 78 ? 31.011 -14.764 57.654 1.00 27.14 115 GLN B O 1
ATOM 5073 N N . PRO B 1 79 ? 31.762 -14.914 59.789 1.00 26.77 116 PRO B N 1
ATOM 5074 C CA . PRO B 1 79 ? 30.481 -14.498 60.372 1.00 26.28 116 PRO B CA 1
ATOM 5075 C C . PRO B 1 79 ? 29.999 -13.152 59.837 1.00 25.72 116 PRO B C 1
ATOM 5076 O O . PRO B 1 79 ? 30.813 -12.275 59.524 1.00 25.74 116 PRO B O 1
ATOM 5080 N N . ALA B 1 80 ? 28.683 -13.006 59.734 1.00 24.86 117 ALA B N 1
ATOM 5081 C CA . ALA B 1 80 ? 28.073 -11.796 59.202 1.00 23.97 117 ALA B CA 1
ATOM 5082 C C . ALA B 1 80 ? 28.376 -10.581 60.070 1.00 23.44 117 ALA B C 1
ATOM 5083 O O . ALA B 1 80 ? 28.509 -10.691 61.295 1.00 23.06 117 ALA B O 1
ATOM 5085 N N . SER B 1 81 ? 28.501 -9.430 59.412 1.00 22.54 118 SER B N 1
ATOM 5086 C CA . SER B 1 81 ? 28.567 -8.139 60.085 1.00 22.17 118 SER B CA 1
ATOM 5087 C C . SER B 1 81 ? 27.251 -7.862 60.799 1.00 22.48 118 SER B C 1
ATOM 5088 O O . SER B 1 81 ? 26.257 -8.563 60.580 1.00 22.09 118 SER B O 1
ATOM 5091 N N . GLU B 1 82 ? 27.242 -6.835 61.648 1.00 22.98 119 GLU B N 1
ATOM 5092 C CA . GLU B 1 82 ? 25.987 -6.284 62.151 1.00 23.74 119 GLU B CA 1
ATOM 5093 C C . GLU B 1 82 ? 25.089 -5.925 60.964 1.00 23.56 119 GLU B C 1
ATOM 5094 O O . GLU B 1 82 ? 25.583 -5.555 59.890 1.00 23.15 119 GLU B O 1
ATOM 5100 N N . LYS B 1 83 ? 23.780 -6.051 61.155 1.00 23.45 120 LYS B N 1
ATOM 5101 C CA . LYS B 1 83 ? 22.810 -5.642 60.145 1.00 23.66 120 LYS B CA 1
ATOM 5102 C C . LYS B 1 83 ? 22.794 -4.121 60.018 1.00 23.08 120 LYS B C 1
ATOM 5103 O O . LYS B 1 83 ? 22.845 -3.405 61.022 1.00 23.20 120 LYS B O 1
ATOM 5109 N N . ALA B 1 84 ? 22.743 -3.639 58.780 1.00 22.26 121 ALA B N 1
ATOM 5110 C CA . ALA B 1 84 ? 22.603 -2.215 58.506 1.00 21.84 121 ALA B CA 1
ATOM 5111 C C . ALA B 1 84 ? 21.256 -1.947 57.846 1.00 21.51 121 ALA B C 1
ATOM 5112 O O . ALA B 1 84 ? 20.923 -2.546 56.819 1.00 21.49 121 ALA B O 1
ATOM 5114 N N . SER B 1 85 ? 20.480 -1.049 58.442 1.00 21.33 122 SER B N 1
ATOM 5115 C CA . SER B 1 85 ? 19.253 -0.580 57.820 1.00 21.55 122 SER B CA 1
ATOM 5116 C C . SER B 1 85 ? 19.597 0.573 56.887 1.00 21.26 122 SER B C 1
ATOM 5117 O O . SER B 1 85 ? 20.676 1.162 56.986 1.00 21.13 122 SER B O 1
ATOM 5120 N N . VAL B 1 86 ? 18.689 0.880 55.970 1.00 20.89 123 VAL B N 1
ATOM 5121 C CA . VAL B 1 86 ? 18.906 1.952 55.016 1.00 20.56 123 VAL B CA 1
ATOM 5122 C C . VAL B 1 86 ? 18.609 3.294 55.681 1.00 20.68 123 VAL B C 1
ATOM 5123 O O . VAL B 1 86 ? 17.548 3.478 56.284 1.00 20.75 123 VAL B O 1
ATOM 5127 N N . TRP B 1 87 ? 19.559 4.222 55.583 1.00 20.71 124 TRP B N 1
ATOM 5128 C CA . TRP B 1 87 ? 19.373 5.577 56.091 1.00 21.14 124 TRP B CA 1
ATOM 5129 C C . TRP B 1 87 ? 18.165 6.228 55.423 1.00 22.12 124 TRP B C 1
ATOM 5130 O O . TRP B 1 87 ? 17.966 6.080 54.218 1.00 22.98 124 TRP B O 1
ATOM 5141 N N . ALA B 1 88 ? 17.367 6.947 56.209 1.00 23.15 125 ALA B N 1
ATOM 5142 C CA . ALA B 1 88 ? 16.224 7.686 55.671 1.00 23.75 125 ALA B CA 1
ATOM 5143 C C . ALA B 1 88 ? 16.667 8.867 54.797 1.00 23.98 125 ALA B C 1
ATOM 5144 O O . ALA B 1 88 ? 15.982 9.234 53.838 1.00 24.55 125 ALA B O 1
ATOM 5146 N N . GLN B 1 89 ? 17.824 9.442 55.126 1.00 23.55 126 GLN B N 1
ATOM 5147 C CA . GLN B 1 89 ? 18.341 10.639 54.454 1.00 23.16 126 GLN B CA 1
ATOM 5148 C C . GLN B 1 89 ? 19.776 10.421 53.951 1.00 22.35 126 GLN B C 1
ATOM 5149 O O . GLN B 1 89 ? 20.379 9.402 54.280 1.00 21.99 126 GLN B O 1
ATOM 5155 N N . PRO B 1 90 ? 20.327 11.371 53.151 1.00 21.72 127 PRO B N 1
ATOM 5156 C CA . PRO B 1 90 ? 21.745 11.299 52.757 1.00 21.33 127 PRO B CA 1
ATOM 5157 C C . PRO B 1 90 ? 22.690 11.452 53.948 1.00 20.58 127 PRO B C 1
ATOM 5158 O O . PRO B 1 90 ? 23.885 11.168 53.841 1.00 21.03 127 PRO B O 1
ATOM 5162 N N . TYR B 1 91 ? 22.144 11.917 55.066 1.00 19.45 128 TYR B N 1
ATOM 5163 C CA . TYR B 1 91 ? 22.886 12.042 56.312 1.00 18.38 128 TYR B CA 1
ATOM 5164 C C . TYR B 1 91 ? 22.183 11.256 57.415 1.00 17.92 128 TYR B C 1
ATOM 5165 O O . TYR B 1 91 ? 20.989 10.945 57.308 1.00 17.56 128 TYR B O 1
ATOM 5174 N N . HIS B 1 92 ? 22.925 10.953 58.475 1.00 17.39 129 HIS B N 1
ATOM 5175 C CA . HIS B 1 92 ? 22.359 10.360 59.676 1.00 17.21 129 HIS B CA 1
ATOM 5176 C C . HIS B 1 92 ? 22.291 11.428 60.765 1.00 16.99 129 HIS B C 1
ATOM 5177 O O . HIS B 1 92 ? 23.305 12.058 61.095 1.00 16.49 129 HIS B O 1
ATOM 5184 N N . SER B 1 93 ? 21.098 11.641 61.317 1.00 16.97 130 SER B N 1
ATOM 5185 C CA . SER B 1 93 ? 20.920 12.645 62.361 1.00 17.50 130 SER B CA 1
ATOM 5186 C C . SER B 1 93 ? 21.142 12.060 63.747 1.00 16.84 130 SER B C 1
ATOM 5187 O O . SER B 1 93 ? 20.609 10.999 64.080 1.00 16.92 130 SER B O 1
ATOM 5190 N N . VAL B 1 94 ? 21.953 12.755 64.540 1.00 16.23 131 VAL B N 1
ATOM 5191 C CA . VAL B 1 94 ? 22.161 12.434 65.942 1.00 16.07 131 VAL B CA 1
ATOM 5192 C C . VAL B 1 94 ? 21.505 13.564 66.737 1.00 15.96 131 VAL B C 1
ATOM 5193 O O . VAL B 1 94 ? 22.022 14.682 66.769 1.00 15.85 131 VAL B O 1
ATOM 5197 N N . PRO B 1 95 ? 20.349 13.286 67.371 1.00 15.79 132 PRO B N 1
ATOM 5198 C CA . PRO B 1 95 ? 19.686 14.353 68.118 1.00 15.70 132 PRO B CA 1
ATOM 5199 C C . PRO B 1 95 ? 20.524 14.757 69.327 1.00 15.29 132 PRO B C 1
ATOM 5200 O O . PRO B 1 95 ? 21.158 13.906 69.956 1.00 15.37 132 PRO B O 1
ATOM 5204 N N . LEU B 1 96 ? 20.543 16.050 69.628 1.00 15.02 133 LEU B N 1
ATOM 5205 C CA . LEU B 1 96 ? 21.327 16.564 70.744 1.00 15.30 133 LEU B CA 1
ATOM 5206 C C . LEU B 1 96 ? 20.438 17.014 71.895 1.00 16.02 133 LEU B C 1
ATOM 5207 O O . LEU B 1 96 ? 19.269 17.359 71.694 1.00 16.34 133 LEU B O 1
ATOM 5212 N N . ASP B 1 97 ? 21.008 17.006 73.096 1.00 16.59 134 ASP B N 1
ATOM 5213 C CA . ASP B 1 97 ? 20.381 17.628 74.260 1.00 17.26 134 ASP B CA 1
ATOM 5214 C C . ASP B 1 97 ? 20.937 19.043 74.376 1.00 17.11 134 ASP B C 1
ATOM 5215 O O . ASP B 1 97 ? 21.940 19.278 75.055 1.00 17.03 134 ASP B O 1
ATOM 5220 N N . LYS B 1 98 ? 20.297 19.986 73.692 1.00 17.35 135 LYS B N 1
ATOM 5221 C CA . LYS B 1 98 ? 20.819 21.340 73.618 1.00 17.58 135 LYS B CA 1
ATOM 5222 C C . LYS B 1 98 ? 20.690 22.002 74.984 1.00 17.84 135 LYS B C 1
ATOM 5223 O O . LYS B 1 98 ? 19.586 22.073 75.532 1.00 18.41 135 LYS B O 1
ATOM 5229 N N . PRO B 1 99 ? 21.816 22.473 75.548 1.00 17.80 136 PRO B N 1
ATOM 5230 C CA . PRO B 1 99 ? 21.794 23.082 76.874 1.00 18.44 136 PRO B CA 1
ATOM 5231 C C . PRO B 1 99 ? 21.091 24.424 76.852 1.00 18.98 136 PRO B C 1
ATOM 5232 O O . PRO B 1 99 ? 21.202 25.173 75.879 1.00 19.19 136 PRO B O 1
ATOM 5236 N N . ALA B 1 100 ? 20.362 24.717 77.926 1.00 19.77 137 ALA B N 1
ATOM 5237 C CA . ALA B 1 100 ? 19.732 26.019 78.084 1.00 20.67 137 ALA B CA 1
ATOM 5238 C C . ALA B 1 100 ? 20.790 27.106 78.247 1.00 21.00 137 ALA B C 1
ATOM 5239 O O . ALA B 1 100 ? 21.888 26.849 78.753 1.00 21.33 137 ALA B O 1
ATOM 5241 N N . GLY B 1 101 ? 20.451 28.316 77.810 1.00 21.77 138 GLY B N 1
ATOM 5242 C CA . GLY B 1 101 ? 21.325 29.470 77.983 1.00 22.18 138 GLY B CA 1
ATOM 5243 C C . GLY B 1 101 ? 21.392 29.937 79.425 1.00 22.59 138 GLY B C 1
ATOM 5244 O O . GLY B 1 101 ? 20.689 29.417 80.294 1.00 22.69 138 GLY B O 1
ATOM 5245 N N . GLY B 1 102 ? 22.245 30.922 79.678 1.00 22.65 139 GLY B N 1
ATOM 5246 C CA . GLY B 1 102 ? 22.408 31.471 81.018 1.00 22.96 139 GLY B CA 1
ATOM 5247 C C . GLY B 1 102 ? 22.757 32.940 80.979 1.00 22.92 139 GLY B C 1
ATOM 5248 O O . GLY B 1 102 ? 22.623 33.594 79.941 1.00 22.67 139 GLY B O 1
ATOM 5249 N N . THR B 1 103 ? 23.205 33.451 82.123 1.00 23.30 140 THR B N 1
ATOM 5250 C CA . THR B 1 103 ? 23.630 34.840 82.261 1.00 23.84 140 THR B CA 1
ATOM 5251 C C . THR B 1 103 ? 24.940 34.909 83.040 1.00 23.31 140 THR B C 1
ATOM 5252 O O . THR B 1 103 ? 25.169 34.117 83.955 1.00 23.41 140 THR B O 1
ATOM 5256 N N . THR B 1 104 ? 25.795 35.854 82.661 1.00 22.88 141 THR B N 1
ATOM 5257 C CA . THR B 1 104 ? 27.075 36.074 83.334 1.00 22.86 141 THR B CA 1
ATOM 5258 C C . THR B 1 104 ? 26.874 36.988 84.548 1.00 23.47 141 THR B C 1
ATOM 5259 O O . THR B 1 104 ? 25.788 37.552 84.711 1.00 23.37 141 THR B O 1
ATOM 5263 N N . PRO B 1 105 ? 27.911 37.139 85.406 1.00 23.86 142 PRO B N 1
ATOM 5264 C CA . PRO B 1 105 ? 27.825 38.085 86.531 1.00 24.43 142 PRO B CA 1
ATOM 5265 C C . PRO B 1 105 ? 27.511 39.525 86.120 1.00 25.21 142 PRO B C 1
ATOM 5266 O O . PRO B 1 105 ? 27.079 40.317 86.962 1.00 25.48 142 PRO B O 1
ATOM 5270 N N . LYS B 1 106 ? 27.722 39.856 84.847 1.00 25.49 143 LYS B N 1
ATOM 5271 C CA . LYS B 1 106 ? 27.443 41.196 84.329 1.00 26.02 143 LYS B CA 1
ATOM 5272 C C . LYS B 1 106 ? 26.037 41.335 83.744 1.00 25.87 143 LYS B C 1
ATOM 5273 O O . LYS B 1 106 ? 25.650 42.414 83.288 1.00 26.45 143 LYS B O 1
ATOM 5279 N N . GLY B 1 107 ? 25.276 40.244 83.765 1.00 25.44 144 GLY B N 1
ATOM 5280 C CA . GLY B 1 107 ? 23.907 40.246 83.261 1.00 25.15 144 GLY B CA 1
ATOM 5281 C C . GLY B 1 107 ? 23.791 40.001 81.768 1.00 24.86 144 GLY B C 1
ATOM 5282 O O . GLY B 1 107 ? 22.709 40.137 81.195 1.00 24.88 144 GLY B O 1
ATOM 5283 N N . GLU B 1 108 ? 24.908 39.639 81.136 1.00 24.54 145 GLU B N 1
ATOM 5284 C CA . GLU B 1 108 ? 24.905 39.287 79.721 1.00 24.14 145 GLU B CA 1
ATOM 5285 C C . GLU B 1 108 ? 24.335 37.885 79.530 1.00 23.68 145 GLU B C 1
ATOM 5286 O O . GLU B 1 108 ? 24.802 36.927 80.147 1.00 23.95 145 GLU B O 1
ATOM 5292 N N . SER B 1 109 ? 23.321 37.780 78.676 1.00 23.29 146 SER B N 1
ATOM 5293 C CA . SER B 1 109 ? 22.734 36.496 78.328 1.00 22.80 146 SER B CA 1
ATOM 5294 C C . SER B 1 109 ? 23.569 35.818 77.247 1.00 21.79 146 SER B C 1
ATOM 5295 O O . SER B 1 109 ? 24.198 36.484 76.426 1.00 21.68 146 SER B O 1
ATOM 5298 N N . TYR B 1 110 ? 23.564 34.490 77.264 1.00 20.59 147 TYR B N 1
ATOM 5299 C CA . TYR B 1 110 ? 24.225 33.698 76.234 1.00 19.65 147 TYR B CA 1
ATOM 5300 C C . TYR B 1 110 ? 23.436 32.424 75.960 1.00 18.98 147 TYR B C 1
ATOM 5301 O O . TYR B 1 110 ? 22.701 31.941 76.820 1.00 18.79 147 TYR B O 1
ATOM 5310 N N . THR B 1 111 ? 23.594 31.898 74.750 1.00 17.75 148 THR B N 1
ATOM 5311 C CA . THR B 1 111 ? 23.006 30.627 74.354 1.00 17.14 148 THR B CA 1
ATOM 5312 C C . THR B 1 111 ? 24.130 29.712 73.872 1.00 16.28 148 THR B C 1
ATOM 5313 O O . THR B 1 111 ? 25.272 30.153 73.733 1.00 16.29 148 THR B O 1
ATOM 5317 N N . TYR B 1 112 ? 23.795 28.453 73.613 1.00 15.13 149 TYR B N 1
ATOM 5318 C CA . TYR B 1 112 ? 24.777 27.454 73.194 1.00 14.73 149 TYR B CA 1
ATOM 5319 C C . TYR B 1 112 ? 24.623 27.015 71.752 1.00 14.53 149 TYR B C 1
ATOM 5320 O O . TYR B 1 112 ? 23.515 26.924 71.228 1.00 14.93 149 TYR B O 1
ATOM 5329 N N . SER B 1 113 ? 25.758 26.738 71.118 1.00 13.76 150 SER B N 1
ATOM 5330 C CA . SER B 1 113 ? 25.773 26.066 69.826 1.00 13.45 150 SER B CA 1
ATOM 5331 C C . SER B 1 113 ? 26.742 24.888 69.874 1.00 12.83 150 SER B C 1
ATOM 5332 O O . SER B 1 113 ? 27.728 24.900 70.620 1.00 13.19 150 SER B O 1
ATOM 5335 N N . ALA B 1 114 ? 26.430 23.856 69.099 1.00 12.45 151 ALA B N 1
ATOM 5336 C CA . ALA B 1 114 ? 27.288 22.686 68.988 1.00 12.14 151 ALA B CA 1
ATOM 5337 C C . ALA B 1 114 ? 28.563 23.115 68.280 1.00 11.92 151 ALA B C 1
ATOM 5338 O O . ALA B 1 114 ? 28.521 23.847 67.302 1.00 12.81 151 ALA B O 1
ATOM 5340 N N . ASN B 1 115 ? 29.707 22.672 68.789 1.00 10.76 152 ASN B N 1
ATOM 5341 C CA . ASN B 1 115 ? 30.980 23.157 68.284 1.00 10.42 152 ASN B CA 1
ATOM 5342 C C . ASN B 1 115 ? 31.900 21.975 67.924 1.00 9.99 152 ASN B C 1
ATOM 5343 O O . ASN B 1 115 ? 31.432 21.000 67.338 1.00 10.44 152 ASN B O 1
ATOM 5348 N N . ASP B 1 116 ? 33.183 22.041 68.272 1.00 9.41 153 ASP B N 1
ATOM 5349 C CA . ASP B 1 116 ? 34.127 21.005 67.859 1.00 9.73 153 ASP B CA 1
ATOM 5350 C C . ASP B 1 116 ? 33.780 19.659 68.474 1.00 9.64 153 ASP B C 1
ATOM 5351 O O . ASP B 1 116 ? 33.356 19.582 69.634 1.00 10.26 153 ASP B O 1
ATOM 5356 N N . ALA B 1 117 ? 34.021 18.585 67.725 1.00 9.58 154 ALA B N 1
ATOM 5357 C CA . ALA B 1 117 ? 33.906 17.249 68.289 1.00 9.90 154 ALA B CA 1
ATOM 5358 C C . ALA B 1 117 ? 35.186 16.435 68.132 1.00 9.82 154 ALA B C 1
ATOM 5359 O O . ALA B 1 117 ? 36.123 16.800 67.404 1.00 9.78 154 ALA B O 1
ATOM 5361 N N . SER B 1 118 ? 35.190 15.305 68.817 1.00 9.83 155 SER B N 1
ATOM 5362 C CA . SER B 1 118 ? 36.150 14.245 68.589 1.00 10.25 155 SER B CA 1
ATOM 5363 C C . SER B 1 118 ? 35.399 12.925 68.636 1.00 10.64 155 SER B C 1
ATOM 5364 O O . SER B 1 118 ? 34.177 12.903 68.835 1.00 10.63 155 SER B O 1
ATOM 5367 N N . VAL B 1 119 ? 36.120 11.828 68.424 1.00 10.47 156 VAL B N 1
ATOM 5368 C CA . VAL B 1 119 ? 35.534 10.498 68.550 1.00 10.99 156 VAL B CA 1
ATOM 5369 C C . VAL B 1 119 ? 36.402 9.584 69.379 1.00 11.18 156 VAL B C 1
ATOM 5370 O O . VAL B 1 119 ? 37.626 9.724 69.425 1.00 10.87 156 VAL B O 1
ATOM 5374 N N . GLY B 1 120 ? 35.731 8.641 70.030 1.00 11.32 157 GLY B N 1
ATOM 5375 C CA . GLY B 1 120 ? 36.366 7.525 70.693 1.00 11.97 157 GLY B CA 1
ATOM 5376 C C . GLY B 1 120 ? 35.316 6.461 70.874 1.00 12.08 157 GLY B C 1
ATOM 5377 O O . GLY B 1 120 ? 34.122 6.746 70.891 1.00 12.38 157 GLY B O 1
ATOM 5378 N N . ASP B 1 121 ? 35.769 5.220 70.971 1.00 12.23 158 ASP B N 1
ATOM 5379 C CA . ASP B 1 121 ? 34.872 4.115 71.256 1.00 12.65 158 ASP B CA 1
ATOM 5380 C C . ASP B 1 121 ? 34.914 3.905 72.766 1.00 12.53 158 ASP B C 1
ATOM 5381 O O . ASP B 1 121 ? 35.840 3.291 73.289 1.00 12.38 158 ASP B O 1
ATOM 5386 N N . VAL B 1 122 ? 33.915 4.442 73.463 1.00 13.34 159 VAL B N 1
ATOM 5387 C CA . VAL B 1 122 ? 33.965 4.496 74.926 1.00 14.08 159 VAL B CA 1
ATOM 5388 C C . VAL B 1 122 ? 33.546 3.191 75.598 1.00 14.86 159 VAL B C 1
ATOM 5389 O O . VAL B 1 122 ? 33.869 2.957 76.768 1.00 14.86 159 VAL B O 1
ATOM 5393 N N . ASP B 1 123 ? 32.842 2.340 74.854 1.00 15.45 160 ASP B N 1
ATOM 5394 C CA . ASP B 1 123 ? 32.362 1.071 75.399 1.00 16.66 160 ASP B CA 1
ATOM 5395 C C . ASP B 1 123 ? 32.955 -0.159 74.713 1.00 17.13 160 ASP B C 1
ATOM 5396 O O . ASP B 1 123 ? 32.661 -1.286 75.113 1.00 17.96 160 ASP B O 1
ATOM 5401 N N . GLY B 1 124 ? 33.802 0.049 73.708 1.00 17.45 161 GLY B N 1
ATOM 5402 C CA . GLY B 1 124 ? 34.580 -1.044 73.118 1.00 17.83 161 GLY B CA 1
ATOM 5403 C C . GLY B 1 124 ? 33.871 -1.979 72.155 1.00 17.97 161 GLY B C 1
ATOM 5404 O O . GLY B 1 124 ? 34.309 -3.121 71.973 1.00 19.03 161 GLY B O 1
ATOM 5405 N N . ASP B 1 125 ? 32.792 -1.516 71.530 1.00 17.27 162 ASP B N 1
ATOM 5406 C CA . ASP B 1 125 ? 32.053 -2.349 70.569 1.00 17.23 162 ASP B CA 1
ATOM 5407 C C . ASP B 1 125 ? 32.486 -2.163 69.107 1.00 17.19 162 ASP B C 1
ATOM 5408 O O . ASP B 1 125 ? 31.937 -2.797 68.201 1.00 17.46 162 ASP B O 1
ATOM 5413 N N . GLY B 1 126 ? 33.462 -1.290 68.880 1.00 16.52 163 GLY B N 1
ATOM 5414 C CA . GLY B 1 126 ? 33.969 -1.039 67.526 1.00 15.88 163 GLY B CA 1
ATOM 5415 C C . GLY B 1 126 ? 33.217 0.007 66.721 1.00 15.50 163 GLY B C 1
ATOM 5416 O O . GLY B 1 126 ? 33.471 0.177 65.527 1.00 15.23 163 GLY B O 1
ATOM 5417 N N . GLN B 1 127 ? 32.297 0.712 67.378 1.00 14.81 164 GLN B N 1
ATOM 5418 C CA . GLN B 1 127 ? 31.611 1.846 66.783 1.00 15.08 164 GLN B CA 1
ATOM 5419 C C . GLN B 1 127 ? 31.931 3.095 67.595 1.00 14.26 164 GLN B C 1
ATOM 5420 O O . GLN B 1 127 ? 31.854 3.083 68.827 1.00 13.85 164 GLN B O 1
ATOM 5426 N N . TYR B 1 128 ? 32.282 4.175 66.906 1.00 13.37 165 TYR B N 1
ATOM 5427 C CA . TYR B 1 128 ? 32.636 5.420 67.586 1.00 12.93 165 TYR B CA 1
ATOM 5428 C C . TYR B 1 128 ? 31.458 6.133 68.235 1.00 12.63 165 TYR B C 1
ATOM 5429 O O . TYR B 1 128 ? 30.355 6.175 67.685 1.00 12.79 165 TYR B O 1
ATOM 5438 N N . GLU B 1 129 ? 31.739 6.700 69.407 1.00 12.21 166 GLU B N 1
ATOM 5439 C CA . GLU B 1 129 ? 30.901 7.713 70.035 1.00 12.16 166 GLU B CA 1
ATOM 5440 C C . GLU B 1 129 ? 31.426 9.092 69.632 1.00 11.94 166 GLU B C 1
ATOM 5441 O O . GLU B 1 129 ? 32.616 9.251 69.317 1.00 12.18 166 GLU B O 1
ATOM 5447 N N . LEU B 1 130 ? 30.540 10.080 69.652 1.00 11.67 167 LEU B N 1
ATOM 5448 C CA . LEU B 1 130 ? 30.909 11.464 69.430 1.00 11.73 167 LEU B CA 1
ATOM 5449 C C . LEU B 1 130 ? 31.058 12.180 70.760 1.00 11.75 167 LEU B C 1
ATOM 5450 O O . LEU B 1 130 ? 30.169 12.112 71.615 1.00 12.10 167 LEU B O 1
ATOM 5455 N N . ILE B 1 131 ? 32.190 12.857 70.928 1.00 11.28 168 ILE B N 1
ATOM 5456 C CA . ILE B 1 131 ? 32.435 13.689 72.100 1.00 11.24 168 ILE B CA 1
ATOM 5457 C C . ILE B 1 131 ? 32.347 15.126 71.604 1.00 11.00 168 ILE B C 1
ATOM 5458 O O . ILE B 1 131 ? 33.168 15.551 70.792 1.00 10.98 168 ILE B O 1
ATOM 5463 N N . LEU B 1 132 ? 31.340 15.852 72.081 1.00 11.04 169 LEU B N 1
ATOM 5464 C CA . LEU B 1 132 ? 30.983 17.161 71.542 1.00 11.08 169 LEU B CA 1
ATOM 5465 C C . LEU B 1 132 ? 31.228 18.275 72.551 1.00 10.68 169 LEU B C 1
ATOM 5466 O O . LEU B 1 132 ? 30.787 18.186 73.700 1.00 11.12 169 LEU B O 1
ATOM 5471 N N . LYS B 1 133 ? 31.910 19.329 72.108 1.00 9.95 170 LYS B N 1
ATOM 5472 C CA . LYS B 1 133 ? 32.047 20.551 72.889 1.00 10.34 170 LYS B CA 1
ATOM 5473 C C . LYS B 1 133 ? 30.944 21.545 72.516 1.00 10.47 170 LYS B C 1
ATOM 5474 O O . LYS B 1 133 ? 30.721 21.843 71.333 1.00 10.66 170 LYS B O 1
ATOM 5480 N N . TRP B 1 134 ? 30.248 22.044 73.535 1.00 10.40 171 TRP B N 1
ATOM 5481 C CA . TRP B 1 134 ? 29.288 23.134 73.358 1.00 10.93 171 TRP B CA 1
ATOM 5482 C C . TRP B 1 134 ? 29.990 24.471 73.558 1.00 10.98 171 TRP B C 1
ATOM 5483 O O . TRP B 1 134 ? 30.866 24.597 74.426 1.00 11.12 171 TRP B O 1
ATOM 5494 N N . ASP B 1 135 ? 29.613 25.462 72.750 1.00 11.30 172 ASP B N 1
ATOM 5495 C CA . ASP B 1 135 ? 30.194 26.795 72.846 1.00 11.87 172 ASP B CA 1
ATOM 5496 C C . ASP B 1 135 ? 29.139 27.830 73.216 1.00 12.20 172 ASP B C 1
ATOM 5497 O O . ASP B 1 135 ? 28.124 27.958 72.521 1.00 12.71 172 ASP B O 1
ATOM 5502 N N . PRO B 1 136 ? 29.381 28.588 74.301 1.00 12.30 173 PRO B N 1
ATOM 5503 C CA . PRO B 1 136 ? 28.462 29.678 74.616 1.00 12.81 173 PRO B CA 1
ATOM 5504 C C . PRO B 1 136 ? 28.667 30.824 73.633 1.00 13.30 173 PRO B C 1
ATOM 5505 O O . PRO B 1 136 ? 29.776 31.023 73.128 1.00 13.16 173 PRO B O 1
ATOM 5509 N N . SER B 1 137 ? 27.600 31.577 73.372 1.00 13.74 174 SER B N 1
ATOM 5510 C CA . SER B 1 137 ? 27.621 32.639 72.362 1.00 14.38 174 SER B CA 1
ATOM 5511 C C . SER B 1 137 ? 28.497 33.829 72.743 1.00 14.43 174 SER B C 1
ATOM 5512 O O . SER B 1 137 ? 28.710 34.727 71.931 1.00 15.70 174 SER B O 1
ATOM 5515 N N . ASN B 1 138 ? 29.005 33.829 73.971 1.00 13.80 175 ASN B N 1
ATOM 5516 C CA . ASN B 1 138 ? 29.935 34.861 74.412 1.00 13.60 175 ASN B CA 1
ATOM 5517 C C . ASN B 1 138 ? 31.360 34.345 74.618 1.00 13.28 175 ASN B C 1
ATOM 5518 O O . ASN B 1 138 ? 32.152 34.957 75.340 1.00 13.13 175 ASN B O 1
ATOM 5523 N N . SER B 1 139 ? 31.689 33.219 73.985 1.00 12.69 176 SER B N 1
ATOM 5524 C CA . SER B 1 139 ? 33.061 32.720 74.048 1.00 12.58 176 SER B CA 1
ATOM 5525 C C . SER B 1 139 ? 34.023 33.776 73.506 1.00 12.59 176 SER B C 1
ATOM 5526 O O . SER B 1 139 ? 33.636 34.641 72.709 1.00 12.63 176 SER B O 1
ATOM 5529 N N . LYS B 1 140 ? 35.273 33.711 73.957 1.00 11.87 177 LYS B N 1
ATOM 5530 C CA . LYS B 1 140 ? 36.222 34.795 73.736 1.00 12.30 177 LYS B CA 1
ATOM 5531 C C . LYS B 1 140 ? 37.577 34.337 73.216 1.00 12.00 177 LYS B C 1
ATOM 5532 O O . LYS B 1 140 ? 38.107 33.306 73.638 1.00 12.01 177 LYS B O 1
ATOM 5538 N N . ASP B 1 141 ? 38.147 35.139 72.327 1.00 11.84 178 ASP B N 1
ATOM 5539 C CA . ASP B 1 141 ? 39.563 35.039 72.029 1.00 11.85 178 ASP B CA 1
ATOM 5540 C C . ASP B 1 141 ? 40.343 35.546 73.235 1.00 12.06 178 ASP B C 1
ATOM 5541 O O . ASP B 1 141 ? 39.849 36.392 73.978 1.00 11.94 178 ASP B O 1
ATOM 5546 N N . ASN B 1 142 ? 41.571 35.068 73.409 1.00 11.89 179 ASN B N 1
ATOM 5547 C CA . ASN B 1 142 ? 42.408 35.496 74.523 1.00 12.14 179 ASN B CA 1
ATOM 5548 C C . ASN B 1 142 ? 42.604 37.009 74.593 1.00 12.74 179 ASN B C 1
ATOM 5549 O O . ASN B 1 142 ? 42.728 37.574 75.680 1.00 13.15 179 ASN B O 1
ATOM 5554 N N . SER B 1 143 ? 42.633 37.657 73.430 1.00 12.68 180 SER B N 1
ATOM 5555 C CA . SER B 1 143 ? 42.813 39.110 73.342 1.00 13.29 180 SER B CA 1
ATOM 5556 C C . SER B 1 143 ? 41.604 39.927 73.816 1.00 13.60 180 SER B C 1
ATOM 5557 O O . SER B 1 143 ? 41.721 41.143 74.017 1.00 14.47 180 SER B O 1
ATOM 5560 N N . GLN B 1 144 ? 40.456 39.273 73.975 1.00 13.75 181 GLN B N 1
ATOM 5561 C CA . GLN B 1 144 ? 39.200 39.956 74.298 1.00 14.27 181 GLN B CA 1
ATOM 5562 C C . GLN B 1 144 ? 38.862 39.803 75.768 1.00 13.80 181 GLN B C 1
ATOM 5563 O O . GLN B 1 144 ? 38.953 38.708 76.320 1.00 13.84 181 GLN B O 1
ATOM 5569 N N . ASP B 1 145 ? 38.468 40.901 76.406 1.00 13.62 182 ASP B N 1
ATOM 5570 C CA . ASP B 1 145 ? 37.942 40.835 77.766 1.00 13.59 182 ASP B CA 1
ATOM 5571 C C . ASP B 1 145 ? 36.497 40.364 77.754 1.00 13.28 182 ASP B C 1
ATOM 5572 O O . ASP B 1 145 ? 35.799 40.476 76.742 1.00 13.38 182 ASP B O 1
ATOM 5577 N N . GLY B 1 146 ? 36.050 39.853 78.896 1.00 13.21 183 GLY B N 1
ATOM 5578 C CA . GLY B 1 146 ? 34.646 39.550 79.107 1.00 13.38 183 GLY B CA 1
ATOM 5579 C C . GLY B 1 146 ? 34.420 38.192 79.727 1.00 13.45 183 GLY B C 1
ATOM 5580 O O . GLY B 1 146 ? 35.213 37.265 79.545 1.00 13.21 183 GLY B O 1
ATOM 5581 N N . TYR B 1 147 ? 33.328 38.079 80.469 1.00 13.53 184 TYR B N 1
ATOM 5582 C CA . TYR B 1 147 ? 32.934 36.818 81.084 1.00 13.98 184 TYR B CA 1
ATOM 5583 C C . TYR B 1 147 ? 32.337 35.881 80.048 1.00 13.83 184 TYR B C 1
ATOM 5584 O O . TYR B 1 147 ? 31.659 36.308 79.119 1.00 14.53 184 TYR B O 1
ATOM 5593 N N . THR B 1 148 ? 32.589 34.588 80.221 1.00 13.15 185 THR B N 1
ATOM 5594 C CA . THR B 1 148 ? 32.075 33.590 79.293 1.00 12.57 185 THR B CA 1
ATOM 5595 C C . THR B 1 148 ? 31.169 32.609 80.017 1.00 12.71 185 THR B C 1
ATOM 5596 O O . THR B 1 148 ? 31.330 32.351 81.213 1.00 12.92 185 THR B O 1
ATOM 5600 N N . GLY B 1 149 ? 30.214 32.058 79.281 1.00 12.34 186 GLY B N 1
ATOM 5601 C CA . GLY B 1 149 ? 29.412 30.967 79.810 1.00 12.25 186 GLY B CA 1
ATOM 5602 C C . GLY B 1 149 ? 30.218 29.684 79.969 1.00 12.38 186 GLY B C 1
ATOM 5603 O O . GLY B 1 149 ? 31.329 29.557 79.438 1.00 12.15 186 GLY B O 1
ATOM 5604 N N . ASP B 1 150 ? 29.651 28.731 80.698 1.00 12.33 187 ASP B N 1
ATOM 5605 C CA . ASP B 1 150 ? 30.293 27.445 80.955 1.00 12.69 187 ASP B CA 1
ATOM 5606 C C . ASP B 1 150 ? 30.552 26.680 79.664 1.00 12.19 187 ASP B C 1
ATOM 5607 O O . ASP B 1 150 ? 29.747 26.727 78.732 1.00 11.86 187 ASP B O 1
ATOM 5612 N N . VAL B 1 151 ? 31.675 25.972 79.625 1.00 11.93 188 VAL B N 1
ATOM 5613 C CA . VAL B 1 151 ? 31.972 25.038 78.547 1.00 11.98 188 VAL B CA 1
ATOM 5614 C C . VAL B 1 151 ? 31.429 23.673 78.966 1.00 11.76 188 VAL B C 1
ATOM 5615 O O . VAL B 1 151 ? 31.712 23.196 80.071 1.00 12.06 188 VAL B O 1
ATOM 5619 N N . LEU B 1 152 ? 30.637 23.067 78.083 1.00 11.66 189 LEU B N 1
ATOM 5620 C CA . LEU B 1 152 ? 30.043 21.760 78.338 1.00 12.01 189 LEU B CA 1
ATOM 5621 C C . LEU B 1 152 ? 30.560 20.752 77.333 1.00 11.76 189 LEU B C 1
ATOM 5622 O O . LEU B 1 152 ? 30.682 21.067 76.151 1.00 11.99 189 LEU B O 1
ATOM 5627 N N . ILE B 1 153 ? 30.851 19.545 77.808 1.00 11.63 190 ILE B N 1
ATOM 5628 C CA . ILE B 1 153 ? 31.321 18.459 76.954 1.00 11.92 190 ILE B CA 1
ATOM 5629 C C . ILE B 1 153 ? 30.347 17.300 77.131 1.00 11.47 190 ILE B C 1
ATOM 5630 O O . ILE B 1 153 ? 30.111 16.853 78.261 1.00 11.68 190 ILE B O 1
ATOM 5635 N N . ASP B 1 154 ? 29.784 16.819 76.026 1.00 11.62 191 ASP B N 1
ATOM 5636 C CA . ASP B 1 154 ? 28.848 15.684 76.035 1.00 11.84 191 ASP B CA 1
ATOM 5637 C C . ASP B 1 154 ? 29.416 14.488 75.285 1.00 11.89 191 ASP B C 1
ATOM 5638 O O . ASP B 1 154 ? 30.224 14.652 74.373 1.00 12.11 191 ASP B O 1
ATOM 5643 N N . ALA B 1 155 ? 28.954 13.293 75.642 1.00 11.71 192 ALA B N 1
ATOM 5644 C CA . ALA B 1 155 ? 29.193 12.090 74.843 1.00 11.96 192 ALA B CA 1
ATOM 5645 C C . ALA B 1 155 ? 27.868 11.581 74.291 1.00 12.40 192 ALA B C 1
ATOM 5646 O O . ALA B 1 155 ? 26.899 11.437 75.044 1.00 12.62 192 ALA B O 1
ATOM 5648 N N . TYR B 1 156 ? 27.835 11.300 72.986 1.00 12.83 193 TYR B N 1
ATOM 5649 C CA . TYR B 1 156 ? 26.657 10.735 72.319 1.00 13.37 193 TYR B CA 1
ATOM 5650 C C . TYR B 1 156 ? 26.995 9.459 71.574 1.00 13.73 193 TYR B C 1
ATOM 5651 O O . TYR B 1 156 ? 28.010 9.386 70.885 1.00 13.75 193 TYR B O 1
ATOM 5660 N N . LYS B 1 157 ? 26.127 8.462 71.698 1.00 13.90 194 LYS B N 1
ATOM 5661 C CA . LYS B 1 157 ? 26.159 7.332 70.781 1.00 14.77 194 LYS B CA 1
ATOM 5662 C C . LYS B 1 157 ? 25.503 7.756 69.482 1.00 14.97 194 LYS B C 1
ATOM 5663 O O . LYS B 1 157 ? 24.744 8.724 69.457 1.00 14.59 194 LYS B O 1
ATOM 5669 N N . LEU B 1 158 ? 25.787 7.043 68.394 1.00 15.64 195 LEU B N 1
ATOM 5670 C CA . LEU B 1 158 ? 25.242 7.431 67.095 1.00 16.47 195 LEU B CA 1
ATOM 5671 C C . LEU B 1 158 ? 23.712 7.332 67.039 1.00 17.38 195 LEU B C 1
ATOM 5672 O O . LEU B 1 158 ? 23.072 8.007 66.230 1.00 17.64 195 LEU B O 1
ATOM 5677 N N . ASP B 1 159 ? 23.135 6.516 67.920 1.00 18.57 196 ASP B N 1
ATOM 5678 C CA . ASP B 1 159 ? 21.675 6.393 68.000 1.00 19.83 196 ASP B CA 1
ATOM 5679 C C . ASP B 1 159 ? 21.006 7.530 68.784 1.00 20.08 196 ASP B C 1
ATOM 5680 O O . ASP B 1 159 ? 19.791 7.496 69.018 1.00 20.98 196 ASP B O 1
ATOM 5685 N N . GLY B 1 160 ? 21.795 8.524 69.188 1.00 19.65 197 GLY B N 1
ATOM 5686 C CA . GLY B 1 160 ? 21.280 9.680 69.913 1.00 19.29 197 GLY B CA 1
ATOM 5687 C C . GLY B 1 160 ? 21.321 9.593 71.430 1.00 18.94 197 GLY B C 1
ATOM 5688 O O . GLY B 1 160 ? 20.990 10.568 72.110 1.00 19.43 197 GLY B O 1
ATOM 5689 N N . THR B 1 161 ? 21.724 8.444 71.968 1.00 18.29 198 THR B N 1
ATOM 5690 C CA . THR B 1 161 ? 21.828 8.288 73.423 1.00 18.33 198 THR B CA 1
ATOM 5691 C C . THR B 1 161 ? 22.893 9.227 73.983 1.00 17.94 198 THR B C 1
ATOM 5692 O O . THR B 1 161 ? 24.062 9.152 73.599 1.00 17.68 198 THR B O 1
ATOM 5696 N N . LYS B 1 162 ? 22.478 10.113 74.881 1.00 17.46 199 LYS B N 1
ATOM 5697 C CA . LYS B 1 162 ? 23.416 10.968 75.598 1.00 17.14 199 LYS B CA 1
ATOM 5698 C C . LYS B 1 162 ? 23.952 10.211 76.803 1.00 16.51 199 LYS B C 1
ATOM 5699 O O . LYS B 1 162 ? 23.191 9.847 77.708 1.00 16.92 199 LYS B O 1
ATOM 5705 N N . LEU B 1 163 ? 25.256 9.958 76.811 1.00 15.37 200 LEU B N 1
ATOM 5706 C CA . LEU B 1 163 ? 25.875 9.175 77.878 1.00 15.08 200 LEU B CA 1
ATOM 5707 C C . LEU B 1 163 ? 26.187 10.008 79.115 1.00 14.63 200 LEU B C 1
ATOM 5708 O O . LEU B 1 163 ? 26.114 9.515 80.243 1.00 15.43 200 LEU B O 1
ATOM 5713 N N . TRP B 1 164 ? 26.546 11.272 78.900 1.00 13.69 201 TRP B N 1
ATOM 5714 C CA . TRP B 1 164 ? 26.931 12.161 79.997 1.00 12.80 201 TRP B CA 1
ATOM 5715 C C . TRP B 1 164 ? 27.209 13.562 79.501 1.00 12.56 201 TRP B C 1
ATOM 5716 O O . TRP B 1 164 ? 27.358 13.792 78.290 1.00 12.43 201 TRP B O 1
ATOM 5727 N N . ARG B 1 165 ? 27.265 14.484 80.462 1.00 12.20 202 ARG B N 1
ATOM 5728 C CA . ARG B 1 165 ? 27.711 15.861 80.270 1.00 12.33 202 ARG B CA 1
ATOM 5729 C C . ARG B 1 165 ? 28.699 16.213 81.377 1.00 12.29 202 ARG B C 1
ATOM 5730 O O . ARG B 1 165 ? 28.437 15.927 82.555 1.00 12.92 202 ARG B O 1
ATOM 5738 N N . ILE B 1 166 ? 29.828 16.809 80.994 1.00 11.95 203 ILE B N 1
ATOM 5739 C CA . ILE B 1 166 ? 30.774 17.412 81.928 1.00 11.89 203 ILE B CA 1
ATOM 5740 C C . ILE B 1 166 ? 30.630 18.926 81.800 1.00 11.68 203 ILE B C 1
ATOM 5741 O O . ILE B 1 166 ? 30.568 19.449 80.686 1.00 11.91 203 ILE B O 1
ATOM 5746 N N . ASN B 1 167 ? 30.529 19.621 82.930 1.00 11.37 204 ASN B N 1
ATOM 5747 C CA . ASN B 1 167 ? 30.481 21.070 82.922 1.00 11.42 204 ASN B CA 1
ATOM 5748 C C . ASN B 1 167 ? 31.806 21.559 83.467 1.00 11.06 204 ASN B C 1
ATOM 5749 O O . ASN B 1 167 ? 32.112 21.351 84.643 1.00 11.44 204 ASN B O 1
ATOM 5754 N N . LEU B 1 168 ? 32.616 22.183 82.617 1.00 10.75 205 LEU B N 1
ATOM 5755 C CA . LEU B 1 168 ? 33.954 22.582 83.041 1.00 10.93 205 LEU B CA 1
ATOM 5756 C C . LEU B 1 168 ? 33.951 23.707 84.080 1.00 10.62 205 LEU B C 1
ATOM 5757 O O . LEU B 1 168 ? 34.914 23.864 84.824 1.00 10.54 205 LEU B O 1
ATOM 5762 N N . GLY B 1 169 ? 32.864 24.470 84.132 1.00 10.55 206 GLY B N 1
ATOM 5763 C CA . GLY B 1 169 ? 32.635 25.388 85.244 1.00 11.26 206 GLY B CA 1
ATOM 5764 C C . GLY B 1 169 ? 33.241 26.762 85.048 1.00 11.40 206 GLY B C 1
ATOM 5765 O O . GLY B 1 169 ? 33.916 27.036 84.050 1.00 11.05 206 GLY B O 1
ATOM 5766 N N . LYS B 1 170 ? 33.023 27.627 86.036 1.00 11.42 207 LYS B N 1
ATOM 5767 C CA . LYS B 1 170 ? 33.325 29.052 85.910 1.00 11.61 207 LYS B CA 1
ATOM 5768 C C . LYS B 1 170 ? 34.816 29.365 85.803 1.00 11.30 207 LYS B C 1
ATOM 5769 O O . LYS B 1 170 ? 35.181 30.464 85.397 1.00 11.50 207 LYS B O 1
ATOM 5775 N N . ASN B 1 171 ? 35.677 28.420 86.172 1.00 11.19 208 ASN B N 1
ATOM 5776 C CA . ASN B 1 171 ? 37.120 28.671 86.166 1.00 11.16 208 ASN B CA 1
ATOM 5777 C C . ASN B 1 171 ? 37.833 28.183 84.904 1.00 10.81 208 ASN B C 1
ATOM 5778 O O . ASN B 1 171 ? 39.059 28.212 84.828 1.00 11.51 208 ASN B O 1
ATOM 5783 N N . ILE B 1 172 ? 37.043 27.745 83.928 1.00 10.58 209 ILE B N 1
ATOM 5784 C CA . ILE B 1 172 ? 37.558 27.396 82.608 1.00 10.70 209 ILE B CA 1
ATOM 5785 C C . ILE B 1 172 ? 36.873 28.301 81.587 1.00 10.36 209 ILE B C 1
ATOM 5786 O O . ILE B 1 172 ? 35.683 28.138 81.279 1.00 10.78 209 ILE B O 1
ATOM 5791 N N . ARG B 1 173 ? 37.636 29.262 81.078 1.00 10.64 210 ARG B N 1
ATOM 5792 C CA . ARG B 1 173 ? 37.099 30.240 80.140 1.00 10.87 210 ARG B CA 1
ATOM 5793 C C . ARG B 1 173 ? 36.740 29.577 78.815 1.00 10.93 210 ARG B C 1
ATOM 5794 O O . ARG B 1 173 ? 37.426 28.645 78.388 1.00 10.39 210 ARG B O 1
ATOM 5802 N N . ALA B 1 174 ? 35.674 30.051 78.169 1.00 10.68 211 ALA B N 1
ATOM 5803 C CA . ALA B 1 174 ? 35.241 29.530 76.872 1.00 11.07 211 ALA B CA 1
ATOM 5804 C C . ALA B 1 174 ? 35.918 30.289 75.741 1.00 10.81 211 ALA B C 1
ATOM 5805 O O . ALA B 1 174 ? 35.972 31.521 75.753 1.00 11.17 211 ALA B O 1
ATOM 5807 N N . GLY B 1 175 ? 36.431 29.545 74.760 1.00 10.28 212 GLY B N 1
ATOM 5808 C CA . GLY B 1 175 ? 37.102 30.146 73.611 1.00 10.17 212 GLY B CA 1
ATOM 5809 C C . GLY B 1 175 ? 37.962 29.111 72.921 1.00 10.12 212 GLY B C 1
ATOM 5810 O O . GLY B 1 175 ? 38.288 28.087 73.509 1.00 9.85 212 GLY B O 1
ATOM 5811 N N . ALA B 1 176 ? 38.354 29.395 71.685 1.00 9.80 213 ALA B N 1
ATOM 5812 C CA . ALA B 1 176 ? 39.058 28.415 70.858 1.00 9.66 213 ALA B CA 1
ATOM 5813 C C . ALA B 1 176 ? 40.355 27.932 71.503 1.00 9.16 213 ALA B C 1
ATOM 5814 O O . ALA B 1 176 ? 40.748 26.769 71.329 1.00 8.91 213 ALA B O 1
ATOM 5816 N N . HIS B 1 177 ? 41.037 28.819 72.226 1.00 9.38 214 HIS B N 1
ATOM 5817 C CA . HIS B 1 177 ? 42.389 28.531 72.696 1.00 9.14 214 HIS B CA 1
ATOM 5818 C C . HIS B 1 177 ? 42.469 27.962 74.100 1.00 9.01 214 HIS B C 1
ATOM 5819 O O . HIS B 1 177 ? 43.577 27.683 74.582 1.00 9.48 214 HIS B O 1
ATOM 5826 N N . TYR B 1 178 ? 41.308 27.791 74.739 1.00 9.09 215 TYR B N 1
ATOM 5827 C CA . TYR B 1 178 ? 41.253 27.313 76.115 1.00 9.40 215 TYR B CA 1
ATOM 5828 C C . TYR B 1 178 ? 41.170 25.785 76.179 1.00 9.28 215 TYR B C 1
ATOM 5829 O O . TYR B 1 178 ? 42.208 25.136 76.111 1.00 9.35 215 TYR B O 1
ATOM 5838 N N . THR B 1 179 ? 39.974 25.208 76.274 1.00 9.44 216 THR B N 1
ATOM 5839 C CA . THR B 1 179 ? 39.841 23.752 76.372 1.00 9.39 216 THR B CA 1
ATOM 5840 C C . THR B 1 179 ? 40.272 23.046 75.099 1.00 9.49 216 THR B C 1
ATOM 5841 O O . THR B 1 179 ? 39.772 23.347 74.014 1.00 9.54 216 THR B O 1
ATOM 5845 N N . GLN B 1 180 ? 41.202 22.107 75.265 1.00 9.11 217 GLN B N 1
ATOM 5846 C CA . GLN B 1 180 ? 41.702 21.246 74.196 1.00 9.52 217 GLN B CA 1
ATOM 5847 C C . GLN B 1 180 ? 41.516 19.813 74.694 1.00 9.37 217 GLN B C 1
ATOM 5848 O O . GLN B 1 180 ? 42.219 19.377 75.619 1.00 10.03 217 GLN B O 1
ATOM 5854 N N . PHE B 1 181 ? 40.548 19.097 74.129 1.00 9.43 218 PHE B N 1
ATOM 5855 C CA . PHE B 1 181 ? 40.141 17.808 74.706 1.00 9.64 218 PHE B CA 1
ATOM 5856 C C . PHE B 1 181 ? 40.611 16.618 73.897 1.00 9.86 218 PHE B C 1
ATOM 5857 O O . PHE B 1 181 ? 40.399 16.546 72.685 1.00 10.17 218 PHE B O 1
ATOM 5865 N N . MET B 1 182 ? 41.266 15.690 74.583 1.00 10.02 219 MET B N 1
ATOM 5866 C CA . MET B 1 182 ? 41.834 14.511 73.944 1.00 10.23 219 MET B CA 1
ATOM 5867 C C . MET B 1 182 ? 40.965 13.304 74.239 1.00 10.56 219 MET B C 1
ATOM 5868 O O . MET B 1 182 ? 40.673 13.001 75.398 1.00 11.19 219 MET B O 1
ATOM 5873 N N . VAL B 1 183 ? 40.536 12.629 73.181 1.00 10.12 220 VAL B N 1
ATOM 5874 C CA . VAL B 1 183 ? 39.738 11.413 73.326 1.00 10.51 220 VAL B CA 1
ATOM 5875 C C . VAL B 1 183 ? 40.540 10.241 72.760 1.00 10.76 220 VAL B C 1
ATOM 5876 O O . VAL B 1 183 ? 40.913 10.242 71.584 1.00 10.52 220 VAL B O 1
ATOM 5880 N N . TYR B 1 184 ? 40.838 9.258 73.608 1.00 10.78 221 TYR B N 1
ATOM 5881 C CA . TYR B 1 184 ? 41.719 8.166 73.201 1.00 11.04 221 TYR B CA 1
ATOM 5882 C C . TYR B 1 184 ? 41.725 7.092 74.261 1.00 11.51 221 TYR B C 1
ATOM 5883 O O . TYR B 1 184 ? 41.512 7.376 75.439 1.00 11.43 221 TYR B O 1
ATOM 5892 N N . ASP B 1 185 ? 41.961 5.857 73.825 1.00 11.64 222 ASP B N 1
ATOM 5893 C CA . ASP B 1 185 ? 42.211 4.760 74.742 1.00 11.73 222 ASP B CA 1
ATOM 5894 C C . ASP B 1 185 ? 43.670 4.852 75.188 1.00 11.79 222 ASP B C 1
ATOM 5895 O O . ASP B 1 185 ? 44.560 4.239 74.600 1.00 12.68 222 ASP B O 1
ATOM 5900 N N . LEU B 1 186 ? 43.904 5.652 76.222 1.00 11.98 223 LEU B N 1
ATOM 5901 C CA . LEU B 1 186 ? 45.248 5.906 76.713 1.00 12.91 223 LEU B CA 1
ATOM 5902 C C . LEU B 1 186 ? 45.888 4.702 77.392 1.00 13.19 223 LEU B C 1
ATOM 5903 O O . LEU B 1 186 ? 47.103 4.518 77.291 1.00 12.70 223 LEU B O 1
ATOM 5908 N N . ASP B 1 187 ? 45.079 3.902 78.091 1.00 14.19 224 ASP B N 1
ATOM 5909 C CA . ASP B 1 187 ? 45.626 2.790 78.883 1.00 15.16 224 ASP B CA 1
ATOM 5910 C C . ASP B 1 187 ? 45.581 1.430 78.189 1.00 15.90 224 ASP B C 1
ATOM 5911 O O . ASP B 1 187 ? 46.175 0.464 78.675 1.00 16.33 224 ASP B O 1
ATOM 5916 N N . GLY B 1 188 ? 44.896 1.356 77.054 1.00 15.91 225 GLY B N 1
ATOM 5917 C CA . GLY B 1 188 ? 44.930 0.165 76.209 1.00 16.16 225 GLY B CA 1
ATOM 5918 C C . GLY B 1 188 ? 44.013 -0.961 76.635 1.00 16.62 225 GLY B C 1
ATOM 5919 O O . GLY B 1 188 ? 44.348 -2.136 76.442 1.00 17.20 225 GLY B O 1
ATOM 5920 N N . ASP B 1 189 ? 42.858 -0.625 77.202 1.00 16.29 226 ASP B N 1
ATOM 5921 C CA . ASP B 1 189 ? 41.884 -1.651 77.587 1.00 16.47 226 ASP B CA 1
ATOM 5922 C C . ASP B 1 189 ? 40.764 -1.815 76.561 1.00 16.31 226 ASP B C 1
ATOM 5923 O O . ASP B 1 189 ? 39.847 -2.612 76.757 1.00 17.18 226 ASP B O 1
ATOM 5928 N N . GLY B 1 190 ? 40.833 -1.049 75.474 1.00 15.39 227 GLY B N 1
ATOM 5929 C CA . GLY B 1 190 ? 39.821 -1.115 74.422 1.00 15.06 227 GLY B CA 1
ATOM 5930 C C . GLY B 1 190 ? 38.741 -0.043 74.483 1.00 14.53 227 GLY B C 1
ATOM 5931 O O . GLY B 1 190 ? 37.878 0.010 73.616 1.00 14.83 227 GLY B O 1
ATOM 5932 N N . LYS B 1 191 ? 38.783 0.807 75.510 1.00 14.29 228 LYS B N 1
ATOM 5933 C CA . LYS B 1 191 ? 37.774 1.848 75.703 1.00 14.72 228 LYS B CA 1
ATOM 5934 C C . LYS B 1 191 ? 38.428 3.213 75.823 1.00 13.77 228 LYS B C 1
ATOM 5935 O O . LYS B 1 191 ? 39.415 3.380 76.536 1.00 13.86 228 LYS B O 1
ATOM 5941 N N . ALA B 1 192 ? 37.863 4.193 75.133 1.00 13.02 229 ALA B N 1
ATOM 5942 C CA . ALA B 1 192 ? 38.399 5.551 75.176 1.00 12.49 229 ALA B CA 1
ATOM 5943 C C . ALA B 1 192 ? 38.108 6.258 76.489 1.00 12.34 229 ALA B C 1
ATOM 5944 O O . ALA B 1 192 ? 37.068 6.033 77.116 1.00 12.40 229 ALA B O 1
ATOM 5946 N N . GLU B 1 193 ? 39.060 7.085 76.908 1.00 12.15 230 GLU B N 1
ATOM 5947 C CA . GLU B 1 193 ? 38.815 8.074 77.948 1.00 12.51 230 GLU B CA 1
ATOM 5948 C C . GLU B 1 193 ? 38.952 9.467 77.347 1.00 11.85 230 GLU B C 1
ATOM 5949 O O . GLU B 1 193 ? 39.307 9.620 76.168 1.00 11.74 230 GLU B O 1
ATOM 5955 N N . VAL B 1 194 ? 38.646 10.470 78.158 1.00 11.49 231 VAL B N 1
ATOM 5956 C CA . VAL B 1 194 ? 38.639 11.860 77.718 1.00 11.40 231 VAL B CA 1
ATOM 5957 C C . VAL B 1 194 ? 39.505 12.646 78.694 1.00 10.98 231 VAL B C 1
ATOM 5958 O O . VAL B 1 194 ? 39.257 12.607 79.901 1.00 11.72 231 VAL B O 1
ATOM 5962 N N . ALA B 1 195 ? 40.518 13.341 78.179 1.00 10.73 232 ALA B N 1
ATOM 5963 C CA . ALA B 1 195 ? 41.450 14.098 79.018 1.00 10.71 232 ALA B CA 1
ATOM 5964 C C . ALA B 1 195 ? 41.436 15.573 78.623 1.00 10.64 232 ALA B C 1
ATOM 5965 O O . ALA B 1 195 ? 41.437 15.912 77.431 1.00 10.64 232 ALA B O 1
ATOM 5967 N N . MET B 1 196 ? 41.407 16.454 79.622 1.00 10.40 233 MET B N 1
ATOM 5968 C CA . MET B 1 196 ? 41.468 17.896 79.382 1.00 11.00 233 MET B CA 1
ATOM 5969 C C . MET B 1 196 ? 41.827 18.648 80.663 1.00 10.56 233 MET B C 1
ATOM 5970 O O . MET B 1 196 ? 41.805 18.085 81.769 1.00 10.65 233 MET B O 1
ATOM 5975 N N . LYS B 1 197 ? 42.167 19.918 80.496 1.00 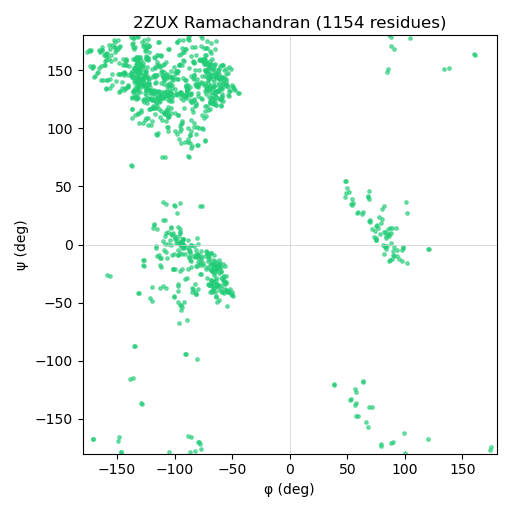10.67 234 LYS B N 1
ATOM 5976 C CA . LYS B 1 197 ? 42.421 20.812 81.615 1.00 10.14 234 LYS B CA 1
ATOM 5977 C C . LYS B 1 197 ? 41.109 21.127 82.333 1.00 10.26 234 LYS B C 1
ATOM 5978 O O . LYS B 1 197 ? 40.098 21.397 81.693 1.00 10.42 234 LYS B O 1
ATOM 5984 N N . THR B 1 198 ? 41.132 21.053 83.662 1.00 9.73 235 THR B N 1
ATOM 5985 C CA . THR B 1 198 ? 39.958 21.275 84.486 1.00 9.94 235 THR B CA 1
ATOM 5986 C C . THR B 1 198 ? 40.327 22.242 85.619 1.00 10.30 235 THR B C 1
ATOM 5987 O O . THR B 1 198 ? 41.471 22.685 85.721 1.00 10.55 235 THR B O 1
ATOM 5991 N N . ALA B 1 199 ? 39.354 22.576 86.463 1.00 10.84 236 ALA B N 1
ATOM 5992 C CA . ALA B 1 199 ? 39.596 23.549 87.525 1.00 11.11 236 ALA B CA 1
ATOM 5993 C C . ALA B 1 199 ? 38.667 23.298 88.701 1.00 11.37 236 ALA B C 1
ATOM 5994 O O . ALA B 1 199 ? 37.794 22.429 88.643 1.00 11.46 236 ALA B O 1
ATOM 5996 N N . ASP B 1 200 ? 38.853 24.068 89.773 1.00 11.64 237 ASP B N 1
ATOM 5997 C CA . ASP B 1 200 ? 37.858 24.092 90.839 1.00 11.67 237 ASP B CA 1
ATOM 5998 C C . ASP B 1 200 ? 36.511 24.367 90.208 1.00 11.75 237 ASP B C 1
ATOM 5999 O O . ASP B 1 200 ? 36.373 25.281 89.391 1.00 12.16 237 ASP B O 1
ATOM 6004 N N . GLY B 1 201 ? 35.515 23.571 90.577 1.00 11.66 238 GLY B N 1
ATOM 6005 C CA . GLY B 1 201 ? 34.181 23.781 90.063 1.00 11.90 238 GLY B CA 1
ATOM 6006 C C . GLY B 1 201 ? 33.829 22.991 88.814 1.00 11.97 238 GLY B C 1
ATOM 6007 O O . GLY B 1 201 ? 32.674 22.986 88.403 1.00 12.39 238 GLY B O 1
ATOM 6008 N N . THR B 1 202 ? 34.812 22.338 88.190 1.00 11.51 239 THR B N 1
ATOM 6009 C CA . THR B 1 202 ? 34.500 21.404 87.109 1.00 11.74 239 THR B CA 1
ATOM 6010 C C . THR B 1 202 ? 33.645 20.274 87.689 1.00 11.84 239 THR B C 1
ATOM 6011 O O . THR B 1 202 ? 33.973 19.724 88.747 1.00 12.56 239 THR B O 1
ATOM 6015 N N . LYS B 1 203 ? 32.550 19.945 87.014 1.00 11.71 240 LYS B N 1
ATOM 6016 C CA . LYS B 1 203 ? 31.646 18.905 87.479 1.00 11.83 240 LYS B CA 1
ATOM 6017 C C . LYS B 1 203 ? 31.688 17.731 86.516 1.00 11.55 240 LYS B C 1
ATOM 6018 O O . LYS B 1 203 ? 31.413 17.892 85.322 1.00 12.17 240 LYS B O 1
ATOM 6024 N N . ASP B 1 204 ? 32.013 16.548 87.031 1.00 11.08 241 ASP B N 1
ATOM 6025 C CA . ASP B 1 204 ? 32.149 15.383 86.158 1.00 11.05 241 ASP B CA 1
ATOM 6026 C C . ASP B 1 204 ? 30.786 14.824 85.737 1.00 11.08 241 ASP B C 1
ATOM 6027 O O . ASP B 1 204 ? 29.734 15.329 86.146 1.00 10.82 241 ASP B O 1
ATOM 6032 N N . GLY B 1 205 ? 30.812 13.773 84.925 1.00 11.12 242 GLY B N 1
ATOM 6033 C CA . GLY B 1 205 ? 29.595 13.210 84.356 1.00 11.68 242 GLY B CA 1
ATOM 6034 C C . GLY B 1 205 ? 28.655 12.593 85.377 1.00 12.18 242 GLY B C 1
ATOM 6035 O O . GLY B 1 205 ? 27.477 12.401 85.087 1.00 13.04 242 GLY B O 1
ATOM 6036 N N . THR B 1 206 ? 29.184 12.280 86.561 1.00 12.24 243 THR B N 1
ATOM 6037 C CA . THR B 1 206 ? 28.372 11.720 87.645 1.00 13.08 243 THR B CA 1
ATOM 6038 C C . THR B 1 206 ? 27.856 12.799 88.596 1.00 12.84 243 THR B C 1
ATOM 6039 O O . THR B 1 206 ? 27.112 12.490 89.534 1.00 13.73 243 THR B O 1
ATOM 6043 N N . GLY B 1 207 ? 28.246 14.053 88.366 1.00 12.56 244 GLY B N 1
ATOM 6044 C CA . GLY B 1 207 ? 27.784 15.164 89.192 1.00 12.37 244 GLY B CA 1
ATOM 6045 C C . GLY B 1 207 ? 28.692 15.489 90.364 1.00 12.36 244 GLY B C 1
ATOM 6046 O O . GLY B 1 207 ? 28.291 16.231 91.269 1.00 12.67 244 GLY B O 1
ATOM 6047 N N . LYS B 1 208 ? 29.913 14.959 90.354 1.00 12.17 245 LYS B N 1
ATOM 6048 C CA . LYS B 1 208 ? 30.899 15.277 91.378 1.00 13.16 245 LYS B CA 1
ATOM 6049 C C . LYS B 1 208 ? 31.705 16.492 90.951 1.00 12.72 245 LYS B C 1
ATOM 6050 O O . LYS B 1 208 ? 32.245 16.524 89.839 1.00 12.72 245 LYS B O 1
ATOM 6056 N N . VAL B 1 209 ? 31.793 17.478 91.836 1.00 12.70 246 VAL B N 1
ATOM 6057 C CA . VAL B 1 209 ? 32.542 18.697 91.566 1.00 13.10 246 VAL B CA 1
ATOM 6058 C C . VAL B 1 209 ? 33.989 18.530 92.019 1.00 13.46 246 VAL B C 1
ATOM 6059 O O . VAL B 1 209 ? 34.255 18.107 93.147 1.00 14.29 246 VAL B O 1
ATOM 6063 N N . ILE B 1 210 ? 34.919 18.860 91.126 1.00 12.96 247 ILE B N 1
ATOM 6064 C CA . ILE B 1 210 ? 36.351 18.758 91.378 1.00 13.72 247 ILE B CA 1
ATOM 6065 C C . ILE B 1 210 ? 36.849 19.957 92.190 1.00 13.34 247 ILE B C 1
ATOM 6066 O O . ILE B 1 210 ? 36.454 21.103 91.944 1.00 13.28 247 ILE B O 1
ATOM 6071 N N . GLY B 1 211 ? 37.698 19.679 93.173 1.00 13.59 248 GLY B N 1
ATOM 6072 C CA . GLY B 1 211 ? 38.371 20.722 93.935 1.00 14.53 248 GLY B CA 1
ATOM 6073 C C . GLY B 1 211 ? 37.460 21.485 94.873 1.00 15.27 248 GLY B C 1
ATOM 6074 O O . GLY B 1 211 ? 36.585 20.906 95.523 1.00 15.57 248 GLY B O 1
ATOM 6075 N N . ASN B 1 212 ? 37.681 22.795 94.922 1.00 16.16 249 ASN B N 1
ATOM 6076 C CA . ASN B 1 212 ? 36.964 23.723 95.785 1.00 17.34 249 ASN B CA 1
ATOM 6077 C C . ASN B 1 212 ? 35.721 24.198 95.042 1.00 17.30 249 ASN B C 1
ATOM 6078 O O . ASN B 1 212 ? 35.800 25.084 94.188 1.00 16.82 249 ASN B O 1
ATOM 6083 N N . ALA B 1 213 ? 34.574 23.607 95.376 1.00 17.12 250 ALA B N 1
ATOM 6084 C CA . ALA B 1 213 ? 33.376 23.677 94.534 1.00 17.65 250 ALA B CA 1
ATOM 6085 C C . ALA B 1 213 ? 32.934 25.084 94.153 1.00 18.01 250 ALA B C 1
ATOM 6086 O O . ALA B 1 213 ? 32.548 25.319 93.005 1.00 18.65 250 ALA B O 1
ATOM 6088 N N . ASN B 1 214 ? 33.005 26.011 95.105 1.00 17.91 251 ASN B N 1
ATOM 6089 C CA . ASN B 1 214 ? 32.500 27.368 94.906 1.00 18.28 251 ASN B CA 1
ATOM 6090 C C . ASN B 1 214 ? 33.568 28.438 94.669 1.00 17.63 251 ASN B C 1
ATOM 6091 O O . ASN B 1 214 ? 33.232 29.614 94.560 1.00 18.22 251 ASN B O 1
ATOM 6096 N N . ALA B 1 215 ? 34.838 28.035 94.588 1.00 16.60 252 ALA B N 1
ATOM 6097 C CA . ALA B 1 215 ? 35.932 28.972 94.306 1.00 16.15 252 ALA B CA 1
ATOM 6098 C C . ALA B 1 215 ? 35.715 29.677 92.969 1.00 15.72 252 ALA B C 1
ATOM 6099 O O . ALA B 1 215 ? 35.298 29.056 91.996 1.00 15.81 252 ALA B O 1
ATOM 6101 N N . ASP B 1 216 ? 35.979 30.978 92.934 1.00 15.13 253 ASP B N 1
ATOM 6102 C CA . ASP B 1 216 ? 35.771 31.775 91.731 1.00 14.63 253 ASP B CA 1
ATOM 6103 C C . ASP B 1 216 ? 37.022 32.605 91.454 1.00 14.41 253 ASP B C 1
ATOM 6104 O O . ASP B 1 216 ? 37.288 33.588 92.143 1.00 14.55 253 ASP B O 1
ATOM 6109 N N . TYR B 1 217 ? 37.792 32.183 90.456 1.00 13.46 254 TYR B N 1
ATOM 6110 C CA . TYR B 1 217 ? 39.044 32.837 90.096 1.00 13.12 254 TYR B CA 1
ATOM 6111 C C . TYR B 1 217 ? 38.924 33.698 88.843 1.00 12.69 254 TYR B C 1
ATOM 6112 O O . TYR B 1 217 ? 39.935 34.125 88.284 1.00 13.60 254 TYR B O 1
ATOM 6121 N N . ARG B 1 218 ? 37.699 33.979 88.416 1.00 12.93 255 ARG B N 1
ATOM 6122 C CA . ARG B 1 218 ? 37.497 34.916 87.320 1.00 13.16 255 ARG B CA 1
ATOM 6123 C C . ARG B 1 218 ? 37.910 36.320 87.743 1.00 13.06 255 ARG B C 1
ATOM 6124 O O . ARG B 1 218 ? 37.434 36.837 88.763 1.00 13.57 255 ARG B O 1
ATOM 6132 N N . ASN B 1 219 ? 38.801 36.932 86.967 1.00 13.30 256 ASN B N 1
ATOM 6133 C CA . ASN B 1 219 ? 39.239 38.289 87.275 1.00 13.69 256 ASN B CA 1
ATOM 6134 C C . ASN B 1 219 ? 38.254 39.332 86.756 1.00 13.91 256 ASN B C 1
ATOM 6135 O O . ASN B 1 219 ? 37.207 38.984 86.211 1.00 13.76 256 ASN B O 1
ATOM 6140 N N . GLU B 1 220 ? 38.583 40.611 86.936 1.00 14.24 257 GLU B N 1
ATOM 6141 C CA . GLU B 1 220 ? 37.694 41.713 86.553 1.00 14.93 257 GLU B CA 1
ATOM 6142 C C . GLU B 1 220 ? 37.385 41.760 85.067 1.00 14.60 257 GLU B C 1
ATOM 6143 O O . GLU B 1 220 ? 36.394 42.370 84.646 1.00 15.37 257 GLU B O 1
ATOM 6149 N N . GLN B 1 221 ? 38.243 41.120 84.277 1.00 13.90 258 GLN B N 1
ATOM 6150 C CA . GLN B 1 221 ? 38.069 41.064 82.832 1.00 13.64 258 GLN B CA 1
ATOM 6151 C C . GLN B 1 221 ? 37.541 39.712 82.365 1.00 13.47 258 GLN B C 1
ATOM 6152 O O . GLN B 1 221 ? 37.514 39.446 81.167 1.00 13.54 258 GLN B O 1
ATOM 6158 N N . GLY B 1 222 ? 37.135 38.860 83.305 1.00 13.13 259 GLY B N 1
ATOM 6159 C CA . GLY B 1 222 ? 36.581 37.553 82.958 1.00 12.66 259 GLY B CA 1
ATOM 6160 C C . GLY B 1 222 ? 37.608 36.536 82.497 1.00 12.35 259 GLY B C 1
ATOM 6161 O O . GLY B 1 222 ? 37.243 35.516 81.903 1.00 12.72 259 GLY B O 1
ATOM 6162 N N . ARG B 1 223 ? 38.884 36.804 82.763 1.00 12.24 260 ARG B N 1
ATOM 6163 C CA . ARG B 1 223 ? 39.946 35.839 82.495 1.00 12.71 260 ARG B CA 1
ATOM 6164 C C . ARG B 1 223 ? 40.291 35.139 83.804 1.00 12.44 260 ARG B C 1
ATOM 6165 O O . ARG B 1 223 ? 40.181 35.739 84.880 1.00 13.80 260 ARG B O 1
ATOM 6173 N N . VAL B 1 224 ? 40.687 33.874 83.719 1.00 12.50 261 VAL B N 1
ATOM 6174 C CA . VAL B 1 224 ? 41.000 33.101 84.920 1.00 12.71 261 VAL B CA 1
ATOM 6175 C C . VAL B 1 224 ? 42.509 32.958 85.003 1.00 12.58 261 VAL B C 1
ATOM 6176 O O . VAL B 1 224 ? 43.102 32.090 84.355 1.00 12.58 261 VAL B O 1
ATOM 6180 N N . LEU B 1 225 ? 43.124 33.829 85.802 1.00 12.32 262 LEU B N 1
ATOM 6181 C CA . LEU B 1 225 ? 44.577 34.011 85.801 1.00 12.31 262 LEU B CA 1
ATOM 6182 C C . LEU B 1 225 ? 45.221 33.687 87.140 1.00 12.89 262 LEU B C 1
ATOM 6183 O O . LEU B 1 225 ? 46.375 34.028 87.377 1.00 13.52 262 LEU B O 1
ATOM 6188 N N . SER B 1 226 ? 44.468 33.020 88.007 1.00 13.30 263 SER B N 1
ATOM 6189 C CA . SER B 1 226 ? 44.951 32.661 89.333 1.00 13.89 263 SER B CA 1
ATOM 6190 C C . SER B 1 226 ? 44.225 31.413 89.796 1.00 13.64 263 SER B C 1
ATOM 6191 O O . SER B 1 226 ? 43.252 30.979 89.169 1.00 13.48 263 SER B O 1
ATOM 6194 N N . GLY B 1 227 ? 44.708 30.844 90.896 1.00 13.52 264 GLY B N 1
ATOM 6195 C CA . GLY B 1 227 ? 44.112 29.656 91.479 1.00 13.64 264 GLY B CA 1
ATOM 6196 C C . GLY B 1 227 ? 44.664 28.378 90.889 1.00 13.36 264 GLY B C 1
ATOM 6197 O O . GLY B 1 227 ? 45.405 28.414 89.900 1.00 13.55 264 GLY B O 1
ATOM 6198 N N . PRO B 1 228 ? 44.317 27.234 91.499 1.00 13.40 265 PRO B N 1
ATOM 6199 C CA . PRO B 1 228 ? 44.802 25.940 91.020 1.00 13.42 265 PRO B CA 1
ATOM 6200 C C . PRO B 1 228 ? 44.356 25.645 89.584 1.00 12.99 265 PRO B C 1
ATOM 6201 O O . PRO B 1 228 ? 43.328 26.149 89.121 1.00 12.75 265 PRO B O 1
ATOM 6205 N N . GLU B 1 229 ? 45.148 24.830 88.895 1.00 11.79 266 GLU B N 1
ATOM 6206 C CA . GLU B 1 229 ? 44.802 24.342 87.572 1.00 11.61 266 GLU B CA 1
ATOM 6207 C C . GLU B 1 229 ? 45.019 22.844 87.585 1.00 11.49 266 GLU B C 1
ATOM 6208 O O . GLU B 1 229 ? 46.018 22.372 88.132 1.00 11.75 266 GLU B O 1
ATOM 6214 N N . TYR B 1 230 ? 44.096 22.099 86.982 1.00 11.11 267 TYR B N 1
ATOM 6215 C CA . TYR B 1 230 ? 44.167 20.639 87.031 1.00 11.46 267 TYR B CA 1
ATOM 6216 C C . TYR B 1 230 ? 44.152 19.994 85.650 1.00 11.76 267 TYR B C 1
ATOM 6217 O O . TYR B 1 230 ? 43.720 20.601 84.673 1.00 11.59 267 TYR B O 1
ATOM 6226 N N . LEU B 1 231 ? 44.626 18.751 85.596 1.00 11.72 268 LEU B N 1
ATOM 6227 C CA . LEU B 1 231 ? 44.491 17.901 84.420 1.00 11.67 268 LEU B CA 1
ATOM 6228 C C . LEU B 1 231 ? 43.713 16.672 84.852 1.00 11.07 268 LEU B C 1
ATOM 6229 O O . LEU B 1 231 ? 44.113 15.987 85.798 1.00 11.97 268 LEU B O 1
ATOM 6234 N N . THR B 1 232 ? 42.613 16.382 84.167 1.00 11.15 269 THR B N 1
ATOM 6235 C CA . THR B 1 232 ? 41.783 15.249 84.540 1.00 10.95 269 THR B CA 1
ATOM 6236 C C . THR B 1 232 ? 41.621 14.269 83.394 1.00 11.30 269 THR B C 1
ATOM 6237 O O . THR B 1 232 ? 41.434 14.674 82.247 1.00 11.42 269 THR B O 1
ATOM 6241 N N . VAL B 1 233 ? 41.702 12.980 83.718 1.00 11.46 270 VAL B N 1
ATOM 6242 C CA . VAL B 1 233 ? 41.307 11.920 82.803 1.00 11.90 270 VAL B CA 1
ATOM 6243 C C . VAL B 1 233 ? 39.936 11.441 83.272 1.00 11.53 270 VAL B C 1
ATOM 6244 O O . VAL B 1 233 ? 39.772 11.051 84.439 1.00 12.10 270 VAL B O 1
ATOM 6248 N N . PHE B 1 234 ? 38.959 11.494 82.366 1.00 11.73 271 PHE B N 1
ATOM 6249 C CA . PHE B 1 234 ? 37.589 11.073 82.635 1.00 12.24 271 PHE B CA 1
ATOM 6250 C C . PHE B 1 234 ? 37.307 9.745 81.935 1.00 12.65 271 PHE B C 1
ATOM 6251 O O . PHE B 1 234 ? 37.782 9.507 80.815 1.00 12.81 271 PHE B O 1
ATOM 6259 N N . GLN B 1 235 ? 36.530 8.890 82.592 1.00 12.54 272 GLN B N 1
ATOM 6260 C CA . GLN B 1 235 ? 36.080 7.639 82.002 1.00 13.16 272 GLN B CA 1
ATOM 6261 C C . GLN B 1 235 ? 35.167 7.928 80.810 1.00 12.70 272 GLN B C 1
ATOM 6262 O O . GLN B 1 235 ? 34.223 8.694 80.921 1.00 12.88 272 GLN B O 1
ATOM 6268 N N . GLY B 1 236 ? 35.453 7.311 79.668 1.00 13.06 273 GLY B N 1
ATOM 6269 C CA . GLY B 1 236 ? 34.695 7.592 78.452 1.00 13.11 273 GLY B CA 1
ATOM 6270 C C . GLY B 1 236 ? 33.217 7.245 78.491 1.00 13.23 273 GLY B C 1
ATOM 6271 O O . GLY B 1 236 ? 32.400 7.920 77.876 1.00 13.37 273 GLY B O 1
ATOM 6272 N N . SER B 1 237 ? 32.872 6.176 79.199 1.00 13.70 274 SER B N 1
ATOM 6273 C CA . SER B 1 237 ? 31.494 5.683 79.201 1.00 14.14 274 SER B CA 1
ATOM 6274 C C . SER B 1 237 ? 30.559 6.491 80.101 1.00 14.24 274 SER B C 1
ATOM 6275 O O . SER B 1 237 ? 29.356 6.524 79.863 1.00 14.31 274 SER B O 1
ATOM 6278 N N . THR B 1 238 ? 31.129 7.143 81.114 1.00 13.99 275 THR B N 1
ATOM 6279 C CA . THR B 1 238 ? 30.350 7.768 82.197 1.00 14.10 275 THR B CA 1
ATOM 6280 C C . THR B 1 238 ? 30.695 9.235 82.449 1.00 13.82 275 THR B C 1
ATOM 6281 O O . THR B 1 238 ? 29.948 9.955 83.125 1.00 14.05 275 THR B O 1
ATOM 6285 N N . GLY B 1 239 ? 31.848 9.664 81.949 1.00 13.41 276 GLY B N 1
ATOM 6286 C CA . GLY B 1 239 ? 32.347 11.001 82.247 1.00 13.20 276 GLY B CA 1
ATOM 6287 C C . GLY B 1 239 ? 32.825 11.154 83.681 1.00 13.17 276 GLY B C 1
ATOM 6288 O O . GLY B 1 239 ? 33.046 12.271 84.144 1.00 12.48 276 GLY B O 1
ATOM 6289 N N . LYS B 1 240 ? 32.994 10.034 84.382 1.00 13.10 277 LYS B N 1
ATOM 6290 C CA . LYS B 1 240 ? 33.474 10.059 85.765 1.00 14.16 277 LYS B CA 1
ATOM 6291 C C . LYS B 1 240 ? 34.954 10.414 85.828 1.00 13.76 277 LYS B C 1
ATOM 6292 O O . LYS B 1 240 ? 35.760 9.885 85.058 1.00 13.49 277 LYS B O 1
ATOM 6298 N N . GLU B 1 241 ? 35.311 11.293 86.760 1.00 13.79 278 GLU B N 1
ATOM 6299 C CA . GLU B 1 241 ? 36.706 11.589 87.038 1.00 14.27 278 GLU B CA 1
ATOM 6300 C C . GLU B 1 241 ? 37.426 10.303 87.437 1.00 14.34 278 GLU B C 1
ATOM 6301 O O . GLU B 1 241 ? 37.011 9.621 88.380 1.00 14.74 278 GLU B O 1
ATOM 6307 N N . LEU B 1 242 ? 38.488 9.962 86.710 1.00 14.05 279 LEU B N 1
ATOM 6308 C CA . LEU B 1 242 ? 39.327 8.813 87.071 1.00 14.81 279 LEU B CA 1
ATOM 6309 C C . LEU B 1 242 ? 40.536 9.255 87.886 1.00 14.74 279 LEU B C 1
ATOM 6310 O O . LEU B 1 242 ? 40.796 8.719 88.965 1.00 15.88 279 LEU B O 1
ATOM 6315 N N . VAL B 1 243 ? 41.273 10.237 87.370 1.00 14.35 280 VAL B N 1
ATOM 6316 C CA . VAL B 1 243 ? 42.422 10.811 88.075 1.00 14.64 280 VAL B CA 1
ATOM 6317 C C . VAL B 1 243 ? 42.497 12.300 87.732 1.00 14.29 280 VAL B C 1
ATOM 6318 O O . VAL B 1 243 ? 42.252 12.696 86.580 1.00 13.70 280 VAL B O 1
ATOM 6322 N N . THR B 1 244 ? 42.809 13.112 88.736 1.00 14.29 281 THR B N 1
ATOM 6323 C CA . THR B 1 244 ? 43.080 14.529 88.547 1.00 14.40 281 THR B CA 1
ATOM 6324 C C . THR B 1 244 ? 44.428 14.842 89.159 1.00 14.79 281 THR B C 1
ATOM 6325 O O . THR B 1 244 ? 44.710 14.451 90.303 1.00 16.16 281 THR B O 1
ATOM 6329 N N . ALA B 1 245 ? 45.269 15.520 88.384 1.00 14.45 282 ALA B N 1
ATOM 6330 C CA . ALA B 1 245 ? 46.582 15.959 88.823 1.00 14.14 282 ALA B CA 1
ATOM 6331 C C . ALA B 1 245 ? 46.679 17.470 88.679 1.00 13.62 282 ALA B C 1
ATOM 6332 O O . ALA B 1 245 ? 45.841 18.087 88.010 1.00 13.33 282 ALA B O 1
ATOM 6334 N N . ASN B 1 246 ? 47.692 18.070 89.298 1.00 13.67 283 ASN B N 1
ATOM 6335 C CA . ASN B 1 246 ? 48.026 19.458 88.992 1.00 14.05 283 ASN B CA 1
ATOM 6336 C C . ASN B 1 246 ? 48.399 19.589 87.521 1.00 13.35 283 ASN B C 1
ATOM 6337 O O . ASN B 1 246 ? 49.161 18.773 86.984 1.00 13.74 283 ASN B O 1
ATOM 6342 N N . PHE B 1 247 ? 47.863 20.619 86.876 1.00 12.66 284 PHE B N 1
ATOM 6343 C CA . PHE B 1 247 ? 48.125 20.838 85.463 1.00 11.90 284 PHE B CA 1
ATOM 6344 C C . PHE B 1 247 ? 49.549 21.328 85.231 1.00 11.82 284 PHE B C 1
ATOM 6345 O O . PHE B 1 247 ? 49.991 22.278 85.867 1.00 12.04 284 PHE B O 1
ATOM 6353 N N . GLU B 1 248 ? 50.255 20.672 84.310 1.00 11.96 285 GLU B N 1
ATOM 6354 C CA . GLU B 1 248 ? 51.504 21.191 83.767 1.00 12.88 285 GLU B CA 1
ATOM 6355 C C . GLU B 1 248 ? 51.393 21.178 82.243 1.00 11.92 285 GLU B C 1
ATOM 6356 O O . GLU B 1 248 ? 50.866 20.226 81.679 1.00 12.23 285 GLU B O 1
ATOM 6362 N N . PRO B 1 249 ? 51.917 22.216 81.568 1.00 11.58 286 PRO B N 1
ATOM 6363 C CA . PRO B 1 249 ? 52.704 23.346 82.090 1.00 11.79 286 PRO B CA 1
ATOM 6364 C C . PRO B 1 249 ? 51.967 24.238 83.089 1.00 11.71 286 PRO B C 1
ATOM 6365 O O . PRO B 1 249 ? 50.868 24.730 82.796 1.00 11.84 286 PRO B O 1
ATOM 6369 N N . ALA B 1 250 ? 52.581 24.433 84.257 1.00 12.27 287 ALA B N 1
ATOM 6370 C CA . ALA B 1 250 ? 52.008 25.282 85.299 1.00 12.54 287 ALA B CA 1
ATOM 6371 C C . ALA B 1 250 ? 52.003 26.749 84.872 1.00 12.34 287 ALA B C 1
ATOM 6372 O O . ALA B 1 250 ? 52.817 27.168 84.049 1.00 12.88 287 ALA B O 1
ATOM 6374 N N . ARG B 1 251 ? 51.099 27.529 85.454 1.00 12.91 288 ARG B N 1
ATOM 6375 C CA . ARG B 1 251 ? 50.960 28.933 85.094 1.00 12.92 288 ARG B CA 1
ATOM 6376 C C . ARG B 1 251 ? 52.197 29.776 85.420 1.00 12.98 288 ARG B C 1
ATOM 6377 O O . ARG B 1 251 ? 52.634 30.582 84.602 1.00 13.28 288 ARG B O 1
ATOM 6385 N N . GLY B 1 252 ? 52.764 29.585 86.609 1.00 13.48 289 GLY B N 1
ATOM 6386 C CA . GLY B 1 252 ? 53.786 30.514 87.102 1.00 13.98 289 GLY B CA 1
ATOM 6387 C C . GLY B 1 252 ? 53.214 31.917 87.133 1.00 14.55 289 GLY B C 1
ATOM 6388 O O . GLY B 1 252 ? 52.065 32.107 87.520 1.00 15.06 289 GLY B O 1
ATOM 6389 N N . ASN B 1 253 ? 54.007 32.897 86.712 1.00 14.96 290 ASN B N 1
ATOM 6390 C CA . ASN B 1 253 ? 53.519 34.264 86.594 1.00 15.57 290 ASN B CA 1
ATOM 6391 C C . ASN B 1 253 ? 52.958 34.486 85.204 1.00 14.79 290 ASN B C 1
ATOM 6392 O O . ASN B 1 253 ? 53.578 34.084 84.214 1.00 14.36 290 ASN B O 1
ATOM 6397 N N . VAL B 1 254 ? 51.808 35.146 85.119 1.00 14.70 291 VAL B N 1
ATOM 6398 C CA . VAL B 1 254 ? 51.210 35.488 83.826 1.00 14.55 291 VAL B CA 1
ATOM 6399 C C . VAL B 1 254 ? 52.248 36.161 82.917 1.00 14.54 291 VAL B C 1
ATOM 6400 O O . VAL B 1 254 ? 52.365 35.831 81.731 1.00 14.00 291 VAL B O 1
ATOM 6404 N N . SER B 1 255 ? 53.024 37.086 83.487 1.00 14.55 292 SER B N 1
ATOM 6405 C CA . SER B 1 255 ? 54.009 37.841 82.714 1.00 14.94 292 SER B CA 1
ATOM 6406 C C . SER B 1 255 ? 55.158 36.994 82.146 1.00 14.77 292 SER B C 1
ATOM 6407 O O . SER B 1 255 ? 55.831 37.430 81.210 1.00 15.12 292 SER B O 1
ATOM 6410 N N . ASP B 1 256 ? 55.372 35.796 82.700 1.00 14.34 293 ASP B N 1
ATOM 6411 C CA . ASP B 1 256 ? 56.388 34.866 82.187 1.00 14.67 293 ASP B CA 1
ATOM 6412 C C . ASP B 1 256 ? 56.183 34.573 80.704 1.00 13.85 293 ASP B C 1
ATOM 6413 O O . ASP B 1 256 ? 57.135 34.246 79.990 1.00 13.76 293 ASP B O 1
ATOM 6418 N N . TRP B 1 257 ? 54.934 34.690 80.257 1.00 13.24 294 TRP B N 1
ATOM 6419 C CA . TRP B 1 257 ? 54.527 34.199 78.948 1.00 12.89 294 TRP B CA 1
ATOM 6420 C C . TRP B 1 257 ? 54.553 35.269 77.873 1.00 12.89 294 TRP B C 1
ATOM 6421 O O . TRP B 1 257 ? 54.371 34.962 76.701 1.00 12.79 294 TRP B O 1
ATOM 6432 N N . GLY B 1 258 ? 54.787 36.521 78.264 1.00 12.93 295 GLY B N 1
ATOM 6433 C CA . GLY B 1 258 ? 54.987 37.589 77.285 1.00 13.24 295 GLY B CA 1
ATOM 6434 C C . GLY B 1 258 ? 54.012 38.750 77.322 1.00 13.05 295 GLY B C 1
ATOM 6435 O O . GLY B 1 258 ? 54.152 39.697 76.556 1.00 13.71 295 GLY B O 1
ATOM 6436 N N . ASP B 1 259 ? 53.010 38.674 78.188 1.00 12.49 296 ASP B N 1
ATOM 6437 C CA . ASP B 1 259 ? 52.175 39.832 78.483 1.00 12.77 296 ASP B CA 1
ATOM 6438 C C . ASP B 1 259 ? 51.691 39.722 79.914 1.00 13.28 296 ASP B C 1
ATOM 6439 O O . ASP B 1 259 ? 51.830 38.675 80.550 1.00 12.68 296 ASP B O 1
ATOM 6444 N N . SER B 1 260 ? 51.123 40.817 80.415 1.00 14.02 297 SER B N 1
ATOM 6445 C CA . SER B 1 260 ? 50.683 40.886 81.796 1.00 15.07 297 SER B CA 1
ATOM 6446 C C . SER B 1 260 ? 49.166 40.909 81.966 1.00 14.92 297 SER B C 1
ATOM 6447 O O . SER B 1 260 ? 48.672 41.015 83.091 1.00 16.71 297 SER B O 1
ATOM 6450 N N . TYR B 1 261 ? 48.422 40.796 80.865 1.00 13.74 298 TYR B N 1
ATOM 6451 C CA . TYR B 1 261 ? 46.961 40.885 80.936 1.00 13.45 298 TYR B CA 1
ATOM 6452 C C . TYR B 1 261 ? 46.248 39.552 80.730 1.00 12.94 298 TYR B C 1
ATOM 6453 O O . TYR B 1 261 ? 45.028 39.480 80.868 1.00 12.44 298 TYR B O 1
ATOM 6462 N N . GLY B 1 262 ? 47.006 38.512 80.389 1.00 12.36 299 GLY B N 1
ATOM 6463 C CA . GLY B 1 262 ? 46.478 37.145 80.347 1.00 12.20 299 GLY B CA 1
ATOM 6464 C C . GLY B 1 262 ? 46.119 36.600 78.980 1.00 12.36 299 GLY B C 1
ATOM 6465 O O . GLY B 1 262 ? 45.139 35.867 78.848 1.00 13.20 299 GLY B O 1
ATOM 6466 N N . ASN B 1 263 ? 46.904 36.956 77.966 1.00 11.73 300 ASN B N 1
ATOM 6467 C CA . ASN B 1 263 ? 46.680 36.450 76.611 1.00 11.55 300 ASN B CA 1
ATOM 6468 C C . ASN B 1 263 ? 47.584 35.244 76.345 1.00 11.29 300 ASN B C 1
ATOM 6469 O O . ASN B 1 263 ? 47.109 34.102 76.240 1.00 11.25 300 ASN B O 1
ATOM 6474 N N . ARG B 1 264 ? 48.888 35.491 76.290 1.00 11.08 301 ARG B N 1
ATOM 6475 C CA . ARG B 1 264 ? 49.866 34.475 75.889 1.00 10.91 301 ARG B CA 1
ATOM 6476 C C . ARG B 1 264 ? 49.901 33.272 76.819 1.00 11.11 301 ARG B C 1
ATOM 6477 O O . ARG B 1 264 ? 50.110 32.134 76.367 1.00 10.89 301 ARG B O 1
ATOM 6485 N N . VAL B 1 265 ? 49.685 33.522 78.108 1.00 10.98 302 VAL B N 1
ATOM 6486 C CA . VAL B 1 265 ? 49.685 32.476 79.134 1.00 10.96 302 VAL B CA 1
ATOM 6487 C C . VAL B 1 265 ? 48.672 31.370 78.853 1.00 10.68 302 VAL B C 1
ATOM 6488 O O . VAL B 1 265 ? 48.895 30.219 79.217 1.00 10.81 302 VAL B O 1
ATOM 6492 N N . ASP B 1 266 ? 47.561 31.714 78.215 1.00 10.11 303 ASP B N 1
ATOM 6493 C CA . ASP B 1 266 ? 46.457 30.777 78.067 1.00 10.54 303 ASP B CA 1
ATOM 6494 C C . ASP B 1 266 ? 46.318 30.254 76.632 1.00 10.12 303 ASP B C 1
ATOM 6495 O O . ASP B 1 266 ? 45.211 29.989 76.152 1.00 10.29 303 ASP B O 1
ATOM 6500 N N . ARG B 1 267 ? 47.456 30.084 75.964 1.00 10.16 304 ARG B N 1
ATOM 6501 C CA . ARG B 1 267 ? 47.478 29.561 74.603 1.00 10.17 304 ARG B CA 1
ATOM 6502 C C . ARG B 1 267 ? 47.789 28.065 74.654 1.00 9.89 304 ARG B C 1
ATOM 6503 O O . ARG B 1 267 ? 48.949 27.657 74.704 1.00 10.10 304 ARG B O 1
ATOM 6511 N N . PHE B 1 268 ? 46.736 27.255 74.641 1.00 9.28 305 PHE B N 1
ATOM 6512 C CA . PHE B 1 268 ? 46.869 25.809 74.837 1.00 9.11 305 PHE B CA 1
ATOM 6513 C C . PHE B 1 268 ? 46.742 25.010 73.546 1.00 9.18 305 PHE B C 1
ATOM 6514 O O . PHE B 1 268 ? 45.961 25.362 72.658 1.00 9.45 305 PHE B O 1
ATOM 6522 N N . LEU B 1 269 ? 47.510 23.924 73.466 1.00 8.97 306 LEU B N 1
ATOM 6523 C CA . LEU B 1 269 ? 47.328 22.874 72.464 1.00 9.02 306 LEU B CA 1
ATOM 6524 C C . LEU B 1 269 ? 47.413 21.545 73.209 1.00 8.81 306 LEU B C 1
ATOM 6525 O O . LEU B 1 269 ? 47.791 21.500 74.395 1.00 9.38 306 LEU B O 1
ATOM 6530 N N . ALA B 1 270 ? 47.070 20.458 72.527 1.00 9.26 307 ALA B N 1
ATOM 6531 C CA . ALA B 1 270 ? 47.178 19.117 73.107 1.00 9.28 307 ALA B CA 1
ATOM 6532 C C . ALA B 1 270 ? 47.240 18.094 71.996 1.00 10.04 307 ALA B C 1
ATOM 6533 O O . ALA B 1 270 ? 46.868 18.380 70.864 1.00 10.40 307 ALA B O 1
ATOM 6535 N N . GLY B 1 271 ? 47.700 16.896 72.322 1.00 10.11 308 GLY B N 1
ATOM 6536 C CA . GLY B 1 271 ? 47.760 15.832 71.343 1.00 10.01 308 GLY B CA 1
ATOM 6537 C C . GLY B 1 271 ? 47.907 14.473 71.969 1.00 9.97 308 GLY B C 1
ATOM 6538 O O . GLY B 1 271 ? 48.157 14.353 73.175 1.00 11.06 308 GLY B O 1
ATOM 6539 N N . ILE B 1 272 ? 47.747 13.457 71.126 1.00 9.90 309 ILE B N 1
ATOM 6540 C CA . ILE B 1 272 ? 48.099 12.075 71.447 1.00 10.04 309 ILE B CA 1
ATOM 6541 C C . ILE B 1 272 ? 49.310 11.711 70.587 1.00 10.49 309 ILE B C 1
ATOM 6542 O O . ILE B 1 272 ? 49.312 11.970 69.384 1.00 10.21 309 ILE B O 1
ATOM 6547 N N . ALA B 1 273 ? 50.336 11.134 71.213 1.00 10.65 310 ALA B N 1
ATOM 6548 C CA . ALA B 1 273 ? 51.579 10.790 70.522 1.00 11.00 310 ALA B CA 1
ATOM 6549 C C . ALA B 1 273 ? 52.123 9.477 71.054 1.00 11.02 310 ALA B C 1
ATOM 6550 O O . ALA B 1 273 ? 52.176 9.272 72.266 1.00 11.39 310 ALA B O 1
ATOM 6552 N N . TYR B 1 274 ? 52.543 8.599 70.147 1.00 11.50 311 TYR B N 1
ATOM 6553 C CA . TYR B 1 274 ? 53.124 7.311 70.541 1.00 11.47 311 TYR B CA 1
ATOM 6554 C C . TYR B 1 274 ? 54.622 7.507 70.752 1.00 11.67 311 TYR B C 1
ATOM 6555 O O . TYR B 1 274 ? 55.454 7.128 69.915 1.00 11.74 311 TYR B O 1
ATOM 6564 N N . LEU B 1 275 ? 54.954 8.133 71.877 1.00 12.23 312 LEU B N 1
ATOM 6565 C CA . LEU B 1 275 ? 56.329 8.487 72.191 1.00 12.85 312 LEU B CA 1
ATOM 6566 C C . LEU B 1 275 ? 57.219 7.261 72.361 1.00 13.36 312 LEU B C 1
ATOM 6567 O O . LEU B 1 275 ? 58.404 7.329 72.049 1.00 13.93 312 LEU B O 1
ATOM 6572 N N . ASP B 1 276 ? 56.642 6.155 72.828 1.00 13.73 313 ASP B N 1
ATOM 6573 C CA . ASP B 1 276 ? 57.406 4.911 73.000 1.00 14.31 313 ASP B CA 1
ATOM 6574 C C . ASP B 1 276 ? 57.322 3.983 71.793 1.00 15.07 313 ASP B C 1
ATOM 6575 O O . ASP B 1 276 ? 57.894 2.887 71.804 1.00 16.08 313 ASP B O 1
ATOM 6580 N N . GLY B 1 277 ? 56.613 4.414 70.755 1.00 14.88 314 GLY B N 1
ATOM 6581 C CA . GLY B 1 277 ? 56.507 3.657 69.510 1.00 15.41 314 GLY B CA 1
ATOM 6582 C C . GLY B 1 277 ? 55.468 2.551 69.497 1.00 15.53 314 GLY B C 1
ATOM 6583 O O . GLY B 1 277 ? 55.281 1.889 68.473 1.00 16.76 314 GLY B O 1
ATOM 6584 N N . GLN B 1 278 ? 54.779 2.352 70.619 1.00 15.53 315 GLN B N 1
ATOM 6585 C CA . GLN B 1 278 ? 53.837 1.237 70.742 1.00 16.15 315 GLN B CA 1
ATOM 6586 C C . GLN B 1 278 ? 52.484 1.662 71.307 1.00 14.61 315 GLN B C 1
ATOM 6587 O O . GLN B 1 278 ? 51.438 1.216 70.839 1.00 14.40 315 GLN B O 1
ATOM 6593 N N . ARG B 1 279 ? 52.524 2.519 72.320 1.00 14.39 316 ARG B N 1
ATOM 6594 C CA . ARG B 1 279 ? 51.319 2.917 73.039 1.00 13.63 316 ARG B CA 1
ATOM 6595 C C . ARG B 1 279 ? 51.198 4.437 73.095 1.00 13.07 316 ARG B C 1
ATOM 6596 O O . ARG B 1 279 ? 52.203 5.140 73.017 1.00 12.87 316 ARG B O 1
ATOM 6604 N N . PRO B 1 280 ? 49.959 4.946 73.209 1.00 12.09 317 PRO B N 1
ATOM 6605 C CA . PRO B 1 280 ? 49.744 6.394 73.241 1.00 11.90 317 PRO B CA 1
ATOM 6606 C C . PRO B 1 280 ? 50.206 7.076 74.526 1.00 11.86 317 PRO B C 1
ATOM 6607 O O . PRO B 1 280 ? 50.143 6.500 75.621 1.00 12.41 317 PRO B O 1
ATOM 6611 N N . SER B 1 281 ? 50.654 8.315 74.355 1.00 12.02 318 SER B N 1
ATOM 6612 C CA . SER B 1 281 ? 50.901 9.249 75.437 1.00 11.97 318 SER B CA 1
ATOM 6613 C C . SER B 1 281 ? 50.087 10.516 75.170 1.00 11.78 318 SER B C 1
ATOM 6614 O O . SER B 1 281 ? 49.647 10.769 74.035 1.00 11.67 318 SER B O 1
ATOM 6617 N N . LEU B 1 282 ? 49.898 11.296 76.229 1.00 11.32 319 LEU B N 1
ATOM 6618 C CA . LEU B 1 282 ? 49.142 12.544 76.190 1.00 11.71 319 LEU B CA 1
ATOM 6619 C C . LEU B 1 282 ? 50.093 13.732 76.244 1.00 11.25 319 LEU B C 1
ATOM 6620 O O . LEU B 1 282 ? 50.966 13.794 77.105 1.00 11.44 319 LEU B O 1
ATOM 6625 N N . ILE B 1 283 ? 49.933 14.669 75.313 1.00 11.15 320 ILE B N 1
ATOM 6626 C CA . ILE B 1 283 ? 50.749 15.878 75.268 1.00 11.66 320 ILE B CA 1
ATOM 6627 C C . ILE B 1 283 ? 49.877 17.072 75.614 1.00 11.44 320 ILE B C 1
ATOM 6628 O O . ILE B 1 283 ? 48.832 17.268 74.999 1.00 12.03 320 ILE B O 1
ATOM 6633 N N . MET B 1 284 ? 50.299 17.859 76.600 1.00 10.70 321 MET B N 1
ATOM 6634 C CA . MET B 1 284 ? 49.644 19.135 76.894 1.00 10.78 321 MET B CA 1
ATOM 6635 C C . MET B 1 284 ? 50.668 20.238 76.710 1.00 10.68 321 MET B C 1
ATOM 6636 O O . MET B 1 284 ? 51.800 20.135 77.199 1.00 11.22 321 MET B O 1
ATOM 6641 N N . THR B 1 285 ? 50.291 21.290 75.984 1.00 9.82 322 THR B N 1
ATOM 6642 C CA . THR B 1 285 ? 51.209 22.399 75.729 1.00 10.40 322 THR B CA 1
ATOM 6643 C C . THR B 1 285 ? 50.626 23.724 76.201 1.00 10.09 322 THR B C 1
ATOM 6644 O O . THR B 1 285 ? 49.409 23.875 76.358 1.00 10.42 322 THR B O 1
ATOM 6648 N N . ARG B 1 286 ? 51.516 24.683 76.426 1.00 9.84 323 ARG B N 1
ATOM 6649 C CA . ARG B 1 286 ? 51.114 26.015 76.855 1.00 10.10 323 ARG B CA 1
ATOM 6650 C C . ARG B 1 286 ? 52.093 27.022 76.274 1.00 10.56 323 ARG B C 1
ATOM 6651 O O . ARG B 1 286 ? 53.315 26.839 76.355 1.00 10.30 323 ARG B O 1
ATOM 6659 N N . GLY B 1 287 ? 51.553 28.080 75.678 1.00 9.57 324 GLY B N 1
ATOM 6660 C CA . GLY B 1 287 ? 52.370 29.121 75.067 1.00 10.68 324 GLY B CA 1
ATOM 6661 C C . GLY B 1 287 ? 52.782 28.789 73.644 1.00 10.53 324 GLY B C 1
ATOM 6662 O O . GLY B 1 287 ? 52.933 27.612 73.264 1.00 10.99 324 GLY B O 1
ATOM 6663 N N . TYR B 1 288 ? 52.928 29.838 72.840 1.00 10.63 325 TYR B N 1
ATOM 6664 C CA . TYR B 1 288 ? 53.655 29.741 71.576 1.00 10.91 325 TYR B CA 1
ATOM 6665 C C . TYR B 1 288 ? 54.216 31.059 71.074 1.00 10.92 325 TYR B C 1
ATOM 6666 O O . TYR B 1 288 ? 55.204 31.045 70.369 1.00 11.53 325 TYR B O 1
ATOM 6675 N N . TYR B 1 289 ? 53.610 32.192 71.425 1.00 11.19 326 TYR B N 1
ATOM 6676 C CA . TYR B 1 289 ? 54.113 33.471 70.918 1.00 11.61 326 TYR B CA 1
ATOM 6677 C C . TYR B 1 289 ? 55.489 33.823 71.472 1.00 11.66 326 TYR B C 1
ATOM 6678 O O . TYR B 1 289 ? 56.295 34.453 70.789 1.00 12.05 326 TYR B O 1
ATOM 6687 N N . ALA B 1 290 ? 55.742 33.429 72.714 1.00 12.14 327 ALA B N 1
ATOM 6688 C CA . ALA B 1 290 ? 57.036 33.629 73.343 1.00 11.65 327 ALA B CA 1
ATOM 6689 C C . ALA B 1 290 ? 57.342 32.356 74.122 1.00 11.93 327 ALA B C 1
ATOM 6690 O O . ALA B 1 290 ? 57.470 31.293 73.508 1.00 12.04 327 ALA B O 1
ATOM 6692 N N . LYS B 1 291 ? 57.442 32.423 75.450 1.00 11.82 328 LYS B N 1
ATOM 6693 C CA . LYS B 1 291 ? 57.667 31.216 76.247 1.00 11.92 328 LYS B CA 1
ATOM 6694 C C . LYS B 1 291 ? 56.721 30.090 75.834 1.00 11.58 328 LYS B C 1
ATOM 6695 O O . LYS B 1 291 ? 55.519 30.301 75.678 1.00 11.57 328 LYS B O 1
ATOM 6701 N N . THR B 1 292 ? 57.296 28.906 75.655 1.00 11.60 329 THR B N 1
ATOM 6702 C CA . THR B 1 292 ? 56.587 27.738 75.167 1.00 11.48 329 THR B CA 1
ATOM 6703 C C . THR B 1 292 ? 56.978 26.543 76.024 1.00 11.23 329 THR B C 1
ATOM 6704 O O . THR B 1 292 ? 58.171 26.314 76.281 1.00 11.36 329 THR B O 1
ATOM 6708 N N . MET B 1 293 ? 55.976 25.791 76.472 1.00 11.06 330 MET B N 1
ATOM 6709 C CA . MET B 1 293 ? 56.210 24.558 77.215 1.00 11.62 330 MET B CA 1
ATOM 6710 C C . MET B 1 293 ? 55.369 23.414 76.682 1.00 11.40 330 MET B C 1
ATOM 6711 O O . MET B 1 293 ? 54.224 23.618 76.264 1.00 10.80 330 MET B O 1
ATOM 6716 N N . LEU B 1 294 ? 55.946 22.213 76.702 1.00 11.19 331 LEU B N 1
ATOM 6717 C CA . LEU B 1 294 ? 55.237 20.989 76.341 1.00 11.55 331 LEU B CA 1
ATOM 6718 C C . LEU B 1 294 ? 55.506 19.960 77.421 1.00 11.79 331 LEU B C 1
ATOM 6719 O O . LEU B 1 294 ? 56.651 19.817 77.868 1.00 12.20 331 LEU B O 1
ATOM 6724 N N . VAL B 1 295 ? 54.459 19.268 77.860 1.00 11.86 332 VAL B N 1
ATOM 6725 C CA . VAL B 1 295 ? 54.594 18.201 78.854 1.00 12.26 332 VAL B CA 1
ATOM 6726 C C . VAL B 1 295 ? 53.933 16.933 78.332 1.00 12.14 332 VAL B C 1
ATOM 6727 O O . VAL B 1 295 ? 52.839 16.993 77.764 1.00 12.01 332 VAL B O 1
ATOM 6731 N N . ALA B 1 296 ? 54.599 15.791 78.524 1.00 11.72 333 ALA B N 1
ATOM 6732 C CA . ALA B 1 296 ? 54.079 14.494 78.118 1.00 11.81 333 ALA B CA 1
ATOM 6733 C C . ALA B 1 296 ? 53.681 13.673 79.335 1.00 11.70 333 ALA B C 1
ATOM 6734 O O . ALA B 1 296 ? 54.375 13.709 80.360 1.00 12.01 333 ALA B O 1
ATOM 6736 N N . TYR B 1 297 ? 52.582 12.937 79.206 1.00 11.61 334 TYR B N 1
ATOM 6737 C CA . TYR B 1 297 ? 52.052 12.092 80.262 1.00 12.20 334 TYR B CA 1
ATOM 6738 C C . TYR B 1 297 ? 51.662 10.734 79.712 1.00 12.43 334 TYR B C 1
ATOM 6739 O O . TYR B 1 297 ? 51.288 10.612 78.547 1.00 11.76 334 TYR B O 1
ATOM 6748 N N . ASN B 1 298 ? 51.717 9.714 80.561 1.00 12.47 335 ASN B N 1
ATOM 6749 C CA . ASN B 1 298 ? 51.009 8.478 80.303 1.00 13.22 335 ASN B CA 1
ATOM 6750 C C . ASN B 1 298 ? 49.842 8.342 81.259 1.00 13.15 335 ASN B C 1
ATOM 6751 O O . ASN B 1 298 ? 49.901 8.844 82.381 1.00 13.22 335 ASN B O 1
ATOM 6756 N N . PHE B 1 299 ? 48.775 7.702 80.792 1.00 13.62 336 PHE B N 1
ATOM 6757 C CA . PHE B 1 299 ? 47.736 7.207 81.677 1.00 14.35 336 PHE B CA 1
ATOM 6758 C C . PHE B 1 299 ? 47.661 5.708 81.452 1.00 15.06 336 PHE B C 1
ATOM 6759 O O . PHE B 1 299 ? 47.118 5.242 80.449 1.00 15.31 336 PHE B O 1
ATOM 6767 N N . ARG B 1 300 ? 48.240 4.967 82.394 1.00 16.18 337 ARG B N 1
ATOM 6768 C CA . ARG B 1 300 ? 48.349 3.516 82.282 1.00 17.15 337 ARG B CA 1
ATOM 6769 C C . ARG B 1 300 ? 48.271 2.922 83.676 1.00 18.29 337 ARG B C 1
ATOM 6770 O O . ARG B 1 300 ? 48.732 3.535 84.639 1.00 18.12 337 ARG B O 1
ATOM 6778 N N . ASP B 1 301 ? 47.678 1.734 83.771 1.00 19.84 338 ASP B N 1
ATOM 6779 C CA . ASP B 1 301 ? 47.547 1.010 85.042 1.00 21.51 338 ASP B CA 1
ATOM 6780 C C . ASP B 1 301 ? 46.886 1.876 86.124 1.00 21.81 338 ASP B C 1
ATOM 6781 O O . ASP B 1 301 ? 47.279 1.836 87.296 1.00 22.51 338 ASP B O 1
ATOM 6786 N N . GLY B 1 302 ? 45.889 2.661 85.714 1.00 21.95 339 GLY B N 1
ATOM 6787 C CA . GLY B 1 302 ? 45.118 3.514 86.618 1.00 21.66 339 GLY B CA 1
ATOM 6788 C C . GLY B 1 302 ? 45.817 4.772 87.102 1.00 21.81 339 GLY B C 1
ATOM 6789 O O . GLY B 1 302 ? 45.276 5.504 87.937 1.00 22.11 339 GLY B O 1
ATOM 6790 N N . LYS B 1 303 ? 47.009 5.036 86.570 1.00 21.40 340 LYS B N 1
ATOM 6791 C CA . LYS B 1 303 ? 47.833 6.150 87.039 1.00 21.25 340 LYS B CA 1
ATOM 6792 C C . LYS B 1 303 ? 48.207 7.120 85.929 1.00 20.36 340 LYS B C 1
ATOM 6793 O O . LYS B 1 303 ? 48.555 6.708 84.825 1.00 19.83 340 LYS B O 1
ATOM 6799 N N . LEU B 1 304 ? 48.145 8.407 86.250 1.00 19.68 341 LEU B N 1
ATOM 6800 C CA . LEU B 1 304 ? 48.673 9.459 85.399 1.00 19.31 341 LEU B CA 1
ATOM 6801 C C . LEU B 1 304 ? 50.112 9.756 85.824 1.00 18.94 341 LEU B C 1
ATOM 6802 O O . LEU B 1 304 ? 50.368 10.046 86.995 1.00 19.75 341 LEU B O 1
ATOM 6807 N N . SER B 1 305 ? 51.047 9.660 84.882 1.00 18.14 342 SER B N 1
ATOM 6808 C CA . SER B 1 305 ? 52.462 9.917 85.155 1.00 17.76 342 SER B CA 1
ATOM 6809 C C . SER B 1 305 ? 53.045 10.899 84.148 1.00 17.05 342 SER B C 1
ATOM 6810 O O . SER B 1 305 ? 52.694 10.866 82.970 1.00 16.93 342 SER B O 1
ATOM 6813 N N . LYS B 1 306 ? 53.932 11.766 84.614 1.00 16.55 343 LYS B N 1
ATOM 6814 C CA . LYS B 1 306 ? 54.603 12.725 83.743 1.00 16.26 343 LYS B CA 1
ATOM 6815 C C . LYS B 1 306 ? 55.880 12.108 83.181 1.00 16.47 343 LYS B C 1
ATOM 6816 O O . LYS B 1 306 ? 56.646 11.492 83.923 1.00 16.75 343 LYS B O 1
ATOM 6822 N N . LEU B 1 307 ? 56.107 12.274 81.880 1.00 15.76 344 LEU B N 1
ATOM 6823 C CA . LEU B 1 307 ? 57.252 11.662 81.201 1.00 15.69 344 LEU B CA 1
ATOM 6824 C C . LEU B 1 307 ? 58.394 12.637 80.976 1.00 15.47 344 LEU B C 1
ATOM 6825 O O . LEU B 1 307 ? 59.561 12.298 81.187 1.00 16.12 344 LEU B O 1
ATOM 6830 N N . TRP B 1 308 ? 58.063 13.840 80.524 1.00 14.91 345 TRP B N 1
ATOM 6831 C CA . TRP B 1 308 ? 59.054 14.876 80.276 1.00 14.50 345 TRP B CA 1
ATOM 6832 C C . TRP B 1 308 ? 58.417 16.246 80.115 1.00 14.07 345 TRP B C 1
ATOM 6833 O O . TRP B 1 308 ? 57.196 16.353 79.957 1.00 13.57 345 TRP B O 1
ATOM 6844 N N . THR B 1 309 ? 59.261 17.273 80.185 1.00 14.16 346 THR B N 1
ATOM 6845 C CA . THR B 1 309 ? 58.884 18.654 79.928 1.00 14.42 346 THR B CA 1
ATOM 6846 C C . THR B 1 309 ? 59.911 19.254 78.981 1.00 14.53 346 THR B C 1
ATOM 6847 O O . THR B 1 309 ? 61.120 19.032 79.145 1.00 14.80 346 THR B O 1
ATOM 6851 N N . LEU B 1 310 ? 59.439 20.002 77.984 1.00 14.36 347 LEU B N 1
ATOM 6852 C CA . LEU B 1 310 ? 60.300 20.926 77.246 1.00 14.22 347 LEU B CA 1
ATOM 6853 C C . LEU B 1 310 ? 59.876 22.341 77.614 1.00 14.17 347 LEU B C 1
ATOM 6854 O O . LEU B 1 310 ? 58.698 22.679 77.521 1.00 14.26 347 LEU B O 1
ATOM 6859 N N . ASP B 1 311 ? 60.835 23.156 78.037 1.00 14.29 348 ASP B N 1
ATOM 6860 C CA . ASP B 1 311 ? 60.562 24.496 78.540 1.00 14.50 348 ASP B CA 1
ATOM 6861 C C . ASP B 1 311 ? 61.530 25.455 77.860 1.00 15.06 348 ASP B C 1
ATOM 6862 O O . ASP B 1 311 ? 62.739 25.382 78.099 1.00 15.41 348 ASP B O 1
ATOM 6867 N N . SER B 1 312 ? 61.010 26.345 77.015 1.00 14.98 349 SER B N 1
ATOM 6868 C CA . SER B 1 312 ? 61.855 27.258 76.241 1.00 15.38 349 SER B CA 1
ATOM 6869 C C . SER B 1 312 ? 62.616 28.245 77.123 1.00 16.25 349 SER B C 1
ATOM 6870 O O . SER B 1 312 ? 63.616 28.808 76.687 1.00 16.09 349 SER B O 1
ATOM 6873 N N . SER B 1 313 ? 62.143 28.443 78.353 1.00 17.45 350 SER B N 1
ATOM 6874 C CA . SER B 1 313 ? 62.762 29.400 79.273 1.00 18.99 350 SER B CA 1
ATOM 6875 C C . SER B 1 313 ? 64.007 28.828 79.956 1.00 19.97 350 SER B C 1
ATOM 6876 O O . SER B 1 313 ? 64.743 29.561 80.619 1.00 20.57 350 SER B O 1
ATOM 6879 N N . LYS B 1 314 ? 64.238 27.527 79.794 1.00 20.95 351 LYS B N 1
ATOM 6880 C CA . LYS B 1 314 ? 65.441 26.882 80.320 1.00 22.28 351 LYS B CA 1
ATOM 6881 C C . LYS B 1 314 ? 66.624 27.127 79.391 1.00 22.92 351 LYS B C 1
ATOM 6882 O O . LYS B 1 314 ? 66.474 27.132 78.164 1.00 22.85 351 LYS B O 1
ATOM 6888 N N . SER B 1 315 ? 67.801 27.324 79.985 1.00 23.67 352 SER B N 1
ATOM 6889 C CA . SER B 1 315 ? 69.025 27.587 79.230 1.00 24.46 352 SER B CA 1
ATOM 6890 C C . SER B 1 315 ? 69.290 26.514 78.175 1.00 24.16 352 SER B C 1
ATOM 6891 O O . SER B 1 315 ? 69.258 25.314 78.465 1.00 24.55 352 SER B O 1
ATOM 6894 N N . GLY B 1 316 ? 69.529 26.960 76.943 1.00 23.98 353 GLY B N 1
ATOM 6895 C CA . GLY B 1 316 ? 69.744 26.059 75.814 1.00 23.38 353 GLY B CA 1
ATOM 6896 C C . GLY B 1 316 ? 68.500 25.818 74.972 1.00 22.82 353 GLY B C 1
ATOM 6897 O O . GLY B 1 316 ? 68.591 25.293 73.860 1.00 23.11 353 GLY B O 1
ATOM 6898 N N . ASN B 1 317 ? 67.338 26.197 75.501 1.00 21.91 354 ASN B N 1
ATOM 6899 C CA . ASN B 1 317 ? 66.068 25.976 74.800 1.00 20.89 354 ASN B CA 1
ATOM 6900 C C . ASN B 1 317 ? 65.449 27.236 74.189 1.00 20.68 354 ASN B C 1
ATOM 6901 O O . ASN B 1 317 ? 64.302 27.204 73.739 1.00 19.88 354 ASN B O 1
ATOM 6906 N N . GLU B 1 318 ? 66.212 28.329 74.158 1.00 20.40 355 GLU B N 1
ATOM 6907 C CA . GLU B 1 318 ? 65.721 29.639 73.702 1.00 20.33 355 GLU B CA 1
ATOM 6908 C C . GLU B 1 318 ? 65.154 29.644 72.281 1.00 19.38 355 GLU B C 1
ATOM 6909 O O . GLU B 1 318 ? 64.252 30.427 71.974 1.00 19.40 355 GLU B O 1
ATOM 6915 N N . ALA B 1 319 ? 65.697 28.788 71.415 1.00 18.62 356 ALA B N 1
ATOM 6916 C CA . ALA B 1 319 ? 65.246 28.711 70.023 1.00 17.87 356 ALA B CA 1
ATOM 6917 C C . ALA B 1 319 ? 63.820 28.183 69.887 1.00 17.31 356 ALA B C 1
ATOM 6918 O O . ALA B 1 319 ? 63.195 28.351 68.842 1.00 17.21 356 ALA B O 1
ATOM 6920 N N . PHE B 1 320 ? 63.314 27.562 70.951 1.00 16.51 357 PHE B N 1
ATOM 6921 C CA . PHE B 1 320 ? 62.015 26.886 70.915 1.00 15.79 357 PHE B CA 1
ATOM 6922 C C . PHE B 1 320 ? 60.890 27.760 71.472 1.00 15.53 357 PHE B C 1
ATOM 6923 O O . PHE B 1 320 ? 59.788 27.286 71.758 1.00 16.09 357 PHE B O 1
ATOM 6931 N N . ALA B 1 321 ? 61.178 29.051 71.596 1.00 14.48 358 ALA B N 1
ATOM 6932 C CA . ALA B 1 321 ? 60.174 30.061 71.900 1.00 13.90 358 ALA B CA 1
ATOM 6933 C C . ALA B 1 321 ? 59.706 30.748 70.618 1.00 13.35 358 ALA B C 1
ATOM 6934 O O . ALA B 1 321 ? 60.480 30.912 69.680 1.00 13.12 358 ALA B O 1
ATOM 6936 N N . GLY B 1 322 ? 58.439 31.150 70.583 1.00 12.66 359 GLY B N 1
ATOM 6937 C CA . GLY B 1 322 ? 57.933 31.990 69.504 1.00 12.56 359 GLY B CA 1
ATOM 6938 C C . GLY B 1 322 ? 57.675 31.308 68.173 1.00 12.21 359 GLY B C 1
ATOM 6939 O O . GLY B 1 322 ? 57.531 31.978 67.159 1.00 12.72 359 GLY B O 1
ATOM 6940 N N . GLN B 1 323 ? 57.594 29.979 68.174 1.00 11.75 360 GLN B N 1
ATOM 6941 C CA . GLN B 1 323 ? 57.521 29.219 66.921 1.00 11.23 360 GLN B CA 1
ATOM 6942 C C . GLN B 1 323 ? 56.195 28.513 66.676 1.00 10.82 360 GLN B C 1
ATOM 6943 O O . GLN B 1 323 ? 55.904 28.113 65.547 1.00 11.18 360 GLN B O 1
ATOM 6949 N N . GLY B 1 324 ? 55.394 28.345 67.722 1.00 10.25 361 GLY B N 1
ATOM 6950 C CA . GLY B 1 324 ? 54.192 27.532 67.613 1.00 10.51 361 GLY B CA 1
ATOM 6951 C C . GLY B 1 324 ? 53.044 28.155 66.850 1.00 9.96 361 GLY B C 1
ATOM 6952 O O . GLY B 1 324 ? 52.930 29.383 66.748 1.00 10.40 361 GLY B O 1
ATOM 6953 N N . ASN B 1 325 ? 52.194 27.285 66.320 1.00 9.76 362 ASN B N 1
ATOM 6954 C CA . ASN B 1 325 ? 50.970 27.666 65.615 1.00 9.40 362 ASN B CA 1
ATOM 6955 C C . ASN B 1 325 ? 49.769 27.557 66.554 1.00 9.50 362 ASN B C 1
ATOM 6956 O O . ASN B 1 325 ? 49.898 27.061 67.674 1.00 9.95 362 ASN B O 1
ATOM 6961 N N . HIS B 1 326 ? 48.593 27.979 66.084 1.00 9.32 363 HIS B N 1
ATOM 6962 C CA . HIS B 1 326 ? 47.340 27.619 66.762 1.00 9.47 363 HIS B CA 1
ATOM 6963 C C . HIS B 1 326 ? 46.922 26.170 66.426 1.00 9.47 363 HIS B C 1
ATOM 6964 O O . HIS B 1 326 ? 45.733 25.872 66.307 1.00 9.56 363 HIS B O 1
ATOM 6971 N N . ASN B 1 327 ? 47.901 25.291 66.226 1.00 8.88 364 ASN B N 1
ATOM 6972 C CA . ASN B 1 327 ? 47.668 23.904 65.861 1.00 9.07 364 ASN B CA 1
ATOM 6973 C C . ASN B 1 327 ? 49.013 23.195 65.915 1.00 9.12 364 ASN B C 1
ATOM 6974 O O . ASN B 1 327 ? 50.057 23.846 66.037 1.00 8.91 364 ASN B O 1
ATOM 6979 N N . LEU B 1 328 ? 48.981 21.868 65.873 1.00 9.47 365 LEU B N 1
ATOM 6980 C CA . LEU B 1 328 ? 50.203 21.069 65.835 1.00 10.03 365 LEU B CA 1
ATOM 6981 C C . LEU B 1 328 ? 49.949 19.806 65.025 1.00 10.24 365 LEU B C 1
ATOM 6982 O O . LEU B 1 328 ? 48.818 19.535 64.637 1.00 10.33 365 LEU B O 1
ATOM 6987 N N . SER B 1 329 ? 51.011 19.064 64.729 1.00 10.05 366 SER B N 1
ATOM 6988 C CA . SER B 1 329 ? 50.879 17.735 64.125 1.00 10.89 366 SER B CA 1
ATOM 6989 C C . SER B 1 329 ? 51.737 16.751 64.889 1.00 10.17 366 SER B C 1
ATOM 6990 O O . SER B 1 329 ? 52.663 17.144 65.610 1.00 10.36 366 SER B O 1
ATOM 6993 N N . ILE B 1 330 ? 51.423 15.469 64.710 1.00 10.35 367 ILE B N 1
ATOM 6994 C CA . ILE B 1 330 ? 52.112 14.378 65.386 1.00 10.86 367 ILE B CA 1
ATOM 6995 C C . ILE B 1 330 ? 52.428 13.300 64.356 1.00 10.92 367 ILE B C 1
ATOM 6996 O O . ILE B 1 330 ? 51.529 12.812 63.668 1.00 11.55 367 ILE B O 1
ATOM 7001 N N . ALA B 1 331 ? 53.697 12.918 64.249 1.00 10.78 368 ALA B N 1
ATOM 7002 C CA . ALA B 1 331 ? 54.097 11.916 63.262 1.00 11.28 368 ALA B CA 1
ATOM 7003 C C . ALA B 1 331 ? 55.481 11.404 63.579 1.00 11.44 368 ALA B C 1
ATOM 7004 O O . ALA B 1 331 ? 56.294 12.119 64.155 1.00 11.56 368 ALA B O 1
ATOM 7006 N N . ASP B 1 332 ? 55.742 10.159 63.188 1.00 12.30 369 ASP B N 1
ATOM 7007 C CA . ASP B 1 332 ? 57.096 9.633 63.219 1.00 13.32 369 ASP B CA 1
ATOM 7008 C C . ASP B 1 332 ? 57.830 10.166 62.000 1.00 13.71 369 ASP B C 1
ATOM 7009 O O . ASP B 1 332 ? 57.644 9.669 60.888 1.00 15.01 369 ASP B O 1
ATOM 7014 N N . VAL B 1 333 ? 58.641 11.195 62.217 1.00 14.05 370 VAL B N 1
ATOM 7015 C CA . VAL B 1 333 ? 59.318 11.881 61.117 1.00 14.96 370 VAL B CA 1
ATOM 7016 C C . VAL B 1 333 ? 60.719 11.339 60.831 1.00 16.07 370 VAL B C 1
ATOM 7017 O O . VAL B 1 333 ? 61.248 11.520 59.736 1.00 15.80 370 VAL B O 1
ATOM 7021 N N . ASP B 1 334 ? 61.316 10.674 61.817 1.00 17.33 371 ASP B N 1
ATOM 7022 C CA . ASP B 1 334 ? 62.712 10.252 61.692 1.00 18.65 371 ASP B CA 1
ATOM 7023 C C . ASP B 1 334 ? 62.865 8.741 61.497 1.00 19.41 371 ASP B C 1
ATOM 7024 O O . ASP B 1 334 ? 63.986 8.240 61.400 1.00 20.41 371 ASP B O 1
ATOM 7029 N N . GLY B 1 335 ? 61.741 8.024 61.449 1.00 19.60 372 GLY B N 1
ATOM 7030 C CA . GLY B 1 335 ? 61.723 6.602 61.120 1.00 20.19 372 GLY B CA 1
ATOM 7031 C C . GLY B 1 335 ? 62.111 5.633 62.227 1.00 20.26 372 GLY B C 1
ATOM 7032 O O . GLY B 1 335 ? 62.436 4.474 61.946 1.00 20.97 372 GLY B O 1
ATOM 7033 N N . ASP B 1 336 ? 62.075 6.089 63.479 1.00 19.91 373 ASP B N 1
ATOM 7034 C CA . ASP B 1 336 ? 62.384 5.214 64.625 1.00 19.44 373 ASP B CA 1
ATOM 7035 C C . ASP B 1 336 ? 61.137 4.536 65.234 1.00 19.03 373 ASP B C 1
ATOM 7036 O O . ASP B 1 336 ? 61.239 3.835 66.244 1.00 19.25 373 ASP B O 1
ATOM 7041 N N . GLY B 1 337 ? 59.972 4.732 64.614 1.00 17.95 374 GLY B N 1
ATOM 7042 C CA . GLY B 1 337 ? 58.720 4.149 65.103 1.00 16.97 374 GLY B CA 1
ATOM 7043 C C . GLY B 1 337 ? 58.010 4.989 66.157 1.00 16.05 374 GLY B C 1
ATOM 7044 O O . GLY B 1 337 ? 56.836 4.764 66.456 1.00 16.64 374 GLY B O 1
ATOM 7045 N N . LYS B 1 338 ? 58.725 5.967 66.705 1.00 15.05 375 LYS B N 1
ATOM 7046 C CA . LYS B 1 338 ? 58.227 6.807 67.790 1.00 14.82 375 LYS B CA 1
ATOM 7047 C C . LYS B 1 338 ? 57.794 8.153 67.229 1.00 14.30 375 LYS B C 1
ATOM 7048 O O . LYS B 1 338 ? 58.413 8.677 66.304 1.00 14.44 375 LYS B O 1
ATOM 7054 N N . ASP B 1 339 ? 56.729 8.711 67.790 1.00 12.68 376 ASP B N 1
ATOM 7055 C CA . ASP B 1 339 ? 56.191 9.973 67.289 1.00 12.28 376 ASP B CA 1
ATOM 7056 C C . ASP B 1 339 ? 56.939 11.188 67.779 1.00 11.99 376 ASP B C 1
ATOM 7057 O O . ASP B 1 339 ? 57.338 11.284 68.947 1.00 12.32 376 ASP B O 1
ATOM 7062 N N . GLU B 1 340 ? 57.128 12.116 66.851 1.00 11.76 377 GLU B N 1
ATOM 7063 C CA . GLU B 1 340 ? 57.628 13.446 67.139 1.00 11.88 377 GLU B CA 1
ATOM 7064 C C . GLU B 1 340 ? 56.472 14.440 67.039 1.00 11.46 377 GLU B C 1
ATOM 7065 O O . GLU B 1 340 ? 55.384 14.102 66.558 1.00 11.80 377 GLU B O 1
ATOM 7071 N N . ILE B 1 341 ? 56.711 15.656 67.517 1.00 11.24 378 ILE B N 1
ATOM 7072 C CA . ILE B 1 341 ? 55.691 16.705 67.542 1.00 11.10 378 ILE B CA 1
ATOM 7073 C C . ILE B 1 341 ? 56.125 17.850 66.636 1.00 10.36 378 ILE B C 1
ATOM 7074 O O . ILE B 1 341 ? 57.209 18.408 66.811 1.00 10.65 378 ILE B O 1
ATOM 7079 N N . ILE B 1 342 ? 55.284 18.162 65.647 1.00 10.08 379 ILE B N 1
ATOM 7080 C CA . ILE B 1 342 ? 55.497 19.305 64.768 1.00 10.34 379 ILE B CA 1
ATOM 7081 C C . ILE B 1 342 ? 54.724 20.466 65.373 1.00 10.22 379 ILE B C 1
ATOM 7082 O O . ILE B 1 342 ? 53.492 20.497 65.349 1.00 10.56 379 ILE B O 1
ATOM 7087 N N . PHE B 1 343 ? 55.464 21.392 65.967 1.00 9.76 380 PHE B N 1
ATOM 7088 C CA . PHE B 1 343 ? 54.892 22.478 66.750 1.00 10.09 380 PHE B CA 1
ATOM 7089 C C . PHE B 1 343 ? 55.116 23.781 65.981 1.00 9.86 380 PHE B C 1
ATOM 7090 O O . PHE B 1 343 ? 56.019 24.562 66.280 1.00 10.51 380 PHE B O 1
ATOM 7098 N N . GLY B 1 344 ? 54.322 23.983 64.929 1.00 9.69 381 GLY B N 1
ATOM 7099 C CA . GLY B 1 344 ? 54.501 25.152 64.071 1.00 10.10 381 GLY B CA 1
ATOM 7100 C C . GLY B 1 344 ? 55.850 25.121 63.379 1.00 10.17 381 GLY B C 1
ATOM 7101 O O . GLY B 1 344 ? 56.132 24.194 62.620 1.00 10.53 381 GLY B O 1
ATOM 7102 N N . SER B 1 345 ? 56.695 26.113 63.673 1.00 10.37 382 SER B N 1
ATOM 7103 C CA . SER B 1 345 ? 58.002 26.258 63.023 1.00 10.81 382 SER B CA 1
ATOM 7104 C C . SER B 1 345 ? 59.104 25.448 63.692 1.00 11.25 382 SER B C 1
ATOM 7105 O O . SER B 1 345 ? 60.243 25.455 63.234 1.00 11.38 382 SER B O 1
ATOM 7108 N N . MET B 1 346 ? 58.762 24.737 64.761 1.00 11.38 383 MET B N 1
ATOM 7109 C CA . MET B 1 346 ? 59.728 23.903 65.463 1.00 11.83 383 MET B CA 1
ATOM 7110 C C . MET B 1 346 ? 59.228 22.468 65.587 1.00 11.95 383 MET B C 1
ATOM 7111 O O . MET B 1 346 ? 58.062 22.173 65.284 1.00 11.76 383 MET B O 1
ATOM 7116 N N . ALA B 1 347 ? 60.124 21.583 66.014 1.00 11.91 384 ALA B N 1
ATOM 7117 C CA . ALA B 1 347 ? 59.777 20.192 66.251 1.00 11.72 384 ALA B CA 1
ATOM 7118 C C . ALA B 1 347 ? 60.416 19.718 67.535 1.00 11.51 384 ALA B C 1
ATOM 7119 O O . ALA B 1 347 ? 61.500 20.185 67.905 1.00 12.07 384 ALA B O 1
ATOM 7121 N N . VAL B 1 348 ? 59.728 18.787 68.193 1.00 11.37 385 VAL B N 1
ATOM 7122 C CA . VAL B 1 348 ? 60.138 18.227 69.481 1.00 11.63 385 VAL B CA 1
ATOM 7123 C C . VAL B 1 348 ? 60.204 16.712 69.328 1.00 11.79 385 VAL B C 1
ATOM 7124 O O . VAL B 1 348 ? 59.297 16.094 68.770 1.00 11.99 385 VAL B O 1
ATOM 7128 N N . ASP B 1 349 ? 61.295 16.122 69.813 1.00 11.94 386 ASP B N 1
ATOM 7129 C CA . ASP B 1 349 ? 61.523 14.690 69.666 1.00 12.72 386 ASP B CA 1
ATOM 7130 C C . ASP B 1 349 ? 60.673 13.906 70.664 1.00 12.68 386 ASP B C 1
ATOM 7131 O O . ASP B 1 349 ? 60.065 14.483 71.569 1.00 12.88 386 ASP B O 1
ATOM 7136 N N . HIS B 1 350 ? 60.650 12.586 70.495 1.00 13.01 387 HIS B N 1
ATOM 7137 C CA . HIS B 1 350 ? 59.824 11.695 71.304 1.00 13.62 387 HIS B CA 1
ATOM 7138 C C . HIS B 1 350 ? 60.205 11.713 72.792 1.00 13.77 387 HIS B C 1
ATOM 7139 O O . HIS B 1 350 ? 59.411 11.307 73.646 1.00 13.72 387 HIS B O 1
ATOM 7146 N N . ASP B 1 351 ? 61.419 12.176 73.083 1.00 14.28 388 ASP B N 1
ATOM 7147 C CA . ASP B 1 351 ? 61.944 12.239 74.448 1.00 14.80 388 ASP B CA 1
ATOM 7148 C C . ASP B 1 351 ? 61.889 13.651 75.026 1.00 14.87 388 ASP B C 1
ATOM 7149 O O . ASP B 1 351 ? 62.437 13.923 76.096 1.00 15.34 388 ASP B O 1
ATOM 7154 N N . GLY B 1 352 ? 61.234 14.554 74.307 1.00 14.48 389 GLY B N 1
ATOM 7155 C CA . GLY B 1 352 ? 61.046 15.915 74.788 1.00 14.33 389 GLY B CA 1
ATOM 7156 C C . GLY B 1 352 ? 62.124 16.902 74.402 1.00 14.78 389 GLY B C 1
ATOM 7157 O O . GLY B 1 352 ? 62.026 18.082 74.728 1.00 14.75 389 GLY B O 1
ATOM 7158 N N . LYS B 1 353 ? 63.151 16.437 73.699 1.00 14.96 390 LYS B N 1
ATOM 7159 C CA . LYS B 1 353 ? 64.239 17.315 73.280 1.00 15.71 390 LYS B CA 1
ATOM 7160 C C . LYS B 1 353 ? 63.835 18.123 72.051 1.00 14.88 390 LYS B C 1
ATOM 7161 O O . LYS B 1 353 ? 63.247 17.590 71.109 1.00 14.65 390 LYS B O 1
ATOM 7167 N N . GLY B 1 354 ? 64.149 19.413 72.064 1.00 14.68 391 GLY B N 1
ATOM 7168 C CA . GLY B 1 354 ? 63.918 20.247 70.894 1.00 14.73 391 GLY B CA 1
ATOM 7169 C C . GLY B 1 354 ? 64.787 19.766 69.743 1.00 14.84 391 GLY B C 1
ATOM 7170 O O . GLY B 1 354 ? 65.987 19.534 69.913 1.00 15.62 391 GLY B O 1
ATOM 7171 N N . MET B 1 355 ? 64.185 19.606 68.567 1.00 14.18 392 MET B N 1
ATOM 7172 C CA . MET B 1 355 ? 64.910 19.092 67.400 1.00 14.17 392 MET B CA 1
ATOM 7173 C C . MET B 1 355 ? 65.471 20.215 66.541 1.00 14.15 392 MET B C 1
ATOM 7174 O O . MET B 1 355 ? 66.664 20.246 66.241 1.00 15.15 392 MET B O 1
ATOM 7179 N N . TYR B 1 356 ? 64.598 21.133 66.137 1.00 13.21 393 TYR B N 1
ATOM 7180 C CA . TYR B 1 356 ? 64.983 22.255 65.301 1.00 13.01 393 TYR B CA 1
ATOM 7181 C C . TYR B 1 356 ? 63.941 23.354 65.400 1.00 12.73 393 TYR B C 1
ATOM 7182 O O . TYR B 1 356 ? 62.821 23.125 65.860 1.00 12.79 393 TYR B O 1
ATOM 7191 N N . SER B 1 357 ? 64.332 24.541 64.965 1.00 13.00 394 SER B N 1
ATOM 7192 C CA . SER B 1 357 ? 63.409 25.642 64.731 1.00 13.33 394 SER B CA 1
ATOM 7193 C C . SER B 1 357 ? 63.787 26.292 63.410 1.00 13.40 394 SER B C 1
ATOM 7194 O O . SER B 1 357 ? 64.959 26.583 63.174 1.00 13.68 394 SER B O 1
ATOM 7197 N N . THR B 1 358 ? 62.807 26.518 62.538 1.00 12.79 395 THR B N 1
ATOM 7198 C CA . THR B 1 358 ? 63.084 27.225 61.291 1.00 12.51 395 THR B CA 1
ATOM 7199 C C . THR B 1 358 ? 63.258 28.718 61.542 1.00 12.45 395 THR B C 1
ATOM 7200 O O . THR B 1 358 ? 63.752 29.443 60.674 1.00 13.27 395 THR B O 1
ATOM 7204 N N . GLY B 1 359 ? 62.818 29.180 62.715 1.00 12.57 396 GLY B N 1
ATOM 7205 C CA . GLY B 1 359 ? 62.874 30.599 63.044 1.00 12.46 396 GLY B CA 1
ATOM 7206 C C . GLY B 1 359 ? 61.834 31.465 62.356 1.00 12.50 396 GLY B C 1
ATOM 7207 O O . GLY B 1 359 ? 61.838 32.683 62.527 1.00 13.13 396 GLY B O 1
ATOM 7208 N N . LEU B 1 360 ? 60.929 30.859 61.582 1.00 12.30 397 LEU B N 1
ATOM 7209 C CA . LEU B 1 360 ? 59.945 31.633 60.833 1.00 12.10 397 LEU B CA 1
ATOM 7210 C C . LEU B 1 360 ? 58.759 32.058 61.686 1.00 11.88 397 LEU B C 1
ATOM 7211 O O . LEU B 1 360 ? 57.927 32.856 61.248 1.00 12.69 397 LEU B O 1
ATOM 7216 N N . GLY B 1 361 ? 58.686 31.538 62.911 1.00 11.82 398 GLY B N 1
ATOM 7217 C CA . GLY B 1 361 ? 57.692 32.018 63.859 1.00 11.64 398 GLY B CA 1
ATOM 7218 C C . GLY B 1 361 ? 56.289 31.476 63.663 1.00 11.35 398 GLY B C 1
ATOM 7219 O O . GLY B 1 361 ? 56.034 30.598 62.823 1.00 11.27 398 GLY B O 1
ATOM 7220 N N . HIS B 1 362 ? 55.385 32.048 64.452 1.00 11.31 399 HIS B N 1
ATOM 7221 C CA . HIS B 1 362 ? 53.999 31.638 64.574 1.00 11.20 399 HIS B CA 1
ATOM 7222 C C . HIS B 1 362 ? 53.214 31.714 63.266 1.00 11.08 399 HIS B C 1
ATOM 7223 O O . HIS B 1 362 ? 53.388 32.649 62.478 1.00 11.10 399 HIS B O 1
ATOM 7230 N N . GLY B 1 363 ? 52.334 30.736 63.065 1.00 10.15 400 GLY B N 1
ATOM 7231 C CA . GLY B 1 363 ? 51.373 30.777 61.980 1.00 10.17 400 GLY B CA 1
ATOM 7232 C C . GLY B 1 363 ? 50.050 30.128 62.333 1.00 9.63 400 GLY B C 1
ATOM 7233 O O . GLY B 1 363 ? 49.868 29.602 63.439 1.00 9.83 400 GLY B O 1
ATOM 7234 N N . ASP B 1 364 ? 49.139 30.118 61.363 1.00 9.86 401 ASP B N 1
ATOM 7235 C CA . ASP B 1 364 ? 47.753 29.742 61.632 1.00 10.04 401 ASP B CA 1
ATOM 7236 C C . ASP B 1 364 ? 47.307 28.439 60.995 1.00 9.58 401 ASP B C 1
ATOM 7237 O O . ASP B 1 364 ? 46.229 27.954 61.306 1.00 9.68 401 ASP B O 1
ATOM 7242 N N . ALA B 1 365 ? 48.105 27.895 60.083 1.00 9.47 402 ALA B N 1
ATOM 7243 C CA . ALA B 1 365 ? 47.765 26.631 59.429 1.00 9.39 402 ALA B CA 1
ATOM 7244 C C . ALA B 1 365 ? 49.023 25.805 59.227 1.00 9.58 402 ALA B C 1
ATOM 7245 O O . ALA B 1 365 ? 50.126 26.338 59.143 1.00 9.77 402 ALA B O 1
ATOM 7247 N N . LEU B 1 366 ? 48.840 24.486 59.157 1.00 9.63 403 LEU B N 1
ATOM 7248 C CA . LEU B 1 366 ? 49.946 23.541 59.257 1.00 10.33 403 LEU B CA 1
ATOM 7249 C C . LEU B 1 366 ? 49.526 22.209 58.660 1.00 9.89 403 LEU B C 1
ATOM 7250 O O . LEU B 1 366 ? 48.442 21.720 58.970 1.00 11.00 403 LEU B O 1
ATOM 7255 N N . HIS B 1 367 ? 50.394 21.625 57.832 1.00 9.44 404 HIS B N 1
ATOM 7256 C CA . HIS B 1 367 ? 50.132 20.341 57.185 1.00 9.52 404 HIS B CA 1
ATOM 7257 C C . HIS B 1 367 ? 51.354 19.469 57.220 1.00 9.10 404 HIS B C 1
ATOM 7258 O O . HIS B 1 367 ? 52.371 19.814 56.630 1.00 9.41 404 HIS B O 1
ATOM 7265 N N . THR B 1 368 ? 51.235 18.335 57.906 1.00 9.19 405 THR B N 1
ATOM 7266 C CA . THR B 1 368 ? 52.325 17.364 58.001 1.00 10.02 405 THR B CA 1
ATOM 7267 C C . THR B 1 368 ? 51.858 16.052 57.393 1.00 10.15 405 THR B C 1
ATOM 7268 O O . THR B 1 368 ? 50.900 15.446 57.873 1.00 9.92 405 THR B O 1
ATOM 7272 N N . GLY B 1 369 ? 52.539 15.618 56.338 1.00 10.57 406 GLY B N 1
ATOM 7273 C CA . GLY B 1 369 ? 52.197 14.357 55.697 1.00 10.70 406 GLY B CA 1
ATOM 7274 C C . GLY B 1 369 ? 53.261 14.016 54.690 1.00 10.82 406 GLY B C 1
ATOM 7275 O O . GLY B 1 369 ? 54.332 14.637 54.683 1.00 10.79 406 GLY B O 1
ATOM 7276 N N . ASP B 1 370 ? 52.976 13.032 53.836 1.00 10.84 407 ASP B N 1
ATOM 7277 C CA . ASP B 1 370 ? 53.880 12.781 52.723 1.00 10.94 407 ASP B CA 1
ATOM 7278 C C . ASP B 1 370 ? 53.426 13.657 51.564 1.00 10.93 407 ASP B C 1
ATOM 7279 O O . ASP B 1 370 ? 52.584 13.271 50.748 1.00 11.72 407 ASP B O 1
ATOM 7284 N N . LEU B 1 371 ? 53.955 14.874 51.537 1.00 10.79 408 LEU B N 1
ATOM 7285 C CA . LEU B 1 371 ? 53.539 15.878 50.558 1.00 11.62 408 LEU B CA 1
ATOM 7286 C C . LEU B 1 371 ? 54.310 15.703 49.260 1.00 11.58 408 LEU B C 1
ATOM 7287 O O . LEU B 1 371 ? 53.762 15.869 48.181 1.00 11.51 408 LEU B O 1
ATOM 7292 N N . ASP B 1 372 ? 55.585 15.347 49.384 1.00 11.95 409 ASP B N 1
ATOM 7293 C CA . ASP B 1 372 ? 56.436 15.064 48.232 1.00 12.65 409 ASP B CA 1
ATOM 7294 C C . ASP B 1 372 ? 56.849 13.597 48.303 1.00 12.58 409 ASP B C 1
ATOM 7295 O O . ASP B 1 372 ? 57.815 13.260 48.989 1.00 12.00 409 ASP B O 1
ATOM 7300 N N . PRO B 1 373 ? 56.112 12.715 47.611 1.00 13.31 410 PRO B N 1
ATOM 7301 C CA . PRO B 1 373 ? 56.419 11.281 47.676 1.00 14.31 410 PRO B CA 1
ATOM 7302 C C . PRO B 1 373 ? 57.723 10.897 46.965 1.00 15.05 410 PRO B C 1
ATOM 7303 O O . PRO B 1 373 ? 58.181 9.766 47.110 1.00 16.31 410 PRO B O 1
ATOM 7307 N N . GLY B 1 374 ? 58.307 11.828 46.216 1.00 15.30 411 GLY B N 1
ATOM 7308 C CA . GLY B 1 374 ? 59.605 11.604 45.564 1.00 15.89 411 GLY B CA 1
ATOM 7309 C C . GLY B 1 374 ? 60.786 11.941 46.458 1.00 16.30 411 GLY B C 1
ATOM 7310 O O . GLY B 1 374 ? 61.938 11.699 46.098 1.00 17.81 411 GLY B O 1
ATOM 7311 N N . ARG B 1 375 ? 60.502 12.492 47.632 1.00 15.53 412 ARG B N 1
ATOM 7312 C CA . ARG B 1 375 ? 61.531 12.839 48.595 1.00 15.40 412 ARG B CA 1
ATOM 7313 C C . ARG B 1 375 ? 61.318 11.993 49.843 1.00 15.20 412 ARG B C 1
ATOM 7314 O O . ARG B 1 375 ? 60.271 12.104 50.485 1.00 14.25 412 ARG B O 1
ATOM 7322 N N . PRO B 1 376 ? 62.291 11.127 50.193 1.00 15.36 413 PRO B N 1
ATOM 7323 C CA . PRO B 1 376 ? 62.107 10.288 51.378 1.00 15.51 413 PRO B CA 1
ATOM 7324 C C . PRO B 1 376 ? 61.819 11.102 52.635 1.00 15.19 413 PRO B C 1
ATOM 7325 O O . PRO B 1 376 ? 62.424 12.153 52.849 1.00 15.83 413 PRO B O 1
ATOM 7329 N N . GLY B 1 377 ? 60.880 10.608 53.435 1.00 14.77 414 GLY B N 1
ATOM 7330 C CA . GLY B 1 377 ? 60.467 11.276 54.664 1.00 14.32 414 GLY B CA 1
ATOM 7331 C C . GLY B 1 377 ? 59.179 12.064 54.501 1.00 13.45 414 GLY B C 1
ATOM 7332 O O . GLY B 1 377 ? 58.556 12.078 53.430 1.00 12.94 414 GLY B O 1
ATOM 7333 N N . LEU B 1 378 ? 58.767 12.702 55.586 1.00 12.68 415 LEU B N 1
ATOM 7334 C CA . LEU B 1 378 ? 57.583 13.546 55.573 1.00 12.22 415 LEU B CA 1
ATOM 7335 C C . LEU B 1 378 ? 57.988 14.991 55.364 1.00 11.87 415 LEU B C 1
ATOM 7336 O O . LEU B 1 378 ? 59.157 15.350 55.518 1.00 11.39 415 LEU B O 1
ATOM 7341 N N . GLU B 1 379 ? 57.010 15.807 54.991 1.00 10.85 416 GLU B N 1
ATOM 7342 C CA . GLU B 1 379 ? 57.206 17.222 54.729 1.00 10.36 416 GLU B CA 1
ATOM 7343 C C . GLU B 1 379 ? 56.157 18.010 55.496 1.00 9.88 416 GLU B C 1
ATOM 7344 O O . GLU B 1 379 ? 55.085 17.493 55.832 1.00 10.25 416 GLU B O 1
ATOM 7350 N N . VAL B 1 380 ? 56.483 19.267 55.781 1.00 9.84 417 VAL B N 1
ATOM 7351 C CA . VAL B 1 380 ? 55.576 20.146 56.510 1.00 10.08 417 VAL B CA 1
ATOM 7352 C C . VAL B 1 380 ? 55.386 21.409 55.699 1.00 9.96 417 VAL B C 1
ATOM 7353 O O . VAL B 1 380 ? 56.367 22.089 55.354 1.00 9.97 417 VAL B O 1
ATOM 7357 N N . PHE B 1 381 ? 54.123 21.697 55.375 1.00 9.65 418 PHE B N 1
ATOM 7358 C CA . PHE B 1 381 ? 53.747 22.953 54.747 1.00 9.44 418 PHE B CA 1
ATOM 7359 C C . PHE B 1 381 ? 53.118 23.835 55.808 1.00 8.96 418 PHE B C 1
ATOM 7360 O O . PHE B 1 381 ? 52.221 23.402 56.545 1.00 9.36 418 PHE B O 1
ATOM 7368 N N . GLN B 1 382 ? 53.587 25.073 55.882 1.00 9.02 419 GLN B N 1
ATOM 7369 C CA . GLN B 1 382 ? 53.180 25.974 56.945 1.00 9.24 419 GLN B CA 1
ATOM 7370 C C . GLN B 1 382 ? 53.064 27.382 56.404 1.00 9.33 419 GLN B C 1
ATOM 7371 O O . GLN B 1 382 ? 53.805 27.760 55.500 1.00 9.58 419 GLN B O 1
ATOM 7377 N N . VAL B 1 383 ? 52.136 28.151 56.968 1.00 9.70 420 VAL B N 1
ATOM 7378 C CA . VAL B 1 383 ? 52.060 29.581 56.695 1.00 10.23 420 VAL B CA 1
ATOM 7379 C C . VAL B 1 383 ? 52.440 30.367 57.939 1.00 10.50 420 VAL B C 1
ATOM 7380 O O . VAL B 1 383 ? 52.432 29.826 59.054 1.00 10.18 420 VAL B O 1
ATOM 7384 N N . HIS B 1 384 ? 52.771 31.641 57.743 1.00 10.82 421 HIS B N 1
ATOM 7385 C CA . HIS B 1 384 ? 53.378 32.462 58.791 1.00 10.96 421 HIS B CA 1
ATOM 7386 C C . HIS B 1 384 ? 52.711 33.813 58.921 1.00 11.20 421 HIS B C 1
ATOM 7387 O O . HIS B 1 384 ? 52.317 34.427 57.923 1.00 11.49 421 HIS B O 1
ATOM 7394 N N . GLU B 1 385 ? 52.605 34.264 60.167 1.00 11.69 422 GLU B N 1
ATOM 7395 C CA . GLU B 1 385 ? 51.844 35.455 60.519 1.00 12.81 422 GLU B CA 1
ATOM 7396 C C . GLU B 1 385 ? 52.656 36.737 60.469 1.00 13.78 422 GLU B C 1
ATOM 7397 O O . GLU B 1 385 ? 52.099 37.808 60.233 1.00 13.92 422 GLU B O 1
ATOM 7403 N N . ASP B 1 386 ? 53.960 36.622 60.704 1.00 14.77 423 ASP B N 1
ATOM 7404 C CA . ASP B 1 386 ? 54.841 37.784 60.765 1.00 16.22 423 ASP B CA 1
ATOM 7405 C C . ASP B 1 386 ? 55.078 38.341 59.366 1.00 16.73 423 ASP B C 1
ATOM 7406 O O . ASP B 1 386 ? 55.681 37.680 58.526 1.00 16.11 423 ASP B O 1
ATOM 7411 N N . LYS B 1 387 ? 54.603 39.566 59.130 1.00 17.74 424 LYS B N 1
ATOM 7412 C CA . LYS B 1 387 ? 54.759 40.236 57.835 1.00 19.52 424 LYS B CA 1
ATOM 7413 C C . LYS B 1 387 ? 56.225 40.468 57.463 1.00 19.47 424 LYS B C 1
ATOM 7414 O O . LYS B 1 387 ? 56.543 40.679 56.294 1.00 19.96 424 LYS B O 1
ATOM 7420 N N . ASN B 1 388 ? 57.102 40.422 58.463 1.00 19.80 425 ASN B N 1
ATOM 7421 C CA . ASN B 1 388 ? 58.541 40.608 58.264 1.00 20.54 425 ASN B CA 1
ATOM 7422 C C . ASN B 1 388 ? 59.318 39.300 58.090 1.00 20.05 425 ASN B C 1
ATOM 7423 O O . ASN B 1 388 ? 60.542 39.314 57.935 1.00 20.47 425 ASN B O 1
ATOM 7428 N N . ALA B 1 389 ? 58.613 38.169 58.122 1.00 19.00 426 ALA B N 1
ATOM 7429 C CA . ALA B 1 389 ? 59.266 36.878 57.945 1.00 18.33 426 ALA B CA 1
ATOM 7430 C C . ALA B 1 389 ? 59.850 36.754 56.540 1.00 17.58 426 ALA B C 1
ATOM 7431 O O . ALA B 1 389 ? 59.295 37.290 55.573 1.00 17.27 426 ALA B O 1
ATOM 7433 N N . LYS B 1 390 ? 60.972 36.049 56.439 1.00 17.64 427 LYS B N 1
ATOM 7434 C CA . LYS B 1 390 ? 61.611 35.768 55.154 1.00 17.52 427 LYS B CA 1
ATOM 7435 C C . LYS B 1 390 ? 60.609 35.129 54.185 1.00 16.55 427 LYS B C 1
ATOM 7436 O O . LYS B 1 390 ? 60.587 35.436 52.989 1.00 16.36 427 LYS B O 1
ATOM 7442 N N . TYR B 1 391 ? 59.788 34.232 54.726 1.00 15.22 428 TYR B N 1
ATOM 7443 C CA . TYR B 1 391 ? 58.776 33.524 53.956 1.00 14.59 428 TYR B CA 1
ATOM 7444 C C . TYR B 1 391 ? 57.427 33.595 54.651 1.00 13.85 428 TYR B C 1
ATOM 7445 O O . TYR B 1 391 ? 57.342 33.443 55.874 1.00 14.76 428 TYR B O 1
ATOM 7454 N N . GLY B 1 392 ? 56.373 33.802 53.867 1.00 13.00 429 GLY B N 1
ATOM 7455 C CA . GLY B 1 392 ? 55.003 33.689 54.361 1.00 12.46 429 GLY B CA 1
ATOM 7456 C C . GLY B 1 392 ? 54.476 32.266 54.234 1.00 11.91 429 GLY B C 1
ATOM 7457 O O . GLY B 1 392 ? 53.507 31.905 54.903 1.00 11.66 429 GLY B O 1
ATOM 7458 N N . LEU B 1 393 ? 55.093 31.480 53.353 1.00 11.91 430 LEU B N 1
ATOM 7459 C CA . LEU B 1 393 ? 54.828 30.051 53.263 1.00 12.57 430 LEU B CA 1
ATOM 7460 C C . LEU B 1 393 ? 56.140 29.294 53.213 1.00 11.95 430 LEU B C 1
ATOM 7461 O O . LEU B 1 393 ? 57.082 29.706 52.540 1.00 12.03 430 LEU B O 1
ATOM 7466 N N . SER B 1 394 ? 56.205 28.205 53.975 1.00 11.05 431 SER B N 1
ATOM 7467 C CA . SER B 1 394 ? 57.399 27.367 54.010 1.00 10.76 431 SER B CA 1
ATOM 7468 C C . SER B 1 394 ? 57.045 25.900 53.800 1.00 10.44 431 SER B C 1
ATOM 7469 O O . SER B 1 394 ? 56.018 25.412 54.284 1.00 9.93 431 SER B O 1
ATOM 7472 N N . PHE B 1 395 ? 57.912 25.213 53.067 1.00 9.96 432 PHE B N 1
ATOM 7473 C CA . PHE B 1 395 ? 57.759 23.795 52.759 1.00 10.29 432 PHE B CA 1
ATOM 7474 C C . PHE B 1 395 ? 59.085 23.151 53.135 1.00 10.46 432 PHE B C 1
ATOM 7475 O O . PHE B 1 395 ? 60.127 23.461 52.547 1.00 10.30 432 PHE B O 1
ATOM 7483 N N . ARG B 1 396 ? 59.045 22.266 54.123 1.00 10.43 433 ARG B N 1
ATOM 7484 C CA . ARG B 1 396 ? 60.277 21.800 54.759 1.00 10.52 433 ARG B CA 1
ATOM 7485 C C . ARG B 1 396 ? 60.331 20.297 54.964 1.00 10.84 433 ARG B C 1
ATOM 7486 O O . ARG B 1 396 ? 59.307 19.613 54.966 1.00 10.85 433 ARG B O 1
ATOM 7494 N N . ASP B 1 397 ? 61.558 19.805 55.131 1.00 11.31 434 ASP B N 1
ATOM 7495 C CA . ASP B 1 397 ? 61.822 18.455 55.593 1.00 11.80 434 ASP B CA 1
ATOM 7496 C C . ASP B 1 397 ? 61.312 18.353 57.038 1.00 11.58 434 ASP B C 1
ATOM 7497 O O . ASP B 1 397 ? 61.761 19.097 57.913 1.00 11.49 434 ASP B O 1
ATOM 7502 N N . ALA B 1 398 ? 60.398 17.419 57.296 1.00 11.68 435 ALA B N 1
ATOM 7503 C CA . ALA B 1 398 ? 59.764 17.325 58.614 1.00 11.74 435 ALA B CA 1
ATOM 7504 C C . ALA B 1 398 ? 60.739 16.942 59.723 1.00 12.33 435 ALA B C 1
ATOM 7505 O O . ALA B 1 398 ? 60.577 17.371 60.868 1.00 12.06 435 ALA B O 1
ATOM 7507 N N . ALA B 1 399 ? 61.742 16.138 59.375 1.00 12.64 436 ALA B N 1
ATOM 7508 C CA . ALA B 1 399 ? 62.689 15.612 60.362 1.00 13.41 436 ALA B CA 1
ATOM 7509 C C . ALA B 1 399 ? 63.835 16.566 60.658 1.00 13.85 436 ALA B C 1
ATOM 7510 O O . ALA B 1 399 ? 64.239 16.699 61.809 1.00 13.92 436 ALA B O 1
ATOM 7512 N N . THR B 1 400 ? 64.377 17.217 59.631 1.00 13.93 437 THR B N 1
ATOM 7513 C CA . THR B 1 400 ? 65.553 18.082 59.840 1.00 14.36 437 THR B CA 1
ATOM 7514 C C . THR B 1 400 ? 65.218 19.561 59.939 1.00 14.73 437 THR B C 1
ATOM 7515 O O . THR B 1 400 ? 66.010 20.353 60.455 1.00 15.25 437 THR B O 1
ATOM 7519 N N . GLY B 1 401 ? 64.053 19.933 59.419 1.00 14.14 438 GLY B N 1
ATOM 7520 C CA . GLY B 1 401 ? 63.648 21.333 59.394 1.00 14.39 438 GLY B CA 1
ATOM 7521 C C . GLY B 1 401 ? 64.180 22.136 58.223 1.00 14.23 438 GLY B C 1
ATOM 7522 O O . GLY B 1 401 ? 63.872 23.323 58.105 1.00 14.61 438 GLY B O 1
ATOM 7523 N N . LYS B 1 402 ? 64.972 21.501 57.356 1.00 13.92 439 LYS B N 1
ATOM 7524 C CA . LYS B 1 402 ? 65.539 22.181 56.191 1.00 14.77 439 LYS B CA 1
ATOM 7525 C C . LYS B 1 402 ? 64.412 22.721 55.324 1.00 13.62 439 LYS B C 1
ATOM 7526 O O . LYS B 1 402 ? 63.504 21.980 54.951 1.00 12.96 439 LYS B O 1
ATOM 7532 N N . ILE B 1 403 ? 64.475 24.012 55.005 1.00 13.92 440 ILE B N 1
ATOM 7533 C CA . ILE B 1 403 ? 63.499 24.611 54.103 1.00 14.36 440 ILE B CA 1
ATOM 7534 C C . ILE B 1 403 ? 63.822 24.135 52.698 1.00 14.13 440 ILE B C 1
ATOM 7535 O O . ILE B 1 403 ? 64.924 24.369 52.187 1.00 15.26 440 ILE B O 1
ATOM 7540 N N . LEU B 1 404 ? 62.873 23.437 52.089 1.00 13.83 441 LEU B N 1
ATOM 7541 C CA . LEU B 1 404 ? 63.041 22.945 50.725 1.00 13.72 441 LEU B CA 1
ATOM 7542 C C . LEU B 1 404 ? 62.725 24.072 49.754 1.00 13.61 441 LEU B C 1
ATOM 7543 O O . LEU B 1 404 ? 63.437 24.270 48.769 1.00 14.16 441 LEU B O 1
ATOM 7548 N N . TRP B 1 405 ? 61.661 24.814 50.046 1.00 12.81 442 TRP B N 1
ATOM 7549 C CA . TRP B 1 405 ? 61.347 26.044 49.336 1.00 12.45 442 TRP B CA 1
ATOM 7550 C C . TRP B 1 405 ? 60.420 26.890 50.190 1.00 12.11 442 TRP B C 1
ATOM 7551 O O . TRP B 1 405 ? 59.767 26.383 51.101 1.00 11.71 442 TRP B O 1
ATOM 7562 N N . GLY B 1 406 ? 60.386 28.187 49.909 1.00 12.16 443 GLY B N 1
ATOM 7563 C CA . GLY B 1 406 ? 59.489 29.100 50.596 1.00 12.74 443 GLY B CA 1
ATOM 7564 C C . GLY B 1 406 ? 59.160 30.254 49.680 1.00 13.04 443 GLY B C 1
ATOM 7565 O O . GLY B 1 406 ? 59.828 30.454 48.665 1.00 13.27 443 GLY B O 1
ATOM 7566 N N . VAL B 1 407 ? 58.136 31.019 50.040 1.00 13.13 444 VAL B N 1
ATOM 7567 C CA . VAL B 1 407 ? 57.730 32.181 49.254 1.00 13.38 444 VAL B CA 1
ATOM 7568 C C . VAL B 1 407 ? 57.534 33.371 50.182 1.00 13.69 444 VAL B C 1
ATOM 7569 O O . VAL B 1 407 ? 56.781 33.295 51.150 1.00 13.34 444 VAL B O 1
ATOM 7573 N N . TYR B 1 408 ? 58.215 34.472 49.876 1.00 14.12 445 TYR B N 1
ATOM 7574 C CA . TYR B 1 408 ? 58.033 35.717 50.604 1.00 15.00 445 TYR B CA 1
ATOM 7575 C C . TYR B 1 408 ? 56.620 36.242 50.371 1.00 15.28 445 TYR B C 1
ATOM 7576 O O . TYR B 1 408 ? 56.110 36.163 49.252 1.00 15.68 445 TYR B O 1
ATOM 7585 N N . ALA B 1 409 ? 55.991 36.764 51.422 1.00 15.37 446 ALA B N 1
ATOM 7586 C CA . ALA B 1 409 ? 54.670 37.369 51.293 1.00 16.12 446 ALA B CA 1
ATOM 7587 C C . ALA B 1 409 ? 54.661 38.842 51.695 1.00 16.61 446 ALA B C 1
ATOM 7588 O O . ALA B 1 409 ? 53.936 39.641 51.098 1.00 17.53 446 ALA B O 1
ATOM 7590 N N . GLY B 1 410 ? 55.443 39.192 52.714 1.00 16.85 447 GLY B N 1
ATOM 7591 C CA . GLY B 1 410 ? 55.471 40.572 53.220 1.00 17.38 447 GLY B CA 1
ATOM 7592 C C . GLY B 1 410 ? 54.179 40.965 53.906 1.00 17.76 447 GLY B C 1
ATOM 7593 O O . GLY B 1 410 ? 53.873 42.149 54.053 1.00 18.34 447 GLY B O 1
ATOM 7594 N N . LYS B 1 411 ? 53.415 39.958 54.321 1.00 17.80 448 LYS B N 1
ATOM 7595 C CA . LYS B 1 411 ? 52.147 40.151 55.020 1.00 18.17 448 LYS B CA 1
ATOM 7596 C C . LYS B 1 411 ? 51.804 38.877 55.777 1.00 16.99 448 LYS B C 1
ATOM 7597 O O . LYS B 1 411 ? 52.386 37.819 55.523 1.00 16.48 448 LYS B O 1
ATOM 7603 N N . ASP B 1 412 ? 50.865 39.001 56.709 1.00 15.88 449 ASP B N 1
ATOM 7604 C CA . ASP B 1 412 ? 50.259 37.871 57.408 1.00 15.35 449 ASP B CA 1
ATOM 7605 C C . ASP B 1 412 ? 49.587 36.944 56.396 1.00 14.64 449 ASP B C 1
ATOM 7606 O O . ASP B 1 412 ? 48.688 37.358 55.664 1.00 15.52 449 ASP B O 1
ATOM 7611 N N . VAL B 1 413 ? 50.040 35.694 56.333 1.00 13.09 450 VAL B N 1
ATOM 7612 C CA . VAL B 1 413 ? 49.388 34.676 55.507 1.00 12.43 450 VAL B CA 1
ATOM 7613 C C . VAL B 1 413 ? 48.629 33.743 56.444 1.00 11.84 450 VAL B C 1
ATOM 7614 O O . VAL B 1 413 ? 49.222 32.875 57.092 1.00 11.82 450 VAL B O 1
ATOM 7618 N N . GLY B 1 414 ? 47.319 33.935 56.538 1.00 11.11 451 GLY B N 1
ATOM 7619 C CA . GLY B 1 414 ? 46.521 33.285 57.568 1.00 11.21 451 GLY B CA 1
ATOM 7620 C C . GLY B 1 414 ? 46.001 31.897 57.259 1.00 10.80 451 GLY B C 1
ATOM 7621 O O . GLY B 1 414 ? 45.518 31.215 58.159 1.00 11.78 451 GLY B O 1
ATOM 7622 N N . ARG B 1 415 ? 46.069 31.484 55.994 1.00 10.64 452 ARG B N 1
ATOM 7623 C CA . ARG B 1 415 ? 45.553 30.182 55.580 1.00 10.29 452 ARG B CA 1
ATOM 7624 C C . ARG B 1 415 ? 46.517 29.525 54.624 1.00 10.03 452 ARG B C 1
ATOM 7625 O O . ARG B 1 415 ? 47.181 30.189 53.835 1.00 10.47 452 ARG B O 1
ATOM 7633 N N . GLY B 1 416 ? 46.590 28.199 54.691 1.00 9.89 453 GLY B N 1
ATOM 7634 C CA . GLY B 1 416 ? 47.388 27.425 53.760 1.00 9.76 453 GLY B CA 1
ATOM 7635 C C . GLY B 1 416 ? 46.823 26.025 53.717 1.00 9.57 453 GLY B C 1
ATOM 7636 O O . GLY B 1 416 ? 46.358 25.517 54.739 1.00 10.08 453 GLY B O 1
ATOM 7637 N N . MET B 1 417 ? 46.822 25.418 52.529 1.00 9.32 454 MET B N 1
ATOM 7638 C CA . MET B 1 417 ? 46.317 24.053 52.357 1.00 9.40 454 MET B CA 1
ATOM 7639 C C . MET B 1 417 ? 47.317 23.155 51.664 1.00 9.54 454 MET B C 1
ATOM 7640 O O . MET B 1 417 ? 48.188 23.627 50.939 1.00 9.57 454 MET B O 1
ATOM 7645 N N . ALA B 1 418 ? 47.174 21.856 51.909 1.00 9.66 455 ALA B N 1
ATOM 7646 C CA . ALA B 1 418 ? 47.954 20.835 51.216 1.00 9.83 455 ALA B CA 1
ATOM 7647 C C . ALA B 1 418 ? 47.017 19.701 50.852 1.00 10.56 455 ALA B C 1
ATOM 7648 O O . ALA B 1 418 ? 46.304 19.175 51.711 1.00 10.94 455 ALA B O 1
ATOM 7650 N N . ALA B 1 419 ? 47.015 19.332 49.570 1.00 10.13 456 ALA B N 1
ATOM 7651 C CA . ALA B 1 419 ? 46.191 18.238 49.057 1.00 10.54 456 ALA B CA 1
ATOM 7652 C C . ALA B 1 419 ? 46.615 17.917 47.641 1.00 10.32 456 ALA B C 1
ATOM 7653 O O . ALA B 1 419 ? 46.952 18.816 46.876 1.00 10.16 456 ALA B O 1
ATOM 7655 N N . ASP B 1 420 ? 46.561 16.634 47.288 1.00 9.99 457 ASP B N 1
ATOM 7656 C CA . ASP B 1 420 ? 46.747 16.226 45.898 1.00 10.03 457 ASP B CA 1
ATOM 7657 C C . ASP B 1 420 ? 45.479 16.564 45.115 1.00 9.82 457 ASP B C 1
ATOM 7658 O O . ASP B 1 420 ? 44.484 15.830 45.180 1.00 10.31 457 ASP B O 1
ATOM 7663 N N . ILE B 1 421 ? 45.513 17.686 44.397 1.00 10.09 458 ILE B N 1
ATOM 7664 C CA . ILE B 1 421 ? 44.362 18.136 43.618 1.00 11.00 458 ILE B CA 1
ATOM 7665 C C . ILE B 1 421 ? 44.638 18.106 42.111 1.00 11.10 458 ILE B C 1
ATOM 7666 O O . ILE B 1 421 ? 43.724 18.289 41.289 1.00 11.66 458 ILE B O 1
ATOM 7671 N N . ASP B 1 422 ? 45.899 17.871 41.751 1.00 11.20 459 ASP B N 1
ATOM 7672 C CA . ASP B 1 422 ? 46.327 17.941 40.358 1.00 11.24 459 ASP B CA 1
ATOM 7673 C C . ASP B 1 422 ? 47.251 16.763 40.068 1.00 11.13 459 ASP B C 1
ATOM 7674 O O . ASP B 1 422 ? 48.374 16.725 40.565 1.00 11.29 459 ASP B O 1
ATOM 7679 N N . PRO B 1 423 ? 46.774 15.783 39.279 1.00 11.11 460 PRO B N 1
ATOM 7680 C CA . PRO B 1 423 ? 47.547 14.572 39.024 1.00 11.44 460 PRO B CA 1
ATOM 7681 C C . PRO B 1 423 ? 48.729 14.804 38.073 1.00 11.76 460 PRO B C 1
ATOM 7682 O O . PRO B 1 423 ? 49.563 13.916 37.903 1.00 12.41 460 PRO B O 1
ATOM 7686 N N . ARG B 1 424 ? 48.792 15.982 37.454 1.00 11.55 461 ARG B N 1
ATOM 7687 C CA . ARG B 1 424 ? 49.896 16.296 36.541 1.00 12.09 461 ARG B CA 1
ATOM 7688 C C . ARG B 1 424 ? 51.191 16.615 37.280 1.00 11.94 461 ARG B C 1
ATOM 7689 O O . ARG B 1 424 ? 52.267 16.582 36.681 1.00 12.50 461 ARG B O 1
ATOM 7697 N N . TYR B 1 425 ? 51.097 16.926 38.572 1.00 11.68 462 TYR B N 1
ATOM 7698 C CA . TYR B 1 425 ? 52.278 17.189 39.386 1.00 11.34 462 TYR B CA 1
ATOM 7699 C C . TYR B 1 425 ? 52.304 16.142 40.485 1.00 11.29 462 TYR B C 1
ATOM 7700 O O . TYR B 1 425 ? 51.372 16.085 41.285 1.00 11.22 462 TYR B O 1
ATOM 7709 N N . PRO B 1 426 ? 53.343 15.286 40.523 1.00 11.21 463 PRO B N 1
ATOM 7710 C CA . PRO B 1 426 ? 53.353 14.229 41.534 1.00 11.59 463 PRO B CA 1
ATOM 7711 C C . PRO B 1 426 ? 53.282 14.805 42.946 1.00 11.39 463 PRO B C 1
ATOM 7712 O O . PRO B 1 426 ? 53.844 15.869 43.223 1.00 12.17 463 PRO B O 1
ATOM 7716 N N . GLY B 1 427 ? 52.545 14.129 43.816 1.00 10.80 464 GLY B N 1
ATOM 7717 C CA . GLY B 1 427 ? 52.462 14.544 45.208 1.00 11.07 464 GLY B CA 1
ATOM 7718 C C . GLY B 1 427 ? 51.342 15.516 45.504 1.00 10.47 464 GLY B C 1
ATOM 7719 O O . GLY B 1 427 ? 50.465 15.769 44.667 1.00 10.57 464 GLY B O 1
ATOM 7720 N N . GLN B 1 428 ? 51.378 16.062 46.713 1.00 10.88 465 GLN B N 1
ATOM 7721 C CA . GLN B 1 428 ? 50.375 17.013 47.150 1.00 10.54 465 GLN B CA 1
ATOM 7722 C C . GLN B 1 428 ? 50.739 18.420 46.721 1.00 10.34 465 GLN B C 1
ATOM 7723 O O . GLN B 1 428 ? 51.862 18.870 46.931 1.00 11.10 465 GLN B O 1
ATOM 7729 N N . GLU B 1 429 ? 49.779 19.097 46.099 1.00 9.88 466 GLU B N 1
ATOM 7730 C CA . GLU B 1 429 ? 49.889 20.527 45.859 1.00 9.85 466 GLU B CA 1
ATOM 7731 C C . GLU B 1 429 ? 49.666 21.271 47.173 1.00 10.08 466 GLU B C 1
ATOM 7732 O O . GLU B 1 429 ? 49.105 20.720 48.122 1.00 10.68 466 GLU B O 1
ATOM 7738 N N . VAL B 1 430 ? 50.129 22.511 47.230 1.00 10.36 467 VAL B N 1
ATOM 7739 C CA . VAL B 1 430 ? 49.908 23.360 48.393 1.00 10.16 467 VAL B CA 1
ATOM 7740 C C . VAL B 1 430 ? 49.484 24.722 47.883 1.00 10.05 467 VAL B C 1
ATOM 7741 O O . VAL B 1 430 ? 49.849 25.124 46.773 1.00 10.54 467 VAL B O 1
ATOM 7745 N N . TRP B 1 431 ? 48.704 25.439 48.678 1.00 9.81 468 TRP B N 1
ATOM 7746 C CA . TRP B 1 431 ? 48.319 26.783 48.281 1.00 10.16 468 TRP B CA 1
ATOM 7747 C C . TRP B 1 431 ? 48.165 27.700 49.464 1.00 10.71 468 TRP B C 1
ATOM 7748 O O . TRP B 1 431 ? 47.757 27.281 50.546 1.00 10.43 468 TRP B O 1
ATOM 7759 N N . ALA B 1 432 ? 48.506 28.961 49.224 1.00 11.25 469 ALA B N 1
ATOM 7760 C CA . ALA B 1 432 ? 48.400 30.016 50.211 1.00 11.78 469 ALA B CA 1
ATOM 7761 C C . ALA B 1 432 ? 48.649 31.348 49.524 1.00 12.68 469 ALA B C 1
ATOM 7762 O O . ALA B 1 432 ? 49.365 31.414 48.512 1.00 12.99 469 ALA B O 1
ATOM 7764 N N . ASN B 1 433 ? 48.084 32.405 50.100 1.00 13.73 470 ASN B N 1
ATOM 7765 C CA . ASN B 1 433 ? 48.299 33.780 49.631 1.00 14.53 470 ASN B CA 1
ATOM 7766 C C . ASN B 1 433 ? 47.993 33.965 48.138 1.00 14.90 470 ASN B C 1
ATOM 7767 O O . ASN B 1 433 ? 48.656 34.742 47.449 1.00 15.50 470 ASN B O 1
ATOM 7772 N N . GLY B 1 434 ? 46.995 33.234 47.649 1.00 14.91 471 GLY B N 1
ATOM 7773 C CA . GLY B 1 434 ? 46.489 33.406 46.287 1.00 15.40 471 GLY B CA 1
ATOM 7774 C C . GLY B 1 434 ? 47.233 32.690 45.173 1.00 15.32 471 GLY B C 1
ATOM 7775 O O . GLY B 1 434 ? 46.934 32.909 44.002 1.00 16.32 471 GLY B O 1
ATOM 7776 N N . SER B 1 435 ? 48.196 31.836 45.526 1.00 14.36 472 SER B N 1
ATOM 7777 C CA . SER B 1 435 ? 48.885 31.000 44.543 1.00 13.67 472 SER B CA 1
ATOM 7778 C C . SER B 1 435 ? 48.867 29.525 44.923 1.00 12.84 472 SER B C 1
ATOM 7779 O O . SER B 1 435 ? 48.908 29.170 46.105 1.00 12.63 472 SER B O 1
ATOM 7782 N N . LEU B 1 436 ? 48.788 28.688 43.893 1.00 12.00 473 LEU B N 1
ATOM 7783 C CA . LEU B 1 436 ? 48.836 27.230 43.987 1.00 11.34 473 LEU B CA 1
ATOM 7784 C C . LEU B 1 436 ? 50.204 26.753 43.522 1.00 11.27 473 LEU B C 1
ATOM 7785 O O . LEU B 1 436 ? 50.720 27.229 42.501 1.00 11.09 473 LEU B O 1
ATOM 7790 N N . TYR B 1 437 ? 50.786 25.811 44.263 1.00 10.55 474 TYR B N 1
ATOM 7791 C CA . TYR B 1 437 ? 52.127 25.307 43.959 1.00 10.53 474 TYR B CA 1
ATOM 7792 C C . TYR B 1 437 ? 52.165 23.796 43.928 1.00 10.41 474 TYR B C 1
ATOM 7793 O O . TYR B 1 437 ? 51.424 23.132 44.651 1.00 10.58 474 TYR B O 1
ATOM 7802 N N . SER B 1 438 ? 53.077 23.256 43.128 1.00 10.05 475 SER B N 1
ATOM 7803 C CA . SER B 1 438 ? 53.421 21.845 43.232 1.00 10.28 475 SER B CA 1
ATOM 7804 C C . SER B 1 438 ? 54.216 21.626 44.516 1.00 10.45 475 SER B C 1
ATOM 7805 O O . SER B 1 438 ? 54.657 22.585 45.164 1.00 10.81 475 SER B O 1
ATOM 7808 N N . ALA B 1 439 ? 54.417 20.359 44.865 1.00 10.69 476 ALA B N 1
ATOM 7809 C CA . ALA B 1 439 ? 55.218 19.997 46.022 1.00 10.99 476 ALA B CA 1
ATOM 7810 C C . ALA B 1 439 ? 56.666 20.473 45.890 1.00 11.51 476 ALA B C 1
ATOM 7811 O O . ALA B 1 439 ? 57.389 20.532 46.879 1.00 11.71 476 ALA B O 1
ATOM 7813 N N . LYS B 1 440 ? 57.079 20.811 44.669 1.00 11.58 477 LYS B N 1
ATOM 7814 C CA . LYS B 1 440 ? 58.427 21.340 44.403 1.00 11.71 477 LYS B CA 1
ATOM 7815 C C . LYS B 1 440 ? 58.490 22.865 44.441 1.00 11.97 477 LYS B C 1
ATOM 7816 O O . LYS B 1 440 ? 59.564 23.447 44.255 1.00 12.90 477 LYS B O 1
ATOM 7822 N N . GLY B 1 441 ? 57.352 23.516 44.662 1.00 11.33 478 GLY B N 1
ATOM 7823 C CA . GLY B 1 441 ? 57.323 24.980 44.734 1.00 11.66 478 GLY B CA 1
ATOM 7824 C C . GLY B 1 441 ? 57.121 25.697 43.411 1.00 12.11 478 GLY B C 1
ATOM 7825 O O . GLY B 1 441 ? 57.330 26.908 43.317 1.00 12.79 478 GLY B O 1
ATOM 7826 N N . VAL B 1 442 ? 56.701 24.959 42.390 1.00 11.85 479 VAL B N 1
ATOM 7827 C CA . VAL B 1 442 ? 56.415 25.542 41.089 1.00 11.98 479 VAL B CA 1
ATOM 7828 C C . VAL B 1 442 ? 54.975 26.043 41.089 1.00 12.09 479 VAL B C 1
ATOM 7829 O O . VAL B 1 442 ? 54.055 25.279 41.381 1.00 12.27 479 VAL B O 1
ATOM 7833 N N . LYS B 1 443 ? 54.779 27.324 40.776 1.00 12.25 480 LYS B N 1
ATOM 7834 C CA . LYS B 1 443 ? 53.436 27.887 40.706 1.00 12.71 480 LYS B CA 1
ATOM 7835 C C . LYS B 1 443 ? 52.657 27.282 39.540 1.00 12.87 480 LYS B C 1
ATOM 7836 O O . LYS B 1 443 ? 53.141 27.255 38.402 1.00 13.33 480 LYS B O 1
ATOM 7842 N N . ILE B 1 444 ? 51.458 26.798 39.838 1.00 12.94 481 ILE B N 1
ATOM 7843 C CA . ILE B 1 444 ? 50.610 26.152 38.847 1.00 13.60 481 ILE B CA 1
ATOM 7844 C C . ILE B 1 444 ? 49.515 27.123 38.439 1.00 14.53 481 ILE B C 1
ATOM 7845 O O . ILE B 1 444 ? 48.701 27.530 39.267 1.00 14.55 481 ILE B O 1
ATOM 7850 N N . GLY B 1 445 ? 49.502 27.507 37.165 1.00 15.48 482 GLY B N 1
ATOM 7851 C CA . GLY B 1 445 ? 48.475 28.416 36.654 1.00 16.74 482 GLY B CA 1
ATOM 7852 C C . GLY B 1 445 ? 48.463 29.755 37.372 1.00 17.58 482 GLY B C 1
ATOM 7853 O O . GLY B 1 445 ? 49.503 30.240 37.833 1.00 17.54 482 GLY B O 1
ATOM 7854 N N . SER B 1 446 ? 47.279 30.348 37.493 1.00 19.19 483 SER B N 1
ATOM 7855 C CA . SER B 1 446 ? 47.171 31.682 38.082 1.00 20.72 483 SER B CA 1
ATOM 7856 C C . SER B 1 446 ? 46.172 31.793 39.241 1.00 21.29 483 SER B C 1
ATOM 7857 O O . SER B 1 446 ? 46.175 32.790 39.967 1.00 22.71 483 SER B O 1
ATOM 7860 N N . GLY B 1 447 ? 45.329 30.780 39.413 1.00 21.62 484 GLY B N 1
ATOM 7861 C CA . GLY B 1 447 ? 44.320 30.807 40.477 1.00 20.79 484 GLY B CA 1
ATOM 7862 C C . GLY B 1 447 ? 44.650 29.924 41.670 1.00 20.00 484 GLY B C 1
ATOM 7863 O O . GLY B 1 447 ? 45.719 29.311 41.727 1.00 19.95 484 GLY B O 1
ATOM 7864 N N . VAL B 1 448 ? 43.738 29.903 42.641 1.00 18.76 485 VAL B N 1
ATOM 7865 C CA . VAL B 1 448 ? 43.754 28.928 43.730 1.00 17.26 485 VAL B CA 1
ATOM 7866 C C . VAL B 1 448 ? 42.365 28.342 43.885 1.00 15.66 485 VAL B C 1
ATOM 7867 O O . VAL B 1 448 ? 41.381 28.940 43.441 1.00 15.13 485 VAL B O 1
ATOM 7871 N N . PRO B 1 449 ? 42.269 27.161 44.514 1.00 14.05 486 PRO B N 1
ATOM 7872 C CA . PRO B 1 449 ? 40.958 26.686 44.946 1.00 13.60 486 PRO B CA 1
ATOM 7873 C C . PRO B 1 449 ? 40.200 27.743 45.757 1.00 13.38 486 PRO B C 1
ATOM 7874 O O . PRO B 1 449 ? 40.811 28.588 46.419 1.00 13.54 486 PRO B O 1
ATOM 7878 N N . SER B 1 450 ? 38.877 27.694 45.681 1.00 13.47 487 SER B N 1
ATOM 7879 C CA . SER B 1 450 ? 38.035 28.726 46.282 1.00 13.90 487 SER B CA 1
ATOM 7880 C C . SER B 1 450 ? 37.992 28.678 47.809 1.00 13.81 487 SER B C 1
ATOM 7881 O O . SER B 1 450 ? 37.403 29.550 48.439 1.00 14.38 487 SER B O 1
ATOM 7884 N N . SER B 1 451 ? 38.589 27.650 48.402 1.00 12.64 488 SER B N 1
ATOM 7885 C CA . SER B 1 451 ? 38.725 27.576 49.857 1.00 12.18 488 SER B CA 1
ATOM 7886 C C . SER B 1 451 ? 40.152 27.196 50.215 1.00 11.52 488 SER B C 1
ATOM 7887 O O . SER B 1 451 ? 40.865 26.605 49.406 1.00 11.21 488 SER B O 1
ATOM 7890 N N . THR B 1 452 ? 40.566 27.583 51.418 1.00 10.32 489 THR B N 1
ATOM 7891 C CA . THR B 1 452 ? 41.872 27.241 51.979 1.00 10.51 489 THR B CA 1
ATOM 7892 C C . THR B 1 452 ? 41.650 26.853 53.437 1.00 10.00 489 THR B C 1
ATOM 7893 O O . THR B 1 452 ? 42.066 27.565 54.365 1.00 10.44 489 THR B O 1
ATOM 7897 N N . ASN B 1 453 ? 40.971 25.725 53.628 1.00 9.95 490 ASN B N 1
ATOM 7898 C CA . ASN B 1 453 ? 40.506 25.310 54.942 1.00 9.85 490 ASN B CA 1
ATOM 7899 C C . ASN B 1 453 ? 40.804 23.832 55.158 1.00 9.69 490 ASN B C 1
ATOM 7900 O O . ASN B 1 453 ? 41.854 23.504 55.707 1.00 9.62 490 ASN B O 1
ATOM 7905 N N . PHE B 1 454 ? 39.900 22.952 54.734 1.00 9.77 491 PHE B N 1
ATOM 7906 C CA . PHE B 1 454 ? 40.079 21.510 54.865 1.00 9.70 491 PHE B CA 1
ATOM 7907 C C . PHE B 1 454 ? 40.242 20.861 53.487 1.00 9.98 491 PHE B C 1
ATOM 7908 O O . PHE B 1 454 ? 39.744 21.366 52.474 1.00 10.27 491 PHE B O 1
ATOM 7916 N N . GLY B 1 455 ? 40.939 19.729 53.466 1.00 9.63 492 GLY B N 1
ATOM 7917 C CA . GLY B 1 455 ? 40.874 18.796 52.339 1.00 10.15 492 GLY B CA 1
ATOM 7918 C C . GLY B 1 455 ? 40.142 17.565 52.816 1.00 10.12 492 GLY B C 1
ATOM 7919 O O . GLY B 1 455 ? 40.286 17.173 53.980 1.00 10.15 492 GLY B O 1
ATOM 7920 N N . ILE B 1 456 ? 39.348 16.968 51.929 1.00 10.20 493 ILE B N 1
ATOM 7921 C CA . ILE B 1 456 ? 38.541 15.793 52.275 1.00 10.44 493 ILE B CA 1
ATOM 7922 C C . ILE B 1 456 ? 38.524 14.787 51.130 1.00 10.21 493 ILE B C 1
ATOM 7923 O O . ILE B 1 456 ? 38.358 15.183 49.977 1.00 10.60 493 ILE B O 1
ATOM 7928 N N . TRP B 1 457 ? 38.687 13.506 51.446 1.00 10.33 494 TRP B N 1
ATOM 7929 C CA . TRP B 1 457 ? 38.460 12.455 50.446 1.00 10.79 494 TRP B CA 1
ATOM 7930 C C . TRP B 1 457 ? 36.965 12.149 50.397 1.00 10.68 494 TRP B C 1
ATOM 7931 O O . TRP B 1 457 ? 36.436 11.499 51.305 1.00 11.31 494 TRP B O 1
ATOM 7942 N N . TRP B 1 458 ? 36.292 12.625 49.344 1.00 11.13 495 TRP B N 1
ATOM 7943 C CA . TRP B 1 458 ? 34.825 12.545 49.241 1.00 11.87 495 TRP B CA 1
ATOM 7944 C C . TRP B 1 458 ? 34.338 11.742 48.039 1.00 12.35 495 TRP B C 1
ATOM 7945 O O . TRP B 1 458 ? 33.473 10.877 48.174 1.00 13.26 495 TRP B O 1
ATOM 7956 N N . ASP B 1 459 ? 34.884 12.024 46.860 1.00 12.52 496 ASP B N 1
ATOM 7957 C CA . ASP B 1 459 ? 34.444 11.308 45.661 1.00 12.98 496 ASP B CA 1
ATOM 7958 C C . ASP B 1 459 ? 35.214 9.994 45.491 1.00 12.85 496 ASP B C 1
ATOM 7959 O O . ASP B 1 459 ? 35.846 9.507 46.427 1.00 12.48 496 ASP B O 1
ATOM 7964 N N . GLY B 1 460 ? 35.128 9.397 44.305 1.00 13.24 497 GLY B N 1
ATOM 7965 C CA . GLY B 1 460 ? 35.714 8.086 44.087 1.00 13.52 497 GLY B CA 1
ATOM 7966 C C . GLY B 1 460 ? 37.172 8.069 43.664 1.00 13.10 497 GLY B C 1
ATOM 7967 O O . GLY B 1 460 ? 37.789 7.010 43.662 1.00 14.19 497 GLY B O 1
ATOM 7968 N N . ASP B 1 461 ? 37.732 9.226 43.315 1.00 12.85 498 ASP B N 1
ATOM 7969 C CA . ASP B 1 461 ? 39.119 9.244 42.847 1.00 12.53 498 ASP B CA 1
ATOM 7970 C C . ASP B 1 461 ? 40.090 9.489 44.001 1.00 12.31 498 ASP B C 1
ATOM 7971 O O . ASP B 1 461 ? 39.679 9.902 45.095 1.00 12.35 498 ASP B O 1
ATOM 7976 N N . LEU B 1 462 ? 41.370 9.236 43.748 1.00 12.11 499 LEU B N 1
ATOM 7977 C CA . LEU B 1 462 ? 42.409 9.339 44.770 1.00 11.78 499 LEU B CA 1
ATOM 7978 C C . LEU B 1 462 ? 42.874 10.760 45.033 1.00 11.66 499 LEU B C 1
ATOM 7979 O O . LEU B 1 462 ? 43.632 10.988 45.982 1.00 12.22 499 LEU B O 1
ATOM 7984 N N . LEU B 1 463 ? 42.444 11.706 44.203 1.00 11.60 500 LEU B N 1
ATOM 7985 C CA . LEU B 1 463 ? 42.680 13.118 44.487 1.00 11.06 500 LEU B CA 1
ATOM 7986 C C . LEU B 1 463 ? 41.856 13.508 45.714 1.00 10.82 500 LEU B C 1
ATOM 7987 O O . LEU B 1 463 ? 40.890 12.807 46.084 1.00 10.85 500 LEU B O 1
ATOM 7992 N N . ARG B 1 464 ? 42.239 14.604 46.367 1.00 10.29 501 ARG B N 1
ATOM 7993 C CA . ARG B 1 464 ? 41.510 15.039 47.545 1.00 10.13 501 ARG B CA 1
ATOM 7994 C C . ARG B 1 464 ? 40.664 16.254 47.181 1.00 10.30 501 ARG B C 1
ATOM 7995 O O . ARG B 1 464 ? 41.118 17.153 46.480 1.00 10.57 501 ARG B O 1
ATOM 8003 N N . GLU B 1 465 ? 39.430 16.260 47.682 1.00 10.23 502 GLU B N 1
ATOM 8004 C CA . GLU B 1 465 ? 38.478 17.346 47.471 1.00 10.85 502 GLU B CA 1
ATOM 8005 C C . GLU B 1 465 ? 38.660 18.402 48.573 1.00 10.71 502 GLU B C 1
ATOM 8006 O O . GLU B 1 465 ? 39.529 18.250 49.443 1.00 10.32 502 GLU B O 1
ATOM 8012 N N . GLN B 1 466 ? 37.906 19.495 48.506 1.00 10.39 503 GLN B N 1
ATOM 8013 C CA . GLN B 1 466 ? 38.047 20.590 49.469 1.00 11.09 503 GLN B CA 1
ATOM 8014 C C . GLN B 1 466 ? 36.779 20.747 50.284 1.00 10.83 503 GLN B C 1
ATOM 8015 O O . GLN B 1 466 ? 35.684 20.542 49.772 1.00 11.36 503 GLN B O 1
ATOM 8021 N N . LEU B 1 467 ? 36.939 21.122 51.549 1.00 10.47 504 LEU B N 1
ATOM 8022 C CA . LEU B 1 467 ? 35.801 21.367 52.424 1.00 10.59 504 LEU B CA 1
ATOM 8023 C C . LEU B 1 467 ? 35.944 22.726 53.088 1.00 10.48 504 LEU B C 1
ATOM 8024 O O . LEU B 1 467 ? 37.027 23.091 53.577 1.00 10.57 504 LEU B O 1
ATOM 8029 N N . ASP B 1 468 ? 34.836 23.467 53.109 1.00 10.93 505 ASP B N 1
ATOM 8030 C CA . ASP B 1 468 ? 34.779 24.762 53.769 1.00 11.79 505 ASP B CA 1
ATOM 8031 C C . ASP B 1 468 ? 33.320 25.046 54.061 1.00 11.82 505 ASP B C 1
ATOM 8032 O O . ASP B 1 468 ? 32.450 24.715 53.254 1.00 12.06 505 ASP B O 1
ATOM 8037 N N . SER B 1 469 ? 33.047 25.641 55.222 1.00 12.40 506 SER B N 1
ATOM 8038 C CA . SER B 1 469 ? 31.675 25.946 55.613 1.00 13.11 506 SER B CA 1
ATOM 8039 C C . SER B 1 469 ? 30.831 24.662 55.502 1.00 13.10 506 SER B C 1
ATOM 8040 O O . SER B 1 469 ? 31.268 23.596 55.959 1.00 13.57 506 SER B O 1
ATOM 8043 N N . ASN B 1 470 ? 29.652 24.743 54.888 1.00 13.50 507 ASN B N 1
ATOM 8044 C CA . ASN B 1 470 ? 28.829 23.549 54.684 1.00 13.73 507 ASN B CA 1
ATOM 8045 C C . ASN B 1 470 ? 28.952 22.988 53.257 1.00 13.48 507 ASN B C 1
ATOM 8046 O O . ASN B 1 470 ? 27.993 22.429 52.707 1.00 14.23 507 ASN B O 1
ATOM 8051 N N . ARG B 1 471 ? 30.141 23.131 52.671 1.00 13.30 508 ARG B N 1
ATOM 8052 C CA . ARG B 1 471 ? 30.358 22.784 51.267 1.00 14.02 508 ARG B CA 1
ATOM 8053 C C . ARG B 1 471 ? 31.523 21.827 51.068 1.00 13.11 508 ARG B C 1
ATOM 8054 O O . ARG B 1 471 ? 32.541 21.909 51.764 1.00 13.11 508 ARG B O 1
ATOM 8062 N N . ILE B 1 472 ? 31.367 20.916 50.113 1.00 12.68 509 ILE B N 1
ATOM 8063 C CA . ILE B 1 472 ? 32.494 20.160 49.569 1.00 12.63 509 ILE B CA 1
ATOM 8064 C C . ILE B 1 472 ? 32.638 20.545 48.102 1.00 12.81 509 ILE B C 1
ATOM 8065 O O . ILE B 1 472 ? 31.656 20.521 47.349 1.00 13.01 509 ILE B O 1
ATOM 8070 N N . ASP B 1 473 ? 33.852 20.937 47.713 1.00 12.66 510 ASP B N 1
ATOM 8071 C CA . ASP B 1 473 ? 34.149 21.356 46.344 1.00 12.82 510 ASP B CA 1
ATOM 8072 C C . ASP B 1 473 ? 35.180 20.445 45.692 1.00 13.14 510 ASP B C 1
ATOM 8073 O O . ASP B 1 473 ? 35.912 19.730 46.381 1.00 12.60 510 ASP B O 1
ATOM 8078 N N . LYS B 1 474 ? 35.235 20.495 44.361 1.00 13.34 511 LYS B N 1
ATOM 8079 C CA . LYS B 1 474 ? 36.192 19.731 43.562 1.00 13.75 511 LYS B CA 1
ATOM 8080 C C . LYS B 1 474 ? 36.969 20.690 42.674 1.00 13.24 511 LYS B C 1
ATOM 8081 O O . LYS B 1 474 ? 36.380 21.540 42.010 1.00 13.87 511 LYS B O 1
ATOM 8087 N N . TRP B 1 475 ? 38.288 20.541 42.652 1.00 12.99 512 TRP B N 1
ATOM 8088 C CA . TRP B 1 475 ? 39.150 21.363 41.806 1.00 12.63 512 TRP B CA 1
ATOM 8089 C C . TRP B 1 475 ? 39.254 20.765 40.411 1.00 12.81 512 TRP B C 1
ATOM 8090 O O . TRP B 1 475 ? 39.642 19.611 40.241 1.00 12.65 512 TRP B O 1
ATOM 8101 N N . ASP B 1 476 ? 38.874 21.564 39.418 1.00 12.93 513 ASP B N 1
ATOM 8102 C CA . ASP B 1 476 ? 39.134 21.244 38.024 1.00 13.21 513 ASP B CA 1
ATOM 8103 C C . ASP B 1 476 ? 40.559 21.703 37.764 1.00 13.48 513 ASP B C 1
ATOM 8104 O O . ASP B 1 476 ? 40.826 22.891 37.598 1.00 13.74 513 ASP B O 1
ATOM 8109 N N . TYR B 1 477 ? 41.476 20.744 37.759 1.00 14.13 514 TYR B N 1
ATOM 8110 C CA . TYR B 1 477 ? 42.896 21.069 37.657 1.00 14.84 514 TYR B CA 1
ATOM 8111 C C . TYR B 1 477 ? 43.291 21.572 36.267 1.00 15.39 514 TYR B C 1
ATOM 8112 O O . TYR B 1 477 ? 44.150 22.443 36.147 1.00 16.05 514 TYR B O 1
ATOM 8121 N N . GLN B 1 478 ? 42.641 21.047 35.229 1.00 15.57 515 GLN B N 1
ATOM 8122 C CA . GLN B 1 478 ? 42.948 21.452 33.857 1.00 16.76 515 GLN B CA 1
ATOM 8123 C C . GLN B 1 478 ? 42.604 22.923 33.641 1.00 16.00 515 GLN B C 1
ATOM 8124 O O . GLN B 1 478 ? 43.358 23.661 33.009 1.00 16.59 515 GLN B O 1
ATOM 8130 N N . ASN B 1 479 ? 41.474 23.347 34.197 1.00 15.22 516 ASN B N 1
ATOM 8131 C CA . ASN B 1 479 ? 40.968 24.694 33.976 1.00 15.39 516 ASN B CA 1
ATOM 8132 C C . ASN B 1 479 ? 41.192 25.674 35.114 1.00 15.39 516 ASN B C 1
ATOM 8133 O O . ASN B 1 479 ? 40.968 26.872 34.961 1.00 16.10 516 ASN B O 1
ATOM 8138 N N . GLY B 1 480 ? 41.660 25.161 36.248 1.00 15.01 517 GLY B N 1
ATOM 8139 C CA . GLY B 1 480 ? 42.030 26.006 37.381 1.00 15.21 517 GLY B CA 1
ATOM 8140 C C . GLY B 1 480 ? 40.843 26.679 38.037 1.00 14.79 517 GLY B C 1
ATOM 8141 O O . GLY B 1 480 ? 40.879 27.877 38.312 1.00 15.51 517 GLY B O 1
ATOM 8142 N N . VAL B 1 481 ? 39.785 25.911 38.283 1.00 14.22 518 VAL B N 1
ATOM 8143 C CA . VAL B 1 481 ? 38.575 26.434 38.915 1.00 14.63 518 VAL B CA 1
ATOM 8144 C C . VAL B 1 481 ? 37.940 25.408 39.843 1.00 14.31 518 VAL B C 1
ATOM 8145 O O . VAL B 1 481 ? 37.979 24.209 39.577 1.00 14.04 518 VAL B O 1
ATOM 8149 N N . SER B 1 482 ? 37.349 25.904 40.926 1.00 14.12 519 SER B N 1
ATOM 8150 C CA . SER B 1 482 ? 36.618 25.076 41.877 1.00 14.51 519 SER B CA 1
ATOM 8151 C C . SER B 1 482 ? 35.158 24.972 41.475 1.00 14.76 519 SER B C 1
ATOM 8152 O O . SER B 1 482 ? 34.566 25.954 41.017 1.00 15.01 519 SER B O 1
ATOM 8155 N N . LYS B 1 483 ? 34.592 23.785 41.660 1.00 15.17 520 LYS B N 1
ATOM 8156 C CA . LYS B 1 483 ? 33.174 23.533 41.417 1.00 15.87 520 LYS B CA 1
ATOM 8157 C C . LYS B 1 483 ? 32.572 22.837 42.620 1.00 15.88 520 LYS B C 1
ATOM 8158 O O . LYS B 1 483 ? 33.183 21.930 43.188 1.00 15.99 520 LYS B O 1
ATOM 8164 N N . ASN B 1 484 ? 31.369 23.249 43.005 1.00 16.08 521 ASN B N 1
ATOM 8165 C CA . ASN B 1 484 ? 30.716 22.648 44.159 1.00 16.58 521 ASN B CA 1
ATOM 8166 C C . ASN B 1 484 ? 30.251 21.217 43.891 1.00 16.92 521 ASN B C 1
ATOM 8167 O O . ASN B 1 484 ? 29.722 20.913 42.813 1.00 17.35 521 ASN B O 1
ATOM 8172 N N . MET B 1 485 ? 30.444 20.354 44.885 1.00 17.08 522 MET B N 1
ATOM 8173 C CA . MET B 1 485 ? 30.090 18.935 44.825 1.00 18.12 522 MET B CA 1
ATOM 8174 C C . MET B 1 485 ? 28.942 18.628 45.788 1.00 17.86 522 MET B C 1
ATOM 8175 O O . MET B 1 485 ? 28.069 17.809 45.485 1.00 18.14 522 MET B O 1
ATOM 8180 N N . LEU B 1 486 ? 28.967 19.279 46.951 1.00 17.14 523 LEU B N 1
ATOM 8181 C CA . LEU B 1 486 ? 27.920 19.140 47.964 1.00 17.09 523 LEU B CA 1
ATOM 8182 C C . LEU B 1 486 ? 27.725 20.469 48.670 1.00 16.89 523 LEU B C 1
ATOM 8183 O O . LEU B 1 486 ? 28.694 21.127 49.049 1.00 15.56 523 LEU B O 1
ATOM 8188 N N . THR B 1 487 ? 26.466 20.862 48.843 1.00 17.02 524 THR B N 1
ATOM 8189 C CA . THR B 1 487 ? 26.113 21.918 49.781 1.00 17.67 524 THR B CA 1
ATOM 8190 C C . THR B 1 487 ? 25.118 21.293 50.746 1.00 17.95 524 THR B C 1
ATOM 8191 O O . THR B 1 487 ? 24.048 20.838 50.334 1.00 18.80 524 THR B O 1
ATOM 8195 N N . ALA B 1 488 ? 25.491 21.224 52.019 1.00 18.05 525 ALA B N 1
ATOM 8196 C CA . ALA B 1 488 ? 24.652 20.573 53.016 1.00 18.12 525 ALA B CA 1
ATOM 8197 C C . ALA B 1 488 ? 23.610 21.562 53.532 1.00 18.28 525 ALA B C 1
ATOM 8198 O O . ALA B 1 488 ? 23.810 22.221 54.547 1.00 18.28 525 ALA B O 1
ATOM 8200 N N . SER B 1 489 ? 22.504 21.670 52.800 1.00 18.85 526 SER B N 1
ATOM 8201 C CA . SER B 1 489 ? 21.418 22.575 53.162 1.00 19.17 526 SER B CA 1
ATOM 8202 C C . SER B 1 489 ? 20.867 22.242 54.545 1.00 18.40 526 SER B C 1
ATOM 8203 O O . SER B 1 489 ? 20.570 21.084 54.836 1.00 18.38 526 SER B O 1
ATOM 8206 N N . GLY B 1 490 ? 20.763 23.258 55.398 1.00 18.59 527 GLY B N 1
ATOM 8207 C CA . GLY B 1 490 ? 20.271 23.060 56.761 1.00 18.52 527 GLY B CA 1
ATOM 8208 C C . GLY B 1 490 ? 21.366 22.755 57.769 1.00 18.64 527 GLY B C 1
ATOM 8209 O O . GLY B 1 490 ? 21.116 22.738 58.976 1.00 19.26 527 GLY B O 1
ATOM 8210 N N . ALA B 1 491 ? 22.575 22.505 57.268 1.00 17.93 528 ALA B N 1
ATOM 8211 C CA . ALA B 1 491 ? 23.740 22.261 58.119 1.00 17.46 528 ALA B CA 1
ATOM 8212 C C . ALA B 1 491 ? 24.576 23.530 58.202 1.00 16.97 528 ALA B C 1
ATOM 8213 O O . ALA B 1 491 ? 24.563 24.355 57.286 1.00 17.50 528 ALA B O 1
ATOM 8215 N N . ALA B 1 492 ? 25.308 23.681 59.300 1.00 15.80 529 ALA B N 1
ATOM 8216 C CA . ALA B 1 492 ? 26.141 24.861 59.500 1.00 15.43 529 ALA B CA 1
ATOM 8217 C C . ALA B 1 492 ? 27.520 24.474 59.993 1.00 14.91 529 ALA B C 1
ATOM 8218 O O . ALA B 1 492 ? 27.676 23.474 60.698 1.00 14.93 529 ALA B O 1
ATOM 8220 N N . ALA B 1 493 ? 28.509 25.262 59.597 1.00 14.04 530 ALA B N 1
ATOM 8221 C CA . ALA B 1 493 ? 29.855 25.120 60.124 1.00 13.64 530 ALA B CA 1
ATOM 8222 C C . ALA B 1 493 ? 30.006 25.966 61.383 1.00 13.32 530 ALA B C 1
ATOM 8223 O O . ALA B 1 493 ? 29.079 26.690 61.783 1.00 13.56 530 ALA B O 1
ATOM 8225 N N . ASN B 1 494 ? 31.183 25.878 61.999 1.00 12.30 531 ASN B N 1
ATOM 8226 C CA . ASN B 1 494 ? 31.433 26.480 63.306 1.00 11.93 531 ASN B CA 1
ATOM 8227 C C . ASN B 1 494 ? 32.587 27.461 63.264 1.00 11.73 531 ASN B C 1
ATOM 8228 O O . ASN B 1 494 ? 33.341 27.522 62.292 1.00 11.33 531 ASN B O 1
ATOM 8233 N N . ASN B 1 495 ? 32.750 28.187 64.368 1.00 11.07 532 ASN B N 1
ATOM 8234 C CA . ASN B 1 495 ? 33.941 28.981 64.638 1.00 11.25 532 ASN B CA 1
ATOM 8235 C C . ASN B 1 495 ? 34.116 30.180 63.719 1.00 11.52 532 ASN B C 1
ATOM 8236 O O . ASN B 1 495 ? 35.220 30.507 63.279 1.00 11.82 532 ASN B O 1
ATOM 8241 N N . GLY B 1 496 ? 32.996 30.844 63.442 1.00 12.17 533 GLY B N 1
ATOM 8242 C CA . GLY B 1 496 ? 33.018 32.111 62.714 1.00 12.41 533 GLY B CA 1
ATOM 8243 C C . GLY B 1 496 ? 33.709 31.994 61.367 1.00 12.34 533 GLY B C 1
ATOM 8244 O O . GLY B 1 496 ? 33.346 31.147 60.555 1.00 12.76 533 GLY B O 1
ATOM 8245 N N . THR B 1 497 ? 34.718 32.831 61.149 1.00 12.73 534 THR B N 1
ATOM 8246 C CA . THR B 1 497 ? 35.428 32.849 59.863 1.00 13.54 534 THR B CA 1
ATOM 8247 C C . THR B 1 497 ? 36.198 31.557 59.572 1.00 12.83 534 THR B C 1
ATOM 8248 O O . THR B 1 497 ? 36.523 31.274 58.417 1.00 12.97 534 THR B O 1
ATOM 8252 N N . LYS B 1 498 ? 36.490 30.774 60.608 1.00 11.98 535 LYS B N 1
ATOM 8253 C CA . LYS B 1 498 ? 37.190 29.501 60.396 1.00 11.60 535 LYS B CA 1
ATOM 8254 C C . LYS B 1 498 ? 36.298 28.499 59.668 1.00 11.58 535 LYS B C 1
ATOM 8255 O O . LYS B 1 498 ? 36.788 27.645 58.931 1.00 11.37 535 LYS B O 1
ATOM 8261 N N . ALA B 1 499 ? 34.987 28.598 59.882 1.00 11.18 536 ALA B N 1
ATOM 8262 C CA . ALA B 1 499 ? 33.992 27.804 59.149 1.00 11.18 536 ALA B CA 1
ATOM 8263 C C . ALA B 1 499 ? 34.334 26.311 59.084 1.00 11.11 536 ALA B C 1
ATOM 8264 O O . ALA B 1 499 ? 34.396 25.707 58.007 1.00 11.02 536 ALA B O 1
ATOM 8266 N N . THR B 1 500 ? 34.539 25.722 60.255 1.00 10.60 537 THR B N 1
ATOM 8267 C CA . THR B 1 500 ? 34.949 24.328 60.368 1.00 11.02 537 THR B CA 1
ATOM 8268 C C . THR B 1 500 ? 33.779 23.387 60.643 1.00 10.78 537 THR B C 1
ATOM 8269 O O . THR B 1 500 ? 32.805 23.772 61.287 1.00 11.37 537 THR B O 1
ATOM 8273 N N . PRO B 1 501 ? 33.868 22.134 60.167 1.00 10.57 538 PRO B N 1
ATOM 8274 C CA . PRO B 1 501 ? 32.820 21.186 60.512 1.00 10.88 538 PRO B CA 1
ATOM 8275 C C . PRO B 1 501 ? 32.985 20.777 61.975 1.00 10.63 538 PRO B C 1
ATOM 8276 O O . PRO B 1 501 ? 34.081 20.871 62.529 1.00 10.28 538 PRO B O 1
ATOM 8280 N N . THR B 1 502 ? 31.906 20.330 62.603 1.00 10.37 539 THR B N 1
ATOM 8281 C CA . THR B 1 502 ? 32.028 19.721 63.923 1.00 10.80 539 THR B CA 1
ATOM 8282 C C . THR B 1 502 ? 33.109 18.628 63.925 1.00 10.37 539 THR B C 1
ATOM 8283 O O . THR B 1 502 ? 33.920 18.571 64.846 1.00 10.09 539 THR B O 1
ATOM 8287 N N . LEU B 1 503 ? 33.138 17.798 62.879 1.00 10.32 540 LEU B N 1
ATOM 8288 C CA . LEU B 1 503 ? 34.213 16.816 62.710 1.00 10.84 540 LEU B CA 1
ATOM 8289 C C . LEU B 1 503 ? 34.256 16.323 61.277 1.00 10.42 540 LEU B C 1
ATOM 8290 O O . LEU B 1 503 ? 33.209 16.140 60.644 1.00 11.78 540 LEU B O 1
ATOM 8295 N N . GLN B 1 504 ? 35.467 16.129 60.755 1.00 9.98 541 GLN B N 1
ATOM 8296 C CA . GLN B 1 504 ? 35.658 15.374 59.514 1.00 9.95 541 GLN B CA 1
ATOM 8297 C C . GLN B 1 504 ? 36.529 14.178 59.841 1.00 9.81 541 GLN B C 1
ATOM 8298 O O . GLN B 1 504 ? 37.628 14.347 60.370 1.00 9.76 541 GLN B O 1
ATOM 8304 N N . ALA B 1 505 ? 36.047 12.979 59.523 1.00 10.27 542 ALA B N 1
ATOM 8305 C CA . ALA B 1 505 ? 36.794 11.755 59.818 1.00 10.84 542 ALA B CA 1
ATOM 8306 C C . ALA B 1 505 ? 36.180 10.594 59.077 1.00 11.00 542 ALA B C 1
ATOM 8307 O O . ALA B 1 505 ? 34.969 10.579 58.856 1.00 11.26 542 ALA B O 1
ATOM 8309 N N . ASP B 1 506 ? 37.015 9.629 58.692 1.00 11.16 543 ASP B N 1
ATOM 8310 C CA . ASP B 1 506 ? 36.497 8.342 58.233 1.00 11.33 543 ASP B CA 1
ATOM 8311 C C . ASP B 1 506 ? 35.977 7.548 59.435 1.00 12.06 543 ASP B C 1
ATOM 8312 O O . ASP B 1 506 ? 36.724 6.801 60.066 1.00 12.64 543 ASP B O 1
ATOM 8317 N N . LEU B 1 507 ? 34.692 7.737 59.739 1.00 12.31 544 LEU B N 1
ATOM 8318 C CA . LEU B 1 507 ? 34.048 7.154 60.927 1.00 13.31 544 LEU B CA 1
ATOM 8319 C C . LEU B 1 507 ? 33.203 5.924 60.647 1.00 13.42 544 LEU B C 1
ATOM 8320 O O . LEU B 1 507 ? 32.889 5.168 61.567 1.00 13.29 544 LEU B O 1
ATOM 8325 N N . LEU B 1 508 ? 32.786 5.773 59.394 1.00 13.57 545 LEU B N 1
ATOM 8326 C CA . LEU B 1 508 ? 31.879 4.700 58.976 1.00 14.52 545 LEU B CA 1
ATOM 8327 C C . LEU B 1 508 ? 32.154 4.368 57.517 1.00 13.93 545 LEU B C 1
ATOM 8328 O O . LEU B 1 508 ? 32.727 5.184 56.789 1.00 13.33 545 LEU B O 1
ATOM 8333 N N . GLY B 1 509 ? 31.741 3.179 57.077 1.00 13.46 546 GLY B N 1
ATOM 8334 C CA . GLY B 1 509 ? 31.829 2.814 55.662 1.00 13.52 546 GLY B CA 1
ATOM 8335 C C . GLY B 1 509 ? 33.256 2.695 55.174 1.00 13.09 546 GLY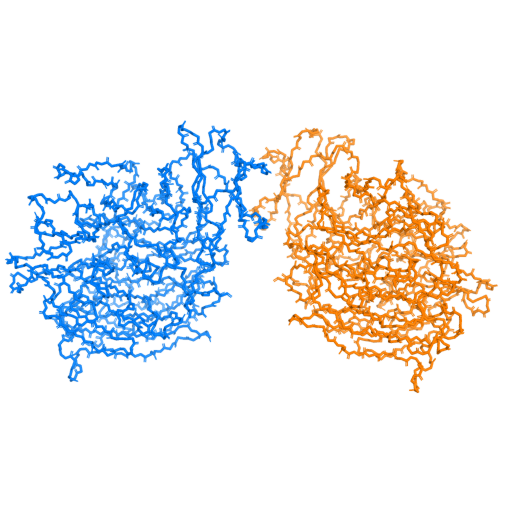 B C 1
ATOM 8336 O O . GLY B 1 509 ? 34.160 2.414 55.960 1.00 12.88 546 GLY B O 1
ATOM 8337 N N . ASP B 1 510 ? 33.450 2.922 53.879 1.00 13.03 547 ASP B N 1
ATOM 8338 C CA . ASP B 1 510 ? 34.767 2.746 53.268 1.00 13.00 547 ASP B CA 1
ATOM 8339 C C . ASP B 1 510 ? 35.686 3.942 53.530 1.00 13.01 547 ASP B C 1
ATOM 8340 O O . ASP B 1 510 ? 35.368 4.813 54.341 1.00 13.40 547 ASP B O 1
ATOM 8345 N N . TRP B 1 511 ? 36.824 3.976 52.847 1.00 12.56 548 TRP B N 1
ATOM 8346 C CA . TRP B 1 511 ? 37.921 4.892 53.183 1.00 12.27 548 TRP B CA 1
ATOM 8347 C C . TRP B 1 511 ? 37.615 6.382 53.051 1.00 11.85 548 TRP B C 1
ATOM 8348 O O . TRP B 1 511 ? 38.366 7.196 53.584 1.00 12.02 548 TRP B O 1
ATOM 8359 N N . ARG B 1 512 ? 36.556 6.750 52.331 1.00 11.39 549 ARG B N 1
ATOM 8360 C CA . ARG B 1 512 ? 36.228 8.177 52.209 1.00 11.55 549 ARG B CA 1
ATOM 8361 C C . ARG B 1 512 ? 35.839 8.751 53.567 1.00 11.39 549 ARG B C 1
ATOM 8362 O O . ARG B 1 512 ? 35.396 8.028 54.459 1.00 11.53 549 ARG B O 1
ATOM 8370 N N . GLU B 1 513 ? 36.016 10.056 53.720 1.00 11.06 550 GLU B N 1
ATOM 8371 C CA . GLU B 1 513 ? 35.792 10.691 55.005 1.00 11.01 550 GLU B CA 1
ATOM 8372 C C . GLU B 1 513 ? 34.353 11.160 55.147 1.00 10.77 550 GLU B C 1
ATOM 8373 O O . GLU B 1 513 ? 33.777 11.702 54.206 1.00 10.75 550 GLU B O 1
ATOM 8379 N N . GLU B 1 514 ? 33.781 10.928 56.328 1.00 10.92 551 GLU B N 1
ATOM 8380 C CA . GLU B 1 514 ? 32.480 11.472 56.702 1.00 11.12 551 GLU B CA 1
ATOM 8381 C C . GLU B 1 514 ? 32.634 12.901 57.213 1.00 11.20 551 GLU B C 1
ATOM 8382 O O . GLU B 1 514 ? 33.717 13.305 57.674 1.00 10.86 551 GLU B O 1
ATOM 8388 N N . VAL B 1 515 ? 31.556 13.671 57.132 1.00 11.42 552 VAL B N 1
ATOM 8389 C CA . VAL B 1 515 ? 31.508 15.010 57.715 1.00 11.81 552 VAL B CA 1
ATOM 8390 C C . VAL B 1 515 ? 30.380 15.044 58.731 1.00 12.05 552 VAL B C 1
ATOM 8391 O O . VAL B 1 515 ? 29.266 14.578 58.463 1.00 12.53 552 VAL B O 1
ATOM 8395 N N . VAL B 1 516 ? 30.692 15.590 59.901 1.00 11.89 553 VAL B N 1
ATOM 8396 C CA . VAL B 1 516 ? 29.703 15.863 60.933 1.00 11.95 553 VAL B CA 1
ATOM 8397 C C . VAL B 1 516 ? 29.506 17.373 61.022 1.00 12.16 553 VAL B C 1
ATOM 8398 O O . VAL B 1 516 ? 30.430 18.101 61.381 1.00 12.03 553 VAL B O 1
ATOM 8402 N N . TRP B 1 517 ? 28.316 17.839 60.645 1.00 12.01 554 TRP B N 1
ATOM 8403 C CA . TRP B 1 517 ? 27.937 19.252 60.767 1.00 12.48 554 TRP B CA 1
ATOM 8404 C C . TRP B 1 517 ? 26.751 19.338 61.709 1.00 12.97 554 TRP B C 1
ATOM 8405 O O . TRP B 1 517 ? 25.889 18.462 61.701 1.00 14.27 554 TRP B O 1
ATOM 8416 N N . ARG B 1 518 ? 26.685 20.405 62.494 1.00 13.37 555 ARG B N 1
ATOM 8417 C CA . ARG B 1 518 ? 25.485 20.686 63.278 1.00 13.64 555 ARG B CA 1
ATOM 8418 C C . ARG B 1 518 ? 24.387 21.241 62.370 1.00 14.07 555 ARG B C 1
ATOM 8419 O O . ARG B 1 518 ? 24.660 21.788 61.291 1.00 14.19 555 ARG B O 1
ATOM 8427 N N . THR B 1 519 ? 23.143 21.109 62.818 1.00 14.86 556 THR B N 1
ATOM 8428 C CA . THR B 1 519 ? 22.058 21.873 62.212 1.00 15.18 556 THR B CA 1
ATOM 8429 C C . THR B 1 519 ? 22.193 23.324 62.663 1.00 15.92 556 THR B C 1
ATOM 8430 O O . THR B 1 519 ? 22.903 23.619 63.628 1.00 15.72 556 THR B O 1
ATOM 8434 N N . GLU B 1 520 ? 21.523 24.239 61.967 1.00 16.77 557 GLU B N 1
ATOM 8435 C CA . GLU B 1 520 ? 21.618 25.652 62.306 1.00 17.74 557 GLU B CA 1
ATOM 8436 C C . GLU B 1 520 ? 21.255 25.932 63.768 1.00 17.47 557 GLU B C 1
ATOM 8437 O O . GLU B 1 520 ? 21.901 26.752 64.422 1.00 17.73 557 GLU B O 1
ATOM 8443 N N . ASP B 1 521 ? 20.238 25.241 64.283 1.00 17.38 558 ASP B N 1
ATOM 8444 C CA . ASP B 1 521 ? 19.785 25.484 65.655 1.00 17.40 558 ASP B CA 1
ATOM 8445 C C . ASP B 1 521 ? 20.439 24.576 66.706 1.00 16.81 558 ASP B C 1
ATOM 8446 O O . ASP B 1 521 ? 20.074 24.619 67.881 1.00 16.69 558 ASP B O 1
ATOM 8451 N N . SER B 1 522 ? 21.397 23.754 66.272 1.00 16.10 559 SER B N 1
ATOM 8452 C CA . SER B 1 522 ? 22.104 22.798 67.155 1.00 15.84 559 SER B CA 1
ATOM 8453 C C . SER B 1 522 ? 21.182 21.783 67.849 1.00 16.01 559 SER B C 1
ATOM 8454 O O . SER B 1 522 ? 21.493 21.287 68.929 1.00 16.42 559 SER B O 1
ATOM 8457 N N . SER B 1 523 ? 20.056 21.461 67.217 1.00 16.30 560 SER B N 1
ATOM 8458 C CA . SER B 1 523 ? 19.186 20.406 67.734 1.00 16.26 560 SER B CA 1
ATOM 8459 C C . SER B 1 523 ? 19.699 19.012 67.369 1.00 15.88 560 SER B C 1
ATOM 8460 O O . SER B 1 523 ? 19.275 18.015 67.949 1.00 15.79 560 SER B O 1
ATOM 8463 N N . ALA B 1 524 ? 20.622 18.950 66.410 1.00 15.44 561 ALA B N 1
ATOM 8464 C CA . ALA B 1 524 ? 21.166 17.679 65.954 1.00 14.59 561 ALA B CA 1
ATOM 8465 C C . ALA B 1 524 ? 22.528 17.849 65.303 1.00 14.39 561 ALA B C 1
ATOM 8466 O O . ALA B 1 524 ? 22.890 18.945 64.879 1.00 13.91 561 ALA B O 1
ATOM 8468 N N . LEU B 1 525 ? 23.273 16.749 65.246 1.00 14.21 562 LEU B N 1
ATOM 8469 C CA . LEU B 1 525 ? 24.423 16.644 64.358 1.00 14.14 562 LEU B CA 1
ATOM 8470 C C . LEU B 1 525 ? 23.993 15.801 63.172 1.00 14.53 562 LEU B C 1
ATOM 8471 O O . LEU B 1 525 ? 23.195 14.875 63.322 1.00 15.68 562 LEU B O 1
ATOM 8476 N N . ARG B 1 526 ? 24.501 16.138 61.996 1.00 13.72 563 ARG B N 1
ATOM 8477 C CA . ARG B 1 526 ? 24.262 15.332 60.806 1.00 13.86 563 ARG B CA 1
ATOM 8478 C C . ARG B 1 526 ? 25.580 14.735 60.334 1.00 13.65 563 ARG B C 1
ATOM 8479 O O . ARG B 1 526 ? 26.555 15.458 60.117 1.00 13.99 563 ARG B O 1
ATOM 8487 N N . ILE B 1 527 ? 25.597 13.417 60.178 1.00 13.46 564 ILE B N 1
ATOM 8488 C CA . ILE B 1 527 ? 26.746 12.712 59.638 1.00 14.20 564 ILE B CA 1
ATOM 8489 C C . ILE B 1 527 ? 26.499 12.410 58.164 1.00 14.17 564 ILE B C 1
ATOM 8490 O O . ILE B 1 527 ? 25.608 11.627 57.823 1.00 14.36 564 ILE B O 1
ATOM 8495 N N . TYR B 1 528 ? 27.278 13.049 57.296 1.00 13.52 565 TYR B N 1
ATOM 8496 C CA . TYR B 1 528 ? 27.202 12.799 55.858 1.00 13.78 565 TYR B CA 1
ATOM 8497 C C . TYR B 1 528 ? 28.259 11.777 55.471 1.00 13.83 565 TYR B C 1
ATOM 8498 O O . TYR B 1 528 ? 29.422 11.888 55.870 1.00 13.28 565 TYR B O 1
ATOM 8507 N N . THR B 1 529 ? 27.839 10.761 54.721 1.00 13.43 566 THR B N 1
ATOM 8508 C CA . THR B 1 529 ? 28.749 9.764 54.160 1.00 13.60 566 THR B CA 1
ATOM 8509 C C . THR B 1 529 ? 28.550 9.756 52.648 1.00 13.98 566 THR B C 1
ATOM 8510 O O . THR B 1 529 ? 27.433 9.945 52.165 1.00 14.40 566 THR B O 1
ATOM 8514 N N . THR B 1 530 ? 29.633 9.583 51.899 1.00 13.82 567 THR B N 1
ATOM 8515 C CA . THR B 1 530 ? 29.543 9.635 50.442 1.00 14.02 567 THR B CA 1
ATOM 8516 C C . THR B 1 530 ? 28.790 8.437 49.869 1.00 14.25 567 THR B C 1
ATOM 8517 O O . THR B 1 530 ? 28.853 7.343 50.414 1.00 14.24 567 THR B O 1
ATOM 8521 N N . THR B 1 531 ? 28.070 8.676 48.777 1.00 14.74 568 THR B N 1
ATOM 8522 C CA . THR B 1 531 ? 27.456 7.600 48.006 1.00 15.77 568 THR B CA 1
ATOM 8523 C C . THR B 1 531 ? 28.028 7.571 46.592 1.00 16.29 568 THR B C 1
ATOM 8524 O O . THR B 1 531 ? 27.434 6.975 45.688 1.00 16.67 568 THR B O 1
ATOM 8528 N N . ILE B 1 532 ? 29.169 8.222 46.391 1.00 16.17 569 ILE B N 1
ATOM 8529 C CA . ILE B 1 532 ? 29.851 8.186 45.100 1.00 16.21 569 ILE B CA 1
ATOM 8530 C C . ILE B 1 532 ? 30.671 6.903 45.050 1.00 16.42 569 ILE B C 1
ATOM 8531 O O . ILE B 1 532 ? 31.542 6.699 45.896 1.00 15.65 569 ILE B O 1
ATOM 8536 N N . PRO B 1 533 ? 30.380 6.016 44.076 1.00 16.90 570 PRO B N 1
ATOM 8537 C CA . PRO B 1 533 ? 31.142 4.771 43.999 1.00 17.15 570 PRO B CA 1
ATOM 8538 C C . PRO B 1 533 ? 32.636 4.983 43.753 1.00 16.94 570 PRO B C 1
ATOM 8539 O O . PRO B 1 533 ? 33.029 5.980 43.141 1.00 17.28 570 PRO B O 1
ATOM 8543 N N . THR B 1 534 ? 33.446 4.048 44.238 1.00 16.96 571 THR B N 1
ATOM 8544 C CA . THR B 1 534 ? 34.884 4.062 43.985 1.00 17.42 571 THR B CA 1
ATOM 8545 C C . THR B 1 534 ? 35.380 2.683 43.569 1.00 18.10 571 THR B C 1
ATOM 8546 O O . THR B 1 534 ? 34.841 1.657 43.991 1.00 17.98 571 THR B O 1
ATOM 8550 N N . GLU B 1 535 ? 36.424 2.673 42.746 1.00 18.70 572 GLU B N 1
ATOM 8551 C CA . GLU B 1 535 ? 37.102 1.440 42.375 1.00 19.76 572 GLU B CA 1
ATOM 8552 C C . GLU B 1 535 ? 38.174 1.091 43.404 1.00 18.96 572 GLU B C 1
ATOM 8553 O O . GLU B 1 535 ? 38.764 0.015 43.357 1.00 19.41 572 GLU B O 1
ATOM 8559 N N . HIS B 1 536 ? 38.417 2.009 44.341 1.00 17.94 573 HIS B N 1
ATOM 8560 C CA . HIS B 1 536 ? 39.532 1.869 45.273 1.00 17.21 573 HIS B CA 1
ATOM 8561 C C . HIS B 1 536 ? 39.144 1.342 46.647 1.00 16.64 573 HIS B C 1
ATOM 8562 O O . HIS B 1 536 ? 38.176 1.806 47.266 1.00 16.23 573 HIS B O 1
ATOM 8569 N N . ARG B 1 537 ? 39.927 0.374 47.109 1.00 16.42 574 ARG B N 1
ATOM 8570 C CA . ARG B 1 537 ? 39.864 -0.113 48.472 1.00 16.57 574 ARG B CA 1
ATOM 8571 C C . ARG B 1 537 ? 41.119 0.345 49.211 1.00 16.07 574 ARG B C 1
ATOM 8572 O O . ARG B 1 537 ? 42.239 0.122 48.750 1.00 17.16 574 ARG B O 1
ATOM 8580 N N . LEU B 1 538 ? 40.925 1.007 50.347 1.00 15.35 575 LEU B N 1
ATOM 8581 C CA . LEU B 1 538 ? 42.028 1.387 51.224 1.00 14.76 575 LEU B CA 1
ATOM 8582 C C . LEU B 1 538 ? 41.672 1.025 52.649 1.00 14.54 575 LEU B C 1
ATOM 8583 O O . LEU B 1 538 ? 40.488 1.011 53.003 1.00 14.14 575 LEU B O 1
ATOM 8588 N N . TYR B 1 539 ? 42.684 0.739 53.463 1.00 14.11 576 TYR B N 1
ATOM 8589 C CA . TYR B 1 539 ? 42.467 0.497 54.886 1.00 14.30 576 TYR B CA 1
ATOM 8590 C C . TYR B 1 539 ? 41.748 1.686 55.504 1.00 13.89 576 TYR B C 1
ATOM 8591 O O . TYR B 1 539 ? 42.010 2.843 55.145 1.00 14.13 576 TYR B O 1
ATOM 8600 N N . THR B 1 540 ? 40.817 1.405 56.412 1.00 13.60 577 THR B N 1
ATOM 8601 C CA . THR B 1 540 ? 40.130 2.486 57.116 1.00 12.92 577 THR B CA 1
ATOM 8602 C C . THR B 1 540 ? 41.165 3.474 57.655 1.00 11.84 577 THR B C 1
ATOM 8603 O O . THR B 1 540 ? 42.201 3.085 58.205 1.00 11.68 577 THR B O 1
ATOM 8607 N N . LEU B 1 541 ? 40.882 4.759 57.480 1.00 11.76 578 LEU B N 1
ATOM 8608 C CA . LEU B 1 541 ? 41.895 5.766 57.751 1.00 11.60 578 LEU B CA 1
ATOM 8609 C C . LEU B 1 541 ? 42.227 5.852 59.237 1.00 11.02 578 LEU B C 1
ATOM 8610 O O . LEU B 1 541 ? 43.307 6.282 59.612 1.00 11.07 578 LEU B O 1
ATOM 8615 N N . MET B 1 542 ? 41.297 5.399 60.072 1.00 11.01 579 MET B N 1
ATOM 8616 C CA . MET B 1 542 ? 41.504 5.380 61.513 1.00 11.25 579 MET B CA 1
ATOM 8617 C C . MET B 1 542 ? 42.512 4.321 61.949 1.00 11.29 579 MET B C 1
ATOM 8618 O O . MET B 1 542 ? 42.909 4.286 63.115 1.00 11.26 579 MET B O 1
ATOM 8623 N N . HIS B 1 543 ? 42.935 3.476 61.007 1.00 11.66 580 HIS B N 1
ATOM 8624 C CA . HIS B 1 543 ? 44.014 2.530 61.265 1.00 12.42 580 HIS B CA 1
ATOM 8625 C C . HIS B 1 543 ? 45.360 3.005 60.727 1.00 12.78 580 HIS B C 1
ATOM 8626 O O . HIS B 1 543 ? 46.345 2.269 60.758 1.00 14.13 580 HIS B O 1
ATOM 8633 N N . ASP B 1 544 ? 45.409 4.249 60.254 1.00 12.51 581 ASP B N 1
ATOM 8634 C CA . ASP B 1 544 ? 46.682 4.879 59.911 1.00 12.81 581 ASP B CA 1
ATOM 8635 C C . ASP B 1 544 ? 47.158 5.690 61.108 1.00 13.16 581 ASP B C 1
ATOM 8636 O O . ASP B 1 544 ? 46.375 6.463 61.666 1.00 12.67 581 ASP B O 1
ATOM 8641 N N . PRO B 1 545 ? 48.433 5.522 61.522 1.00 13.88 582 PRO B N 1
ATOM 8642 C CA . PRO B 1 545 ? 48.897 6.269 62.700 1.00 14.48 582 PRO B CA 1
ATOM 8643 C C . PRO B 1 545 ? 48.694 7.784 62.604 1.00 14.45 582 PRO B C 1
ATOM 8644 O O . PRO B 1 545 ? 48.063 8.395 63.484 1.00 15.84 582 PRO B O 1
ATOM 8648 N N . VAL B 1 546 ? 49.178 8.400 61.533 1.00 12.92 583 VAL B N 1
ATOM 8649 C CA . VAL B 1 546 ? 49.119 9.853 61.452 1.00 11.92 583 VAL B CA 1
ATOM 8650 C C . VAL B 1 546 ? 47.684 10.368 61.324 1.00 11.22 583 VAL B C 1
ATOM 8651 O O . VAL B 1 546 ? 47.313 11.369 61.963 1.00 11.56 583 VAL B O 1
ATOM 8655 N N . TYR B 1 547 ? 46.869 9.689 60.525 1.00 11.14 584 TYR B N 1
ATOM 8656 C CA . TYR B 1 547 ? 45.479 10.097 60.373 1.00 10.51 584 TYR B CA 1
ATOM 8657 C C . TYR B 1 547 ? 44.708 9.999 61.695 1.00 10.43 584 TYR B C 1
ATOM 8658 O O . TYR B 1 547 ? 44.029 10.943 62.100 1.00 10.34 584 TYR B O 1
ATOM 8667 N N . ARG B 1 548 ? 44.816 8.857 62.365 1.00 10.02 585 ARG B N 1
ATOM 8668 C CA . ARG B 1 548 ? 44.104 8.656 63.619 1.00 10.26 585 ARG B CA 1
ATOM 8669 C C . ARG B 1 548 ? 44.474 9.730 64.640 1.00 9.93 585 ARG B C 1
ATOM 8670 O O . ARG B 1 548 ? 43.604 10.222 65.384 1.00 9.85 585 ARG B O 1
ATOM 8678 N N . LEU B 1 549 ? 45.761 10.060 64.709 1.00 9.83 586 LEU B N 1
ATOM 8679 C CA . LEU B 1 549 ? 46.219 11.092 65.629 1.00 10.34 586 LEU B CA 1
ATOM 8680 C C . LEU B 1 549 ? 45.719 12.471 65.212 1.00 9.72 586 LEU B C 1
ATOM 8681 O O . LEU B 1 549 ? 45.418 13.300 66.081 1.00 9.88 586 LEU B O 1
ATOM 8686 N N . GLY B 1 550 ? 45.588 12.702 63.908 1.00 9.52 587 GLY B N 1
ATOM 8687 C CA . GLY B 1 550 ? 45.007 13.938 63.394 1.00 9.19 587 GLY B CA 1
ATOM 8688 C C . GLY B 1 550 ? 43.561 14.106 63.813 1.00 8.85 587 GLY B C 1
ATOM 8689 O O . GLY B 1 550 ? 43.121 15.223 64.095 1.00 8.59 587 GLY B O 1
ATOM 8690 N N . ILE B 1 551 ? 42.814 13.013 63.889 1.00 8.55 588 ILE B N 1
ATOM 8691 C CA . ILE B 1 551 ? 41.429 13.118 64.333 1.00 9.07 588 ILE B CA 1
ATOM 8692 C C . ILE B 1 551 ? 41.400 13.511 65.808 1.00 9.25 588 ILE B C 1
ATOM 8693 O O . ILE B 1 551 ? 40.592 14.353 66.221 1.00 9.37 588 ILE B O 1
ATOM 8698 N N . ALA B 1 552 ? 42.315 12.951 66.598 1.00 9.23 589 ALA B N 1
ATOM 8699 C CA . ALA B 1 552 ? 42.412 13.334 68.002 1.00 9.26 589 ALA B CA 1
ATOM 8700 C C . ALA B 1 552 ? 42.689 14.828 68.194 1.00 8.99 589 ALA B C 1
ATOM 8701 O O . ALA B 1 552 ? 42.096 15.435 69.083 1.00 9.24 589 ALA B O 1
ATOM 8703 N N . TRP B 1 553 ? 43.570 15.420 67.381 1.00 8.81 590 TRP B N 1
ATOM 8704 C CA . TRP B 1 553 ? 43.838 16.854 67.540 1.00 8.91 590 TRP B CA 1
ATOM 8705 C C . TRP B 1 553 ? 42.995 17.766 66.661 1.00 9.03 590 TRP B C 1
ATOM 8706 O O . TRP B 1 553 ? 43.184 18.981 66.704 1.00 9.00 590 TRP B O 1
ATOM 8717 N N . GLN B 1 554 ? 42.056 17.229 65.880 1.00 8.88 591 GLN B N 1
ATOM 8718 C CA . GLN B 1 554 ? 41.275 18.095 64.992 1.00 8.94 591 GLN B CA 1
ATOM 8719 C C . GLN B 1 554 ? 40.615 19.251 65.721 1.00 8.91 591 GLN B C 1
ATOM 8720 O O . GLN B 1 554 ? 40.602 20.373 65.208 1.00 9.26 591 GLN B O 1
ATOM 8726 N N . ASN B 1 555 ? 40.076 18.991 66.910 1.00 8.88 592 ASN B N 1
ATOM 8727 C CA . ASN B 1 555 ? 39.393 20.056 67.645 1.00 8.82 592 ASN B CA 1
ATOM 8728 C C . ASN B 1 555 ? 40.304 21.182 68.099 1.00 9.39 592 ASN B C 1
ATOM 8729 O O . ASN B 1 555 ? 39.835 22.306 68.320 1.00 9.81 592 ASN B O 1
ATOM 8734 N N . ILE B 1 556 ? 41.594 20.920 68.261 1.00 9.10 593 ILE B N 1
ATOM 8735 C CA . ILE B 1 556 ? 42.401 21.875 69.010 1.00 9.77 593 ILE B CA 1
ATOM 8736 C C . ILE B 1 556 ? 42.543 23.214 68.311 1.00 9.07 593 ILE B C 1
ATOM 8737 O O . ILE B 1 556 ? 42.794 23.297 67.095 1.00 8.83 593 ILE B O 1
ATOM 8742 N N . ALA B 1 557 ? 42.379 24.260 69.124 1.00 8.91 594 ALA B N 1
ATOM 8743 C CA . ALA B 1 557 ? 42.524 25.649 68.704 1.00 8.82 594 ALA B CA 1
ATOM 8744 C C . ALA B 1 557 ? 41.958 25.839 67.294 1.00 8.99 594 ALA B C 1
ATOM 8745 O O . ALA B 1 557 ? 40.771 25.587 67.078 1.00 9.35 594 ALA B O 1
ATOM 8747 N N . TYR B 1 558 ? 42.774 26.271 66.341 1.00 8.59 595 TYR B N 1
ATOM 8748 C CA . TYR B 1 558 ? 42.261 26.449 64.974 1.00 8.78 595 TYR B CA 1
ATOM 8749 C C . TYR B 1 558 ? 42.363 25.132 64.206 1.00 8.69 595 TYR B C 1
ATOM 8750 O O . TYR B 1 558 ? 43.407 24.806 63.619 1.00 9.09 595 TYR B O 1
ATOM 8759 N N . ASN B 1 559 ? 41.250 24.401 64.231 1.00 8.40 596 ASN B N 1
ATOM 8760 C CA . ASN B 1 559 ? 41.126 23.064 63.673 1.00 8.55 596 ASN B CA 1
ATOM 8761 C C . ASN B 1 559 ? 41.777 22.959 62.302 1.00 8.62 596 ASN B C 1
ATOM 8762 O O . ASN B 1 559 ? 41.481 23.765 61.407 1.00 8.39 596 ASN B O 1
ATOM 8767 N N . GLN B 1 560 ? 42.605 21.931 62.125 1.00 8.96 597 GLN B N 1
ATOM 8768 C CA . GLN B 1 560 ? 43.269 21.619 60.860 1.00 8.81 597 GLN B CA 1
ATOM 8769 C C . GLN B 1 560 ? 42.810 20.253 60.358 1.00 8.74 597 GLN B C 1
ATOM 8770 O O . GLN B 1 560 ? 42.460 19.380 61.154 1.00 9.09 597 GLN B O 1
ATOM 8776 N N . PRO B 1 561 ? 42.822 20.054 59.027 1.00 8.79 598 PRO B N 1
ATOM 8777 C CA . PRO B 1 561 ? 42.432 18.753 58.485 1.00 9.12 598 PRO B CA 1
ATOM 8778 C C . PRO B 1 561 ? 43.473 17.655 58.710 1.00 9.30 598 PRO B C 1
ATOM 8779 O O . PRO B 1 561 ? 44.659 17.945 58.894 1.00 9.24 598 PRO B O 1
ATOM 8783 N N . PRO B 1 562 ? 43.022 16.393 58.710 1.00 9.08 599 PRO B N 1
ATOM 8784 C CA . PRO B 1 562 ? 43.918 15.269 58.959 1.00 9.25 599 PRO B CA 1
ATOM 8785 C C . PRO B 1 562 ? 44.665 14.825 57.705 1.00 9.48 599 PRO B C 1
ATOM 8786 O O . PRO B 1 562 ? 44.202 15.070 56.573 1.00 9.32 599 PRO B O 1
ATOM 8790 N N . HIS B 1 563 ? 45.800 14.171 57.925 1.00 9.94 600 HIS B N 1
ATOM 8791 C CA . HIS B 1 563 ? 46.628 13.632 56.857 1.00 9.87 600 HIS B CA 1
ATOM 8792 C C . HIS B 1 563 ? 47.005 12.202 57.169 1.00 10.39 600 HIS B C 1
ATOM 8793 O O . HIS B 1 563 ? 46.998 11.792 58.325 1.00 10.32 600 HIS B O 1
ATOM 8800 N N . THR B 1 564 ? 47.360 11.454 56.130 1.00 10.15 601 THR B N 1
ATOM 8801 C CA . THR B 1 564 ? 47.830 10.083 56.294 1.00 10.47 601 THR B CA 1
ATOM 8802 C C . THR B 1 564 ? 49.351 10.040 56.404 1.00 10.91 601 THR B C 1
ATOM 8803 O O . THR B 1 564 ? 50.051 10.958 55.969 1.00 11.07 601 THR B O 1
ATOM 8807 N N . SER B 1 565 ? 49.859 8.957 56.987 1.00 11.23 602 SER B N 1
ATOM 8808 C CA . SER B 1 565 ? 51.299 8.787 57.157 1.00 11.72 602 SER B CA 1
ATOM 8809 C C . SER B 1 565 ? 51.986 8.475 55.828 1.00 11.95 602 SER B C 1
ATOM 8810 O O . SER B 1 565 ? 53.194 8.656 55.691 1.00 13.21 602 SER B O 1
ATOM 8813 N N . PHE B 1 566 ? 51.202 7.992 54.870 1.00 11.63 603 PHE B N 1
ATOM 8814 C CA . PHE B 1 566 ? 51.689 7.619 53.545 1.00 12.14 603 PHE B CA 1
ATOM 8815 C C . PHE B 1 566 ? 51.066 8.557 52.524 1.00 12.39 603 PHE B C 1
ATOM 8816 O O . PHE B 1 566 ? 50.070 9.235 52.815 1.00 12.38 603 PHE B O 1
ATOM 8824 N N . PHE B 1 567 ? 51.643 8.595 51.329 1.00 11.76 604 PHE B N 1
ATOM 8825 C CA . PHE B 1 567 ? 51.051 9.367 50.251 1.00 11.45 604 PHE B CA 1
ATOM 8826 C C . PHE B 1 567 ? 49.796 8.672 49.722 1.00 11.68 604 PHE B C 1
ATOM 8827 O O . PHE B 1 567 ? 49.877 7.591 49.125 1.00 12.34 604 PHE B O 1
ATOM 8835 N N . LEU B 1 568 ? 48.646 9.288 49.984 1.00 11.36 605 LEU B N 1
ATOM 8836 C CA . LEU B 1 568 ? 47.372 8.843 49.452 1.00 11.52 605 LEU B CA 1
ATOM 8837 C C . LEU B 1 568 ? 47.013 9.838 48.365 1.00 11.65 605 LEU B C 1
ATOM 8838 O O . LEU B 1 568 ? 46.715 11.000 48.641 1.00 12.03 605 LEU B O 1
ATOM 8843 N N . GLY B 1 569 ? 47.067 9.394 47.118 1.00 11.42 606 GLY B N 1
ATOM 8844 C CA . GLY B 1 569 ? 46.846 10.301 46.008 1.00 11.33 606 GLY B CA 1
ATOM 8845 C C . GLY B 1 569 ? 47.097 9.629 44.682 1.00 11.48 606 GLY B C 1
ATOM 8846 O O . GLY B 1 569 ? 47.369 8.429 44.624 1.00 11.67 606 GLY B O 1
ATOM 8847 N N . ASP B 1 570 ? 46.989 10.408 43.616 1.00 11.94 607 ASP B N 1
ATOM 8848 C CA . ASP B 1 570 ? 47.178 9.864 42.279 1.00 12.74 607 ASP B CA 1
ATOM 8849 C C . ASP B 1 570 ? 48.618 9.391 42.129 1.00 13.26 607 ASP B C 1
ATOM 8850 O O . ASP B 1 570 ? 49.557 10.105 42.489 1.00 13.73 607 ASP B O 1
ATOM 8855 N N . GLY B 1 571 ? 48.779 8.176 41.614 1.00 14.02 608 GLY B N 1
ATOM 8856 C CA . GLY B 1 571 ? 50.102 7.584 41.430 1.00 14.99 608 GLY B CA 1
ATOM 8857 C C . GLY B 1 571 ? 50.696 6.953 42.677 1.00 15.84 608 GLY B C 1
ATOM 8858 O O . GLY B 1 571 ? 51.876 6.591 42.689 1.00 17.02 608 GLY B O 1
ATOM 8859 N N . MET B 1 572 ? 49.885 6.799 43.726 1.00 15.58 609 MET B N 1
ATOM 8860 C CA . MET B 1 572 ? 50.369 6.219 44.977 1.00 16.00 609 MET B CA 1
ATOM 8861 C C . MET B 1 572 ? 50.760 4.755 44.821 1.00 17.69 609 MET B C 1
ATOM 8862 O O . MET B 1 572 ? 50.207 4.031 43.982 1.00 18.03 609 MET B O 1
ATOM 8867 N N . ALA B 1 573 ? 51.704 4.333 45.657 1.00 19.60 610 ALA B N 1
ATOM 8868 C CA . ALA B 1 573 ? 52.090 2.932 45.766 1.00 21.29 610 ALA B CA 1
ATOM 8869 C C . ALA B 1 573 ? 51.024 2.157 46.538 1.00 22.64 610 ALA B C 1
ATOM 8870 O O . ALA B 1 573 ? 50.221 2.752 47.275 1.00 22.86 610 ALA B O 1
ATOM 8872 N N . GLU B 1 574 ? 51.011 0.837 46.363 1.00 24.37 611 GLU B N 1
ATOM 8873 C CA . GLU B 1 574 ? 50.108 -0.037 47.105 1.00 26.29 611 GLU B CA 1
ATOM 8874 C C . GLU B 1 574 ? 50.373 0.039 48.607 1.00 26.79 611 GLU B C 1
ATOM 8875 O O . GLU B 1 574 ? 51.524 0.088 49.048 1.00 27.11 611 GLU B O 1
ATOM 8881 N N . GLN B 1 575 ? 49.282 0.050 49.370 1.00 27.78 612 GLN B N 1
ATOM 8882 C CA . GLN B 1 575 ? 49.294 0.086 50.825 1.00 28.51 612 GLN B CA 1
ATOM 8883 C C . GLN B 1 575 ? 49.837 -1.182 51.468 1.00 28.78 612 GLN B C 1
ATOM 8884 O O . GLN B 1 575 ? 49.284 -2.268 51.260 1.00 29.13 612 GLN B O 1
ATOM 8890 N N . PRO B 1 576 ? 50.906 -1.050 52.276 1.00 29.32 613 PRO B N 1
ATOM 8891 C CA . PRO B 1 576 ? 51.284 -2.148 53.155 1.00 29.40 613 PRO B CA 1
ATOM 8892 C C . PRO B 1 576 ? 50.275 -2.257 54.299 1.00 29.25 613 PRO B C 1
ATOM 8893 O O . PRO B 1 576 ? 49.677 -1.249 54.690 1.00 29.66 613 PRO B O 1
ATOM 8897 N N . LYS B 1 577 ? 50.080 -3.471 54.808 1.00 29.04 614 LYS B N 1
ATOM 8898 C CA . LYS B 1 577 ? 49.202 -3.701 55.950 1.00 28.47 614 LYS B CA 1
ATOM 8899 C C . LYS B 1 577 ? 49.705 -2.887 57.148 1.00 27.71 614 LYS B C 1
ATOM 8900 O O . LYS B 1 577 ? 50.910 -2.868 57.418 1.00 27.93 614 LYS B O 1
ATOM 8906 N N . PRO B 1 578 ? 48.792 -2.190 57.854 1.00 26.74 615 PRO B N 1
ATOM 8907 C CA . PRO B 1 578 ? 49.189 -1.464 59.061 1.00 25.81 615 PRO B CA 1
ATOM 8908 C C . PRO B 1 578 ? 49.860 -2.393 60.074 1.00 24.83 615 PRO B C 1
ATOM 8909 O O . PRO B 1 578 ? 49.389 -3.511 60.291 1.00 24.27 615 PRO B O 1
ATOM 8913 N N . ASN B 1 579 ? 50.960 -1.933 60.665 1.00 23.85 616 ASN B N 1
ATOM 8914 C CA . ASN B 1 579 ? 51.642 -2.679 61.716 1.00 22.87 616 ASN B CA 1
ATOM 8915 C C . ASN B 1 579 ? 51.003 -2.327 63.055 1.00 21.95 616 ASN B C 1
ATOM 8916 O O . ASN B 1 579 ? 51.445 -1.414 63.752 1.00 21.85 616 ASN B O 1
ATOM 8921 N N . MET B 1 580 ? 49.944 -3.057 63.393 1.00 20.63 617 MET B N 1
ATOM 8922 C CA . MET B 1 580 ? 49.114 -2.717 64.544 1.00 20.00 617 MET B CA 1
ATOM 8923 C C . MET B 1 580 ? 48.640 -3.946 65.303 1.00 19.55 617 MET B C 1
ATOM 8924 O O . MET B 1 580 ? 48.644 -5.064 64.771 1.00 19.43 617 MET B O 1
ATOM 8929 N N . TYR B 1 581 ? 48.251 -3.723 66.553 1.00 18.80 618 TYR B N 1
ATOM 8930 C CA . TYR B 1 581 ? 47.493 -4.693 67.335 1.00 18.43 618 TYR B CA 1
ATOM 8931 C C . TYR B 1 581 ? 46.329 -3.954 67.984 1.00 18.76 618 TYR B C 1
ATOM 8932 O O . TYR B 1 581 ? 46.377 -2.730 68.134 1.00 18.74 618 TYR B O 1
ATOM 8941 N N . THR B 1 582 ? 45.285 -4.685 68.353 1.00 19.28 619 THR B N 1
ATOM 8942 C CA . THR B 1 582 ? 44.188 -4.111 69.127 1.00 20.22 619 THR B CA 1
ATOM 8943 C C . THR B 1 582 ? 44.206 -4.690 70.542 1.00 20.89 619 THR B C 1
ATOM 8944 O O . THR B 1 582 ? 44.640 -5.830 70.731 1.00 21.18 619 THR B O 1
ATOM 8948 N N . PRO B 1 583 ? 43.758 -3.907 71.542 1.00 21.45 620 PRO B N 1
ATOM 8949 C CA . PRO B 1 583 ? 43.677 -4.395 72.925 1.00 22.22 620 PRO B CA 1
ATOM 8950 C C . PRO B 1 583 ? 42.886 -5.694 73.058 1.00 22.94 620 PRO B C 1
ATOM 8951 O O . PRO B 1 583 ? 43.404 -6.668 73.605 1.00 24.37 620 PRO B O 1
#

Solvent-accessible surface area: 39877 Å² total; per-residue (Å²): 66,24,6,8,22,57,18,37,30,7,17,5,0,1,94,45,165,49,11,3,2,0,2,0,3,10,22,0,78,19,89,80,88,5,55,0,8,0,16,51,84,52,124,102,45,10,109,66,51,31,128,34,1,10,51,49,6,162,125,17,62,63,68,10,38,0,12,2,65,7,22,60,149,75,83,67,65,117,52,21,63,145,8,78,14,33,64,91,86,36,56,47,0,74,22,67,94,11,90,44,25,87,11,83,159,55,80,89,29,86,13,40,1,6,2,0,0,0,0,6,1,53,38,78,2,64,3,0,0,0,0,10,0,27,0,82,7,34,33,47,0,67,89,88,21,32,19,3,42,5,10,0,0,0,1,44,22,109,16,63,75,50,9,50,0,29,0,8,77,6,12,9,1,10,32,1,15,5,6,0,2,0,6,7,2,36,24,91,26,97,4,10,0,1,0,27,0,4,2,14,0,79,1,24,83,43,105,52,4,54,90,46,134,15,76,66,60,49,156,42,2,0,16,28,59,25,58,17,30,0,0,0,0,57,1,41,53,0,90,38,75,35,44,38,106,5,57,0,58,22,60,96,24,67,61,1,46,20,88,95,0,10,71,0,6,11,11,1,0,0,0,0,0,9,68,18,90,64,0,1,1,0,4,0,0,1,1,60,36,40,1,23,0,0,0,8,18,6,32,133,60,136,29,39,111,74,31,59,6,12,5,66,118,113,64,34,114,62,21,30,18,18,0,0,8,1,1,4,2,0,40,11,66,67,61,32,64,1,0,0,0,0,0,0,0,0,0,30,46,61,3,135,25,56,24,37,31,55,14,12,15,0,19,5,2,1,4,0,25,0,8,54,65,50,122,42,18,0,0,0,0,1,0,58,79,128,116,10,138,39,2,1,0,1,0,18,0,28,88,8,142,47,62,32,21,49,138,22,28,114,76,5,29,73,2,1,0,0,3,2,0,41,134,68,113,1,12,0,0,1,3,68,46,18,1,18,4,2,132,23,82,96,12,62,102,31,46,4,87,9,28,13,1,0,0,8,17,11,14,51,26,15,5,0,2,0,23,27,25,94,0,11,50,14,32,58,136,108,30,70,30,110,84,75,41,66,2,88,30,5,19,18,6,51,70,126,40,18,2,0,1,0,0,0,0,6,16,0,5,1,0,0,2,0,0,0,38,17,123,84,1,54,13,0,34,0,11,6,3,45,57,83,11,149,50,32,7,12,1,1,0,3,10,42,10,0,1,1,0,0,0,12,1,1,1,4,41,8,16,1,0,7,5,36,40,18,3,0,67,75,36,85,168,37,110,87,20,114,20,77,48,76,66,22,6,6,22,57,16,43,37,5,22,6,0,0,103,39,145,37,8,1,0,0,2,0,2,11,20,0,79,24,80,64,61,6,61,0,8,0,32,59,77,62,121,99,46,11,107,65,54,37,125,32,0,16,51,42,7,136,122,13,64,65,70,10,29,0,22,2,72,8,8,55,133,69,84,64,68,108,58,20,134,152,10,76,16,33,90,90,83,43,55,53,0,74,22,66,95,12,91,43,27,98,12,83,156,58,83,85,27,86,13,39,0,8,3,1,0,0,0,5,1,51,38,78,3,56,3,0,0,0,0,12,0,26,0,82,5,34,39,42,0,63,92,88,17,34,18,4,40,5,11,0,0,0,1,44,18,110,16,65,71,51,10,60,0,35,0,7,73,7,11,7,0,11,36,1,14,5,3,0,2,0,5,6,2,37,24,85,28,91,3,9,0,0,0,24,0,3,2,13,0,93,3,25,83,44,113,53,5,52,90,46,131,15,74,66,58,51,164,76,2,4,16,28,58,27,57,16,31,0,0,0,0,66,1,39,53,0,104,33,75,42,45,33,108,4,53,0,57,25,60,96,25,67,61,1,47,19,94,93,0,11,73,0,6,10,9,0,0,0,0,0,1,9,67,19,87,61,0,1,0,0,4,0,0,1,0,64,36,37,1,22,0,0,0,7,18,6,36,129,48,147,29,52,108,74,33,57,4,15,5,69,127,113,61,24,112,61,22,30,17,19,0,0,7,1,1,5,1,0,39,10,66,68,69,33,70,1,0,0,0,0,0,0,0,0,0,30,41,73,4,129,23,57,24,36,33,54,15,11,16,0,18,3,2,1,3,0,24,0,8,53,66,49,122,43,18,0,0,1,1,0,0,59,76,132,123,12,139,52,2,1,0,0,0,18,0,29,90,8,142,49,62,32,20,45,147,21,31,115,77,5,28,74,2,0,0,0,4,2,0,40,113,64,111,1,12,0,0,0,2,74,45,14,1,19,5,3,134,23,83,108,12,62,103,31,47,3,87,8,27,13,0,0,0,9,16,12,13,53,27,14,6,0,2,0,24,26,24,94,0,11,42,11,48,72,120,106,30,65,29,132,86,74,40,66,2,89,30,6,20,18,6,50,70,124,40,18,2,0,1,0,0,0,0,5,15,0,4,1,0,0,2,0,0,0,38,16,123,84,1,56,13,0,36,0,11,7,3,40,60,79,14,147,48,33,8,10,2,1,0,4,11,40,10,0,1,1,0,0,0,11,1,1,1,4,43,7,15,1,0,7,5,39,47,18,4,0,65,74,39,84,150,33,108,91,22,114,19,76,48,77

B-factor: mean 16.54, std 7.89, range [5.84, 70.22]

InterPro domains:
  IPR013783 Immunoglobulin-like fold [G3DSA:2.60.40.10] (36-126)
  IPR028994 Integrin alpha, N-terminal [SSF69318] (139-566)
  IPR034641 Polysaccharide lyase family 11 [PTHR43118] (1-620)
  IPR034641 Polysaccharide lyase family 11 [cd10318] (42-603)
  IPR041624 Rhamnogalacturonan I lyase beta-sheet domain [PF18370] (40-124)
  IPR049366 Rhamnogalacturonan lyase family 11, C-terminal domain [PF21348] (128-615)

Sequence (1164 aa):
ARQMEALNRGLVAVKTDGGIFVSWRFLGTENASVLFNVYRDGQKLNAAPVKTTNYVDKNGSAGSTYTVRAVVNGTEQPASEKASVWAQPYHSVPLDKPAGGTTPKGESYTYSANDASVGDVDGDGQYELILKWDPSNSKDNSQDGYTGDVLIDAYKLDGTKLWRINLGKNIRAGAHYTQFMVYDLDGDGKAEVAMKTADGTKDGTGKVIGNANADYRNEQGRVLSGPEYLTVFQGSTGKELVTANFEPARGNVSDWGDSYGNRVDRFLAGIAYLDGQRPSLIMTRGYYAKTMLVAYNFRDGKLSKLWTLDSSKSGNEAFAGQGNHNLSIADVDGDGKDEIIFGSMAVDHDGKGMYSTGLGHGDALHTGDLDPGRPGLEVFQVHEDKNAKYGLSFRDAATGKILWGVYAGKDVGRGMAADIDPRYPGQEVWANGSLYSAKGVKIGSGVPSSTNFGIWWDGDLLREQLDSNRIDKWDYQNGVSKNMLTASGAAANNGTKATPTLQADLLGDWREEVVWRTEDSSALRIYTTTIPTEHRLYTLMHDPVYRLGIAWQNIAYNQPPHTSFFLGDGMAEQPKPNMYTPARQMEALNRGLVVAVKTDGGIFVSWRFLGTENASVLFNVYRDGQKLNAAPVKTTNYVDKNGSAGSTYTVRRAVVNGTEQPASEKASVWAQPYHSVPLDKPAGGTTPKGESYTYSANDASVGDVDGDGQYELILKWDPSNSKDNSQDGYTGDVLIDAYKLDGTKLWRINLGKNIRAGAHYTQFMVYDLDGDGKAEVAMKTADGTKDGTGKVIGNANADYRNEQGRVLSGPEYLTVFQGSTGKELVTANFEPARGNVSDWGDSYGNRVDRFLAGIAYLDGQRPSLIMTRGYYAKTMLVAYNFRDGKLSKLWTLDSSKSGNEAFAGQGNHNLSIADVDGDGKDEIIFGSMAVDHDGKGMYSTGLGHGDALHTGDLDPGRPGLEVFQVHEDKNAKYGLSFRDAATGKILWGVYAGKDVGRGMAADIDPRYPGQEVWANGSLYSAKGVKIGSGVPSSTNFGIWWDGDLLREQLDSNRIDKWDYQNGVSKNMLTASGAAANNGTKATPTLQADLLGDWREEVVWRTEDSSALRIYTTTIPTEHRLYTLMHDPVYRLGIAWQNIAYNQPPHTSFFLGDGMAEQPKPNMYTP

Foldseek 3Di:
DAAFADAFFLWEWEDDPQAIKIFTFDALVDDQPKFKFKDKPNHTDDPDTHRAGMDGDNPDDQAIKIWMWIQDPNRTHDTTDIYGYHHDLWQWQFDDFDAWDADPVGDIWGKFWAAWFWWAQPQPNAIKIKIKIAIPPADALVAFDAGDWIKIWIADSNNDTQFIKTLALQFGGDQQTWFKFWQPQAFPNHIKIKTKGFQCTAFRVRDTPDPNPDHQQDPRNHRLDDWIKIFIARSRRRHTLDIDTDPVDQPQQCVQPDNSGNQQRGKAKFWWQLVLYGIWIKIKGGAQFWIKIWIWGCYPSDIGTQDMATCVDPPNVLRHQAAELAKFWDDFPPPSTIWIGGHQWIAHSNGHTQDGLSQGYAYAKDWACQPQVDPTIKMWTAGADLPGPARIFIARRRRSHTLDGHRDSHGWHFKAWWQQDLVAPGIWMDTPAFIAHSNRHTQPRGDEPDRAAWWQAAAALTTWDDFWQWTWHAPSVVGYIDTDDRDPQFTADDPPNRHFSAWALSRGFQTIWTWTAGPVNSIIIIRHHSHDYPDGDGHQCLAPRQVRLSRRQSRNSGYYGYGRAGRGPPGDDDDSRPYDHD/DAAFADAFQQWEWEQDVQGIKIFTFDALVDDQQKFKWKDKPNHTDDPDTHRAGMDGHNPHHQAIKMWMWIQHPNRTHDIGPIYGYDPHLWQWQFDPFDAWDADPVGDIWGKFWAAWFWWAQPQPNAIKIKIKIAIPPADALVAFDAGDWIKIWIADSNNDTQFIKTLALLFGGYQQTWFKFWQPQAFPNHIKIKTKGFQQTAFRVGDGPDPNPDHQQDPRNHRQDDWIWIFIARSRRRHTLDIDGDPVDQPQCCVQPDRPGNQFRGKAKFWWQLVLYGIWIKIKGGAQFWIKIWIWGCYPSDIGTQDMATCPDPPNVLRHQAAELAKFWDDFPPPSTIWIGGHQWIAHSNGHTQDGLSQGYAHAKDWACQPQVDPTIKMWTAGADLPGPARIFIARRRRSHTLDGHRDSHGWHFKDWWQQDLVAPGIWMDTPFFIAHSNRHTQPRGAEPDRAAWWQAAAALTTWDDFWQWTWHAPRVVGYIDTDDRDPQFTADDPPNRHFSAWALRRGFQTIWTWTAGPVNSIIIIRHHSHDYPDGDGHQCLAVRQVRLSRRQSRNSGHYTYGRAGRGPPGDDDDSRPYDHD

CATH classification: 2.60.40.10

Organism: Bacillus subtilis (strain 168) (NCBI:txid224308)